Protein AF-A0A1I6L154-F1 (afdb_monomer)

Nearest PDB structures (foldseek):
  5hv6-assembly2_B  TM=5.615E-01  e=6.024E-08  Listeria monocytogenes
  5hv6-assembly1_A  TM=5.690E-01  e=6.987E-08  Listeria monocytogenes
  5hv1-assembly1_A  TM=4.752E-01  e=5.458E-08  Listeria monocytogenes
  5hv2-assembly1_A  TM=4.165E-01  e=8.514E-08  Listeria monocytogenes
  5hv3-assembly1_A  TM=4.504E-01  e=3.940E-07  Listeria monocytogenes

Solvent-accessible surface area (backbone atoms only — not comparable to full-atom values): 47877 Å² total; per-residue (Å²): 134,88,82,79,87,82,90,82,78,82,89,70,76,78,79,79,76,62,78,46,68,36,86,80,50,90,87,65,70,86,69,84,81,62,55,61,66,59,27,18,72,40,28,2,32,52,54,29,30,49,69,72,49,46,59,48,31,37,65,53,32,32,34,36,33,10,67,53,39,54,43,32,73,74,37,74,86,53,36,66,66,51,32,56,77,65,73,49,55,66,59,58,49,48,33,70,38,14,60,77,31,75,36,27,31,29,44,33,65,10,37,29,75,60,53,76,88,49,66,83,72,67,58,66,46,79,41,58,64,61,61,48,62,65,56,54,48,54,48,50,54,51,39,44,52,62,46,63,80,62,67,82,57,90,30,39,7,39,37,39,30,37,50,74,77,58,71,31,30,32,42,40,31,18,39,68,77,81,20,96,43,76,45,32,31,37,33,35,34,54,38,84,62,69,38,71,77,41,83,44,71,16,80,85,46,63,58,69,68,59,86,46,64,44,70,40,94,45,83,89,50,47,69,62,54,50,28,14,52,52,22,39,44,59,75,75,42,95,62,34,39,40,34,37,36,34,26,41,95,50,29,43,33,48,78,39,36,49,65,53,71,80,66,55,96,36,4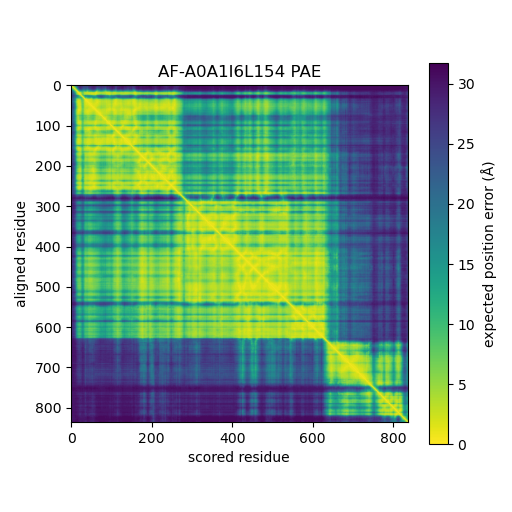6,65,74,89,56,75,77,90,64,63,83,61,70,91,77,67,79,70,48,93,69,57,95,78,34,46,69,64,53,75,90,71,65,67,86,47,72,73,66,50,40,56,54,56,65,57,75,71,89,71,80,74,60,69,73,43,28,35,36,49,33,46,61,50,52,62,38,54,72,40,96,58,25,48,61,53,50,9,54,50,45,22,42,64,26,62,52,29,28,29,42,36,54,46,66,64,51,84,88,56,73,93,66,71,53,64,61,57,59,42,34,38,19,65,60,44,34,54,48,50,55,51,51,54,51,54,42,42,75,71,71,44,58,45,80,39,29,31,45,37,40,29,48,65,78,77,30,41,22,14,33,41,35,39,33,48,82,88,55,66,52,22,40,40,37,30,30,48,22,44,60,75,35,38,38,40,34,43,44,30,40,35,34,20,32,48,87,80,20,47,74,41,29,55,46,73,38,48,24,64,46,32,29,38,74,46,82,85,26,49,66,42,77,43,48,34,13,61,73,55,17,57,54,71,74,68,56,72,64,59,50,22,50,54,40,41,50,40,45,49,29,13,61,73,69,72,40,65,26,34,38,32,29,42,24,66,30,56,72,92,71,67,46,54,47,66,35,80,71,47,67,58,89,80,85,81,82,90,75,91,58,81,84,71,92,51,56,75,45,73,30,39,50,72,68,41,44,57,56,58,69,72,54,87,75,81,44,30,43,31,50,50,55,43,68,77,57,73,59,44,76,54,54,65,55,51,52,51,48,52,54,27,63,80,66,74,32,39,36,32,33,52,16,39,82,87,17,67,57,42,45,56,44,47,77,70,73,42,55,57,39,59,93,68,72,96,66,67,52,60,58,88,76,78,87,80,93,71,92,74,64,90,60,50,60,56,54,45,37,73,74,70,46,91,72,89,84,82,80,81,62,93,85,44,61,63,61,52,42,53,52,46,44,52,36,33,54,42,50,36,72,65,41,88,45,74,70,50,36,54,51,28,53,51,50,41,51,50,37,52,51,53,49,31,55,77,68,75,41,57,68,68,58,53,52,49,55,50,51,53,44,32,74,77,71,50,76,73,87,78,69,80,79,90,85,82,86,76,80,86,74,97,64,101,65,84,93,80,76,76,81,63,76,93,71,65,84,90,77,58,60,66,75,37,72,58,78,48,72,58,64,65,44,76,49,72,33,66,48,38,46,74,60,33,95,54,44,79,45,78,30,38,54,98,88,38,68,33,42,33,36,39,23,73,51,81,80,41,80,44,78,46,78,43,69,66,82,73,64,97,82,69,78,96,72,92,73,82,95,123

Secondary structure (DSSP, 8-state):
-PPPP-------PPPPP--EE-TTSTT--------HHHHHHHH-HHHHHHHHS-GGGS--EEEEPTHHHHHHHH-TTTHHHHHHHTT--HHHHHHHHHTTTTS-EEEEEEETT--GGGTTSS-EEEE-TT--HHHHHHHHHHHHHHHHTT--SS-EEEEEEEP---SEEEEEE--TTT-SSTTEEEEEEEESS-EEEEEEE-TTPPPPPTTS-EE-S-GGGHHHHHHHHHHHHHHH-SS-EEEEEEEETTEEEEEEEEE--S--SSB-TTSPP--S---TTS---S--SSSEE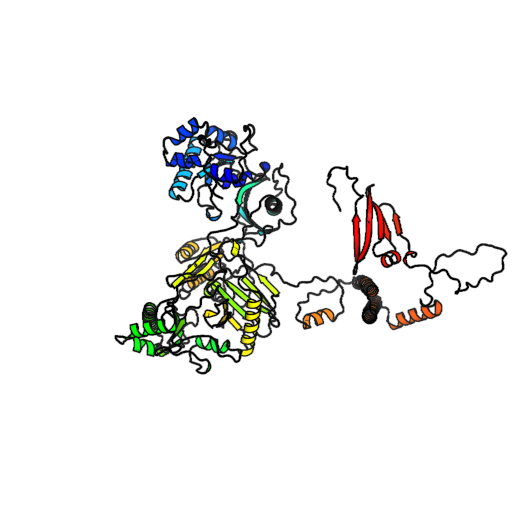P-GGG--S-HHHHHHHHH--SSSPP----EEEEHHHHHHHHTSTTHHHHHHHHHHHHHTS-EEEEEEE--TTS-SSS--B-SSB-HHHHHHHHHHHHHHHHHTT--GGGEEEEEEE----SEEEEEEE-TT-SEEEEEEEEB-GGGGGTS--EEEEEETTT--EEEEE-----EEEEE-TTS-EEEEEBPGGGTTS-SS-HHHHHHHHHHHHHHHHHHTS-EEEEEEES--GGGSS-SEEEEEEE--------PPPPS--EEEE-SHHHHHHHHT--S--EEEE---GGGGSSTTHHHHHHHHHHHHHT--EE--S-TTSHHHHHHHHTT--EE----SS-EETT---------TTHHHHHHHTT------PPPTT-HHHHHHHHHHHHHHHHHH--SHHHHHHHHHHHHHHHHHHHHHTT--HHHHHHHHHHHHHHH--STT--------PPP--SS-S-----GGGPPP--GGGSS-EEEETTEEEE-HHHHHH-S-EEEEEEETTEEEEEEEEEETTEEEEEEEPPPPPTT---------

Organism: NCBI:txid1166337

Sequence (836 aa):
MRIGPTEALVHNKPRLPGLLLHPGLAHAPASTQFDYFTTILHYGTKVAGLQILPPAWVPPYVALPAWLSQEWANDPAAWKSRLDRKKISLGEALRLVSDNGSIAVIVRSSAVGEGLEDRGLYKSLRLEVGASVADLTAAMETIFRHFSDRARHSGMGICIHRYTAPDLSGHVSNEVHLSATRNQWKYFIEEPLFSPERGLNSKFAQAPDEQINLNLASPLKVGGVLRRVCHWINVRVGGRSHLEWCASNGKVWIVQLDQESPTSAGANPHVMPSLRHAEESTSRSAHGDIFTLYRVQDDPPWRKLRNIRDFWTGSEPPRHQLFFAGGDELAALLVREDGAAALASEIDRLTGGRAVLRTDCKDPKVKSFNLPRTHTVNGETAARWVSQTLSDLSSGGVAQDDIAIIVHRYIPARAAAWSYYSPGDDIVRVDCLWGLPDGLQFLSHDSFQLDARTGEELAADVRFKPDFLQEQNDGSWRYVQVARQYGRDRTLSREALRFIALETVSIARKIKDRAQVMWFCDLPATLGLGQHLPWYRSREFVGFEAAKRPPLPTCRVRNETDLNTASLRQDRFIIWVAPEVELVRDDDRFLDRVILLAQTRSLPVEVAGSVLGHAYYRLRAAGILVLVPHPKYPRVRGRHRHYKVVRDAIPQSIAAKGERVSAARLSRGENRAALIGKLFEEGLELSAAATLPEQLEELSDVLEVVRGLASTSGIEWEDLVSAATEKRLRRGGFEHQTVLLETARPMPSPVRADSVVNQESQPLIQLRDLGAVHVEGGNASISFSKLLSSSGLEVELTVEGRPISLAVALKGAGLRLVASGPQRAEDEPDSQLPLF

Mean predicted aligned error: 15.22 Å

Foldseek 3Di:
DDDDDDPDDPDDPPQQDAKAWQPPQPPDDPGPDDQLLRCLQWQANFRSQVSLAQSLQAFTKMKGTFVLLVLCVVPVPCSVVVCVVSVHDLQVRCCRACVNQVFKKKKDKHARPDAPVCPPQFDIDIGHRNDDSVNVSVRVNVRSVSCVVVVPGPTIMIMIGGDADFPWWWKKWCALQPHVDLQWIWIWTDPDDTFDIDIAGLPPAAADDSVHFQFAPDPVCVSVSVSNVSNVCVVRPPFIWMWIWGDHPRTIHTHGIHGHDLWDPFDALVDQDPADDLPPPQDADLDFPQWDWDFCVVVDLFPQSCVQVLLPLDDDGALDGKIKHFLVSLVVLVVDPCSLVSQQVRLCSNASQWKKKFKTFNDPVDDRPLGDIDQTGGSNVVSVVSVVSSVVVVVVVGDRRRMMMMMDHDFRFSKKWKWKDWPPDQWIKIWMDGTDLLCLLFWATKIFIAGLPQLATQFIDQHQTQWDWYAHNNSDIFTTGHISNCRRPHRDDSVQSSVVSNSLSSSCVVVVGMWTWMWRAQTDVVSVNDGIHTRGTDPDDDDDDADDDDRFAEQEDADPVSLVVVLPDPDAHEYEYRYGPCCSSPVCPVLVSVLVSCVVVVHAYEGSHDCSHPSVRVNVVSVHHYHYDDDPDTPRPPDDDDDADDDPCVCVVCVVVVDDDDDDDDDPPCQLVRLVLQLLLLVVQCLVDPDPVSVVVSVVSNVVSVVSNCVVVVHDPVNVVVVVVVCCVVPNDCPLVDDDDDDDDDDDDPDDDDCPPDSVPDDDDDLCNDDDWDADAQDTDGDVSNQSRDQWDWDWHHDPNATWIWIWHDDRSDIDIDIDGPPDDPPDDDDDDDDD

Radius of gyration: 38.84 Å; Cα contacts (8 Å, |Δi|>4): 1456; chains: 1; bounding box: 104×105×91 Å

Structure (mmCIF, N/CA/C/O backbone):
data_AF-A0A1I6L154-F1
#
_entry.id   AF-A0A1I6L154-F1
#
loop_
_atom_site.group_PDB
_atom_site.id
_atom_site.type_symbol
_atom_site.label_atom_id
_atom_site.label_alt_id
_atom_site.label_comp_id
_atom_site.label_asym_id
_atom_site.label_entity_id
_atom_site.label_seq_id
_atom_site.pdbx_PDB_ins_code
_atom_site.Cartn_x
_atom_site.Cartn_y
_atom_site.Cartn_z
_atom_site.occupancy
_atom_site.B_iso_or_equiv
_atom_site.auth_seq_id
_atom_site.auth_comp_id
_atom_site.auth_asym_id
_atom_site.auth_atom_id
_atom_site.pdbx_PDB_model_num
ATOM 1 N N . MET A 1 1 ? 33.799 36.336 1.021 1.00 33.84 1 MET A N 1
ATOM 2 C CA . MET A 1 1 ? 34.863 36.540 0.014 1.00 33.84 1 MET A CA 1
ATOM 3 C C . MET A 1 1 ? 34.188 36.829 -1.320 1.00 33.84 1 MET A C 1
ATOM 5 O O . MET A 1 1 ? 33.497 35.959 -1.829 1.00 33.84 1 MET A O 1
ATOM 9 N N . ARG A 1 2 ? 34.273 38.071 -1.816 1.00 29.09 2 ARG A N 1
ATOM 10 C CA . ARG A 1 2 ? 33.805 38.446 -3.162 1.00 29.09 2 ARG A CA 1
ATOM 11 C C . ARG A 1 2 ? 34.863 37.980 -4.164 1.00 29.09 2 ARG A C 1
ATOM 13 O O . ARG A 1 2 ? 36.018 38.356 -4.005 1.00 29.09 2 ARG A O 1
ATOM 20 N N . ILE A 1 3 ? 34.480 37.180 -5.154 1.00 30.95 3 ILE A N 1
ATOM 21 C CA . ILE A 1 3 ? 35.340 36.825 -6.289 1.00 30.95 3 ILE A CA 1
ATOM 22 C C . ILE A 1 3 ? 34.860 37.669 -7.474 1.00 30.95 3 ILE A C 1
ATOM 24 O O . ILE A 1 3 ? 33.671 37.666 -7.788 1.00 30.95 3 ILE A O 1
ATOM 28 N N . GLY A 1 4 ? 35.767 38.471 -8.035 1.00 27.27 4 GLY A N 1
ATOM 29 C CA . GLY A 1 4 ? 35.514 39.365 -9.167 1.00 27.27 4 GLY A CA 1
ATOM 30 C C . GLY A 1 4 ? 35.377 38.624 -10.505 1.00 27.27 4 GLY A C 1
ATOM 31 O O . GLY A 1 4 ? 35.677 37.431 -10.582 1.00 27.27 4 GLY A O 1
ATOM 32 N N . PRO A 1 5 ? 34.917 39.317 -11.561 1.00 31.77 5 PRO A N 1
ATOM 33 C CA . PRO A 1 5 ? 34.633 38.707 -12.850 1.00 31.77 5 PRO A CA 1
ATOM 34 C C . PRO A 1 5 ? 35.940 38.427 -13.594 1.00 31.77 5 PRO A C 1
ATOM 36 O O . PRO A 1 5 ? 36.758 39.320 -13.800 1.00 31.77 5 PRO A O 1
ATOM 39 N N . THR A 1 6 ? 36.144 37.175 -13.990 1.00 30.95 6 THR A N 1
ATOM 40 C CA . THR A 1 6 ? 37.232 36.785 -14.889 1.00 30.95 6 THR A CA 1
ATOM 41 C C . THR A 1 6 ? 36.737 36.939 -16.324 1.00 30.95 6 THR A C 1
ATOM 43 O O . THR A 1 6 ? 35.935 36.143 -16.811 1.00 30.95 6 THR A O 1
ATOM 46 N N . GLU A 1 7 ? 37.194 37.990 -17.000 1.00 32.62 7 GLU A N 1
ATOM 47 C CA . GLU A 1 7 ? 37.145 38.093 -18.456 1.00 32.62 7 GLU A CA 1
ATOM 48 C C . GLU A 1 7 ? 38.156 37.113 -19.058 1.00 32.62 7 GLU A C 1
ATOM 50 O O . GLU A 1 7 ? 39.359 37.335 -18.970 1.00 32.62 7 GLU A O 1
ATOM 55 N N . ALA A 1 8 ? 37.663 36.020 -19.644 1.00 33.38 8 ALA A N 1
ATOM 56 C CA . ALA A 1 8 ? 38.224 35.359 -20.827 1.00 33.38 8 ALA A CA 1
ATOM 57 C C . ALA A 1 8 ? 37.438 34.071 -21.113 1.00 33.38 8 ALA A C 1
ATOM 59 O O . ALA A 1 8 ? 37.790 33.008 -20.619 1.00 33.38 8 ALA A O 1
ATOM 60 N N . LEU A 1 9 ? 36.394 34.151 -21.940 1.00 29.56 9 LEU A N 1
ATOM 61 C CA . LEU A 1 9 ? 35.903 33.017 -22.733 1.00 29.56 9 LEU A CA 1
ATOM 62 C C . LEU A 1 9 ? 35.210 33.580 -23.976 1.00 29.56 9 LEU A C 1
ATOM 64 O O . LEU A 1 9 ? 34.025 33.907 -23.993 1.00 29.56 9 LEU A O 1
ATOM 68 N N . VAL A 1 10 ? 36.021 33.737 -25.018 1.00 32.81 10 VAL A N 1
ATOM 69 C CA . VAL A 1 10 ? 35.600 33.998 -26.393 1.00 32.81 10 VAL A CA 1
ATOM 70 C C . VAL A 1 10 ? 34.500 33.006 -26.780 1.00 32.81 10 VAL A C 1
ATOM 72 O O . VAL A 1 10 ? 34.635 31.798 -26.584 1.00 32.81 10 VAL A O 1
ATOM 75 N N . HIS A 1 11 ? 33.410 33.535 -27.337 1.00 37.22 11 HIS A N 1
ATOM 76 C CA . HIS A 1 11 ? 32.277 32.802 -27.893 1.00 37.22 11 HIS A CA 1
ATOM 77 C C . HIS A 1 11 ? 32.702 31.673 -28.851 1.00 37.22 11 HIS A C 1
ATOM 79 O O . HIS A 1 11 ? 32.809 31.876 -30.058 1.00 37.22 11 HIS A O 1
ATOM 85 N N . ASN A 1 12 ? 32.816 30.447 -28.343 1.00 31.30 12 ASN A N 1
ATOM 86 C CA . ASN A 1 12 ? 32.576 29.249 -29.138 1.00 31.30 12 ASN A CA 1
ATOM 87 C C . ASN A 1 12 ? 31.112 28.854 -28.924 1.00 31.30 12 ASN A C 1
ATOM 89 O O . ASN A 1 12 ? 30.753 28.322 -27.875 1.00 31.30 12 ASN A O 1
ATOM 93 N N . LYS A 1 13 ? 30.243 29.127 -29.908 1.00 35.56 13 LYS A N 1
ATOM 94 C CA . LYS A 1 13 ? 28.908 28.509 -29.939 1.00 35.56 13 LYS A CA 1
ATOM 95 C C . LYS A 1 13 ? 29.104 26.987 -29.831 1.00 35.56 13 LYS A C 1
ATOM 97 O O . LYS A 1 13 ? 29.868 26.454 -30.641 1.00 35.56 13 LYS A O 1
ATOM 102 N N . PRO A 1 14 ? 28.458 26.281 -28.884 1.00 46.41 14 PRO A N 1
ATOM 103 C CA . PRO A 1 14 ? 28.576 24.830 -28.808 1.00 46.41 14 PRO A CA 1
ATOM 104 C C . PRO A 1 14 ? 28.180 24.231 -30.162 1.00 46.41 14 PRO A C 1
ATOM 106 O O . PRO A 1 14 ? 27.145 24.590 -30.735 1.00 46.41 14 PRO A O 1
ATOM 109 N N . ARG A 1 15 ? 29.036 23.370 -30.730 1.00 60.91 15 ARG A N 1
ATOM 110 C CA . ARG A 1 15 ? 28.702 22.648 -31.965 1.00 60.91 15 ARG A CA 1
ATOM 111 C C . ARG A 1 15 ? 27.459 21.808 -31.680 1.00 60.91 15 ARG A C 1
ATOM 113 O O . ARG A 1 15 ? 27.491 20.952 -30.805 1.00 60.91 15 ARG A O 1
ATOM 120 N N . LEU A 1 16 ? 26.376 22.074 -32.412 1.00 65.38 16 LEU A N 1
ATOM 121 C CA . LEU A 1 16 ? 25.160 21.268 -32.330 1.00 65.38 16 LEU A CA 1
ATOM 122 C C . LEU A 1 16 ? 25.499 19.795 -32.627 1.00 65.38 16 LEU A C 1
ATOM 124 O O . LEU A 1 16 ? 26.214 19.541 -33.603 1.00 65.38 16 LEU A O 1
ATOM 128 N N . PRO A 1 17 ? 25.007 18.847 -31.814 1.00 76.69 17 PRO A N 1
ATOM 129 C CA . PRO A 1 17 ? 25.284 17.424 -31.982 1.00 76.69 17 PRO A CA 1
ATOM 130 C C . PRO A 1 17 ? 24.697 16.888 -33.298 1.00 76.69 17 PRO A C 1
ATOM 132 O O . PRO A 1 17 ? 23.664 17.381 -33.763 1.00 76.69 17 PRO A O 1
ATOM 135 N N . GLY A 1 18 ? 25.386 15.908 -33.893 1.00 82.38 18 GLY A N 1
ATOM 136 C CA . GLY A 1 18 ? 24.995 15.205 -35.122 1.00 82.38 18 GLY A CA 1
ATOM 137 C C . GLY A 1 18 ? 24.137 13.963 -34.852 1.00 82.38 18 GLY A C 1
ATOM 138 O O . GLY A 1 18 ? 23.327 13.963 -33.933 1.00 82.38 18 GLY A O 1
ATOM 139 N N . LEU A 1 19 ? 24.299 12.909 -35.658 1.00 86.56 19 LEU A N 1
ATOM 140 C CA . LEU A 1 19 ? 23.679 11.602 -35.399 1.00 86.56 19 LEU A CA 1
ATOM 141 C C . LEU A 1 19 ? 24.411 10.866 -34.270 1.00 86.56 19 LEU A C 1
ATOM 143 O O . LEU A 1 19 ? 25.641 10.872 -34.225 1.00 86.56 19 LEU A O 1
ATOM 147 N N . LEU A 1 20 ? 23.658 10.168 -33.421 1.00 88.50 20 LEU A N 1
ATOM 148 C CA . LEU A 1 20 ? 24.196 9.202 -32.465 1.00 88.50 20 LEU A CA 1
ATOM 149 C C . LEU A 1 20 ? 23.865 7.785 -32.941 1.00 88.50 20 LEU A C 1
ATOM 151 O O . LEU A 1 20 ? 22.700 7.447 -33.152 1.00 88.50 20 LEU A O 1
ATOM 155 N N . LEU A 1 21 ? 24.895 6.962 -33.128 1.00 89.00 21 LEU A N 1
ATOM 156 C CA . LEU A 1 21 ? 24.775 5.609 -33.672 1.00 89.00 21 LEU A CA 1
ATOM 157 C C . LEU A 1 21 ? 24.860 4.564 -32.556 1.00 89.00 21 LEU A C 1
ATOM 159 O O . LEU A 1 21 ? 25.642 4.712 -31.616 1.00 89.00 21 LEU A O 1
ATOM 163 N N . HIS A 1 22 ? 24.092 3.483 -32.685 1.00 88.94 22 HIS A N 1
ATOM 164 C CA . HIS A 1 22 ? 24.256 2.306 -31.838 1.00 88.94 22 HIS A CA 1
ATOM 165 C C . HIS A 1 22 ? 25.647 1.665 -32.050 1.00 88.94 22 HIS A C 1
ATOM 167 O O . HIS A 1 22 ? 26.019 1.433 -33.204 1.00 88.94 22 HIS A O 1
ATOM 173 N N . PRO A 1 23 ? 26.390 1.293 -30.985 1.00 82.75 23 PRO A N 1
ATOM 174 C CA . PRO A 1 23 ? 27.762 0.775 -31.106 1.00 82.75 23 PRO A CA 1
ATOM 175 C C . PRO A 1 23 ? 27.910 -0.496 -31.956 1.00 82.75 23 PRO A C 1
ATOM 177 O O . PRO A 1 23 ? 28.970 -0.752 -32.514 1.00 82.75 23 PRO A O 1
ATOM 180 N N . GLY A 1 24 ? 26.846 -1.296 -32.070 1.00 77.75 24 GLY A N 1
ATOM 181 C CA . GLY A 1 24 ? 26.823 -2.522 -32.879 1.00 77.75 24 GLY A CA 1
ATOM 182 C C . GLY A 1 24 ? 26.627 -2.322 -34.391 1.00 77.75 24 GLY A C 1
ATOM 183 O O . GLY A 1 24 ? 26.545 -3.312 -35.112 1.00 77.75 24 GLY A O 1
ATOM 184 N N . LEU A 1 25 ? 26.501 -1.085 -34.889 1.00 81.88 25 LEU A N 1
ATOM 185 C CA . LEU A 1 25 ? 26.430 -0.799 -36.328 1.00 81.88 25 LEU A CA 1
ATOM 186 C C . LEU A 1 25 ? 27.859 -0.650 -36.889 1.00 81.88 25 LEU A C 1
ATOM 188 O O . LEU A 1 25 ? 28.562 0.308 -36.570 1.00 81.88 25 LEU A O 1
ATOM 192 N N . ALA A 1 26 ? 28.312 -1.611 -37.704 1.00 50.28 26 ALA A N 1
ATOM 193 C CA . ALA A 1 26 ? 29.657 -1.603 -38.291 1.00 50.28 26 ALA A CA 1
ATOM 194 C C . ALA A 1 26 ? 29.894 -0.357 -39.177 1.00 50.28 26 ALA A C 1
ATOM 196 O O . ALA A 1 26 ? 29.019 0.023 -39.953 1.00 50.28 26 ALA A O 1
ATOM 197 N N . HIS A 1 27 ? 31.095 0.235 -39.078 1.00 49.62 27 HIS A N 1
ATOM 198 C CA . HIS A 1 27 ? 31.558 1.485 -39.724 1.00 49.62 27 HIS A CA 1
ATOM 199 C C . HIS A 1 27 ? 31.133 2.827 -39.097 1.00 49.62 27 HIS A C 1
ATOM 201 O O . HIS A 1 27 ? 31.223 3.862 -39.758 1.00 49.62 27 HIS A O 1
ATOM 207 N N . ALA A 1 28 ? 30.756 2.871 -37.818 1.00 44.56 28 ALA A N 1
ATOM 208 C CA . ALA A 1 28 ? 30.613 4.152 -37.127 1.00 44.56 28 ALA A CA 1
ATOM 209 C C . ALA A 1 28 ? 31.998 4.812 -36.894 1.00 44.56 28 ALA A C 1
ATOM 211 O O . ALA A 1 28 ? 32.854 4.192 -36.254 1.00 44.56 28 ALA A O 1
ATOM 212 N N . PRO A 1 29 ? 32.263 6.055 -37.359 1.00 42.00 29 PRO A N 1
ATOM 213 C CA . PRO A 1 29 ? 33.387 6.831 -36.832 1.00 42.00 29 PRO A CA 1
ATOM 214 C C . PRO A 1 29 ? 33.203 6.962 -35.318 1.00 42.00 29 PRO A C 1
ATOM 216 O O . PRO A 1 29 ? 32.059 7.087 -34.885 1.00 42.00 29 PRO A O 1
ATOM 219 N N . ALA A 1 30 ? 34.299 6.900 -34.545 1.00 43.97 30 ALA A N 1
ATOM 220 C CA . ALA A 1 30 ? 34.311 6.889 -33.076 1.00 43.97 30 ALA A CA 1
ATOM 221 C C . ALA A 1 30 ? 33.128 7.678 -32.495 1.00 43.97 30 ALA A C 1
ATOM 223 O O . ALA A 1 30 ? 33.122 8.912 -32.506 1.00 43.97 30 ALA A O 1
ATOM 224 N N . SER A 1 31 ? 32.080 6.955 -32.083 1.00 48.53 31 SER A N 1
ATOM 225 C CA . SER A 1 31 ? 30.848 7.572 -31.610 1.00 48.53 31 SER A CA 1
ATOM 226 C C . SER A 1 31 ? 31.206 8.429 -30.410 1.00 48.53 31 SER A C 1
ATOM 228 O O . SER A 1 31 ? 31.833 7.933 -29.473 1.00 48.53 31 SER A O 1
ATOM 230 N N . THR A 1 32 ? 30.841 9.708 -30.435 1.00 53.34 32 THR A N 1
ATOM 231 C CA . THR A 1 32 ? 31.012 10.580 -29.275 1.00 53.34 32 THR A CA 1
ATOM 232 C C . THR A 1 32 ? 30.159 10.004 -28.147 1.00 53.34 32 THR A C 1
ATOM 234 O O . THR A 1 32 ? 28.938 10.134 -28.168 1.00 53.34 32 THR A O 1
ATOM 237 N N . GLN A 1 33 ? 30.787 9.285 -27.215 1.00 58.69 33 GLN A N 1
ATOM 238 C CA . GLN A 1 33 ? 30.115 8.773 -26.030 1.00 58.69 33 GLN A CA 1
ATOM 239 C C . GLN A 1 33 ? 29.836 9.975 -25.135 1.00 58.69 33 GLN A C 1
ATOM 241 O O . GLN A 1 33 ? 30.741 10.547 -24.529 1.00 58.69 33 GLN A O 1
ATOM 246 N N . PHE A 1 34 ? 28.585 10.416 -25.137 1.00 63.56 34 PHE A N 1
ATOM 247 C CA . PHE A 1 34 ? 28.120 11.436 -24.215 1.00 63.56 34 PHE A CA 1
ATOM 248 C C . PHE A 1 34 ? 27.846 10.781 -22.862 1.00 63.56 34 PHE A C 1
ATOM 250 O O . PHE A 1 34 ? 27.392 9.637 -22.797 1.00 63.56 34 PHE A O 1
ATOM 257 N N . ASP A 1 35 ? 28.085 11.507 -21.771 1.00 81.12 35 ASP A N 1
ATOM 258 C CA . ASP A 1 35 ? 27.563 11.083 -20.476 1.00 81.12 35 ASP A CA 1
ATOM 259 C C . ASP A 1 35 ? 26.019 11.073 -20.493 1.00 81.12 35 ASP A C 1
ATOM 261 O O . ASP A 1 35 ? 25.365 11.605 -21.401 1.00 81.12 35 ASP A O 1
ATOM 265 N N . TYR A 1 36 ? 25.417 10.447 -19.482 1.00 80.75 36 TYR A N 1
ATOM 266 C CA . TYR A 1 36 ? 23.967 10.276 -19.395 1.00 80.75 36 TYR A CA 1
ATOM 267 C C . TYR A 1 36 ? 23.194 11.606 -19.463 1.00 80.75 36 TYR A C 1
ATOM 269 O O . TYR A 1 36 ? 22.220 11.713 -20.210 1.00 80.75 36 TYR A O 1
ATOM 277 N N . PHE A 1 37 ? 23.641 12.640 -18.745 1.00 82.81 37 PHE A N 1
ATOM 278 C CA . PHE A 1 37 ? 22.954 13.935 -18.704 1.00 82.81 37 PHE A CA 1
ATOM 279 C C . PHE A 1 37 ? 23.084 14.680 -20.029 1.00 82.81 37 PHE A C 1
ATOM 281 O O . PHE A 1 37 ? 22.100 15.213 -20.546 1.00 82.81 37 PHE A O 1
ATOM 288 N N . THR A 1 38 ? 24.274 14.659 -20.621 1.00 85.75 38 THR A N 1
ATOM 289 C CA . THR A 1 38 ? 24.521 15.243 -21.938 1.00 85.75 38 THR A CA 1
ATOM 290 C C . THR A 1 38 ? 23.690 14.538 -23.017 1.00 85.75 38 THR A C 1
ATOM 292 O O . THR A 1 38 ? 23.136 15.192 -23.904 1.00 85.75 38 THR A O 1
ATOM 295 N N . THR A 1 39 ? 23.502 13.218 -22.907 1.00 87.38 39 THR A N 1
ATOM 296 C CA . THR A 1 39 ? 22.625 12.458 -23.812 1.00 87.38 39 THR A CA 1
ATOM 297 C C . THR A 1 39 ? 21.159 12.866 -23.662 1.00 87.38 39 THR A C 1
ATOM 299 O O . THR A 1 39 ? 20.494 13.072 -24.677 1.00 87.38 39 THR A O 1
ATOM 302 N N . ILE A 1 40 ? 20.661 13.063 -22.433 1.00 87.88 40 ILE A N 1
ATOM 303 C CA . ILE A 1 40 ? 19.293 13.562 -22.199 1.00 87.88 40 ILE A CA 1
ATOM 304 C C . ILE A 1 40 ? 19.091 14.914 -22.885 1.00 87.88 40 ILE A C 1
ATOM 306 O O . ILE A 1 40 ? 18.114 15.094 -23.610 1.00 87.88 40 ILE A O 1
ATOM 310 N N . LEU A 1 41 ? 20.016 15.855 -22.682 1.00 89.50 41 LEU A N 1
ATOM 311 C CA . LEU A 1 41 ? 19.914 17.211 -23.230 1.00 89.50 41 LEU A CA 1
ATOM 312 C C . LEU A 1 41 ? 19.912 17.230 -24.763 1.00 89.50 41 LEU A C 1
ATOM 314 O O . LEU A 1 41 ? 19.252 18.072 -25.373 1.00 89.50 41 LEU A O 1
ATOM 318 N N . HIS A 1 42 ? 20.658 16.321 -25.390 1.00 91.25 42 HIS A N 1
ATOM 319 C CA . HIS A 1 42 ? 20.868 16.336 -26.834 1.00 91.25 42 HIS A CA 1
ATOM 320 C C . HIS A 1 42 ? 19.983 15.381 -27.625 1.00 91.25 42 HIS A C 1
ATOM 322 O O . HIS A 1 42 ? 19.659 15.707 -28.761 1.00 91.25 42 HIS A O 1
ATOM 328 N N . TYR A 1 43 ? 19.577 14.246 -27.062 1.00 92.62 43 TYR A N 1
ATOM 329 C CA . TYR A 1 43 ? 18.839 13.189 -27.768 1.00 92.62 43 TYR A CA 1
ATOM 330 C C . TYR A 1 43 ? 17.594 12.703 -27.004 1.00 92.62 43 TYR A C 1
ATOM 332 O O . TYR A 1 43 ? 16.837 11.873 -27.514 1.00 92.62 43 TYR A O 1
ATOM 340 N N . GLY A 1 44 ? 17.347 13.235 -25.806 1.00 91.50 44 GLY A N 1
ATOM 341 C CA . GLY A 1 44 ? 16.196 12.906 -24.967 1.00 91.50 44 GLY A CA 1
ATOM 342 C C . GLY A 1 44 ? 16.400 11.698 -24.050 1.00 91.50 44 GLY A C 1
ATOM 343 O O . GLY A 1 44 ? 17.392 10.968 -24.142 1.00 91.50 44 GLY A O 1
ATOM 344 N N . THR A 1 45 ? 15.444 11.498 -23.140 1.00 90.69 45 THR A N 1
ATOM 345 C CA . THR A 1 45 ? 15.574 10.551 -22.023 1.00 90.69 45 THR A CA 1
ATOM 346 C C . THR A 1 45 ? 15.624 9.091 -22.473 1.00 90.69 45 THR A C 1
ATOM 348 O O . THR A 1 45 ? 16.468 8.337 -21.986 1.00 90.69 45 THR A O 1
ATOM 351 N N . LYS A 1 46 ? 14.793 8.673 -23.437 1.00 91.44 46 LYS A N 1
ATOM 352 C CA . LYS A 1 46 ? 14.781 7.269 -23.896 1.00 91.44 46 LYS A CA 1
ATOM 353 C C . LYS A 1 46 ? 16.107 6.843 -24.510 1.00 91.44 46 LYS A C 1
ATOM 355 O O . LYS A 1 46 ? 16.586 5.750 -24.226 1.00 91.44 46 LYS A O 1
ATOM 360 N N . VAL A 1 47 ? 16.720 7.705 -25.321 1.00 93.00 47 VAL A N 1
ATOM 361 C CA . VAL A 1 47 ? 18.034 7.424 -25.924 1.00 93.00 47 VAL A CA 1
ATOM 362 C C . VAL A 1 47 ? 19.113 7.304 -24.846 1.00 93.00 47 VAL A C 1
ATOM 364 O O . VAL A 1 47 ? 19.940 6.395 -24.910 1.00 93.00 47 VAL A O 1
ATOM 367 N N . ALA A 1 48 ? 19.077 8.170 -23.830 1.00 91.31 48 ALA A N 1
ATOM 368 C CA . ALA A 1 48 ? 19.999 8.102 -22.699 1.00 91.31 48 ALA A CA 1
ATOM 369 C C . ALA A 1 48 ? 19.861 6.788 -21.914 1.00 91.31 48 ALA A C 1
ATOM 371 O O . ALA A 1 48 ? 20.866 6.184 -21.545 1.00 91.31 48 ALA A O 1
ATOM 372 N N . GLY A 1 49 ? 18.631 6.303 -21.723 1.00 91.12 49 GLY A N 1
ATOM 373 C CA . GLY A 1 49 ? 18.362 5.001 -21.113 1.00 91.12 49 GLY A CA 1
ATOM 374 C C . GLY A 1 49 ? 18.976 3.830 -21.884 1.00 91.12 49 GLY A C 1
ATOM 375 O O . GLY A 1 49 ? 19.558 2.926 -21.289 1.00 91.12 49 GLY A O 1
ATOM 376 N N . LEU A 1 50 ? 18.907 3.857 -23.216 1.00 92.31 50 LEU A N 1
ATOM 377 C CA . LEU A 1 50 ? 19.463 2.798 -24.064 1.00 92.31 50 LEU A CA 1
ATOM 378 C C . LEU A 1 50 ? 20.993 2.770 -24.067 1.00 92.31 50 LEU A C 1
ATOM 380 O O . LEU A 1 50 ? 21.567 1.689 -24.100 1.00 92.31 50 LEU A O 1
ATOM 384 N N . GLN A 1 51 ? 21.648 3.931 -23.982 1.00 90.44 51 GLN A N 1
ATOM 385 C CA . GLN A 1 51 ? 23.113 4.029 -23.900 1.00 90.44 51 GLN A CA 1
ATOM 386 C C . GLN A 1 51 ? 23.697 3.407 -22.623 1.00 90.44 51 GLN A C 1
ATOM 388 O O . GLN A 1 51 ? 24.875 3.062 -22.605 1.00 90.44 51 GLN A O 1
ATOM 393 N N . ILE A 1 52 ? 22.897 3.255 -21.562 1.00 90.62 52 ILE A N 1
ATOM 394 C CA . ILE A 1 52 ? 23.330 2.567 -20.338 1.00 90.62 52 ILE A CA 1
ATOM 395 C C . ILE A 1 52 ? 23.488 1.065 -20.588 1.00 90.62 52 ILE A C 1
ATOM 397 O O . ILE A 1 52 ? 24.333 0.425 -19.970 1.00 90.62 52 ILE A O 1
ATOM 401 N N . LEU A 1 53 ? 22.641 0.485 -21.437 1.00 92.88 53 LEU A N 1
ATOM 402 C CA . LEU A 1 53 ? 22.552 -0.959 -21.616 1.00 92.88 53 LEU A CA 1
ATOM 403 C C . LEU A 1 53 ? 23.710 -1.496 -22.473 1.00 92.88 53 LEU A C 1
ATOM 405 O O . LEU A 1 53 ? 24.168 -0.811 -23.390 1.00 92.88 53 LEU A O 1
ATOM 409 N N . PRO A 1 54 ? 24.139 -2.753 -22.251 1.00 93.06 54 PRO A N 1
ATOM 410 C CA . PRO A 1 54 ? 25.080 -3.415 -23.141 1.00 93.06 54 PRO A CA 1
ATOM 411 C C . PRO A 1 54 ? 24.561 -3.445 -24.589 1.00 93.06 54 PRO A C 1
ATOM 413 O O . PRO A 1 54 ? 23.416 -3.856 -24.810 1.00 93.06 54 PRO A O 1
ATOM 416 N N . PRO A 1 55 ? 25.385 -3.082 -25.593 1.00 91.75 55 PRO A N 1
ATOM 417 C CA . PRO A 1 55 ? 24.951 -3.025 -26.993 1.00 91.75 55 PRO A CA 1
ATOM 418 C C . PRO A 1 55 ? 24.401 -4.352 -27.532 1.00 91.75 55 PRO A C 1
ATOM 420 O O . PRO A 1 55 ? 23.542 -4.360 -28.407 1.00 91.75 55 PRO A O 1
ATOM 423 N N . ALA A 1 56 ? 24.856 -5.491 -27.001 1.00 92.12 56 ALA A N 1
ATOM 424 C CA . ALA A 1 56 ? 24.355 -6.810 -27.390 1.00 92.12 56 ALA A CA 1
ATOM 425 C C . ALA A 1 56 ? 22.896 -7.071 -26.955 1.00 92.12 56 ALA A C 1
ATOM 427 O O . ALA A 1 56 ? 22.277 -8.033 -27.404 1.00 92.12 56 ALA A O 1
ATOM 428 N N . TRP A 1 57 ? 22.342 -6.262 -26.045 1.00 94.50 57 TRP A N 1
ATOM 429 C CA . TRP A 1 57 ? 21.000 -6.458 -25.480 1.00 94.50 57 TRP A CA 1
ATOM 430 C C . TRP A 1 57 ? 19.957 -5.526 -26.100 1.00 94.50 57 TRP A C 1
ATOM 432 O O . TRP A 1 57 ? 18.762 -5.700 -25.853 1.00 94.50 57 TRP A O 1
ATOM 442 N N . VAL A 1 58 ? 20.390 -4.543 -26.890 1.00 94.38 58 VAL A N 1
ATOM 443 C CA . VAL A 1 58 ? 19.540 -3.499 -27.469 1.00 94.38 58 VAL A CA 1
ATOM 444 C C . VAL A 1 58 ? 19.470 -3.684 -28.988 1.00 94.38 58 VAL A C 1
ATOM 446 O O . VAL A 1 58 ? 20.499 -3.910 -29.626 1.00 94.38 58 VAL A O 1
ATOM 449 N N . PRO A 1 59 ? 18.280 -3.600 -29.611 1.00 92.38 59 PRO A N 1
ATOM 450 C CA . PRO A 1 59 ? 18.191 -3.593 -31.065 1.00 92.38 59 PRO A CA 1
ATOM 451 C C . PRO A 1 59 ? 18.949 -2.393 -31.657 1.00 92.38 59 PRO A C 1
ATOM 453 O O . PRO A 1 59 ? 18.905 -1.306 -31.078 1.00 92.38 59 PRO A O 1
ATOM 456 N N . PRO A 1 60 ? 19.591 -2.534 -32.830 1.00 92.75 60 PRO A N 1
ATOM 457 C CA . PRO A 1 60 ? 20.295 -1.425 -33.459 1.00 92.75 60 PRO A CA 1
ATOM 458 C C . PRO A 1 60 ? 19.407 -0.193 -33.650 1.00 92.75 60 PRO A C 1
ATOM 460 O O . PRO A 1 60 ? 18.243 -0.305 -34.052 1.00 92.75 60 PRO A O 1
ATOM 463 N N . TYR A 1 61 ? 19.977 0.983 -33.395 1.00 93.56 61 TYR A N 1
ATOM 464 C CA . TYR A 1 61 ? 19.281 2.254 -33.520 1.00 93.56 61 TYR A CA 1
ATOM 465 C C . TYR A 1 61 ? 20.174 3.393 -34.013 1.00 93.56 61 TYR A C 1
ATOM 467 O O . TYR A 1 61 ? 21.403 3.340 -33.921 1.00 93.56 61 TYR A O 1
ATOM 475 N N . VAL A 1 62 ? 19.526 4.449 -34.499 1.00 93.88 62 VAL A N 1
ATOM 476 C CA . VAL A 1 62 ? 20.134 5.751 -34.787 1.00 93.88 62 VAL A CA 1
ATOM 477 C C . VAL A 1 62 ? 19.279 6.837 -34.146 1.00 93.88 62 VAL A C 1
ATOM 479 O O . VAL A 1 62 ? 18.072 6.901 -34.380 1.00 93.88 62 VAL A O 1
ATOM 482 N N . ALA A 1 63 ? 19.897 7.691 -33.335 1.00 93.75 63 ALA A N 1
ATOM 483 C CA . ALA A 1 63 ? 19.231 8.801 -32.673 1.00 93.75 63 ALA A CA 1
ATOM 484 C C . ALA A 1 63 ? 19.561 10.136 -33.352 1.00 93.75 63 ALA A C 1
ATOM 486 O O . ALA A 1 63 ? 20.717 10.452 -33.643 1.00 93.75 63 ALA A O 1
ATOM 487 N N . LEU A 1 64 ? 18.515 10.925 -33.584 1.00 92.81 64 LEU A N 1
ATOM 488 C CA . LEU A 1 64 ? 18.577 12.282 -34.093 1.00 92.81 64 LEU A CA 1
ATOM 489 C C . LEU A 1 64 ? 18.403 13.289 -32.953 1.00 92.81 64 LEU A C 1
ATOM 491 O O . LEU A 1 64 ? 17.615 13.055 -32.028 1.00 92.81 64 LEU A O 1
ATOM 495 N N . PRO A 1 65 ? 19.111 14.421 -33.028 1.00 91.94 65 PRO A N 1
ATOM 496 C CA . PRO A 1 65 ? 19.213 15.349 -31.921 1.00 91.94 65 PRO A CA 1
ATOM 497 C C . PRO A 1 65 ? 17.940 16.182 -31.719 1.00 91.94 65 PRO A C 1
ATOM 499 O O . PRO A 1 65 ? 17.245 16.554 -32.665 1.00 91.94 65 PRO A O 1
ATOM 502 N N . ALA A 1 66 ? 17.671 16.539 -30.466 1.00 92.38 66 ALA A N 1
ATOM 503 C CA . ALA A 1 66 ? 16.450 17.199 -30.022 1.00 92.38 66 ALA A CA 1
ATOM 504 C C . ALA A 1 66 ? 16.267 18.624 -30.562 1.00 92.38 66 ALA A C 1
ATOM 506 O O . ALA A 1 66 ? 15.132 19.088 -30.699 1.00 92.38 66 ALA A O 1
ATOM 507 N N . TRP A 1 67 ? 17.357 19.309 -30.929 1.00 89.88 67 TRP A N 1
ATOM 508 C CA . TRP A 1 67 ? 17.295 20.646 -31.530 1.00 89.88 67 TRP A CA 1
ATOM 509 C C . TRP A 1 67 ? 16.536 20.659 -32.868 1.00 89.88 67 TRP A C 1
ATOM 511 O O . TRP A 1 67 ? 16.006 21.698 -33.255 1.00 89.88 67 TRP A O 1
ATOM 521 N N . LEU A 1 68 ? 16.409 19.513 -33.554 1.00 89.19 68 LEU A N 1
ATOM 522 C CA . LEU A 1 68 ? 15.652 19.413 -34.806 1.00 89.19 68 LEU A CA 1
ATOM 523 C C . LEU A 1 68 ? 14.173 19.742 -34.636 1.00 89.19 68 LEU A C 1
ATOM 525 O O . LEU A 1 68 ? 13.584 20.351 -35.523 1.00 89.19 68 LEU A O 1
ATOM 529 N N . SER A 1 69 ? 13.585 19.380 -33.497 1.00 91.00 69 SER A N 1
ATOM 530 C CA . SER A 1 69 ? 12.188 19.706 -33.205 1.00 91.00 69 SER A CA 1
ATOM 531 C C . SER A 1 69 ? 11.945 21.216 -33.122 1.00 91.00 69 SER A C 1
ATOM 533 O O . SER A 1 69 ? 10.920 21.701 -33.593 1.00 91.00 69 SER A O 1
ATOM 535 N N . GLN A 1 70 ? 12.911 21.969 -32.587 1.00 88.31 70 GLN A N 1
ATOM 536 C CA . GLN A 1 70 ? 12.851 23.430 -32.501 1.00 88.31 70 GLN A CA 1
ATOM 537 C C . GLN A 1 70 ? 13.029 24.066 -33.882 1.00 88.31 70 GLN A C 1
ATOM 539 O O . GLN A 1 70 ? 12.308 24.991 -34.239 1.00 88.31 70 GLN A O 1
ATOM 544 N N . GLU A 1 71 ? 13.958 23.548 -34.686 1.00 88.25 71 GLU A N 1
ATOM 545 C CA . GLU A 1 71 ? 14.153 24.000 -36.067 1.00 88.25 71 GLU A CA 1
ATOM 546 C C . GLU A 1 71 ? 12.920 23.743 -36.937 1.00 88.25 71 GLU A C 1
ATOM 548 O O . GLU A 1 71 ? 12.514 24.621 -37.695 1.00 88.25 71 GLU A O 1
ATOM 553 N N . TRP A 1 72 ? 12.293 22.574 -36.787 1.00 91.06 72 TRP A N 1
ATOM 554 C CA . TRP A 1 72 ? 11.032 22.257 -37.448 1.00 91.06 72 TRP A CA 1
ATOM 555 C C . TRP A 1 72 ? 9.902 23.184 -36.996 1.00 91.06 72 TRP A C 1
ATOM 557 O O . TRP A 1 72 ? 9.173 23.686 -37.841 1.00 91.06 72 TRP A O 1
ATOM 567 N N . ALA A 1 73 ? 9.772 23.453 -35.693 1.00 88.25 73 ALA A N 1
ATOM 568 C CA . ALA A 1 73 ? 8.739 24.350 -35.176 1.00 88.25 73 ALA A CA 1
ATOM 569 C C . ALA A 1 73 ? 8.909 25.800 -35.671 1.00 88.25 73 ALA A C 1
ATOM 571 O O . ALA A 1 73 ? 7.916 26.485 -35.901 1.00 88.25 73 ALA A O 1
ATOM 572 N N . ASN A 1 74 ? 10.155 26.254 -35.854 1.00 88.12 74 ASN A N 1
ATOM 573 C CA . ASN A 1 74 ? 10.463 27.594 -36.356 1.00 88.12 74 ASN A CA 1
ATOM 574 C C . ASN A 1 74 ? 10.197 27.739 -37.862 1.00 88.12 74 ASN A C 1
ATOM 576 O O . ASN A 1 74 ? 9.662 28.759 -38.290 1.00 88.12 74 ASN A O 1
ATOM 580 N N . ASP A 1 75 ? 10.606 26.755 -38.668 1.00 87.56 75 ASP A N 1
ATOM 581 C CA . ASP A 1 75 ? 10.416 26.764 -40.122 1.00 87.56 75 ASP A CA 1
ATOM 582 C C . ASP A 1 75 ? 10.215 25.331 -40.664 1.00 87.56 75 ASP A C 1
ATOM 584 O O . ASP A 1 75 ? 11.177 24.665 -41.088 1.00 87.56 75 ASP A O 1
ATOM 588 N N . PRO A 1 76 ? 8.956 24.847 -40.693 1.00 86.50 76 PRO A N 1
ATOM 589 C CA . PRO A 1 76 ? 8.623 23.508 -41.175 1.00 86.50 76 PRO A CA 1
ATOM 590 C C . PRO A 1 76 ? 8.968 23.261 -42.650 1.00 86.50 76 PRO A C 1
ATOM 592 O O . PRO A 1 76 ? 9.038 22.106 -43.066 1.00 86.50 76 PRO A O 1
ATOM 595 N N . ALA A 1 77 ? 9.178 24.306 -43.458 1.00 83.56 77 ALA A N 1
ATOM 596 C CA . ALA A 1 77 ? 9.533 24.161 -44.868 1.00 83.56 77 ALA A CA 1
ATOM 597 C C . ALA A 1 77 ? 11.054 24.035 -45.058 1.00 83.56 77 ALA A C 1
ATOM 599 O O . ALA A 1 77 ? 11.513 23.272 -45.911 1.00 83.56 77 ALA A O 1
ATOM 600 N N . ALA A 1 78 ? 11.851 24.738 -44.246 1.00 81.94 78 ALA A N 1
ATOM 601 C CA . ALA A 1 78 ? 13.302 24.800 -44.420 1.00 81.94 78 ALA A CA 1
ATOM 602 C C . ALA A 1 78 ? 14.113 23.845 -43.529 1.00 81.94 78 ALA A C 1
ATOM 604 O O . ALA A 1 78 ? 15.320 23.710 -43.761 1.00 81.94 78 ALA A O 1
ATOM 605 N N . TRP A 1 79 ? 13.523 23.173 -42.532 1.00 84.44 79 TRP A N 1
ATOM 606 C CA . TRP A 1 79 ? 14.277 22.328 -41.587 1.00 84.44 79 TRP A CA 1
ATOM 607 C C . TRP A 1 79 ? 15.114 21.225 -42.269 1.00 84.44 79 TRP A C 1
ATOM 609 O O . TRP A 1 79 ? 16.240 20.957 -41.846 1.00 84.44 79 TRP A O 1
ATOM 619 N N . LYS A 1 80 ? 14.640 20.668 -43.395 1.00 80.94 80 LYS A N 1
ATOM 620 C CA . LYS A 1 80 ? 15.396 19.694 -44.210 1.00 80.94 80 LYS A CA 1
ATOM 621 C C . LYS A 1 80 ? 16.694 20.280 -44.766 1.00 80.94 80 LYS A C 1
ATOM 623 O O . LYS A 1 80 ? 17.755 19.692 -44.606 1.00 80.94 80 LYS A O 1
ATOM 628 N N . SER A 1 81 ? 16.651 21.507 -45.290 1.00 78.00 81 SER A N 1
ATOM 629 C CA . SER A 1 81 ? 17.855 22.207 -45.772 1.00 78.00 81 SER A CA 1
ATOM 630 C C . SER A 1 81 ? 18.891 22.458 -44.662 1.00 78.00 81 SER A C 1
ATOM 632 O O . SER A 1 81 ? 20.071 22.700 -44.931 1.00 78.00 81 SER A O 1
ATOM 634 N N . ARG A 1 82 ? 18.464 22.472 -43.389 1.00 76.38 82 ARG A N 1
ATOM 635 C CA . ARG A 1 82 ? 19.357 22.615 -42.229 1.00 76.38 82 ARG A CA 1
ATOM 636 C C . ARG A 1 82 ? 20.027 21.292 -41.860 1.00 76.38 82 ARG A C 1
ATOM 638 O O . ARG A 1 82 ? 21.187 21.333 -41.455 1.00 76.38 82 ARG A O 1
ATOM 645 N N . LEU A 1 83 ? 19.354 20.152 -42.054 1.00 82.31 83 LEU A N 1
ATOM 646 C CA . LEU A 1 83 ? 19.967 18.821 -41.937 1.00 82.31 83 LEU A CA 1
ATOM 647 C C . LEU A 1 83 ? 21.147 18.678 -42.907 1.00 82.31 83 LEU A C 1
ATOM 649 O O . LEU A 1 83 ? 22.252 18.347 -42.472 1.00 82.31 83 LEU A O 1
ATOM 653 N N . ASP A 1 84 ? 20.950 19.048 -44.176 1.00 78.69 84 ASP A N 1
ATOM 654 C CA . ASP A 1 84 ? 21.988 18.967 -45.214 1.00 78.69 84 ASP A CA 1
ATOM 655 C C . ASP A 1 84 ? 23.200 19.851 -44.886 1.00 78.69 84 ASP A C 1
ATOM 657 O O . ASP A 1 84 ? 24.347 19.400 -44.915 1.00 78.69 84 ASP A O 1
ATOM 661 N N . ARG A 1 85 ? 22.960 21.101 -44.457 1.00 79.50 85 ARG A N 1
ATOM 662 C CA . ARG A 1 85 ? 24.019 22.028 -44.004 1.00 79.50 85 ARG A CA 1
ATOM 663 C C . ARG A 1 85 ? 24.820 21.494 -42.816 1.00 79.50 85 ARG A C 1
ATOM 665 O O . ARG A 1 85 ? 25.978 21.869 -42.635 1.00 79.50 85 ARG A O 1
ATOM 672 N N . LYS A 1 86 ? 24.207 20.645 -41.991 1.00 78.56 86 LYS A N 1
ATOM 673 C CA . LYS A 1 86 ? 24.833 19.993 -40.834 1.00 78.56 86 LYS A CA 1
ATOM 674 C C . LYS A 1 86 ? 25.363 18.594 -41.147 1.00 78.56 86 LYS A C 1
ATOM 676 O O . LYS A 1 86 ? 25.868 17.947 -40.235 1.00 78.56 86 LYS A O 1
ATOM 681 N N . LYS A 1 87 ? 25.320 18.168 -42.416 1.00 81.56 87 LYS A N 1
ATOM 682 C CA . LYS A 1 87 ? 25.761 16.847 -42.887 1.00 81.56 87 LYS A CA 1
ATOM 683 C C . LYS A 1 87 ? 25.040 15.688 -42.182 1.00 81.56 87 LYS A C 1
ATOM 685 O O . LYS A 1 87 ? 25.648 14.659 -41.912 1.00 81.56 87 LYS A O 1
ATOM 690 N N . ILE A 1 88 ? 23.754 15.858 -41.864 1.00 85.44 88 ILE A N 1
ATOM 691 C CA . ILE A 1 88 ? 22.910 14.801 -41.292 1.00 85.44 88 ILE A CA 1
ATOM 692 C C . ILE A 1 88 ? 22.061 14.196 -42.413 1.00 85.44 88 ILE A C 1
ATOM 694 O O . ILE A 1 88 ? 21.154 14.850 -42.918 1.00 85.44 88 ILE A O 1
ATOM 698 N N . SER A 1 89 ? 22.331 12.940 -42.780 1.00 87.81 89 SER A N 1
ATOM 699 C CA . SER A 1 89 ? 21.589 12.222 -43.824 1.00 87.81 89 SER A CA 1
ATOM 700 C C . SER A 1 89 ? 20.518 11.306 -43.226 1.00 87.81 89 SER A C 1
ATOM 702 O O . SER A 1 89 ? 20.827 10.298 -42.588 1.00 87.81 89 SER A O 1
ATOM 704 N N . LEU A 1 90 ? 19.239 11.622 -43.471 1.00 89.00 90 LEU A N 1
ATOM 705 C CA . LEU A 1 90 ? 18.118 10.749 -43.086 1.00 89.00 90 LEU A CA 1
ATOM 706 C C . LEU A 1 90 ? 18.144 9.413 -43.841 1.00 89.00 90 LEU A C 1
ATOM 708 O O . LEU A 1 90 ? 17.789 8.380 -43.277 1.00 89.00 90 LEU A O 1
ATOM 712 N N . GLY A 1 91 ? 18.591 9.424 -45.101 1.00 88.12 91 GLY A N 1
ATOM 713 C CA . GLY A 1 91 ? 18.744 8.209 -45.901 1.00 88.12 91 GLY A CA 1
ATOM 714 C C . GLY A 1 91 ? 19.804 7.273 -45.335 1.00 88.12 91 GLY A C 1
ATOM 715 O O . GLY A 1 91 ? 19.583 6.068 -45.268 1.00 88.12 91 GLY A O 1
ATOM 716 N N . GLU A 1 92 ? 20.924 7.819 -44.858 1.00 86.94 92 GLU A N 1
ATOM 717 C CA . GLU A 1 92 ? 21.956 7.029 -44.187 1.00 86.94 92 GLU A CA 1
ATOM 718 C C . GLU A 1 92 ? 21.456 6.463 -42.855 1.00 86.94 92 GLU A C 1
ATOM 720 O O . GLU A 1 92 ? 21.606 5.265 -42.613 1.00 86.94 92 GLU A O 1
ATOM 725 N N . ALA A 1 93 ? 20.797 7.289 -42.035 1.00 88.25 93 ALA A N 1
ATOM 726 C CA . ALA A 1 93 ? 20.211 6.853 -40.769 1.00 88.25 93 ALA A CA 1
ATOM 727 C C . ALA A 1 93 ? 19.215 5.698 -40.968 1.00 88.25 93 ALA A C 1
ATOM 729 O O . ALA A 1 93 ? 19.288 4.689 -40.266 1.00 88.25 93 ALA A O 1
ATOM 730 N N . LEU A 1 94 ? 18.325 5.813 -41.960 1.00 90.56 94 LEU A N 1
ATOM 731 C CA . LEU A 1 94 ? 17.365 4.764 -42.290 1.00 90.56 94 LEU A CA 1
ATOM 732 C C . LEU A 1 94 ? 18.070 3.498 -42.784 1.00 90.56 94 LEU A C 1
ATOM 734 O O . LEU A 1 94 ? 17.787 2.419 -42.274 1.00 90.56 94 LEU A O 1
ATOM 738 N N . ARG A 1 95 ? 19.019 3.633 -43.721 1.00 88.94 95 ARG A N 1
ATOM 739 C CA . ARG A 1 95 ? 19.767 2.518 -44.324 1.00 88.94 95 ARG A CA 1
ATOM 740 C C . ARG A 1 95 ? 20.522 1.681 -43.291 1.00 88.94 95 ARG A C 1
ATOM 742 O O . ARG A 1 95 ? 20.513 0.456 -43.387 1.00 88.94 95 ARG A O 1
ATOM 749 N N . LEU A 1 96 ? 21.163 2.334 -42.318 1.00 87.50 96 LEU A N 1
ATOM 750 C CA . LEU A 1 96 ? 21.930 1.667 -41.260 1.00 87.50 96 LEU A CA 1
ATOM 751 C C . LEU A 1 96 ? 21.034 0.802 -40.361 1.00 87.50 96 LEU A C 1
ATOM 753 O O . LEU A 1 96 ? 21.403 -0.313 -39.995 1.00 87.50 96 LEU A O 1
ATOM 757 N N . VAL A 1 97 ? 19.844 1.294 -40.013 1.00 88.56 97 VAL A N 1
ATOM 758 C CA . VAL A 1 97 ? 18.943 0.597 -39.083 1.00 88.56 97 VAL A CA 1
ATOM 759 C C . VAL A 1 97 ? 18.114 -0.476 -39.790 1.00 88.56 97 VAL A C 1
ATOM 761 O O . VAL A 1 97 ? 17.975 -1.581 -39.255 1.00 88.56 97 VAL A O 1
ATOM 764 N N . SER A 1 98 ? 17.611 -0.181 -40.993 1.00 87.25 98 SER A N 1
ATOM 765 C CA . SER A 1 98 ? 16.750 -1.073 -41.783 1.00 87.25 98 SER A CA 1
ATOM 766 C C . SER A 1 98 ? 17.501 -2.182 -42.523 1.00 87.25 98 SER A C 1
ATOM 768 O O . SER A 1 98 ? 16.860 -2.997 -43.178 1.00 87.25 98 SER A O 1
ATOM 770 N N . ASP A 1 99 ? 18.836 -2.218 -42.436 1.00 81.94 99 ASP A N 1
ATOM 771 C CA . ASP A 1 99 ? 19.692 -3.142 -43.191 1.00 81.94 99 ASP A CA 1
ATOM 772 C C . ASP A 1 99 ? 19.396 -3.089 -44.701 1.00 81.94 99 ASP A C 1
ATOM 7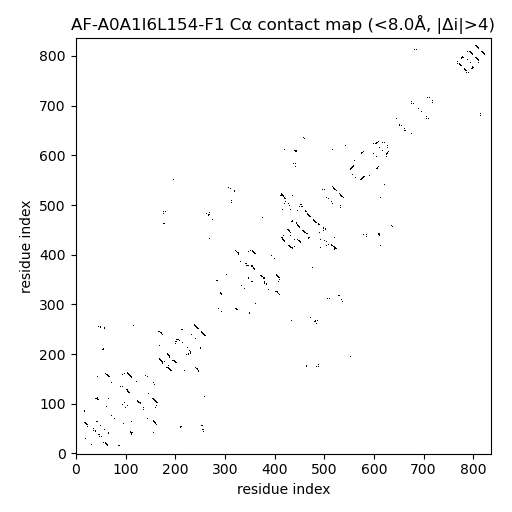74 O O . ASP A 1 99 ? 18.876 -4.025 -45.316 1.00 81.94 99 ASP A O 1
ATOM 778 N N . ASN A 1 100 ? 19.640 -1.906 -45.277 1.00 78.00 100 ASN A N 1
ATOM 779 C CA . ASN A 1 100 ? 19.325 -1.577 -46.672 1.00 78.00 100 ASN A CA 1
ATOM 780 C C . ASN A 1 100 ? 17.847 -1.821 -47.055 1.00 78.00 100 ASN A C 1
ATOM 782 O O . ASN A 1 100 ? 17.548 -2.175 -48.192 1.00 78.00 100 ASN A O 1
ATOM 786 N N . GLY A 1 101 ? 16.918 -1.605 -46.117 1.00 77.75 101 GLY A N 1
ATOM 787 C CA . GLY A 1 101 ? 15.473 -1.714 -46.348 1.00 77.75 101 GLY A CA 1
ATOM 788 C C . GLY A 1 101 ? 14.886 -3.108 -46.133 1.00 77.75 101 GLY A C 1
ATOM 789 O O . GLY A 1 101 ? 13.677 -3.267 -46.285 1.00 77.75 101 GLY A O 1
ATOM 790 N N . SER A 1 102 ? 15.701 -4.090 -45.741 1.00 82.00 102 SER A N 1
ATOM 791 C CA . SER A 1 102 ? 15.281 -5.482 -45.520 1.00 82.00 102 SER A CA 1
ATOM 792 C C . SER A 1 102 ? 14.505 -5.685 -44.212 1.00 82.00 102 SER A C 1
ATOM 794 O O . SER A 1 102 ? 13.867 -6.719 -44.023 1.00 82.00 102 SER A O 1
ATOM 796 N N . ILE A 1 103 ? 14.563 -4.717 -43.291 1.00 87.38 103 ILE A N 1
ATOM 797 C CA . ILE A 1 103 ? 13.968 -4.796 -41.954 1.00 87.38 103 ILE A CA 1
ATOM 798 C C . ILE A 1 103 ? 13.110 -3.554 -41.693 1.00 87.38 103 ILE A C 1
ATOM 800 O O . ILE A 1 103 ? 13.527 -2.425 -41.956 1.00 87.38 103 ILE A O 1
ATOM 804 N N . ALA A 1 104 ? 11.917 -3.766 -41.135 1.00 92.44 104 ALA A N 1
ATOM 805 C CA . ALA A 1 104 ? 11.044 -2.695 -40.664 1.00 92.44 104 ALA A CA 1
ATOM 806 C C . ALA A 1 104 ? 11.712 -1.874 -39.542 1.00 92.44 104 ALA A C 1
ATOM 808 O O . ALA A 1 104 ? 12.573 -2.362 -38.802 1.00 92.44 104 ALA A O 1
ATOM 809 N N . VAL A 1 105 ? 11.286 -0.625 -39.367 1.00 94.44 105 VAL A N 1
ATOM 810 C CA . VAL A 1 105 ? 11.814 0.264 -38.320 1.00 94.44 105 VAL A CA 1
ATOM 811 C C . VAL A 1 105 ? 10.686 0.906 -37.526 1.00 94.44 105 VAL A C 1
ATOM 813 O O . VAL A 1 105 ? 9.561 1.036 -37.998 1.00 94.44 105 VAL A O 1
ATOM 816 N N . ILE A 1 106 ? 10.977 1.321 -36.299 1.00 94.62 106 ILE A N 1
ATOM 817 C CA . ILE A 1 106 ? 10.062 2.100 -35.471 1.00 94.62 106 ILE A CA 1
ATOM 818 C C . ILE A 1 106 ? 10.709 3.435 -35.114 1.00 94.62 106 ILE A C 1
ATOM 820 O O . ILE A 1 106 ? 11.809 3.493 -34.568 1.00 94.62 106 ILE A O 1
ATOM 824 N N . VAL A 1 107 ? 10.012 4.517 -35.444 1.00 95.75 107 VAL A N 1
ATOM 825 C CA . VAL A 1 107 ? 10.406 5.895 -35.161 1.00 95.75 107 VAL A CA 1
ATOM 826 C C . VAL A 1 107 ? 9.802 6.274 -33.813 1.00 95.75 107 VAL A C 1
ATOM 828 O O . VAL A 1 107 ? 8.585 6.432 -33.691 1.00 95.75 107 VAL A O 1
ATOM 831 N N . ARG A 1 108 ? 10.645 6.368 -32.783 1.00 94.25 108 ARG A N 1
ATOM 832 C CA . ARG A 1 108 ? 10.245 6.641 -31.397 1.00 94.25 108 ARG A CA 1
ATOM 833 C C . ARG A 1 108 ? 10.572 8.079 -31.013 1.00 94.25 108 ARG A C 1
ATOM 835 O O . ARG A 1 108 ? 11.670 8.571 -31.265 1.00 94.25 108 ARG A O 1
ATOM 842 N N . SER A 1 109 ? 9.629 8.731 -30.347 1.00 93.62 109 SER A N 1
ATOM 843 C CA . SER A 1 109 ? 9.824 10.033 -29.711 1.00 93.62 109 SER A CA 1
ATOM 844 C C . SER A 1 109 ? 10.683 9.899 -28.446 1.00 93.62 109 SER A C 1
ATOM 846 O O . SER A 1 109 ? 10.395 9.029 -27.621 1.00 93.62 109 SER A O 1
ATOM 848 N N . SER A 1 110 ? 11.683 10.762 -28.264 1.00 93.44 110 SER A N 1
ATOM 849 C CA . SER A 1 110 ? 12.557 10.821 -27.082 1.00 93.44 110 SER A CA 1
ATOM 850 C C . SER A 1 110 ? 12.658 12.273 -26.606 1.00 93.44 110 SER A C 1
ATOM 852 O O . SER A 1 110 ? 13.473 13.045 -27.114 1.00 93.44 110 SER A O 1
ATOM 854 N N . ALA A 1 111 ? 11.786 12.690 -25.687 1.00 91.44 111 ALA A N 1
ATOM 855 C CA . ALA A 1 111 ? 11.740 14.083 -25.237 1.00 91.44 111 ALA A CA 1
ATOM 856 C C . ALA A 1 111 ? 12.861 14.409 -24.236 1.00 91.44 111 ALA A C 1
ATOM 858 O O . ALA A 1 111 ? 13.324 13.555 -23.479 1.00 91.44 111 ALA A O 1
ATOM 859 N N . VAL A 1 112 ? 13.309 15.667 -24.229 1.00 90.44 112 VAL A N 1
ATOM 860 C CA . VAL A 1 112 ? 14.331 16.155 -23.292 1.00 90.44 112 VAL A CA 1
ATOM 861 C C . VAL A 1 112 ? 13.717 16.312 -21.904 1.00 90.44 112 VAL A C 1
ATOM 863 O O . VAL A 1 112 ? 12.890 17.195 -21.687 1.00 90.44 112 VAL A O 1
ATOM 866 N N . GLY A 1 113 ? 14.145 15.473 -20.960 1.00 81.19 113 GLY A N 1
ATOM 867 C CA . GLY A 1 113 ? 13.675 15.538 -19.576 1.00 81.19 113 GLY A CA 1
ATOM 868 C C . GLY A 1 113 ? 12.265 14.983 -19.366 1.00 81.19 113 GLY A C 1
ATOM 869 O O . GLY A 1 113 ? 11.626 15.356 -18.387 1.00 81.19 113 GLY A O 1
ATOM 870 N N . GLU A 1 114 ? 11.776 14.112 -20.259 1.00 84.69 114 GLU A N 1
ATOM 871 C CA . GLU A 1 114 ? 10.561 13.334 -19.978 1.00 84.69 114 GLU A CA 1
ATOM 872 C C . GLU A 1 114 ? 10.793 12.390 -18.793 1.00 84.69 114 GLU A C 1
ATOM 874 O O . GLU A 1 114 ? 11.865 11.782 -18.678 1.00 84.69 114 GLU A O 1
ATOM 879 N N . GLY A 1 115 ? 9.796 12.300 -17.911 1.00 78.75 115 GLY A N 1
ATOM 880 C CA . GLY A 1 115 ? 9.792 11.408 -16.755 1.00 78.75 115 GLY A CA 1
ATOM 881 C C . GLY A 1 115 ? 8.912 10.176 -16.967 1.00 78.75 115 GLY A C 1
ATOM 882 O O . GLY A 1 115 ? 8.263 10.006 -17.999 1.00 78.75 115 GLY A O 1
ATOM 883 N N . LEU A 1 116 ? 8.835 9.314 -15.950 1.00 78.06 116 LEU A N 1
ATOM 884 C CA . LEU A 1 116 ? 7.940 8.144 -15.962 1.00 78.06 116 LEU A CA 1
ATOM 885 C C . LEU A 1 116 ? 6.458 8.537 -16.104 1.00 78.06 116 LEU A C 1
ATOM 887 O O . LEU A 1 116 ? 5.668 7.799 -16.685 1.00 78.06 116 LEU A O 1
ATOM 891 N N . GLU A 1 117 ? 6.090 9.705 -15.587 1.00 73.50 117 GLU A N 1
ATOM 892 C CA . GLU A 1 117 ? 4.765 10.319 -15.678 1.00 73.50 117 GLU A CA 1
ATOM 893 C C . GLU A 1 117 ? 4.352 10.713 -17.104 1.00 73.50 117 GLU A C 1
ATOM 895 O O . GLU A 1 117 ? 3.158 10.834 -17.374 1.00 73.50 117 GLU A O 1
ATOM 900 N N . ASP A 1 118 ? 5.312 10.871 -18.020 1.00 78.06 118 ASP A N 1
ATOM 901 C CA . ASP A 1 118 ? 5.066 11.191 -19.429 1.00 78.06 118 ASP A CA 1
ATOM 902 C C . ASP A 1 118 ? 5.028 9.926 -20.310 1.00 78.06 118 ASP A C 1
ATOM 904 O O . ASP A 1 118 ? 4.908 10.006 -21.539 1.00 78.06 118 ASP A O 1
ATOM 908 N N . ARG A 1 119 ? 5.103 8.723 -19.713 1.00 78.88 119 ARG A N 1
ATOM 909 C CA . ARG A 1 119 ? 5.046 7.464 -20.466 1.00 78.88 119 ARG A CA 1
ATOM 910 C C . ARG A 1 119 ? 3.739 7.360 -21.254 1.00 78.88 119 ARG A C 1
ATOM 912 O O . ARG A 1 119 ? 2.645 7.502 -20.718 1.00 78.88 119 ARG A O 1
ATOM 919 N N . GLY A 1 120 ? 3.870 7.057 -22.545 1.00 78.06 120 GLY A N 1
ATOM 920 C CA . GLY A 1 120 ? 2.740 6.933 -23.469 1.00 78.06 120 GLY A CA 1
ATOM 921 C C . GLY A 1 120 ? 2.174 8.270 -23.962 1.00 78.06 120 GLY A C 1
ATOM 922 O O . GLY A 1 120 ? 1.250 8.266 -24.770 1.00 78.06 120 GLY A O 1
ATOM 923 N N . LEU A 1 121 ? 2.727 9.414 -23.535 1.00 83.06 121 LEU A N 1
ATOM 924 C CA . LEU A 1 121 ? 2.255 10.736 -23.955 1.00 83.06 121 LEU A CA 1
ATOM 925 C C . LEU A 1 121 ? 2.541 11.026 -25.438 1.00 83.06 121 LEU A C 1
ATOM 927 O O . LEU A 1 121 ? 1.711 11.607 -26.147 1.00 83.06 121 LEU A O 1
ATOM 931 N N . TYR A 1 122 ? 3.729 10.638 -25.905 1.00 85.62 122 TYR A N 1
ATOM 932 C CA . TYR A 1 122 ? 4.226 10.930 -27.248 1.00 85.62 122 TYR A CA 1
ATOM 933 C C . TYR A 1 122 ? 4.159 9.708 -28.172 1.00 85.62 122 TYR A C 1
ATOM 935 O O . TYR A 1 122 ? 4.308 8.563 -27.743 1.00 85.62 122 TYR A O 1
ATOM 943 N N . LYS A 1 123 ? 3.914 9.965 -29.463 1.00 87.69 123 LYS A N 1
ATOM 944 C CA . LYS A 1 123 ? 3.694 8.930 -30.480 1.00 87.69 123 LYS A CA 1
ATOM 945 C C . LYS A 1 123 ? 4.986 8.203 -30.855 1.00 87.69 123 LYS A C 1
ATOM 947 O O . LYS A 1 123 ? 6.048 8.807 -30.964 1.00 87.69 123 LYS A O 1
ATOM 952 N N . SER A 1 124 ? 4.850 6.914 -31.147 1.00 91.94 124 SER A N 1
ATOM 953 C CA . SER A 1 124 ? 5.837 6.130 -31.893 1.00 91.94 124 SER A CA 1
ATOM 954 C C . SER A 1 124 ? 5.161 5.563 -33.138 1.00 91.94 124 SER A C 1
ATOM 956 O O . SER A 1 124 ? 4.001 5.161 -33.070 1.00 91.94 124 SER A O 1
ATOM 958 N N . LEU A 1 125 ? 5.853 5.575 -34.274 1.00 94.69 125 LEU A N 1
ATOM 959 C CA . LEU A 1 125 ? 5.296 5.184 -35.570 1.00 94.69 125 LEU A CA 1
ATOM 960 C C . LEU A 1 125 ? 6.143 4.071 -36.180 1.00 94.69 125 LEU A C 1
ATOM 962 O O . LEU A 1 125 ? 7.363 4.196 -36.272 1.00 94.69 125 LEU A O 1
ATOM 966 N N . ARG A 1 126 ? 5.497 2.979 -36.587 1.00 94.25 126 ARG A N 1
ATOM 967 C CA . ARG A 1 126 ? 6.142 1.873 -37.298 1.00 94.25 126 ARG A CA 1
ATOM 968 C C . ARG A 1 126 ? 6.179 2.181 -38.794 1.00 94.25 126 ARG A C 1
ATOM 970 O O . ARG A 1 126 ? 5.185 2.638 -39.349 1.00 94.25 126 ARG A O 1
ATOM 977 N N . LEU A 1 127 ? 7.320 1.916 -39.421 1.00 94.12 127 LEU A N 1
ATOM 978 C CA . LEU A 1 127 ? 7.514 1.940 -40.865 1.00 94.12 127 LEU A CA 1
ATOM 979 C C . LEU A 1 127 ? 7.779 0.511 -41.342 1.00 94.12 127 LEU A C 1
ATOM 981 O O . LEU A 1 127 ? 8.604 -0.198 -40.759 1.00 94.12 127 LEU A O 1
ATOM 985 N N . GLU A 1 128 ? 7.075 0.093 -42.389 1.00 92.94 128 GLU A N 1
ATOM 986 C CA . GLU A 1 128 ? 7.194 -1.257 -42.940 1.00 92.94 128 GLU A CA 1
ATOM 987 C C . GLU A 1 128 ? 8.510 -1.472 -43.707 1.00 92.94 128 GLU A C 1
ATOM 989 O O . GLU A 1 128 ? 9.286 -0.546 -43.956 1.00 92.94 128 GLU A O 1
ATOM 994 N N . VAL A 1 129 ? 8.776 -2.730 -44.062 1.00 90.38 129 VAL A N 1
ATOM 995 C CA . VAL A 1 129 ? 9.917 -3.122 -44.906 1.00 90.38 129 VAL A CA 1
ATOM 996 C C . VAL A 1 129 ? 9.885 -2.330 -46.221 1.00 90.38 129 VAL A C 1
ATOM 998 O O . VAL A 1 129 ? 8.825 -2.166 -46.822 1.00 90.38 129 VAL A O 1
ATOM 1001 N N . GLY A 1 130 ? 11.041 -1.829 -46.665 1.00 87.88 130 GLY A N 1
ATOM 1002 C CA . GLY A 1 130 ? 11.145 -0.987 -47.863 1.00 87.88 130 GLY A CA 1
ATOM 1003 C C . GLY A 1 130 ? 10.772 0.492 -47.677 1.00 87.88 130 GLY A C 1
ATOM 1004 O O . GLY A 1 130 ? 10.667 1.205 -48.673 1.00 87.88 130 GLY A O 1
ATOM 1005 N N . ALA A 1 131 ? 10.586 0.971 -46.440 1.00 90.44 131 ALA A N 1
ATOM 1006 C CA . ALA A 1 131 ? 10.290 2.378 -46.164 1.00 90.44 131 ALA A CA 1
ATOM 1007 C C . ALA A 1 131 ? 11.307 3.347 -46.793 1.00 90.44 131 ALA A C 1
ATOM 1009 O O . ALA A 1 131 ? 12.522 3.130 -46.762 1.00 90.44 131 ALA A O 1
ATOM 1010 N N . SER A 1 132 ? 10.795 4.453 -47.325 1.00 93.00 132 SER A N 1
ATOM 1011 C CA . SER A 1 132 ? 11.573 5.508 -47.966 1.00 93.00 132 SER A CA 1
ATOM 1012 C C . SER A 1 132 ? 11.951 6.632 -46.991 1.00 93.00 132 SER A C 1
ATOM 1014 O O . SER A 1 132 ? 11.419 6.762 -45.886 1.00 93.00 132 SER A O 1
ATOM 1016 N N . VAL A 1 133 ? 12.843 7.526 -47.429 1.00 91.06 133 VAL A N 1
ATOM 1017 C CA . VAL A 1 133 ? 13.159 8.761 -46.686 1.00 91.06 133 VAL A CA 1
ATOM 1018 C C . VAL A 1 133 ? 11.924 9.660 -46.532 1.00 91.06 133 VAL A C 1
ATOM 1020 O O . VAL A 1 133 ? 11.809 10.373 -45.532 1.00 91.06 133 VAL A O 1
ATOM 1023 N N . ALA A 1 134 ? 10.985 9.616 -47.483 1.00 92.44 134 ALA A N 1
ATOM 1024 C CA . ALA A 1 134 ? 9.736 10.368 -47.397 1.00 92.44 134 ALA A CA 1
ATOM 1025 C C . ALA A 1 134 ? 8.853 9.854 -46.248 1.00 92.44 134 ALA A C 1
ATOM 1027 O O . ALA A 1 134 ? 8.334 10.665 -45.481 1.00 92.44 134 ALA A O 1
ATOM 1028 N N . ASP A 1 135 ? 8.774 8.534 -46.062 1.00 93.56 135 ASP A N 1
ATOM 1029 C CA . ASP A 1 135 ? 8.001 7.912 -44.978 1.00 93.56 135 ASP A CA 1
ATOM 1030 C C . ASP A 1 135 ? 8.584 8.257 -43.603 1.00 93.56 135 ASP A C 1
ATOM 1032 O O . ASP A 1 135 ? 7.862 8.670 -42.693 1.00 93.56 135 ASP A O 1
ATOM 1036 N N . LEU A 1 136 ? 9.915 8.173 -43.465 1.00 93.75 136 LEU A N 1
ATOM 1037 C CA . LEU A 1 136 ? 10.619 8.585 -42.248 1.00 93.75 136 LEU A CA 1
ATOM 1038 C C . LEU A 1 136 ? 10.372 10.062 -41.926 1.00 93.75 136 LEU A C 1
ATOM 1040 O O . LEU A 1 136 ? 10.090 10.416 -40.781 1.00 93.75 136 LEU A O 1
ATOM 1044 N N . THR A 1 137 ? 10.440 10.919 -42.941 1.00 93.38 137 THR A N 1
ATOM 1045 C CA . THR A 1 137 ? 10.172 12.348 -42.788 1.00 93.38 137 THR A CA 1
ATOM 1046 C C . THR A 1 137 ? 8.745 12.592 -42.294 1.00 93.38 137 THR A C 1
ATOM 1048 O O . THR A 1 137 ? 8.553 13.306 -41.312 1.00 93.38 137 THR A O 1
ATOM 1051 N N . ALA A 1 138 ? 7.745 11.973 -42.928 1.00 93.81 138 ALA A N 1
ATOM 1052 C CA . ALA A 1 138 ? 6.343 12.127 -42.547 1.00 93.81 138 ALA A CA 1
ATOM 1053 C C . ALA A 1 138 ? 6.081 11.649 -41.107 1.00 93.81 138 ALA A C 1
ATOM 1055 O O . ALA A 1 138 ? 5.328 12.282 -40.356 1.00 93.81 138 ALA A O 1
ATOM 1056 N N . ALA A 1 139 ? 6.741 10.564 -40.689 1.00 95.06 139 ALA A N 1
ATOM 1057 C CA . ALA A 1 139 ? 6.675 10.075 -39.318 1.00 95.06 139 ALA A CA 1
ATOM 1058 C C . ALA A 1 139 ? 7.277 11.075 -38.316 1.00 95.06 139 ALA A C 1
ATOM 1060 O O . ALA A 1 139 ? 6.642 11.386 -37.306 1.00 95.06 139 ALA A O 1
ATOM 1061 N N . MET A 1 140 ? 8.458 11.630 -38.608 1.00 94.62 140 MET A N 1
ATOM 1062 C CA . MET A 1 140 ? 9.096 12.650 -37.766 1.00 94.62 140 MET A CA 1
ATOM 1063 C C . MET A 1 140 ? 8.227 13.905 -37.629 1.00 94.62 140 MET A C 1
ATOM 1065 O O . MET A 1 140 ? 7.984 14.356 -36.513 1.00 94.62 140 MET A O 1
ATOM 1069 N N . GLU A 1 141 ? 7.697 14.434 -38.733 1.00 93.75 141 GLU A N 1
ATOM 1070 C CA . GLU A 1 141 ? 6.827 15.619 -38.722 1.00 93.75 141 GLU A CA 1
ATOM 1071 C C . GLU A 1 141 ? 5.529 15.368 -37.939 1.00 93.75 141 GLU A C 1
ATOM 1073 O O . GLU A 1 141 ? 5.032 16.251 -37.241 1.00 93.75 141 GLU A O 1
ATOM 1078 N N . THR A 1 142 ? 4.992 14.146 -37.993 1.00 94.38 142 THR A N 1
ATOM 1079 C CA . THR A 1 142 ? 3.831 13.749 -37.184 1.00 94.38 142 THR A CA 1
ATOM 1080 C C . THR A 1 142 ? 4.154 13.739 -35.690 1.00 94.38 142 THR A C 1
ATOM 1082 O O . THR A 1 142 ? 3.341 14.204 -34.886 1.00 94.38 142 THR A O 1
ATOM 1085 N N . ILE A 1 143 ? 5.330 13.232 -35.308 1.00 93.69 143 ILE A N 1
ATOM 1086 C CA . ILE A 1 143 ? 5.798 13.239 -33.917 1.00 93.69 143 ILE A CA 1
ATOM 1087 C C . ILE A 1 143 ? 6.038 14.673 -33.440 1.00 93.69 143 ILE A C 1
ATOM 1089 O O . ILE A 1 143 ? 5.573 15.025 -32.357 1.00 93.69 143 ILE A O 1
ATOM 1093 N N . PHE A 1 144 ? 6.705 15.509 -34.240 1.00 92.81 144 PHE A N 1
ATOM 1094 C CA . PHE A 1 144 ? 6.971 16.902 -33.884 1.00 92.81 144 PHE A CA 1
ATOM 1095 C C . PHE A 1 144 ? 5.688 17.714 -33.736 1.00 92.81 144 PHE A C 1
ATOM 1097 O O . PHE A 1 144 ? 5.535 18.397 -32.731 1.00 92.81 144 PHE A O 1
ATOM 1104 N N . ARG A 1 145 ? 4.718 17.562 -34.645 1.00 91.88 145 ARG A N 1
ATOM 1105 C CA . ARG A 1 145 ? 3.401 18.204 -34.510 1.00 91.88 145 ARG A CA 1
ATOM 1106 C C . ARG A 1 145 ? 2.711 17.795 -33.210 1.00 91.88 145 ARG A C 1
ATOM 1108 O O . ARG A 1 145 ? 2.327 18.644 -32.415 1.00 91.88 145 ARG A O 1
ATOM 1115 N N . HIS A 1 146 ? 2.651 16.488 -32.942 1.00 90.31 146 HIS A N 1
ATOM 1116 C CA . HIS A 1 146 ? 2.049 15.949 -31.716 1.00 90.31 146 HIS A CA 1
ATOM 1117 C C . HIS A 1 146 ? 2.760 16.426 -30.438 1.00 90.31 146 HIS A C 1
ATOM 1119 O O . HIS A 1 146 ? 2.116 16.565 -29.396 1.00 90.31 146 HIS A O 1
ATOM 1125 N N . PHE A 1 147 ? 4.074 16.655 -30.506 1.00 89.75 147 PHE A N 1
ATOM 1126 C CA . PHE A 1 147 ? 4.881 17.220 -29.426 1.00 89.75 147 PHE A CA 1
ATOM 1127 C C . PHE A 1 147 ? 4.599 18.714 -29.212 1.00 89.75 147 PHE A C 1
ATOM 1129 O O . PHE A 1 147 ? 4.317 19.117 -28.082 1.00 89.75 147 PHE A O 1
ATOM 1136 N N . SER A 1 148 ? 4.614 19.516 -30.281 1.00 86.81 148 SER A N 1
ATOM 1137 C CA . SER A 1 148 ? 4.350 20.959 -30.238 1.00 86.81 148 SER A CA 1
ATOM 1138 C C . SER A 1 148 ? 2.975 21.284 -29.657 1.00 86.81 148 SER A C 1
ATOM 1140 O O . SER A 1 148 ? 2.875 22.195 -28.842 1.00 86.81 148 SER A O 1
ATOM 1142 N N . ASP A 1 149 ? 1.950 20.484 -29.967 1.00 85.31 149 ASP A N 1
ATOM 1143 C CA . ASP A 1 149 ? 0.592 20.659 -29.425 1.00 85.31 149 ASP A CA 1
ATOM 1144 C C . ASP A 1 149 ? 0.508 20.485 -27.893 1.00 85.31 149 ASP A C 1
ATOM 1146 O O . ASP A 1 149 ? -0.486 20.860 -27.275 1.00 85.31 149 ASP A O 1
ATOM 1150 N N . ARG A 1 150 ? 1.521 19.870 -27.262 1.00 82.75 150 ARG A N 1
ATOM 1151 C CA . ARG A 1 150 ? 1.526 19.525 -25.826 1.00 82.75 150 ARG A CA 1
ATOM 1152 C C . ARG A 1 150 ? 2.536 20.319 -24.999 1.00 82.75 150 ARG A C 1
ATOM 1154 O O . ARG A 1 150 ? 2.388 20.340 -23.782 1.00 82.75 150 ARG A O 1
ATOM 1161 N N . ALA A 1 151 ? 3.538 20.937 -25.632 1.00 69.44 151 ALA A N 1
ATOM 1162 C CA . ALA A 1 151 ? 4.485 21.921 -25.081 1.00 69.44 151 ALA A CA 1
ATOM 1163 C C . ALA A 1 151 ? 5.015 21.675 -23.641 1.00 69.44 151 ALA A C 1
ATOM 1165 O O . ALA A 1 151 ? 5.239 22.625 -22.894 1.00 69.44 151 ALA A O 1
ATOM 1166 N N . ARG A 1 152 ? 5.233 20.414 -23.229 1.00 78.12 152 ARG A N 1
ATOM 1167 C CA . ARG A 1 152 ? 5.700 20.079 -21.864 1.00 78.12 152 ARG A CA 1
ATOM 1168 C C . ARG A 1 152 ? 7.216 20.089 -21.681 1.00 78.12 152 ARG A C 1
ATOM 1170 O O . ARG A 1 152 ? 7.683 20.251 -20.558 1.00 78.12 152 ARG A O 1
ATOM 1177 N N . HIS A 1 153 ? 7.978 19.891 -22.754 1.00 86.00 153 HIS A N 1
ATOM 1178 C CA . HIS A 1 153 ? 9.438 19.800 -22.697 1.00 86.00 153 HIS A CA 1
ATOM 1179 C C . HIS A 1 153 ? 10.091 20.739 -23.708 1.00 86.00 153 HIS A C 1
ATOM 1181 O O . HIS A 1 153 ? 9.462 21.187 -24.663 1.00 86.00 153 HIS A O 1
ATOM 1187 N N . SER A 1 154 ? 11.377 21.018 -23.505 1.00 85.81 154 SER A N 1
ATOM 1188 C CA . SER A 1 154 ? 12.136 21.987 -24.302 1.00 85.81 154 SER A CA 1
ATOM 1189 C C . SER A 1 154 ? 12.540 21.477 -25.688 1.00 85.81 154 SER A C 1
ATOM 1191 O O . SER A 1 154 ? 12.870 22.283 -26.557 1.00 85.81 154 SER A O 1
ATOM 1193 N N . GLY A 1 155 ? 12.521 20.164 -25.922 1.00 90.69 155 GLY A N 1
ATOM 1194 C CA . GLY A 1 155 ? 12.866 19.579 -27.215 1.00 90.69 155 GLY A CA 1
ATOM 1195 C C . GLY A 1 155 ? 12.510 18.100 -27.328 1.00 90.69 155 GLY A C 1
ATOM 1196 O O . GLY A 1 155 ? 12.301 17.411 -26.328 1.00 90.69 155 GLY A O 1
ATOM 1197 N N . MET A 1 156 ? 12.462 17.622 -28.568 1.00 92.62 156 MET A N 1
ATOM 1198 C CA . MET A 1 156 ? 12.132 16.250 -28.940 1.00 92.62 156 MET A CA 1
ATOM 1199 C C . MET A 1 156 ? 13.218 15.664 -29.842 1.00 92.62 156 MET A C 1
ATOM 1201 O O . MET A 1 156 ? 13.368 16.076 -30.994 1.00 92.62 156 MET A O 1
ATOM 1205 N N . GLY A 1 157 ? 13.966 14.697 -29.316 1.00 93.12 157 GLY A N 1
ATOM 1206 C CA . GLY A 1 157 ? 14.823 13.814 -30.099 1.00 93.12 157 GLY A CA 1
ATOM 1207 C C . GLY A 1 157 ? 14.009 12.715 -30.783 1.00 93.12 157 GLY A C 1
ATOM 1208 O O . GLY A 1 157 ? 12.885 12.400 -30.383 1.00 93.12 157 GLY A O 1
ATOM 1209 N N . ILE A 1 158 ? 14.587 12.110 -31.818 1.00 94.88 158 ILE A N 1
ATOM 1210 C CA . ILE A 1 158 ? 13.981 10.978 -32.529 1.00 94.88 158 ILE A CA 1
ATOM 1211 C C . ILE A 1 158 ? 14.920 9.788 -32.428 1.00 94.88 158 ILE A C 1
ATOM 1213 O O . ILE A 1 158 ? 16.090 9.904 -32.770 1.00 94.88 158 ILE A O 1
ATOM 1217 N N . CYS A 1 159 ? 14.410 8.636 -32.007 1.00 95.19 159 CYS A N 1
ATOM 1218 C CA . CYS A 1 159 ? 15.150 7.384 -32.039 1.00 95.19 159 CYS A CA 1
ATOM 1219 C C . CYS A 1 159 ? 14.576 6.467 -33.122 1.00 95.19 159 CYS A C 1
ATOM 1221 O O . CYS A 1 159 ? 13.433 6.022 -33.019 1.00 95.19 159 CYS A O 1
ATOM 1223 N N . ILE A 1 160 ? 15.354 6.189 -34.166 1.00 94.88 160 ILE A N 1
ATOM 1224 C CA . ILE A 1 160 ? 15.007 5.225 -35.213 1.00 94.88 160 ILE A CA 1
ATOM 1225 C C . ILE A 1 160 ? 15.531 3.866 -34.762 1.00 94.88 160 ILE A C 1
ATOM 1227 O O . ILE A 1 160 ? 16.735 3.627 -34.777 1.00 94.88 160 ILE A O 1
ATOM 1231 N N . HIS A 1 161 ? 14.631 2.989 -34.335 1.00 92.50 161 HIS A N 1
ATOM 1232 C CA . HIS A 1 161 ? 14.944 1.639 -33.872 1.00 92.50 161 HIS A CA 1
ATOM 1233 C C . HIS A 1 161 ? 14.666 0.614 -34.957 1.00 92.50 161 HIS A C 1
ATOM 1235 O O . HIS A 1 161 ? 13.654 0.700 -35.655 1.00 92.50 161 HIS A O 1
ATOM 1241 N N . ARG A 1 162 ? 15.495 -0.426 -35.029 1.00 92.38 162 ARG A N 1
ATOM 1242 C CA . ARG A 1 162 ? 15.133 -1.636 -35.759 1.00 92.38 162 ARG A CA 1
ATOM 1243 C C . ARG A 1 162 ? 13.888 -2.236 -35.112 1.00 92.38 162 ARG A C 1
ATOM 1245 O O . ARG A 1 162 ? 13.858 -2.443 -33.898 1.00 92.38 162 ARG A O 1
ATOM 1252 N N . TYR A 1 163 ? 12.855 -2.480 -35.910 1.00 91.44 163 TYR A N 1
ATOM 1253 C CA . TYR A 1 163 ? 11.633 -3.079 -35.403 1.00 91.44 163 TYR A CA 1
ATOM 1254 C C . TYR A 1 163 ? 11.801 -4.594 -35.330 1.00 91.44 163 TYR A C 1
ATOM 1256 O O . TYR A 1 163 ? 12.031 -5.263 -36.336 1.00 91.44 163 TYR A O 1
ATOM 1264 N N . THR A 1 164 ? 11.670 -5.127 -34.122 1.00 86.25 164 THR A N 1
ATOM 1265 C CA . THR A 1 164 ? 11.707 -6.561 -33.859 1.00 86.25 164 THR A CA 1
ATOM 1266 C C . THR A 1 164 ? 10.286 -7.027 -33.584 1.00 86.25 164 THR A C 1
ATOM 1268 O O . THR A 1 164 ? 9.728 -6.677 -32.544 1.00 86.25 164 THR A O 1
ATOM 1271 N N . ALA A 1 165 ? 9.705 -7.806 -34.501 1.00 86.94 165 ALA A N 1
ATOM 1272 C CA . ALA A 1 165 ? 8.389 -8.404 -34.299 1.00 86.94 165 ALA A CA 1
ATOM 1273 C C . ALA A 1 165 ? 8.444 -9.372 -33.095 1.00 86.94 165 ALA A C 1
ATOM 1275 O O . ALA A 1 165 ? 9.234 -10.325 -33.131 1.00 86.94 165 ALA A O 1
ATOM 1276 N N . PRO A 1 166 ? 7.694 -9.106 -32.010 1.00 89.00 166 PRO A N 1
ATOM 1277 C CA . PRO A 1 166 ? 7.803 -9.878 -30.780 1.00 89.00 166 PRO A CA 1
ATOM 1278 C C . PRO A 1 166 ? 7.048 -11.212 -30.874 1.00 89.00 166 PRO A C 1
ATOM 1280 O O . PRO A 1 166 ? 5.865 -11.240 -31.192 1.00 89.00 166 PRO A O 1
ATOM 1283 N N . ASP A 1 167 ? 7.708 -12.310 -30.499 1.00 90.12 167 ASP A N 1
ATOM 1284 C CA . ASP A 1 167 ? 7.032 -13.561 -30.116 1.00 90.12 167 ASP A CA 1
ATOM 1285 C C . ASP A 1 167 ? 6.417 -13.433 -28.711 1.00 90.12 167 ASP A C 1
ATOM 1287 O O . ASP A 1 167 ? 5.469 -14.129 -28.348 1.00 90.12 167 ASP A O 1
ATOM 1291 N N . LEU A 1 168 ? 7.023 -12.572 -27.889 1.00 92.75 168 LEU A N 1
ATOM 1292 C CA . LEU A 1 168 ? 6.655 -12.280 -26.511 1.00 92.75 168 LEU A CA 1
ATOM 1293 C C . LEU A 1 168 ? 7.087 -10.847 -26.190 1.00 92.75 168 LEU A C 1
ATOM 1295 O O . LEU A 1 168 ? 8.203 -10.455 -26.531 1.00 92.75 168 LEU A O 1
ATOM 1299 N N . SER A 1 169 ? 6.268 -10.074 -25.490 1.00 94.12 169 SER A N 1
ATOM 1300 C CA . SER A 1 169 ? 6.646 -8.728 -25.048 1.00 94.12 169 SER A CA 1
ATOM 1301 C C . SER A 1 169 ? 6.091 -8.419 -23.669 1.00 94.12 169 SER A C 1
ATOM 1303 O O . SER A 1 169 ? 5.173 -9.078 -23.173 1.00 94.12 169 SER A O 1
ATOM 1305 N N . GLY A 1 170 ? 6.675 -7.422 -23.017 1.00 94.56 170 GLY A N 1
ATOM 1306 C CA . GLY A 1 170 ? 6.113 -6.897 -21.791 1.00 94.56 170 GLY A CA 1
ATOM 1307 C C . GLY A 1 170 ? 7.050 -5.949 -21.074 1.00 94.56 170 GLY A C 1
ATOM 1308 O O . GLY A 1 170 ? 7.989 -5.380 -21.634 1.00 94.56 170 GLY A O 1
ATOM 1309 N N . HIS A 1 171 ? 6.788 -5.805 -19.782 1.00 95.06 171 HIS A N 1
ATOM 1310 C CA . HIS A 1 171 ? 7.475 -4.843 -18.938 1.00 95.06 171 HIS A CA 1
ATOM 1311 C C . HIS A 1 171 ? 8.060 -5.521 -17.709 1.00 95.06 171 HIS A C 1
ATOM 1313 O O . HIS A 1 171 ? 7.524 -6.524 -17.232 1.00 95.06 171 HIS A O 1
ATOM 1319 N N . VAL A 1 172 ? 9.151 -4.972 -17.177 1.00 96.19 172 VAL A N 1
ATOM 1320 C CA . VAL A 1 172 ? 9.696 -5.344 -15.868 1.00 96.19 172 VAL A CA 1
ATOM 1321 C C . VAL A 1 172 ? 10.167 -4.103 -15.118 1.00 96.19 172 VAL A C 1
ATOM 1323 O O . VAL A 1 172 ? 10.906 -3.291 -15.659 1.00 96.19 172 VAL A O 1
ATOM 1326 N N . SER A 1 173 ? 9.737 -3.940 -13.869 1.00 95.00 173 SER A N 1
ATOM 1327 C CA . SER A 1 173 ? 9.996 -2.724 -13.095 1.00 95.00 173 SER A CA 1
ATOM 1328 C C . SER A 1 173 ? 10.175 -3.001 -11.606 1.00 95.00 173 SER A C 1
ATOM 1330 O O . SER A 1 173 ? 9.600 -3.942 -11.047 1.00 95.00 173 SER A O 1
ATOM 1332 N N . ASN A 1 174 ? 11.008 -2.188 -10.961 1.00 94.06 174 ASN A N 1
ATOM 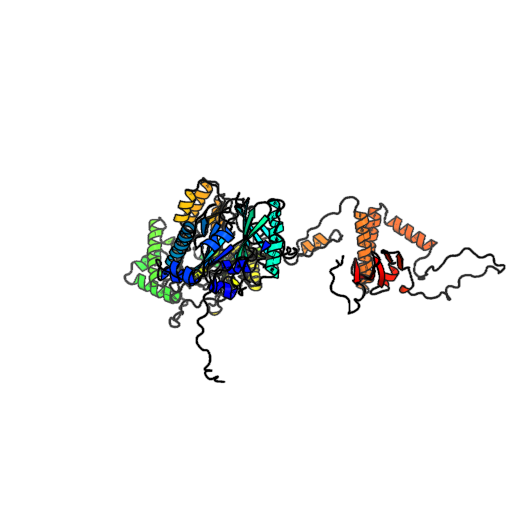1333 C CA . ASN A 1 174 ? 11.148 -2.118 -9.508 1.00 94.06 174 ASN A CA 1
ATOM 1334 C C . ASN A 1 174 ? 10.799 -0.728 -8.964 1.00 94.06 174 ASN A C 1
ATOM 1336 O O . ASN A 1 174 ? 11.266 -0.385 -7.879 1.00 94.06 174 ASN A O 1
ATOM 1340 N N . GLU A 1 175 ? 9.999 0.064 -9.681 1.00 91.81 175 GLU A N 1
ATOM 1341 C CA . GLU A 1 175 ? 9.504 1.361 -9.210 1.00 91.81 175 GLU A CA 1
ATOM 1342 C C . GLU A 1 175 ? 8.919 1.276 -7.796 1.00 91.81 175 GLU A C 1
ATOM 1344 O O . GLU A 1 175 ? 8.422 0.229 -7.349 1.00 91.81 175 GLU A O 1
ATOM 1349 N N . VAL A 1 176 ? 8.980 2.390 -7.064 1.00 89.69 176 VAL A N 1
ATOM 1350 C CA . VAL A 1 176 ? 8.567 2.424 -5.658 1.00 89.69 176 VAL A CA 1
ATOM 1351 C C . VAL A 1 176 ? 7.112 1.994 -5.494 1.00 89.69 176 VAL A C 1
ATOM 1353 O O . VAL A 1 176 ? 6.786 1.286 -4.540 1.00 89.69 176 VAL A O 1
ATOM 1356 N N . HIS A 1 177 ? 6.242 2.311 -6.453 1.00 87.12 177 HIS A N 1
ATOM 1357 C CA . HIS A 1 177 ? 4.837 1.932 -6.382 1.00 87.12 177 HIS A CA 1
ATOM 1358 C C . HIS A 1 177 ? 4.612 0.413 -6.491 1.00 87.12 177 HIS A C 1
ATOM 1360 O O . HIS A 1 177 ? 3.726 -0.132 -5.830 1.00 87.12 177 HIS A O 1
ATOM 1366 N N . LEU A 1 178 ? 5.487 -0.311 -7.197 1.00 87.94 178 LEU A N 1
ATOM 1367 C CA . LEU A 1 178 ? 5.382 -1.759 -7.401 1.00 87.94 178 LEU A CA 1
ATOM 1368 C C . LEU A 1 178 ? 6.067 -2.569 -6.301 1.00 87.94 178 LEU A C 1
ATOM 1370 O O . LEU A 1 178 ? 5.499 -3.554 -5.821 1.00 87.94 178 LEU A O 1
ATOM 1374 N N . SER A 1 179 ? 7.260 -2.145 -5.881 1.00 87.88 179 SER A N 1
ATOM 1375 C CA . SER A 1 179 ? 8.159 -2.972 -5.072 1.00 87.88 179 SER A CA 1
ATOM 1376 C C . SER A 1 179 ? 8.713 -2.248 -3.852 1.00 87.88 179 SER A C 1
ATOM 1378 O O . SER A 1 179 ? 9.113 -1.088 -3.916 1.00 87.88 179 SER A O 1
ATOM 1380 N N . ALA A 1 180 ? 8.821 -2.956 -2.724 1.00 84.69 180 ALA A N 1
ATOM 1381 C CA . ALA A 1 180 ? 9.351 -2.377 -1.489 1.00 84.69 180 ALA A CA 1
ATOM 1382 C C . ALA A 1 180 ? 10.869 -2.143 -1.553 1.00 84.69 180 ALA A C 1
ATOM 1384 O O . ALA A 1 180 ? 11.359 -1.146 -1.032 1.00 84.69 180 ALA A O 1
ATOM 1385 N N . THR A 1 181 ? 11.621 -3.019 -2.222 1.00 88.06 181 THR A N 1
ATOM 1386 C CA . THR A 1 181 ? 13.085 -2.913 -2.341 1.00 88.06 181 THR A CA 1
ATOM 1387 C C . THR A 1 181 ? 13.520 -2.901 -3.801 1.00 88.06 181 THR A C 1
ATOM 1389 O O . THR A 1 181 ? 12.817 -3.433 -4.656 1.00 88.06 181 THR A O 1
ATOM 1392 N N . ARG A 1 182 ? 14.715 -2.365 -4.085 1.00 89.81 182 ARG A N 1
ATOM 1393 C CA . ARG A 1 182 ? 15.296 -2.362 -5.441 1.00 89.81 182 ARG A CA 1
ATOM 1394 C C . ARG A 1 182 ? 15.504 -3.772 -6.003 1.00 89.81 182 ARG A C 1
ATOM 1396 O O . ARG A 1 182 ? 15.449 -3.977 -7.206 1.00 89.81 182 ARG A O 1
ATOM 1403 N N . ASN A 1 183 ? 15.713 -4.771 -5.144 1.00 91.38 183 ASN A N 1
ATOM 1404 C CA . ASN A 1 183 ? 15.898 -6.168 -5.559 1.00 91.38 183 ASN A CA 1
ATOM 1405 C C . ASN A 1 183 ? 14.592 -6.898 -5.875 1.00 91.38 183 ASN A C 1
ATOM 1407 O O . ASN A 1 183 ? 14.627 -7.988 -6.443 1.00 91.38 183 ASN A O 1
ATOM 1411 N N . GLN A 1 184 ? 13.450 -6.336 -5.485 1.00 92.50 184 GLN A N 1
ATOM 1412 C CA . GLN A 1 184 ? 12.145 -6.871 -5.833 1.00 92.50 184 GLN A CA 1
ATOM 1413 C C . GLN A 1 184 ? 11.668 -6.191 -7.109 1.00 92.50 184 GLN A C 1
ATOM 1415 O O . GLN A 1 184 ? 11.515 -4.978 -7.164 1.00 92.50 184 GLN A O 1
ATOM 1420 N N . TRP A 1 185 ? 11.409 -6.990 -8.126 1.00 94.25 185 TRP A N 1
ATOM 1421 C CA . TRP A 1 185 ? 10.897 -6.559 -9.413 1.00 94.25 185 TRP A CA 1
ATOM 1422 C C . TRP A 1 185 ? 9.550 -7.218 -9.654 1.00 94.25 185 TRP A C 1
ATOM 1424 O O . TRP A 1 185 ? 9.249 -8.285 -9.106 1.00 94.25 185 TRP A O 1
ATOM 1434 N N . LYS A 1 186 ? 8.753 -6.602 -10.510 1.00 93.50 186 LYS A N 1
ATOM 1435 C CA . LYS A 1 186 ? 7.564 -7.211 -11.079 1.00 93.50 186 LYS A CA 1
ATOM 1436 C C . LYS A 1 186 ? 7.658 -7.151 -12.586 1.00 93.50 186 LYS A C 1
ATOM 1438 O O . LYS A 1 186 ? 8.060 -6.126 -13.122 1.00 93.50 186 LYS A O 1
ATOM 1443 N N . TYR A 1 187 ? 7.291 -8.237 -13.249 1.00 94.00 187 TYR A N 1
ATOM 1444 C CA . TYR A 1 187 ? 7.155 -8.257 -14.700 1.00 94.00 187 TYR A CA 1
ATOM 1445 C C . TYR A 1 187 ? 5.782 -8.774 -15.097 1.00 94.00 187 TYR A C 1
ATOM 1447 O O . TYR A 1 187 ? 5.209 -9.604 -14.390 1.00 94.00 187 TYR A O 1
ATOM 1455 N N . PHE A 1 188 ? 5.266 -8.312 -16.225 1.00 89.94 188 PHE A N 1
ATOM 1456 C CA . PHE A 1 188 ? 4.058 -8.845 -16.844 1.00 89.94 188 PHE A CA 1
ATOM 1457 C C . PHE A 1 188 ? 4.307 -9.069 -18.334 1.00 89.94 188 PHE A C 1
ATOM 1459 O O . PHE A 1 188 ? 5.284 -8.559 -18.884 1.00 89.94 188 PHE A O 1
ATOM 1466 N N . ILE A 1 189 ? 3.460 -9.886 -18.951 1.00 90.31 189 ILE A N 1
ATOM 1467 C CA . ILE A 1 189 ? 3.506 -10.166 -20.389 1.00 90.31 189 ILE A CA 1
ATOM 1468 C C . ILE A 1 189 ? 2.318 -9.447 -21.011 1.00 90.31 189 ILE A C 1
ATOM 1470 O O . ILE A 1 189 ? 1.206 -9.571 -20.496 1.00 90.31 189 ILE A O 1
ATOM 1474 N N . GLU A 1 190 ? 2.569 -8.694 -22.071 1.00 88.75 190 GLU A N 1
ATOM 1475 C CA . GLU A 1 190 ? 1.558 -7.974 -22.844 1.00 88.75 190 GLU A CA 1
ATOM 1476 C C . GLU A 1 190 ? 1.096 -8.824 -24.034 1.00 88.75 190 GLU A C 1
ATOM 1478 O O . GLU A 1 190 ? -0.082 -9.168 -24.115 1.00 88.75 190 GLU A O 1
ATOM 1483 N N . GLU A 1 191 ? 2.035 -9.265 -24.875 1.00 85.50 191 GLU A N 1
ATOM 1484 C CA . GLU A 1 191 ? 1.783 -10.135 -26.031 1.00 85.50 191 GLU A CA 1
ATOM 1485 C C . GLU A 1 191 ? 2.490 -11.493 -25.878 1.00 85.50 191 GLU A C 1
ATOM 1487 O O . GLU A 1 191 ? 3.542 -11.556 -25.235 1.00 85.50 191 GLU A O 1
ATOM 1492 N N . PRO A 1 192 ? 1.960 -12.593 -26.458 1.00 82.12 192 PRO A N 1
ATOM 1493 C CA . PRO A 1 192 ? 0.768 -12.661 -27.318 1.00 82.12 192 PRO A CA 1
ATOM 1494 C C . PRO A 1 192 ? -0.550 -12.761 -26.535 1.00 82.12 192 PRO A C 1
ATOM 1496 O O . PRO A 1 192 ? -1.614 -12.459 -27.064 1.00 82.12 192 PRO A O 1
ATOM 1499 N N . LEU A 1 193 ? -0.488 -13.176 -25.267 1.00 81.06 193 LEU A N 1
ATOM 1500 C CA . LEU A 1 193 ? -1.621 -13.187 -24.349 1.00 81.06 193 LEU A CA 1
ATOM 1501 C C . LEU A 1 193 ? -1.197 -12.505 -23.052 1.00 81.06 193 LEU A C 1
ATOM 1503 O O . LEU A 1 193 ? -0.205 -12.909 -22.437 1.00 81.06 193 LEU A O 1
ATOM 1507 N N . PHE A 1 194 ? -1.987 -11.526 -22.614 1.00 80.75 194 PHE A N 1
ATOM 1508 C CA . PHE A 1 194 ? -1.730 -10.814 -21.371 1.00 80.75 194 PHE A CA 1
ATOM 1509 C C . PHE A 1 194 ? -1.601 -11.789 -20.190 1.00 80.75 194 PHE A C 1
ATOM 1511 O O . PHE A 1 194 ? -2.511 -12.569 -19.897 1.00 80.75 194 PHE A O 1
ATOM 1518 N N . SER A 1 195 ? -0.480 -11.720 -19.470 1.00 81.25 195 SER A N 1
ATOM 1519 C CA . SER A 1 195 ? -0.296 -12.404 -18.187 1.00 81.25 195 SER A CA 1
ATOM 1520 C C . SER A 1 195 ? -0.020 -11.364 -17.107 1.00 81.25 195 SER A C 1
ATOM 1522 O O . SER A 1 195 ? 0.924 -10.591 -17.262 1.00 81.25 195 SER A O 1
ATOM 1524 N N . PRO A 1 196 ? -0.736 -11.407 -15.967 1.00 78.38 196 PRO A N 1
ATOM 1525 C CA . PRO A 1 196 ? -0.597 -10.420 -14.901 1.00 78.38 196 PRO A CA 1
ATOM 1526 C C . PRO A 1 196 ? 0.791 -10.442 -14.250 1.00 78.38 196 PRO A C 1
ATOM 1528 O O . PRO A 1 196 ? 1.561 -11.397 -14.407 1.00 78.38 196 PRO A O 1
ATOM 1531 N N . GLU A 1 197 ? 1.061 -9.396 -13.465 1.00 84.19 197 GLU A N 1
ATOM 1532 C CA . GLU A 1 197 ? 2.321 -9.182 -12.753 1.00 84.19 197 GLU A CA 1
ATOM 1533 C C . GLU A 1 197 ? 2.791 -10.412 -11.962 1.00 84.19 197 GLU A C 1
ATOM 1535 O O . GLU A 1 197 ? 2.071 -10.993 -11.142 1.00 84.19 197 GLU A O 1
ATOM 1540 N N . ARG A 1 198 ? 4.062 -10.764 -12.148 1.00 86.12 198 ARG A N 1
ATOM 1541 C CA . ARG A 1 198 ? 4.777 -11.802 -11.410 1.00 86.12 198 ARG A CA 1
ATOM 1542 C C . ARG A 1 198 ? 5.974 -11.191 -10.702 1.00 86.12 198 ARG A C 1
ATOM 1544 O O . ARG A 1 198 ? 6.755 -10.448 -11.293 1.00 86.12 198 ARG A O 1
ATOM 1551 N N . GLY A 1 199 ? 6.124 -11.536 -9.427 1.00 88.25 199 GLY A N 1
ATOM 1552 C CA . GLY A 1 199 ? 7.263 -11.112 -8.622 1.00 88.25 199 GLY A CA 1
ATOM 1553 C C . GLY A 1 199 ? 8.554 -11.814 -9.037 1.00 88.25 199 GLY A C 1
ATOM 1554 O O . GLY A 1 199 ? 8.569 -13.007 -9.345 1.00 88.25 199 GLY A O 1
ATOM 1555 N N . LEU A 1 200 ? 9.649 -11.068 -8.991 1.00 90.12 200 LEU A N 1
ATOM 1556 C CA . LEU A 1 200 ? 10.995 -11.509 -9.308 1.00 90.12 200 LEU A CA 1
ATOM 1557 C C . LEU A 1 200 ? 11.960 -10.913 -8.281 1.00 90.12 200 LEU A C 1
ATOM 1559 O O . LEU A 1 200 ? 11.886 -9.730 -7.972 1.00 90.12 200 LEU A O 1
ATOM 1563 N N . ASN A 1 201 ? 12.861 -11.722 -7.725 1.00 92.12 201 ASN A N 1
ATOM 1564 C CA . ASN A 1 201 ? 13.904 -11.237 -6.822 1.00 92.12 201 ASN A CA 1
ATOM 1565 C C . ASN A 1 201 ? 15.267 -11.382 -7.501 1.00 92.12 201 ASN A C 1
ATOM 1567 O O . ASN A 1 201 ? 15.644 -12.494 -7.871 1.00 92.12 201 ASN A O 1
ATOM 1571 N N . SER A 1 202 ? 15.981 -10.270 -7.669 1.00 92.62 202 SER A N 1
ATOM 1572 C CA . SER A 1 202 ? 17.285 -10.223 -8.334 1.00 92.62 202 SER A CA 1
ATOM 1573 C C . SER A 1 202 ? 18.480 -10.277 -7.372 1.00 92.62 202 SER A C 1
ATOM 1575 O O . SER A 1 202 ? 19.612 -10.338 -7.838 1.00 92.62 202 SER A O 1
ATOM 1577 N N . LYS A 1 203 ? 18.273 -10.300 -6.043 1.00 89.56 203 LYS A N 1
ATOM 1578 C CA . LYS A 1 203 ? 19.355 -10.166 -5.042 1.00 89.56 203 LYS A CA 1
ATOM 1579 C C . LYS A 1 203 ? 20.492 -11.186 -5.205 1.00 89.56 203 LYS A C 1
ATOM 1581 O O . LYS A 1 203 ? 21.644 -10.823 -5.024 1.00 89.56 203 LYS A O 1
ATOM 1586 N N . PHE A 1 204 ? 20.159 -12.438 -5.515 1.00 86.75 204 PHE A N 1
ATOM 1587 C CA . PHE A 1 204 ? 21.113 -13.557 -5.590 1.00 86.75 204 PHE A CA 1
ATOM 1588 C C . PHE A 1 204 ? 21.276 -14.111 -7.011 1.00 86.75 204 PHE A C 1
ATOM 1590 O O . PHE A 1 204 ? 21.687 -15.253 -7.190 1.00 86.75 204 PHE A O 1
ATOM 1597 N N . ALA A 1 205 ? 20.867 -13.351 -8.027 1.00 89.38 205 ALA A N 1
ATOM 1598 C CA . ALA A 1 205 ? 21.104 -13.751 -9.407 1.00 89.38 205 ALA A CA 1
ATOM 1599 C C . ALA A 1 205 ? 22.519 -13.354 -9.840 1.00 89.38 205 ALA A C 1
ATOM 1601 O O . ALA A 1 205 ? 23.092 -12.423 -9.292 1.00 89.38 205 ALA A O 1
ATOM 1602 N N . GLN A 1 206 ? 23.059 -14.051 -10.836 1.00 89.56 206 GLN A N 1
ATOM 1603 C CA . GLN A 1 206 ? 24.293 -13.647 -11.506 1.00 89.56 206 GLN A CA 1
ATOM 1604 C C . GLN A 1 206 ? 23.964 -12.694 -12.657 1.00 89.56 206 GLN A C 1
ATOM 1606 O O . GLN A 1 206 ? 22.960 -12.885 -13.354 1.00 89.56 206 GLN A O 1
ATOM 1611 N N . ALA A 1 207 ? 24.798 -11.674 -12.853 1.00 90.00 207 ALA A N 1
ATOM 1612 C CA . ALA A 1 207 ? 24.707 -10.792 -14.009 1.00 90.00 207 ALA A CA 1
ATOM 1613 C C . ALA A 1 207 ? 24.981 -11.579 -15.310 1.00 90.00 207 ALA A C 1
ATOM 1615 O O . ALA A 1 207 ? 25.828 -12.474 -15.300 1.00 90.00 207 ALA A O 1
ATOM 1616 N N . PRO A 1 208 ? 24.278 -11.295 -16.422 1.00 91.12 208 PRO A N 1
ATOM 1617 C CA . PRO A 1 208 ? 24.673 -11.812 -17.725 1.00 91.12 208 PRO A CA 1
ATOM 1618 C C . PRO A 1 208 ? 25.984 -11.159 -18.177 1.00 91.12 208 PRO A C 1
ATOM 1620 O O . PRO A 1 208 ? 26.270 -10.024 -17.797 1.00 91.12 208 PRO A O 1
ATOM 1623 N N . ASP A 1 209 ? 26.735 -11.859 -19.023 1.00 90.38 209 ASP A N 1
ATOM 1624 C CA . ASP A 1 209 ? 27.860 -11.272 -19.749 1.00 90.38 209 ASP A CA 1
ATOM 1625 C C . ASP A 1 209 ? 27.344 -10.202 -20.736 1.00 90.38 209 ASP A C 1
ATOM 1627 O O . ASP A 1 209 ? 26.357 -10.398 -21.452 1.00 90.38 209 ASP A O 1
ATOM 1631 N N . GLU A 1 210 ? 27.987 -9.037 -20.706 1.00 91.44 210 GLU A N 1
ATOM 1632 C CA . GLU A 1 210 ? 27.626 -7.832 -21.456 1.00 91.44 210 GLU A CA 1
ATOM 1633 C C . GLU A 1 210 ? 27.971 -7.954 -22.953 1.00 91.44 210 GLU A C 1
ATOM 1635 O O . GLU A 1 210 ? 27.398 -7.239 -23.776 1.00 91.44 210 GLU A O 1
ATOM 1640 N N . GLN A 1 211 ? 28.870 -8.874 -23.325 1.00 89.81 211 GLN A N 1
ATOM 1641 C CA . GLN A 1 211 ? 29.323 -9.063 -24.709 1.00 89.81 211 GLN A CA 1
ATOM 1642 C C . GLN A 1 211 ? 28.434 -10.016 -25.519 1.00 89.81 211 GLN A C 1
ATOM 1644 O O . GLN A 1 211 ? 28.520 -10.052 -26.748 1.00 89.81 211 GLN A O 1
ATOM 1649 N N . ILE A 1 212 ? 27.567 -10.783 -24.855 1.00 90.06 212 ILE A N 1
ATOM 1650 C CA . ILE A 1 212 ? 26.724 -11.797 -25.494 1.00 90.06 212 ILE A CA 1
ATOM 1651 C C . ILE A 1 212 ? 25.251 -11.384 -25.537 1.00 90.06 212 ILE A C 1
ATOM 1653 O O . ILE A 1 212 ? 24.736 -10.676 -24.671 1.00 90.06 212 ILE A O 1
ATOM 1657 N N . ASN A 1 213 ? 24.543 -11.895 -26.547 1.00 91.75 213 ASN A N 1
ATOM 1658 C CA . ASN A 1 213 ? 23.096 -11.723 -26.663 1.00 91.75 213 ASN A CA 1
ATOM 1659 C C . ASN A 1 213 ? 22.363 -12.411 -25.498 1.00 91.75 213 ASN A C 1
ATOM 1661 O O . ASN A 1 213 ? 22.738 -13.499 -25.048 1.00 91.75 213 ASN A O 1
ATOM 1665 N N . LEU A 1 214 ? 21.240 -11.831 -25.070 1.00 95.31 214 LEU A N 1
ATOM 1666 C CA . LEU A 1 214 ? 20.358 -12.457 -24.087 1.00 95.31 214 LEU A CA 1
ATOM 1667 C C . LEU A 1 214 ? 19.550 -13.585 -24.742 1.00 95.31 214 LEU A C 1
ATOM 1669 O O . LEU A 1 214 ? 18.499 -13.357 -25.333 1.00 95.31 214 LEU A O 1
ATOM 1673 N N . ASN A 1 215 ? 20.023 -14.821 -24.624 1.00 93.88 215 ASN A N 1
ATOM 1674 C CA . ASN A 1 215 ? 19.353 -15.973 -25.231 1.00 93.88 215 ASN A CA 1
ATOM 1675 C C . ASN A 1 215 ? 18.142 -16.453 -24.407 1.00 93.88 215 ASN A C 1
ATOM 1677 O O . ASN A 1 215 ? 18.199 -16.565 -23.176 1.00 93.88 215 ASN A O 1
ATOM 1681 N N . LEU A 1 216 ? 17.058 -16.805 -25.101 1.00 93.19 216 LEU A N 1
ATOM 1682 C CA . LEU A 1 216 ? 15.817 -17.346 -24.554 1.00 93.19 216 LEU A CA 1
ATOM 1683 C C . LEU A 1 216 ? 15.553 -18.747 -25.112 1.00 93.19 216 LEU A C 1
ATOM 1685 O O . LEU A 1 216 ? 15.064 -18.908 -26.223 1.00 93.19 216 LEU A O 1
ATOM 1689 N N . ALA A 1 217 ? 15.810 -19.770 -24.295 1.00 89.00 217 ALA A N 1
ATOM 1690 C CA . ALA A 1 217 ? 15.576 -21.161 -24.692 1.00 89.00 217 ALA A CA 1
ATOM 1691 C C . ALA A 1 217 ? 14.082 -21.518 -24.845 1.00 89.00 217 ALA A C 1
ATOM 1693 O O . ALA A 1 217 ? 13.738 -22.422 -25.592 1.00 89.00 217 ALA A O 1
ATOM 1694 N N . SER A 1 218 ? 13.192 -20.863 -24.090 1.00 89.44 218 SER A N 1
ATOM 1695 C CA . SER A 1 218 ? 11.734 -21.019 -24.222 1.00 89.44 218 SER A CA 1
ATOM 1696 C C . SER A 1 218 ? 10.997 -19.845 -23.563 1.00 89.44 218 SER A C 1
ATOM 1698 O O . SER A 1 218 ? 11.522 -19.294 -22.586 1.00 89.44 218 SER A O 1
ATOM 1700 N N . PRO A 1 219 ? 9.764 -19.507 -23.994 1.00 85.44 219 PRO A N 1
ATOM 1701 C CA . PRO A 1 219 ? 8.966 -18.432 -23.391 1.00 85.44 219 PRO A CA 1
ATOM 1702 C C . PRO A 1 219 ? 8.774 -18.571 -21.870 1.00 85.44 219 PRO A C 1
ATOM 1704 O O . PRO A 1 219 ? 8.835 -17.587 -21.134 1.00 85.44 219 PRO A O 1
ATOM 1707 N N . LEU A 1 220 ? 8.643 -19.803 -21.359 1.00 85.56 220 LEU A N 1
ATOM 1708 C CA . LEU A 1 220 ? 8.482 -20.082 -19.923 1.00 85.56 220 LEU A CA 1
ATOM 1709 C C . LEU A 1 220 ? 9.693 -19.655 -19.074 1.00 85.56 220 LEU A C 1
ATOM 1711 O O . LEU A 1 220 ? 9.553 -19.411 -17.874 1.00 85.56 220 LEU A O 1
ATOM 1715 N N . LYS A 1 221 ? 10.883 -19.548 -19.678 1.00 90.06 221 LYS A N 1
ATOM 1716 C CA . LYS A 1 221 ? 12.127 -19.179 -18.985 1.00 90.06 221 LYS A CA 1
ATOM 1717 C C . LYS A 1 221 ? 12.416 -17.676 -18.991 1.00 90.06 221 LYS A C 1
ATOM 1719 O O . LYS A 1 221 ? 13.431 -17.272 -18.418 1.00 90.06 221 LYS A O 1
ATOM 1724 N N . VAL A 1 222 ? 11.532 -16.840 -19.546 1.00 93.12 222 VAL A N 1
ATOM 1725 C CA . VAL A 1 222 ? 11.752 -15.385 -19.637 1.00 93.12 222 VAL A CA 1
ATOM 1726 C C . VAL A 1 222 ? 12.026 -14.747 -18.274 1.00 93.12 222 VAL A C 1
ATOM 1728 O O . VAL A 1 222 ? 12.974 -13.980 -18.128 1.00 93.12 222 VAL A O 1
ATOM 1731 N N . GLY A 1 223 ? 11.305 -15.165 -17.228 1.00 92.44 223 GLY A N 1
ATOM 1732 C CA . GLY A 1 223 ? 11.519 -14.662 -15.871 1.00 92.44 223 GLY A CA 1
ATOM 1733 C C . GLY A 1 223 ? 12.919 -14.961 -15.320 1.00 92.44 223 GLY A C 1
ATOM 1734 O O . GLY A 1 223 ? 13.413 -14.217 -14.479 1.00 92.44 223 GLY A O 1
ATOM 1735 N N . GLY A 1 224 ? 13.587 -16.020 -15.790 1.00 93.12 224 GLY A N 1
ATOM 1736 C CA . GLY A 1 224 ? 14.976 -16.317 -15.436 1.00 93.12 224 GLY A CA 1
ATOM 1737 C C . GLY A 1 224 ? 15.974 -15.384 -16.124 1.00 93.12 224 GLY A C 1
ATOM 1738 O O . GLY A 1 224 ? 16.923 -14.942 -15.481 1.00 93.12 224 GLY A O 1
ATOM 1739 N N . VAL A 1 225 ? 15.740 -15.048 -17.398 1.00 95.12 225 VAL A N 1
ATOM 1740 C CA . VAL A 1 225 ? 16.567 -14.093 -18.159 1.00 95.12 225 VAL A CA 1
ATOM 1741 C C . VAL A 1 225 ? 16.417 -12.688 -17.582 1.00 95.12 225 VAL A C 1
ATOM 1743 O O . VAL A 1 225 ? 17.414 -12.085 -17.186 1.00 95.12 225 VAL A O 1
ATOM 1746 N N . LEU A 1 226 ? 15.174 -12.218 -17.419 1.00 96.56 226 LEU A N 1
ATOM 1747 C CA . LEU A 1 226 ? 14.880 -10.915 -16.818 1.00 96.56 226 LEU A CA 1
ATOM 1748 C C . LEU A 1 226 ? 15.484 -10.799 -15.417 1.00 96.56 226 LEU A C 1
ATOM 1750 O O . LEU A 1 226 ? 15.973 -9.740 -15.053 1.00 96.56 226 LEU A O 1
ATOM 1754 N N . ARG A 1 227 ? 15.538 -11.891 -14.639 1.00 96.31 227 ARG A N 1
ATOM 1755 C CA . ARG A 1 227 ? 16.101 -11.855 -13.280 1.00 96.31 227 ARG A CA 1
ATOM 1756 C C . ARG A 1 227 ? 17.567 -11.458 -13.268 1.00 96.31 227 ARG A C 1
ATOM 1758 O O . ARG A 1 227 ? 17.973 -10.693 -12.395 1.00 96.31 227 ARG A O 1
ATOM 1765 N N . ARG A 1 228 ? 18.336 -11.979 -14.223 1.00 95.56 228 ARG A N 1
ATOM 1766 C CA . ARG A 1 228 ? 19.754 -11.653 -14.380 1.00 95.56 228 ARG A CA 1
ATOM 1767 C C . ARG A 1 228 ? 19.933 -10.218 -14.872 1.00 95.56 228 ARG A C 1
ATOM 1769 O O . ARG A 1 228 ? 20.729 -9.489 -14.294 1.00 95.56 228 ARG A O 1
ATOM 1776 N N . VAL A 1 229 ? 19.135 -9.777 -15.849 1.00 96.44 229 VAL A N 1
ATOM 1777 C CA . VAL A 1 229 ? 19.147 -8.378 -16.330 1.00 96.44 229 VAL A CA 1
ATOM 1778 C C . VAL A 1 229 ? 18.816 -7.403 -15.195 1.00 96.44 229 VAL A C 1
ATOM 1780 O O . VAL A 1 229 ? 19.547 -6.451 -14.954 1.00 96.44 229 VAL A O 1
ATOM 1783 N N . CYS A 1 230 ? 17.768 -7.675 -14.418 1.00 96.56 230 CYS A N 1
ATOM 1784 C CA . CYS A 1 230 ? 17.387 -6.886 -13.248 1.00 96.56 230 CYS A CA 1
ATOM 1785 C C . CYS A 1 230 ? 18.475 -6.852 -12.161 1.00 96.56 230 CYS A C 1
ATOM 1787 O O . CYS A 1 230 ? 18.586 -5.869 -11.429 1.00 96.56 230 CYS A O 1
ATOM 1789 N N . HIS A 1 231 ? 19.265 -7.923 -12.018 1.00 95.12 231 HIS A N 1
ATOM 1790 C CA . HIS A 1 231 ? 20.430 -7.923 -11.132 1.00 95.12 231 HIS A CA 1
ATOM 1791 C C . HIS A 1 231 ? 21.518 -6.992 -11.665 1.00 95.12 231 HIS A C 1
ATOM 1793 O O . HIS A 1 231 ? 21.979 -6.126 -10.928 1.00 95.12 231 HIS A O 1
ATOM 1799 N N . TRP A 1 232 ? 21.850 -7.110 -12.952 1.00 95.25 232 TRP A N 1
ATOM 1800 C CA . TRP A 1 232 ? 22.810 -6.233 -13.621 1.00 95.25 232 TRP A CA 1
ATOM 1801 C C . TRP A 1 232 ? 22.431 -4.752 -13.470 1.00 95.25 232 TRP A C 1
ATOM 1803 O O . TRP A 1 232 ? 23.255 -3.950 -13.035 1.00 95.25 232 TRP A O 1
ATOM 1813 N N . ILE A 1 233 ? 21.158 -4.403 -13.700 1.00 94.38 233 ILE A N 1
ATOM 1814 C CA . ILE A 1 233 ? 20.651 -3.035 -13.509 1.00 94.38 233 ILE A CA 1
ATOM 1815 C C . ILE A 1 233 ? 20.849 -2.572 -12.065 1.00 94.38 233 ILE A C 1
ATOM 1817 O O . ILE A 1 233 ? 21.356 -1.481 -11.842 1.00 94.38 233 ILE A O 1
ATOM 1821 N N . ASN A 1 234 ? 20.513 -3.393 -11.068 1.00 92.19 234 ASN A N 1
ATOM 1822 C CA . ASN A 1 234 ? 20.698 -3.007 -9.666 1.00 92.19 234 ASN A CA 1
ATOM 1823 C C . ASN A 1 234 ? 22.162 -2.774 -9.273 1.00 92.19 234 ASN A C 1
ATOM 1825 O O . ASN A 1 234 ? 22.407 -1.993 -8.355 1.00 92.19 234 ASN A O 1
ATOM 1829 N N . VAL A 1 235 ? 23.106 -3.458 -9.927 1.00 90.12 235 VAL A N 1
ATOM 1830 C CA . VAL A 1 235 ? 24.547 -3.301 -9.686 1.00 90.12 235 VAL A CA 1
ATOM 1831 C C . VAL A 1 235 ? 25.099 -2.056 -10.386 1.00 90.12 235 VAL A C 1
ATOM 1833 O O . VAL A 1 235 ? 25.935 -1.362 -9.815 1.00 90.12 235 VAL A O 1
ATOM 1836 N N . ARG A 1 236 ? 24.644 -1.759 -11.610 1.00 88.56 236 ARG A N 1
ATOM 1837 C CA . ARG A 1 236 ? 25.224 -0.709 -12.470 1.00 88.56 236 ARG A CA 1
ATOM 1838 C C . ARG A 1 236 ? 24.493 0.632 -12.422 1.00 88.56 236 ARG A C 1
ATOM 1840 O O . ARG A 1 236 ? 25.092 1.666 -12.692 1.00 88.56 236 ARG A O 1
ATOM 1847 N N . VAL A 1 237 ? 23.207 0.629 -12.092 1.00 86.38 237 VAL A N 1
ATOM 1848 C CA . VAL A 1 237 ? 22.349 1.818 -12.078 1.00 86.38 237 VAL A CA 1
ATOM 1849 C C . VAL A 1 237 ? 22.048 2.208 -10.635 1.00 86.38 237 VAL A C 1
ATOM 1851 O O . VAL A 1 237 ? 21.747 1.350 -9.814 1.00 86.38 237 VAL A O 1
ATOM 1854 N N . GLY A 1 238 ? 22.107 3.499 -10.293 1.00 78.38 238 GLY A N 1
ATOM 1855 C CA . GLY A 1 238 ? 21.860 3.991 -8.926 1.00 78.38 238 GLY A CA 1
ATOM 1856 C C . GLY A 1 238 ? 20.379 4.085 -8.521 1.00 78.38 238 GLY A C 1
ATOM 1857 O O . GLY A 1 238 ? 20.070 4.107 -7.331 1.00 78.38 238 GLY A O 1
ATOM 1858 N N . GLY A 1 239 ? 19.460 4.105 -9.492 1.00 85.19 239 GLY A N 1
ATOM 1859 C CA . GLY A 1 239 ? 18.024 4.329 -9.289 1.00 85.19 239 GLY A CA 1
ATOM 1860 C C . GLY A 1 239 ? 17.144 3.076 -9.357 1.00 85.19 239 GLY A C 1
ATOM 1861 O O . GLY A 1 239 ? 17.612 1.952 -9.567 1.00 85.19 239 GLY A O 1
ATOM 1862 N N . ARG A 1 240 ? 15.838 3.278 -9.159 1.00 91.06 240 ARG A N 1
ATOM 1863 C CA . ARG A 1 240 ? 14.814 2.316 -9.590 1.00 91.06 240 ARG A CA 1
ATOM 1864 C C . ARG A 1 240 ? 14.586 2.488 -11.086 1.00 91.06 240 ARG A C 1
ATOM 1866 O O . ARG A 1 240 ? 14.834 3.559 -11.636 1.00 91.06 240 ARG A O 1
ATOM 1873 N N . SER A 1 241 ? 14.159 1.426 -11.743 1.00 93.38 241 SER A N 1
ATOM 1874 C CA . SER A 1 241 ? 14.088 1.362 -13.188 1.00 93.38 241 SER A CA 1
ATOM 1875 C C . SER A 1 241 ? 12.874 0.589 -13.657 1.00 93.38 241 SER A C 1
ATOM 1877 O O . SER A 1 241 ? 12.396 -0.341 -13.001 1.00 93.38 241 SER A O 1
ATOM 1879 N N . HIS A 1 242 ? 12.440 0.953 -14.851 1.00 94.44 242 HIS A N 1
ATOM 1880 C CA . HIS A 1 242 ? 11.449 0.236 -15.624 1.00 94.44 242 HIS A CA 1
ATOM 1881 C C . HIS A 1 242 ? 12.038 -0.105 -16.981 1.00 94.44 242 HIS A C 1
ATOM 1883 O O . HIS A 1 242 ? 12.662 0.735 -17.622 1.00 94.44 242 HIS A O 1
ATOM 1889 N N . LEU A 1 243 ? 11.825 -1.337 -17.419 1.00 95.12 243 LEU A N 1
ATOM 1890 C CA . LEU A 1 243 ? 12.307 -1.840 -18.688 1.00 95.12 243 LEU A CA 1
ATOM 1891 C C . LEU A 1 243 ? 11.124 -2.291 -19.536 1.00 95.12 243 LEU A C 1
ATOM 1893 O O . LEU A 1 243 ? 10.243 -3.013 -19.061 1.00 95.12 243 LEU A O 1
ATOM 1897 N N . GLU A 1 244 ? 11.156 -1.912 -20.805 1.00 94.81 244 GLU A N 1
ATOM 1898 C CA . GLU A 1 244 ? 10.361 -2.545 -21.855 1.00 94.81 244 GLU A CA 1
ATOM 1899 C C . GLU A 1 244 ? 11.240 -3.581 -22.545 1.00 94.81 244 GLU A C 1
ATOM 1901 O O . GLU A 1 244 ? 12.399 -3.306 -22.878 1.00 94.81 244 GLU A O 1
ATOM 1906 N N . TRP A 1 245 ? 10.704 -4.776 -22.758 1.00 95.62 245 TRP A N 1
ATOM 1907 C CA . TRP A 1 245 ? 11.438 -5.861 -23.387 1.00 95.62 245 TRP A CA 1
ATOM 1908 C C . TRP A 1 245 ? 10.561 -6.599 -24.392 1.00 95.62 245 TRP A C 1
ATOM 1910 O O . TRP A 1 245 ? 9.342 -6.697 -24.244 1.00 95.62 245 TRP A O 1
ATOM 1920 N N . CYS A 1 246 ? 11.202 -7.159 -25.408 1.00 95.19 246 CYS A N 1
ATOM 1921 C CA . CYS A 1 246 ? 10.581 -8.120 -26.303 1.00 95.19 246 CYS A CA 1
ATOM 1922 C C . CYS A 1 246 ? 11.495 -9.322 -26.503 1.00 95.19 246 CYS A C 1
ATOM 1924 O O . CYS A 1 246 ? 12.707 -9.231 -26.335 1.00 95.19 246 CYS A O 1
ATOM 1926 N N . ALA A 1 247 ? 10.921 -10.466 -26.843 1.00 94.31 247 ALA A N 1
ATOM 1927 C CA . ALA A 1 247 ? 11.659 -11.625 -27.293 1.00 94.31 247 ALA A CA 1
ATOM 1928 C C . ALA A 1 247 ? 11.266 -11.959 -28.727 1.00 94.31 247 ALA A C 1
ATOM 1930 O O . ALA A 1 247 ? 10.094 -11.892 -29.083 1.00 94.31 247 ALA A O 1
ATOM 1931 N N . SER A 1 248 ? 12.256 -12.296 -29.542 1.00 91.00 248 SER A N 1
ATOM 1932 C CA . SER A 1 248 ? 12.068 -12.669 -30.941 1.00 91.00 248 SER A CA 1
ATOM 1933 C C . SER A 1 248 ? 13.206 -13.579 -31.372 1.00 91.00 248 SER A C 1
ATOM 1935 O O . SER A 1 248 ? 14.366 -13.317 -31.029 1.00 91.00 248 SER A O 1
ATOM 1937 N N . ASN A 1 249 ? 12.889 -14.653 -32.098 1.00 88.12 249 ASN A N 1
ATOM 1938 C CA . ASN A 1 249 ? 13.875 -15.598 -32.639 1.00 88.12 249 ASN A CA 1
ATOM 1939 C C . ASN A 1 249 ? 14.829 -16.157 -31.562 1.00 88.12 249 ASN A C 1
ATOM 1941 O O . ASN A 1 249 ? 16.045 -16.222 -31.748 1.00 88.12 249 ASN A O 1
ATOM 1945 N N . GLY A 1 250 ? 14.286 -16.505 -30.390 1.00 90.69 250 GLY A N 1
ATOM 1946 C CA . GLY A 1 250 ? 15.066 -17.065 -29.280 1.00 90.69 250 GLY A CA 1
ATOM 1947 C C . GLY A 1 250 ? 16.013 -16.075 -28.589 1.00 90.69 250 GLY A C 1
ATOM 1948 O O . GLY A 1 250 ? 16.893 -16.502 -27.843 1.00 90.69 250 GLY A O 1
ATOM 1949 N N . LYS A 1 251 ? 15.848 -14.764 -28.797 1.00 93.38 251 LYS A N 1
ATOM 1950 C CA . LYS A 1 251 ? 16.611 -13.700 -28.121 1.00 93.38 251 LYS A CA 1
ATOM 1951 C C . LYS A 1 251 ? 15.683 -12.759 -27.367 1.00 93.38 251 LYS A C 1
ATOM 1953 O O . LYS A 1 251 ? 14.569 -12.525 -27.819 1.00 93.38 251 LYS A O 1
ATOM 1958 N N . VAL A 1 252 ? 16.146 -12.211 -26.246 1.00 96.31 252 VAL A N 1
ATOM 1959 C CA . VAL A 1 252 ? 15.495 -11.120 -25.509 1.00 96.31 252 VAL A CA 1
ATOM 1960 C C . VAL A 1 252 ? 16.204 -9.813 -25.836 1.00 96.31 252 VAL A C 1
ATOM 1962 O O . VAL A 1 252 ? 17.423 -9.718 -25.745 1.00 96.31 252 VAL A O 1
ATOM 1965 N N . TRP A 1 253 ? 15.420 -8.803 -26.164 1.00 95.50 253 TRP A N 1
ATOM 1966 C CA . TRP A 1 253 ? 15.853 -7.446 -26.427 1.00 95.50 253 TRP A CA 1
ATOM 1967 C C . TRP A 1 253 ? 15.267 -6.521 -25.372 1.00 95.50 253 TRP A C 1
ATOM 1969 O O . TRP A 1 253 ? 14.079 -6.601 -25.054 1.00 95.50 253 TRP A O 1
ATOM 1979 N N . ILE A 1 254 ? 16.092 -5.622 -24.851 1.00 96.06 254 ILE A N 1
ATOM 1980 C CA . ILE A 1 254 ? 15.634 -4.505 -24.034 1.00 96.06 254 ILE A CA 1
ATOM 1981 C C . ILE A 1 254 ? 15.450 -3.315 -24.969 1.00 96.06 254 ILE A C 1
ATOM 1983 O O . ILE A 1 254 ? 16.393 -2.875 -25.623 1.00 96.06 254 ILE A O 1
ATOM 1987 N N . VAL A 1 255 ? 14.217 -2.823 -25.069 1.00 93.88 255 VAL A N 1
ATOM 1988 C CA . VAL A 1 255 ? 13.839 -1.791 -26.049 1.00 93.88 255 VAL A CA 1
ATOM 1989 C C . VAL A 1 255 ? 13.655 -0.413 -25.423 1.00 93.88 255 VAL A C 1
ATOM 1991 O O . VAL A 1 255 ? 13.583 0.574 -26.153 1.00 93.88 255 VAL A O 1
ATOM 1994 N N . GLN A 1 256 ? 13.600 -0.342 -24.090 1.00 92.50 256 GLN A N 1
ATOM 1995 C CA . GLN A 1 256 ? 13.588 0.900 -23.320 1.00 92.50 256 GLN A CA 1
ATOM 1996 C C . GLN A 1 256 ? 14.059 0.631 -21.884 1.00 92.50 256 GLN A C 1
ATOM 1998 O O . GLN A 1 256 ? 13.720 -0.404 -21.307 1.00 92.50 256 GLN A O 1
ATOM 2003 N N . LEU A 1 257 ? 14.805 1.576 -21.311 1.00 93.12 257 LEU A N 1
ATOM 2004 C CA . LEU A 1 257 ? 15.167 1.625 -19.896 1.00 93.12 257 LEU A CA 1
ATOM 2005 C C . LEU A 1 257 ? 14.865 3.030 -19.375 1.00 93.12 257 LEU A C 1
ATOM 2007 O O . LEU A 1 257 ? 15.554 3.979 -19.730 1.00 93.12 257 LEU A O 1
ATOM 2011 N N . ASP A 1 258 ? 13.874 3.139 -18.501 1.00 91.19 258 ASP A N 1
ATOM 2012 C CA . ASP A 1 258 ? 13.536 4.384 -17.820 1.00 91.19 258 ASP A CA 1
ATOM 2013 C C . ASP A 1 258 ? 14.008 4.316 -16.367 1.00 91.19 258 ASP A C 1
ATOM 2015 O O . ASP A 1 258 ? 13.949 3.259 -15.729 1.00 91.19 258 ASP A O 1
ATOM 2019 N N . GLN A 1 259 ? 14.447 5.448 -15.821 1.00 87.12 259 GLN A N 1
ATOM 2020 C CA . GLN A 1 259 ? 14.832 5.572 -14.416 1.00 87.12 259 GLN A CA 1
ATOM 2021 C C . GLN A 1 259 ? 13.802 6.397 -13.647 1.00 87.12 259 GLN A C 1
ATOM 2023 O O . GLN A 1 259 ? 13.349 7.444 -14.103 1.00 87.12 259 GLN A O 1
ATOM 2028 N N . GLU A 1 260 ? 13.446 5.929 -12.454 1.00 86.81 260 GLU A N 1
ATOM 2029 C CA . GLU A 1 260 ? 12.584 6.674 -11.545 1.00 86.81 260 GLU A CA 1
ATOM 2030 C C . GLU A 1 260 ? 13.372 7.798 -10.867 1.00 86.81 260 GLU A C 1
ATOM 2032 O O . GLU A 1 260 ? 14.433 7.560 -10.282 1.00 86.81 260 GLU A O 1
ATOM 2037 N N . SER A 1 261 ? 12.825 9.017 -10.913 1.00 81.44 261 SER A N 1
ATOM 2038 C CA . SER A 1 261 ? 13.369 10.150 -10.165 1.00 81.44 261 SER A CA 1
ATOM 2039 C C . SER A 1 261 ? 13.328 9.867 -8.653 1.00 81.44 261 SER A C 1
ATOM 2041 O O . SER A 1 261 ? 12.300 9.399 -8.153 1.00 81.44 261 SER A O 1
ATOM 2043 N N . PRO A 1 262 ? 14.391 10.190 -7.889 1.00 74.12 262 PRO A N 1
ATOM 2044 C CA . PRO A 1 262 ? 14.402 10.026 -6.434 1.00 74.12 262 PRO A CA 1
ATOM 2045 C C . PRO A 1 262 ? 13.329 10.847 -5.706 1.00 74.12 262 PRO A C 1
ATOM 2047 O O . PRO A 1 262 ? 12.939 10.496 -4.593 1.00 74.12 262 PRO A O 1
ATOM 2050 N N . THR A 1 263 ? 12.868 11.945 -6.311 1.00 79.44 263 THR A N 1
ATOM 2051 C CA . THR A 1 263 ? 11.878 12.867 -5.742 1.00 79.44 263 THR A CA 1
ATOM 2052 C C . THR A 1 263 ? 10.785 13.201 -6.753 1.00 79.44 263 THR A C 1
ATOM 2054 O O . THR A 1 263 ? 10.952 13.053 -7.966 1.00 79.44 263 THR A O 1
ATOM 2057 N N . SER A 1 264 ? 9.636 13.649 -6.247 1.00 83.31 264 SER A N 1
ATOM 2058 C CA . SER A 1 264 ? 8.497 14.073 -7.070 1.00 83.31 264 SER A CA 1
ATOM 2059 C C . SER A 1 264 ? 7.722 15.216 -6.413 1.00 83.31 264 SER A C 1
ATOM 2061 O O . SER A 1 264 ? 7.851 15.429 -5.209 1.00 83.31 264 SER A O 1
ATOM 2063 N N . ALA A 1 265 ? 6.897 15.913 -7.199 1.00 81.81 265 ALA A N 1
ATOM 2064 C CA . ALA A 1 265 ? 6.149 17.113 -6.804 1.00 81.81 265 ALA A CA 1
ATOM 2065 C C . ALA A 1 265 ? 4.943 16.873 -5.861 1.00 81.81 265 ALA A C 1
ATOM 2067 O O . ALA A 1 265 ? 4.145 17.782 -5.651 1.00 81.81 265 ALA A O 1
ATOM 2068 N N . GLY A 1 266 ? 4.778 15.665 -5.313 1.00 87.19 266 GLY A N 1
ATOM 2069 C CA . GLY A 1 266 ? 3.680 15.356 -4.389 1.00 87.19 266 GLY A CA 1
ATOM 2070 C C . GLY A 1 266 ? 3.879 15.942 -2.984 1.00 87.19 266 GLY A C 1
ATOM 2071 O O . GLY A 1 266 ? 4.953 16.432 -2.632 1.00 87.19 266 GLY A O 1
ATOM 2072 N N . ALA A 1 267 ? 2.843 15.858 -2.152 1.00 91.06 267 ALA A N 1
ATOM 2073 C CA . ALA A 1 267 ? 2.869 16.336 -0.775 1.00 91.06 267 ALA A CA 1
ATOM 2074 C C . ALA A 1 267 ? 3.681 15.407 0.142 1.00 91.06 267 ALA A C 1
ATOM 2076 O O . ALA A 1 267 ? 3.664 14.182 -0.013 1.00 91.06 267 ALA A O 1
ATOM 2077 N N . ASN A 1 268 ? 4.360 15.986 1.136 1.00 92.69 268 ASN A N 1
ATOM 2078 C CA . ASN A 1 268 ? 4.930 15.227 2.245 1.00 92.69 268 ASN A CA 1
ATOM 2079 C C . ASN A 1 268 ? 3.820 14.916 3.269 1.00 92.69 268 ASN A C 1
ATOM 2081 O O . ASN A 1 268 ? 3.381 15.837 3.958 1.00 92.69 268 ASN A O 1
ATOM 2085 N N . PRO A 1 269 ? 3.389 13.651 3.421 1.00 92.38 269 PRO A N 1
ATOM 2086 C CA . PRO A 1 269 ? 2.266 13.302 4.289 1.00 92.38 269 PRO A CA 1
ATOM 2087 C C . PRO A 1 269 ? 2.620 13.361 5.786 1.00 92.38 269 PRO A C 1
ATOM 2089 O O . PRO A 1 269 ? 1.741 13.253 6.640 1.00 92.38 269 PRO A O 1
ATOM 2092 N N . HIS A 1 270 ? 3.902 13.527 6.135 1.00 90.50 270 HIS A N 1
ATOM 2093 C CA . HIS A 1 270 ? 4.336 13.677 7.528 1.00 90.50 270 HIS A CA 1
ATOM 2094 C C . HIS A 1 270 ? 4.110 15.080 8.080 1.00 90.50 270 HIS A C 1
ATOM 2096 O O . HIS A 1 270 ? 4.086 15.252 9.296 1.00 90.50 270 HIS A O 1
ATOM 2102 N N . VAL A 1 271 ? 3.934 16.070 7.207 1.00 84.44 271 VAL A N 1
ATOM 2103 C CA . VAL A 1 271 ? 3.694 17.455 7.602 1.00 84.44 271 VAL A CA 1
ATOM 2104 C C . VAL A 1 271 ? 2.204 17.728 7.477 1.00 84.44 271 VAL A C 1
ATOM 2106 O O . VAL A 1 271 ? 1.646 17.640 6.386 1.00 84.44 271 VAL A O 1
ATOM 2109 N N . MET A 1 272 ? 1.554 18.079 8.589 1.00 70.56 272 MET A N 1
ATOM 2110 C CA . MET A 1 272 ? 0.203 18.622 8.511 1.00 70.56 272 MET A CA 1
ATOM 2111 C C . MET A 1 272 ? 0.245 19.959 7.780 1.00 70.56 272 MET A C 1
ATOM 2113 O O . MET A 1 272 ? 0.956 20.862 8.227 1.00 70.56 272 MET A O 1
ATOM 2117 N N . PRO A 1 273 ? -0.518 20.130 6.696 1.00 64.88 273 PRO A N 1
ATOM 2118 C CA . PRO A 1 273 ? -0.599 21.424 6.058 1.00 64.88 273 PRO A CA 1
ATOM 2119 C C . PRO A 1 273 ? -1.325 22.394 6.994 1.00 64.88 273 PRO A C 1
ATOM 2121 O O . PRO A 1 273 ? -2.381 22.085 7.552 1.00 64.88 273 PRO A O 1
ATOM 2124 N N . SER A 1 274 ? -0.751 23.581 7.166 1.00 61.25 274 SER A N 1
ATOM 2125 C CA . SER A 1 274 ? -1.358 24.716 7.861 1.00 61.25 274 SER A CA 1
ATOM 2126 C C . SER A 1 274 ? -2.493 25.287 7.002 1.00 61.25 274 SER A C 1
ATOM 2128 O O . SER A 1 274 ? -2.371 26.330 6.368 1.00 61.25 274 SER A O 1
ATOM 2130 N N . LEU A 1 275 ? -3.601 24.550 6.922 1.00 60.97 275 LEU A N 1
ATOM 2131 C CA . LEU A 1 275 ? -4.786 24.936 6.159 1.00 60.97 275 LEU A CA 1
ATOM 2132 C C . LEU A 1 275 ? -5.683 25.830 7.009 1.00 60.97 275 LEU A C 1
ATOM 2134 O O . LEU A 1 275 ? -6.105 25.410 8.092 1.00 60.97 275 LEU A O 1
ATOM 2138 N N . ARG A 1 276 ? -5.997 27.014 6.463 1.00 60.47 276 ARG A N 1
ATOM 2139 C CA . ARG A 1 276 ? -6.750 28.121 7.081 1.00 60.47 276 ARG A CA 1
ATOM 2140 C C . ARG A 1 276 ? -6.179 28.553 8.436 1.00 60.47 276 ARG A C 1
ATOM 2142 O O . ARG A 1 276 ? -6.271 27.817 9.419 1.00 60.47 276 ARG A O 1
ATOM 2149 N N . HIS A 1 277 ? -5.674 29.784 8.522 1.00 50.22 277 HIS A N 1
ATOM 2150 C CA . HIS A 1 277 ? -5.530 30.429 9.825 1.00 50.22 277 HIS A CA 1
ATOM 2151 C C . HIS A 1 277 ? -6.911 30.421 10.488 1.00 50.22 277 HIS A C 1
ATOM 2153 O O . HIS A 1 277 ? -7.876 30.921 9.915 1.00 50.22 277 HIS A O 1
ATOM 2159 N N . ALA A 1 278 ? -7.028 29.773 11.649 1.00 48.31 278 ALA A N 1
ATOM 2160 C CA . ALA A 1 278 ? -8.155 30.059 12.518 1.00 48.31 278 ALA A CA 1
ATOM 2161 C C . ALA A 1 278 ? -8.033 31.547 12.830 1.00 48.31 278 ALA A C 1
ATOM 2163 O O . ALA A 1 278 ? -6.965 31.956 13.285 1.00 48.31 278 ALA A O 1
ATOM 2164 N N . GLU A 1 279 ? -9.051 32.352 12.537 1.00 44.47 279 GLU A N 1
ATOM 2165 C CA . GLU A 1 279 ? -9.053 33.721 13.034 1.00 44.47 279 GLU A CA 1
ATOM 2166 C C . GLU A 1 279 ? -8.858 33.636 14.551 1.00 44.47 279 GLU A C 1
ATOM 2168 O O . GLU A 1 279 ? -9.680 33.078 15.278 1.00 44.47 279 GLU A O 1
ATOM 2173 N N . GLU A 1 280 ? -7.718 34.131 15.033 1.00 42.91 280 GLU A N 1
ATOM 2174 C CA . GLU A 1 280 ? -7.340 34.129 16.452 1.00 42.91 280 GLU A CA 1
ATOM 2175 C C . GLU A 1 280 ? -8.279 35.018 17.298 1.00 42.91 280 GLU A C 1
ATOM 2177 O O . GLU A 1 280 ? -8.113 35.129 18.508 1.00 42.91 280 GLU A O 1
ATOM 2182 N N . SER A 1 281 ? -9.296 35.619 16.669 1.00 40.88 281 SER A N 1
ATOM 2183 C CA . SER A 1 281 ? -10.121 36.703 17.194 1.00 40.88 281 SER A CA 1
ATOM 2184 C C . SER A 1 281 ? -11.510 36.299 17.703 1.00 40.88 281 SER A C 1
ATOM 2186 O O . SER A 1 281 ? -12.149 37.121 18.358 1.00 40.88 281 SER A O 1
ATOM 2188 N N . THR A 1 282 ? -12.026 35.093 17.445 1.00 44.94 282 THR A N 1
ATOM 2189 C CA . THR A 1 282 ? -13.339 34.699 17.996 1.00 44.94 282 THR A CA 1
ATOM 2190 C C . THR A 1 282 ? -13.153 33.935 19.303 1.00 44.94 282 THR A C 1
ATOM 2192 O O . THR A 1 282 ? -12.664 32.799 19.300 1.00 44.94 282 THR A O 1
ATOM 2195 N N . SER A 1 283 ? -13.542 34.546 20.426 1.00 46.97 283 SER A N 1
ATOM 2196 C CA . SER A 1 283 ? -13.638 33.866 21.719 1.00 46.97 283 SER A CA 1
ATOM 2197 C C . SER A 1 283 ? -14.540 32.637 21.573 1.00 46.97 283 SER A C 1
ATOM 2199 O O . SER A 1 283 ? -15.717 32.721 21.223 1.00 46.97 283 SER A O 1
ATOM 2201 N N . ARG A 1 284 ? -13.956 31.453 21.769 1.00 60.19 284 ARG A N 1
ATOM 2202 C CA . ARG A 1 284 ? -14.666 30.181 21.606 1.00 60.19 284 ARG A CA 1
ATOM 2203 C C . ARG A 1 284 ? -15.635 30.008 22.765 1.00 60.19 284 ARG A C 1
ATOM 2205 O O . ARG A 1 284 ? -15.228 30.116 23.921 1.00 60.19 284 ARG A O 1
ATOM 2212 N N . SER A 1 285 ? -16.891 29.704 22.458 1.00 62.28 285 SER A N 1
ATOM 2213 C CA . SER A 1 285 ? -17.879 29.384 23.486 1.00 62.28 285 SER A CA 1
ATOM 2214 C C . SER A 1 285 ? -17.912 27.883 23.752 1.00 62.28 285 SER A C 1
ATOM 2216 O O . SER A 1 285 ? -17.966 27.087 22.818 1.00 62.28 285 SER A O 1
ATOM 2218 N N . ALA A 1 286 ? -17.923 27.490 25.027 1.00 63.91 286 ALA A N 1
ATOM 2219 C CA . ALA A 1 286 ? -18.172 26.106 25.440 1.00 63.91 286 ALA A CA 1
ATOM 2220 C C . ALA A 1 286 ? -19.669 25.726 25.393 1.00 63.91 286 ALA A C 1
ATOM 2222 O O . ALA A 1 286 ? -20.020 24.565 25.609 1.00 63.91 286 ALA A O 1
ATOM 2223 N N . HIS A 1 287 ? -20.543 26.702 25.127 1.00 71.69 287 HIS A N 1
ATOM 2224 C CA . HIS A 1 287 ? -21.997 26.569 25.174 1.00 71.69 287 HIS A CA 1
ATOM 2225 C C . HIS A 1 287 ? -22.643 27.200 23.936 1.00 71.69 287 HIS A C 1
ATOM 2227 O O . HIS A 1 287 ? -22.242 28.293 23.523 1.00 71.69 287 HIS A O 1
ATOM 2233 N N . GLY A 1 288 ? -23.612 26.501 23.348 1.00 77.75 288 GLY A N 1
ATOM 2234 C CA . GLY A 1 288 ? -24.493 27.021 22.307 1.00 77.75 288 GLY A CA 1
ATOM 2235 C C . GLY A 1 288 ? -25.845 27.418 22.895 1.00 77.75 288 GLY A C 1
ATOM 2236 O O . GLY A 1 288 ? -26.227 26.907 23.948 1.00 77.75 288 GLY A O 1
ATOM 2237 N N . ASP A 1 289 ? -26.531 28.343 22.231 1.00 85.88 289 ASP A N 1
ATOM 2238 C CA . ASP A 1 289 ? -27.893 28.760 22.578 1.00 85.88 289 ASP A CA 1
ATOM 2239 C C . ASP A 1 289 ? -28.917 27.941 21.774 1.00 85.88 289 ASP A C 1
ATOM 2241 O O . ASP A 1 289 ? -30.001 27.634 22.264 1.00 85.88 289 ASP A O 1
ATOM 2245 N N . ILE A 1 290 ? -28.542 27.543 20.555 1.00 91.94 290 ILE A N 1
ATOM 2246 C CA . ILE A 1 290 ? -29.292 26.669 19.650 1.00 91.94 290 ILE A CA 1
ATOM 2247 C C . ILE A 1 290 ? -28.810 25.223 19.791 1.00 91.94 290 ILE A C 1
ATOM 2249 O O . ILE A 1 290 ? -29.618 24.299 19.840 1.00 91.94 290 ILE A O 1
ATOM 2253 N N . PHE A 1 291 ? -27.494 25.000 19.841 1.00 93.44 291 PHE A N 1
ATOM 2254 C CA . PHE A 1 291 ? -26.936 23.656 19.933 1.00 93.44 291 PHE A CA 1
ATOM 2255 C C . PHE A 1 291 ? -26.560 23.261 21.360 1.00 93.44 291 PHE A C 1
ATOM 2257 O O . PHE A 1 291 ? -25.796 23.935 22.054 1.00 93.44 291 PHE A O 1
ATOM 2264 N N . THR A 1 292 ? -26.974 22.057 21.744 1.00 91.94 292 THR A N 1
ATOM 2265 C CA . THR A 1 292 ? -26.623 21.451 23.029 1.00 91.94 292 THR A CA 1
ATOM 2266 C C . THR A 1 292 ? -25.311 20.676 22.926 1.00 91.94 292 THR A C 1
ATOM 2268 O O . THR A 1 292 ? -25.132 19.848 22.031 1.00 91.94 292 THR A O 1
ATOM 2271 N N . LEU A 1 293 ? -24.383 20.907 23.861 1.00 90.00 293 LEU A N 1
ATOM 2272 C CA . LEU A 1 293 ? -23.172 20.092 23.996 1.00 90.00 293 LEU A CA 1
ATOM 2273 C C . LEU A 1 293 ? -23.550 18.686 24.472 1.00 90.00 293 LEU A C 1
ATOM 2275 O O . LEU A 1 293 ? -24.124 18.525 25.546 1.00 90.00 293 LEU A O 1
ATOM 2279 N N . TYR A 1 294 ? -23.166 17.664 23.714 1.00 89.50 294 TYR A N 1
ATOM 2280 C CA . TYR A 1 294 ? -23.389 16.278 24.100 1.00 89.50 294 TYR A CA 1
ATOM 2281 C C . TYR A 1 294 ? -22.584 15.901 25.350 1.00 89.50 294 TYR A C 1
ATOM 2283 O O . TYR A 1 294 ? -21.358 16.040 25.379 1.00 89.50 294 TYR A O 1
ATOM 2291 N N . ARG A 1 295 ? -23.264 15.324 26.345 1.00 86.56 295 ARG A N 1
ATOM 2292 C CA . ARG A 1 295 ? -22.641 14.667 27.497 1.00 86.56 295 ARG A CA 1
ATOM 2293 C C . ARG A 1 295 ? -23.131 13.230 27.587 1.00 86.56 295 ARG A C 1
ATOM 2295 O O . ARG A 1 295 ? -24.306 12.944 27.386 1.00 86.56 295 ARG A O 1
ATOM 2302 N N . VAL A 1 296 ? -22.227 12.306 27.913 1.00 84.31 296 VAL A N 1
ATOM 2303 C CA . VAL A 1 296 ? -22.563 10.872 27.993 1.00 84.31 296 VAL A CA 1
ATOM 2304 C C . VAL A 1 296 ? -23.612 10.585 29.071 1.00 84.31 296 VAL A C 1
ATOM 2306 O O . VAL A 1 296 ? -24.355 9.615 28.947 1.00 84.31 296 VAL A O 1
ATOM 2309 N N . GLN A 1 297 ? -23.689 11.427 30.101 1.00 82.31 297 GLN A N 1
ATOM 2310 C CA . GLN A 1 297 ? -24.675 11.332 31.175 1.00 82.31 297 GLN A CA 1
ATOM 2311 C C . GLN A 1 297 ? -26.112 11.593 30.698 1.00 82.31 297 GLN A C 1
ATOM 2313 O O . GLN A 1 297 ? -27.037 11.060 31.303 1.00 82.31 297 GLN A O 1
ATOM 2318 N N . ASP A 1 298 ? -26.293 12.359 29.618 1.00 83.12 298 ASP A N 1
ATOM 2319 C CA . ASP A 1 298 ? -27.612 12.809 29.156 1.00 83.12 298 ASP A CA 1
ATOM 2320 C C . ASP A 1 298 ? -28.303 11.767 28.241 1.00 83.12 298 ASP A C 1
ATOM 2322 O O . ASP A 1 298 ? -29.503 11.851 28.004 1.00 83.12 298 ASP A O 1
ATOM 2326 N N . ASP A 1 299 ? -27.543 10.787 27.723 1.00 76.00 299 ASP A N 1
ATOM 2327 C CA . ASP A 1 299 ? -27.967 9.648 26.873 1.00 76.00 299 ASP A CA 1
ATOM 2328 C C . ASP A 1 299 ? -29.071 9.940 25.821 1.00 76.00 299 ASP A C 1
ATOM 2330 O O . ASP A 1 299 ? -30.063 9.204 25.731 1.00 76.00 299 ASP A O 1
ATOM 2334 N N . PRO A 1 300 ? -28.919 10.977 24.971 1.00 80.44 300 PRO A N 1
ATOM 2335 C CA . PRO A 1 300 ? -29.921 11.330 23.971 1.00 80.44 300 PRO A CA 1
ATOM 2336 C C . PRO A 1 300 ? -30.224 10.176 22.987 1.00 80.44 300 PRO A C 1
ATOM 2338 O O . PRO A 1 300 ? -29.407 9.264 22.791 1.00 80.44 300 PRO A O 1
ATOM 2341 N N . PRO A 1 301 ? -31.390 10.201 22.308 1.00 82.62 301 PRO A N 1
ATOM 2342 C CA . PRO A 1 301 ? -31.863 9.109 21.446 1.00 82.62 301 PRO A CA 1
ATOM 2343 C C . PRO A 1 301 ? -31.066 8.922 20.138 1.00 82.62 301 PRO A C 1
ATOM 2345 O O . PRO A 1 301 ? -31.392 8.050 19.332 1.00 82.62 301 PRO A O 1
ATOM 2348 N N . TRP A 1 302 ? -30.004 9.701 19.927 1.00 87.44 302 TRP A N 1
ATOM 2349 C CA . TRP A 1 302 ? -29.242 9.771 18.681 1.00 87.44 302 TRP A CA 1
ATOM 2350 C C . TRP A 1 302 ? -28.153 8.691 18.604 1.00 87.44 302 TRP A C 1
ATOM 2352 O O . TRP A 1 302 ? -27.199 8.659 19.392 1.00 87.44 302 TRP A O 1
ATOM 2362 N N . ARG A 1 303 ? -28.281 7.787 17.625 1.00 83.94 303 ARG A N 1
ATOM 2363 C CA . ARG A 1 303 ? -27.430 6.596 17.453 1.00 83.94 303 ARG A CA 1
ATOM 2364 C C . ARG A 1 303 ? -25.950 6.948 17.294 1.00 83.94 303 ARG A C 1
ATOM 2366 O O . ARG A 1 303 ? -25.099 6.232 17.822 1.00 83.94 303 ARG A O 1
ATOM 2373 N N . LYS A 1 304 ? -25.629 8.023 16.567 1.00 85.88 304 LYS A N 1
ATOM 2374 C CA . LYS A 1 304 ? -24.251 8.458 16.291 1.00 85.88 304 LYS A CA 1
ATOM 2375 C C . LYS A 1 304 ? -23.575 9.047 17.522 1.00 85.88 304 LYS A C 1
ATOM 2377 O O . LYS A 1 304 ? -22.383 8.808 17.705 1.00 85.88 304 LYS A O 1
ATOM 2382 N N . LEU A 1 305 ? -24.317 9.762 18.369 1.00 86.12 305 LEU A N 1
ATOM 2383 C CA . LEU A 1 305 ? -23.781 10.340 19.606 1.00 86.12 305 LEU A CA 1
ATOM 2384 C C . LEU A 1 305 ? -23.468 9.258 20.647 1.00 86.12 305 LEU A C 1
ATOM 2386 O O . LEU A 1 305 ? -22.416 9.297 21.286 1.00 86.12 305 LEU A O 1
ATOM 2390 N N . ARG A 1 306 ? -24.311 8.219 20.731 1.00 85.25 306 ARG A N 1
ATOM 2391 C CA . ARG A 1 306 ? -24.111 7.076 21.640 1.00 85.25 306 ARG A CA 1
ATOM 2392 C C . ARG A 1 306 ? -22.794 6.329 21.427 1.00 85.25 306 ARG A C 1
ATOM 2394 O O . ARG A 1 306 ? -22.302 5.713 22.365 1.00 85.25 306 ARG A O 1
ATOM 2401 N N . ASN A 1 307 ? -22.168 6.428 20.251 1.00 87.12 307 ASN A N 1
ATOM 2402 C CA . ASN A 1 307 ? -20.839 5.852 20.021 1.00 87.12 307 ASN A CA 1
ATOM 2403 C C . ASN A 1 307 ? -19.800 6.349 21.044 1.00 87.12 307 ASN A C 1
ATOM 2405 O O . ASN A 1 307 ? -18.942 5.582 21.465 1.00 87.12 307 ASN A O 1
ATOM 2409 N N . ILE A 1 308 ? -19.892 7.605 21.498 1.00 88.44 308 ILE A N 1
ATOM 2410 C CA . ILE A 1 308 ? -18.958 8.156 22.492 1.00 88.44 308 ILE A CA 1
ATOM 2411 C C . ILE A 1 308 ? -19.053 7.392 23.817 1.00 88.44 308 ILE A C 1
ATOM 2413 O O . ILE A 1 308 ? -18.039 7.150 24.471 1.00 88.44 308 ILE A O 1
ATOM 2417 N N . ARG A 1 309 ? -20.260 6.959 24.199 1.00 88.31 309 ARG A N 1
ATOM 2418 C CA . ARG A 1 309 ? -20.466 6.137 25.395 1.00 88.31 309 ARG A CA 1
ATOM 2419 C C . ARG A 1 309 ? -19.744 4.799 25.268 1.00 88.31 309 ARG A C 1
ATOM 2421 O O . ARG A 1 309 ? -19.134 4.366 26.244 1.00 88.31 309 ARG A O 1
ATOM 2428 N N . ASP A 1 310 ? -19.764 4.177 24.091 1.00 88.81 310 ASP A N 1
ATOM 2429 C CA . ASP A 1 310 ? -19.035 2.928 23.830 1.00 88.81 310 ASP A CA 1
ATOM 2430 C C . ASP A 1 310 ? -17.517 3.127 23.979 1.00 88.81 310 ASP A C 1
ATOM 2432 O O . ASP A 1 310 ? -16.840 2.273 24.547 1.00 88.81 310 ASP A O 1
ATOM 2436 N N . PHE A 1 311 ? -16.990 4.271 23.533 1.00 90.00 311 PHE A N 1
ATOM 2437 C CA . PHE A 1 311 ? -15.554 4.577 23.572 1.00 90.00 311 PHE A CA 1
ATOM 2438 C C . PHE A 1 311 ? -15.024 4.993 24.943 1.00 90.00 311 PHE A C 1
ATOM 2440 O O . PHE A 1 311 ? -13.817 5.002 25.158 1.00 90.00 311 PHE A O 1
ATOM 2447 N N . TRP A 1 312 ? -15.902 5.364 25.871 1.00 88.38 312 TRP A N 1
ATOM 2448 C CA . TRP A 1 312 ? -15.500 5.880 27.174 1.00 88.38 312 TRP A CA 1
ATOM 2449 C C . TRP A 1 312 ? -15.073 4.762 28.141 1.00 88.38 312 TRP A C 1
ATOM 2451 O O . TRP A 1 312 ? -15.873 4.279 28.936 1.00 88.38 312 TRP A O 1
ATOM 2461 N N . THR A 1 313 ? -13.836 4.288 28.059 1.00 85.38 313 THR A N 1
ATOM 2462 C CA . THR A 1 313 ? -13.323 3.159 28.867 1.00 85.38 313 THR A CA 1
ATOM 2463 C C . THR A 1 313 ? -12.706 3.583 30.207 1.00 85.38 313 THR A C 1
ATOM 2465 O O . THR A 1 313 ? -12.665 2.774 31.133 1.00 85.38 313 THR A O 1
ATOM 2468 N N . GLY A 1 314 ? -12.232 4.829 30.312 1.00 80.38 314 GLY A N 1
ATOM 2469 C CA . GLY A 1 314 ? -11.560 5.385 31.491 1.00 80.38 314 GLY A CA 1
ATOM 2470 C C . GLY A 1 314 ? -12.469 6.196 32.423 1.00 80.38 314 GLY A C 1
ATOM 2471 O O . GLY A 1 314 ? -13.684 6.243 32.255 1.00 80.38 314 GLY A O 1
ATOM 2472 N N . SER A 1 315 ? -11.860 6.857 33.412 1.00 73.06 315 SER A N 1
ATOM 2473 C CA . SER A 1 315 ? -12.545 7.727 34.382 1.00 73.06 315 SER A CA 1
ATOM 2474 C C . SER A 1 315 ? -12.632 9.197 33.949 1.00 73.06 315 SER A C 1
ATOM 2476 O O . SER A 1 315 ? -13.512 9.916 34.418 1.00 73.06 315 SER A O 1
ATOM 2478 N N . GLU A 1 316 ? -11.752 9.652 33.051 1.00 79.62 316 GLU A N 1
ATOM 2479 C CA . GLU A 1 316 ? -11.788 11.012 32.497 1.00 79.62 316 GLU A CA 1
ATOM 2480 C C . GLU A 1 316 ? -12.985 11.197 31.559 1.00 79.62 316 GLU A C 1
ATOM 2482 O O . GLU A 1 316 ? -13.287 10.277 30.798 1.00 79.62 316 GLU A O 1
ATOM 2487 N N . PRO A 1 317 ? -13.648 12.368 31.543 1.00 77.56 317 PRO A N 1
ATOM 2488 C CA . PRO A 1 317 ? -14.736 12.626 30.608 1.00 77.56 317 PRO A CA 1
ATOM 2489 C C . PRO A 1 317 ? -14.260 12.508 29.146 1.00 77.56 317 PRO A C 1
ATOM 2491 O O . PRO A 1 317 ? -13.116 12.863 28.837 1.00 77.56 317 PRO A O 1
ATOM 2494 N N . PRO A 1 318 ? -15.122 12.044 28.220 1.00 83.81 318 PRO A N 1
ATOM 2495 C CA . PRO A 1 318 ? -14.778 11.976 26.806 1.00 83.81 318 PRO A CA 1
ATOM 2496 C C . PRO A 1 318 ? -14.355 13.338 26.267 1.00 83.81 318 PRO A C 1
ATOM 2498 O O . PRO A 1 318 ? -14.988 14.356 26.536 1.00 83.81 318 PRO A O 1
ATOM 2501 N N . ARG A 1 319 ? -13.293 13.344 25.462 1.00 86.19 319 ARG A N 1
ATOM 2502 C CA . ARG A 1 319 ? -12.707 14.574 24.912 1.00 86.19 319 ARG A CA 1
ATOM 2503 C C . ARG A 1 319 ? -13.479 15.114 23.704 1.00 86.19 319 ARG A C 1
ATOM 2505 O O . ARG A 1 319 ? -13.144 16.170 23.183 1.00 86.19 319 ARG A O 1
ATOM 2512 N N . HIS A 1 320 ? -14.496 14.393 23.235 1.00 90.00 320 HIS A N 1
ATOM 2513 C CA . HIS A 1 320 ? -15.316 14.758 22.084 1.00 90.00 320 HIS A CA 1
ATOM 2514 C C . HIS A 1 320 ? -16.108 16.041 22.338 1.00 90.00 320 HIS A C 1
ATOM 2516 O O . HIS A 1 320 ? -16.866 16.130 23.297 1.00 90.00 320 HIS A O 1
ATOM 2522 N N . GLN A 1 321 ? -15.996 16.999 21.421 1.00 87.69 321 GLN A N 1
ATOM 2523 C CA . GLN A 1 321 ? -16.810 18.215 21.414 1.00 87.69 321 GLN A CA 1
ATOM 2524 C C . GLN A 1 321 ? -17.838 18.111 20.286 1.00 87.69 321 GLN A C 1
ATOM 2526 O O . GLN A 1 321 ? -17.590 18.549 19.161 1.00 87.69 321 GLN A O 1
ATOM 2531 N N . LEU A 1 322 ? -18.957 17.441 20.574 1.00 91.38 322 LEU A N 1
ATOM 2532 C CA . LEU A 1 322 ? -20.094 17.323 19.662 1.00 91.38 322 LEU A CA 1
ATOM 2533 C C . LEU A 1 322 ? -21.256 18.161 20.177 1.00 91.38 322 LEU A C 1
ATOM 2535 O O . LEU A 1 322 ? -21.660 18.022 21.329 1.00 91.38 322 LEU A O 1
ATOM 2539 N N . PHE A 1 323 ? -21.812 18.973 19.296 1.00 93.19 323 PHE A N 1
ATOM 2540 C CA . PHE A 1 323 ? -22.984 19.794 19.546 1.00 93.19 323 PHE A CA 1
ATOM 2541 C C . PHE A 1 323 ? -24.146 19.248 18.715 1.00 93.19 323 PHE A C 1
ATOM 2543 O O . PHE A 1 323 ? -23.914 18.783 17.600 1.00 93.19 323 PHE A O 1
ATOM 2550 N N . PHE A 1 324 ? -25.373 19.243 19.227 1.00 94.38 324 PHE A N 1
ATOM 2551 C CA . PHE A 1 324 ? -26.533 18.747 18.478 1.00 94.38 324 PHE A CA 1
ATOM 2552 C C . PHE A 1 324 ? -27.799 19.568 18.746 1.00 94.38 324 PHE A C 1
ATOM 2554 O O . PHE A 1 324 ? -27.913 20.192 19.798 1.00 94.38 324 PHE A O 1
ATOM 2561 N N . ALA A 1 325 ? -28.718 19.570 17.781 1.00 94.81 325 ALA A N 1
ATOM 2562 C CA . ALA A 1 325 ? -30.038 20.198 17.872 1.00 94.81 325 ALA A CA 1
ATOM 2563 C C . ALA A 1 325 ? -31.083 19.355 17.117 1.00 94.81 325 ALA A C 1
ATOM 2565 O O . ALA A 1 325 ? -30.729 18.649 16.158 1.00 94.81 325 ALA A O 1
ATOM 2566 N N . GLY A 1 326 ? -32.340 19.404 17.572 1.00 94.19 326 GLY A N 1
ATOM 2567 C CA . GLY A 1 326 ? -33.466 18.708 16.945 1.00 94.19 326 GLY A CA 1
ATOM 2568 C C . GLY A 1 326 ? -33.860 19.335 15.607 1.00 94.19 326 GLY A C 1
ATOM 2569 O O . GLY A 1 326 ? -33.717 20.540 15.400 1.00 94.19 326 GLY A O 1
ATOM 2570 N N . GLY A 1 327 ? -34.323 18.519 14.659 1.00 93.56 327 GLY A N 1
ATOM 2571 C CA . GLY A 1 327 ? -34.750 19.003 13.347 1.00 93.56 327 GLY A CA 1
ATOM 2572 C C . GLY A 1 327 ? -35.971 19.922 13.415 1.00 93.56 327 GLY A C 1
ATOM 2573 O O . GLY A 1 327 ? -36.049 20.875 12.646 1.00 93.56 327 GLY A O 1
ATOM 2574 N N . ASP A 1 328 ? -36.878 19.680 14.357 1.00 92.94 328 ASP A N 1
ATOM 2575 C CA . ASP A 1 328 ? -38.049 20.504 14.666 1.00 92.94 328 ASP A CA 1
ATOM 2576 C C . ASP A 1 328 ? -37.665 21.873 15.253 1.00 92.94 328 ASP A C 1
ATOM 2578 O O . ASP A 1 328 ? -38.151 22.905 14.787 1.00 92.94 328 ASP A O 1
ATOM 2582 N N . GLU A 1 329 ? -36.730 21.902 16.208 1.00 93.88 329 GLU A N 1
ATOM 2583 C CA . GLU A 1 329 ? -36.181 23.137 16.787 1.00 93.88 329 GLU A CA 1
ATOM 2584 C C . GLU A 1 329 ? -35.490 23.995 15.718 1.00 93.88 329 GLU A C 1
ATOM 2586 O O . GLU A 1 329 ? -35.710 25.207 15.622 1.00 93.88 329 GLU A O 1
ATOM 2591 N N . LEU A 1 330 ? -34.681 23.356 14.867 1.00 95.12 330 LEU A N 1
ATOM 2592 C CA . LEU A 1 330 ? -33.981 24.019 13.769 1.00 95.12 330 LEU A CA 1
ATOM 2593 C C . LEU A 1 330 ? -34.946 24.509 12.685 1.00 95.12 330 LEU A C 1
ATOM 2595 O O . LEU A 1 330 ? -34.769 25.614 12.174 1.00 95.12 330 LEU A O 1
ATOM 2599 N N . ALA A 1 331 ? -35.973 23.729 12.343 1.00 93.81 331 ALA A N 1
ATOM 2600 C CA . ALA A 1 331 ? -36.994 24.145 11.387 1.00 93.81 331 ALA A CA 1
ATOM 2601 C C . ALA A 1 331 ? -37.775 25.362 11.903 1.00 93.81 331 ALA A C 1
ATOM 2603 O O . ALA A 1 331 ? -37.950 26.329 11.162 1.00 93.81 331 ALA A O 1
ATOM 2604 N N . ALA A 1 332 ? -38.174 25.362 13.179 1.00 93.62 332 ALA A N 1
ATOM 2605 C CA . ALA A 1 332 ? -38.844 26.498 13.808 1.00 93.62 332 ALA A CA 1
ATOM 2606 C C . ALA A 1 332 ? -37.954 27.752 13.839 1.00 93.62 332 ALA A C 1
ATOM 2608 O O . ALA A 1 332 ? -38.429 28.858 13.569 1.00 93.62 332 ALA A O 1
ATOM 2609 N N . LEU A 1 333 ? -36.654 27.590 14.115 1.00 94.25 333 LEU A N 1
ATOM 2610 C CA . LEU A 1 333 ? -35.683 28.681 14.061 1.00 94.25 333 LEU A CA 1
ATOM 2611 C C . LEU A 1 333 ? -35.571 29.265 12.647 1.00 94.25 333 LEU A C 1
ATOM 2613 O O . LEU A 1 333 ? -35.612 30.481 12.494 1.00 94.25 333 LEU A O 1
ATOM 2617 N N . LEU A 1 334 ? -35.455 28.420 11.619 1.00 93.31 334 LEU A N 1
ATOM 2618 C CA . LEU A 1 334 ? -35.224 28.835 10.229 1.00 93.31 334 LEU A CA 1
ATOM 2619 C C . LEU A 1 334 ? -36.400 29.591 9.589 1.00 93.31 334 LEU A C 1
ATOM 2621 O O . LEU A 1 334 ? -36.199 30.255 8.575 1.00 93.31 334 LEU A O 1
ATOM 2625 N N . VAL A 1 335 ? -37.602 29.523 10.170 1.00 92.81 335 VAL A N 1
ATOM 2626 C CA . VAL A 1 335 ? -38.772 30.310 9.731 1.00 92.81 335 VAL A CA 1
ATOM 2627 C C . VAL A 1 335 ? -38.685 31.776 10.183 1.00 92.81 335 VAL A C 1
ATOM 2629 O O . VAL A 1 335 ? -39.328 32.643 9.592 1.00 92.81 335 VAL A O 1
ATOM 2632 N N . ARG A 1 336 ? -37.893 32.081 11.218 1.00 93.31 336 ARG A N 1
ATOM 2633 C CA . ARG A 1 336 ? -37.706 33.453 11.712 1.00 93.31 336 ARG A CA 1
ATOM 2634 C C . ARG A 1 336 ? -36.867 34.279 10.739 1.00 93.31 336 ARG A C 1
ATOM 2636 O O . ARG A 1 336 ? -35.918 33.768 10.151 1.00 93.31 336 ARG A O 1
ATOM 2643 N N . GLU A 1 337 ? -37.150 35.580 10.658 1.00 89.12 337 GLU A N 1
ATOM 2644 C CA . GLU A 1 337 ? -36.431 36.524 9.784 1.00 89.12 337 GLU A CA 1
ATOM 2645 C C . GLU A 1 337 ? -34.911 36.548 10.053 1.00 89.12 337 GLU A C 1
ATOM 2647 O O . GLU A 1 337 ? -34.113 36.603 9.121 1.00 89.12 337 GLU A O 1
ATOM 2652 N N . ASP A 1 338 ? -34.500 36.420 11.320 1.00 92.06 338 ASP A N 1
ATOM 2653 C CA . ASP A 1 338 ? -33.100 36.390 11.765 1.00 92.06 338 ASP A CA 1
ATOM 2654 C C . ASP A 1 338 ? -32.526 34.971 11.945 1.00 92.06 338 ASP A C 1
ATOM 2656 O O . ASP A 1 338 ? -31.341 34.809 12.251 1.00 92.06 338 ASP A O 1
ATOM 2660 N N . GLY A 1 339 ? -33.341 33.930 11.752 1.00 92.69 339 GLY A N 1
ATOM 2661 C CA . GLY A 1 339 ? -33.034 32.562 12.170 1.00 92.69 339 GLY A CA 1
ATOM 2662 C C . GLY A 1 339 ? -31.811 31.958 11.486 1.00 92.69 339 GLY A C 1
ATOM 2663 O O . GLY A 1 339 ? -30.939 31.389 12.146 1.00 92.69 339 GLY A O 1
ATOM 2664 N N . ALA A 1 340 ? -31.702 32.120 10.165 1.00 93.62 340 ALA A N 1
ATOM 2665 C CA . ALA A 1 340 ? -30.564 31.611 9.398 1.00 93.62 340 ALA A CA 1
ATOM 2666 C C . ALA A 1 340 ? -29.244 32.313 9.770 1.00 93.62 340 ALA A C 1
ATOM 2668 O O . ALA A 1 340 ? -28.203 31.660 9.860 1.00 93.62 340 ALA A O 1
ATOM 2669 N N . ALA A 1 341 ? -29.288 33.625 10.025 1.00 94.44 341 ALA A N 1
ATOM 2670 C CA . ALA A 1 341 ? -28.122 34.401 10.444 1.00 94.44 341 ALA A CA 1
ATOM 2671 C C . ALA A 1 341 ? -27.692 34.052 11.880 1.00 94.44 341 ALA A C 1
ATOM 2673 O O . ALA A 1 341 ? -26.498 33.897 12.142 1.00 94.44 341 ALA A O 1
ATOM 2674 N N . ALA A 1 342 ? -28.653 33.859 12.791 1.00 94.50 342 ALA A N 1
ATOM 2675 C CA . ALA A 1 342 ? -28.396 33.406 14.156 1.00 94.50 342 ALA A CA 1
ATOM 2676 C C . ALA A 1 342 ? -27.755 32.008 14.178 1.00 94.50 342 ALA A C 1
ATOM 2678 O O . ALA A 1 342 ? -26.727 31.810 14.829 1.00 94.50 342 ALA A O 1
ATOM 2679 N N . LEU A 1 343 ? -28.302 31.068 13.396 1.00 95.62 343 LEU A N 1
ATOM 2680 C CA . LEU A 1 343 ? -27.752 29.720 13.243 1.00 95.62 343 LEU A CA 1
ATOM 2681 C C . LEU A 1 343 ? -26.317 29.748 12.701 1.00 95.62 343 LEU A C 1
ATOM 2683 O O . LEU A 1 343 ? -25.436 29.084 13.247 1.00 95.62 343 LEU A O 1
ATOM 2687 N N . ALA A 1 344 ? -26.069 30.537 11.652 1.00 94.94 344 ALA A N 1
ATOM 2688 C CA . ALA A 1 344 ? -24.742 30.698 11.069 1.00 94.94 344 ALA A CA 1
ATOM 2689 C C . ALA A 1 344 ? -23.723 31.239 12.088 1.00 94.94 344 ALA A C 1
ATOM 2691 O O . ALA A 1 344 ? -22.661 30.644 12.276 1.00 94.94 344 ALA A O 1
ATOM 2692 N N . SER A 1 345 ? -24.076 32.323 12.784 1.00 93.06 345 SER A N 1
ATOM 2693 C CA . SER A 1 345 ? -23.226 32.960 13.796 1.00 93.06 345 SER A CA 1
ATOM 2694 C C . SER A 1 345 ? -22.863 32.002 14.936 1.00 93.06 345 SER A C 1
ATOM 2696 O O . SER A 1 345 ? -21.702 31.913 15.344 1.00 93.06 345 SER A O 1
ATOM 2698 N N . GLU A 1 346 ? -23.828 31.216 15.423 1.00 93.88 346 GLU A N 1
ATOM 2699 C CA . GLU A 1 346 ? -23.559 30.227 16.464 1.00 93.88 346 GLU A CA 1
ATOM 2700 C C . GLU A 1 346 ? -22.643 29.097 15.982 1.00 93.88 346 GLU A C 1
ATOM 2702 O O . GLU A 1 346 ? -21.691 28.746 16.682 1.00 93.88 346 GLU A O 1
ATOM 2707 N N . ILE A 1 347 ? -22.873 28.556 14.783 1.00 94.12 347 ILE A N 1
ATOM 2708 C CA . ILE A 1 347 ? -22.014 27.512 14.207 1.00 94.12 347 ILE A CA 1
ATOM 2709 C C . ILE A 1 347 ? -20.568 28.009 14.086 1.00 94.12 347 ILE A C 1
ATOM 2711 O O . ILE A 1 347 ? -19.634 27.282 14.445 1.00 94.12 347 ILE A O 1
ATOM 2715 N N . ASP A 1 348 ? -20.361 29.246 13.635 1.00 92.00 348 ASP A N 1
ATOM 2716 C CA . ASP A 1 348 ? -19.024 29.833 13.531 1.00 92.00 348 ASP A CA 1
ATOM 2717 C C . ASP A 1 348 ? -18.386 30.058 14.905 1.00 92.00 348 ASP A C 1
ATOM 2719 O O . ASP A 1 348 ? -17.213 29.728 15.084 1.00 92.00 348 ASP A O 1
ATOM 2723 N N . ARG A 1 349 ? -19.151 30.502 15.909 1.00 90.88 349 ARG A N 1
ATOM 2724 C CA . ARG A 1 349 ? -18.678 30.652 17.296 1.00 90.88 349 ARG A CA 1
ATOM 2725 C C . ARG A 1 349 ? -18.269 29.319 17.935 1.00 90.88 349 ARG A C 1
ATOM 2727 O O . ARG A 1 349 ? -17.274 29.270 18.663 1.00 90.88 349 ARG A O 1
ATOM 2734 N N . LEU A 1 350 ? -19.010 28.241 17.669 1.00 90.19 350 LEU A N 1
ATOM 2735 C CA . LEU A 1 350 ? -18.725 26.902 18.203 1.00 90.19 350 LEU A CA 1
ATOM 2736 C C . LEU A 1 350 ? -17.551 26.218 17.484 1.00 90.19 350 LEU A C 1
ATOM 2738 O O . LEU A 1 350 ? -16.805 25.452 18.095 1.00 90.19 350 LEU A O 1
ATOM 2742 N N . THR A 1 351 ? -17.367 26.477 16.187 1.00 88.81 351 THR A N 1
ATOM 2743 C CA . THR A 1 351 ? -16.402 25.735 15.352 1.00 88.81 351 THR A CA 1
ATOM 2744 C C . THR A 1 351 ? -15.184 26.548 14.911 1.00 88.81 351 THR A C 1
ATOM 2746 O O . THR A 1 351 ? -14.205 25.969 14.433 1.00 88.81 351 THR A O 1
ATOM 2749 N N . GLY A 1 352 ? -15.204 27.870 15.093 1.00 85.44 352 GLY A N 1
ATOM 2750 C CA . GLY A 1 352 ? -14.185 28.799 14.606 1.00 85.44 352 GLY A CA 1
ATOM 2751 C C . GLY A 1 352 ? -14.156 28.900 13.079 1.00 85.44 352 GLY A C 1
ATOM 2752 O O . GLY A 1 352 ? -13.075 28.831 12.493 1.00 85.44 352 GLY A O 1
ATOM 2753 N N . GLY A 1 353 ? -15.322 28.953 12.425 1.00 86.56 353 GLY A N 1
ATOM 2754 C CA . GLY A 1 353 ? -15.421 29.087 10.961 1.00 86.56 353 GLY A CA 1
ATOM 2755 C C . GLY A 1 353 ? -15.147 27.810 10.157 1.00 86.56 353 GLY A C 1
ATOM 2756 O O . GLY A 1 353 ? -14.973 27.858 8.935 1.00 86.56 353 GLY A O 1
ATOM 2757 N N . ARG A 1 354 ? -15.023 26.660 10.831 1.00 89.06 354 ARG A N 1
ATOM 2758 C CA . ARG A 1 354 ? -14.641 25.370 10.230 1.00 89.06 354 ARG A CA 1
ATOM 2759 C C . ARG A 1 354 ? -15.541 24.256 10.740 1.00 89.06 354 ARG A C 1
ATOM 2761 O O . ARG A 1 354 ? -15.093 23.355 11.454 1.00 89.06 354 ARG A O 1
ATOM 2768 N N . ALA A 1 355 ? -16.812 24.334 10.378 1.00 92.25 355 ALA A N 1
ATOM 2769 C CA . ALA A 1 355 ? -17.829 23.389 10.793 1.00 92.25 355 ALA A CA 1
ATOM 2770 C C . ALA A 1 355 ? -17.882 22.165 9.877 1.00 92.25 355 ALA A C 1
ATOM 2772 O O . ALA A 1 355 ? -17.771 22.270 8.656 1.00 92.25 355 ALA A O 1
ATOM 2773 N N . VAL A 1 356 ? -18.103 21.002 10.484 1.00 93.69 356 VAL A N 1
ATOM 2774 C CA . VAL A 1 356 ? -18.545 19.784 9.808 1.00 93.69 356 VAL A CA 1
ATOM 2775 C C . VAL A 1 356 ? -19.876 19.386 10.430 1.00 93.69 356 VAL A C 1
ATOM 2777 O O . VAL A 1 356 ? -19.957 19.119 11.632 1.00 93.69 356 VAL A O 1
ATOM 2780 N N . LEU A 1 357 ? -20.914 19.354 9.602 1.00 95.12 357 LEU A N 1
ATOM 2781 C CA . LEU A 1 357 ? -22.271 19.020 9.998 1.00 95.12 357 LEU A CA 1
ATOM 2782 C C . LEU A 1 357 ? -22.597 17.604 9.554 1.00 95.12 357 LEU A C 1
ATOM 2784 O O . LEU A 1 357 ? -22.163 17.144 8.495 1.00 95.12 357 LEU A O 1
ATOM 2788 N N . ARG A 1 358 ? -23.351 16.896 10.386 1.00 91.88 358 ARG A N 1
ATOM 2789 C CA . ARG A 1 358 ? -23.791 15.530 10.128 1.00 91.88 358 ARG A CA 1
ATOM 2790 C C . ARG A 1 358 ? -25.232 15.355 10.532 1.00 91.88 358 ARG A C 1
ATOM 2792 O O . ARG A 1 358 ? -25.617 15.777 11.613 1.00 91.88 358 ARG A O 1
ATOM 2799 N N . THR A 1 359 ? -25.965 14.608 9.728 1.00 92.31 359 THR A N 1
ATOM 2800 C CA . THR A 1 359 ? -27.325 14.209 10.073 1.00 92.31 359 THR A CA 1
ATOM 2801 C C . THR A 1 359 ? -27.321 12.902 10.853 1.00 92.31 359 THR A C 1
ATOM 2803 O O . THR A 1 359 ? -26.602 11.969 10.489 1.00 92.31 359 THR A O 1
ATOM 2806 N N . ASP A 1 360 ? -28.125 12.800 11.901 1.00 90.94 360 ASP A N 1
ATOM 2807 C CA . ASP A 1 360 ? -28.547 11.536 12.503 1.00 90.94 360 ASP A CA 1
ATOM 2808 C C . ASP A 1 360 ? -30.070 11.411 12.410 1.00 90.94 360 ASP A C 1
ATOM 2810 O O . ASP A 1 360 ? -30.771 12.417 12.314 1.00 90.94 360 ASP A O 1
ATOM 2814 N N . CYS A 1 361 ? -30.574 10.181 12.395 1.00 88.88 361 CYS A N 1
ATOM 2815 C CA . CYS A 1 361 ? -32.004 9.929 12.281 1.00 88.88 361 CYS A CA 1
ATOM 2816 C C . CYS A 1 361 ? -32.417 8.730 13.138 1.00 88.88 361 CYS A C 1
ATOM 2818 O O . CYS A 1 361 ? -31.742 7.691 13.134 1.00 88.88 361 CYS A O 1
ATOM 2820 N N . LYS A 1 362 ? -33.513 8.878 13.896 1.00 87.81 362 LYS A N 1
ATOM 2821 C CA . LYS A 1 362 ? -34.039 7.806 14.757 1.00 87.81 362 LYS A CA 1
ATOM 2822 C C . LYS A 1 362 ? -34.991 6.856 14.012 1.00 87.81 362 LYS A C 1
ATOM 2824 O O . LYS A 1 362 ? -35.097 5.701 14.442 1.00 87.81 362 LYS A O 1
ATOM 2829 N N . ASP A 1 363 ? -35.552 7.269 12.866 1.00 84.00 363 ASP A N 1
ATOM 2830 C CA . ASP A 1 363 ? -36.415 6.436 12.012 1.00 84.00 363 ASP A CA 1
ATOM 2831 C C . ASP A 1 363 ? -35.670 5.161 11.548 1.00 84.00 363 ASP A C 1
ATOM 2833 O O . ASP A 1 363 ? -34.622 5.239 10.896 1.00 84.00 363 ASP A O 1
ATOM 2837 N N . PRO A 1 364 ? -36.163 3.952 11.879 1.00 77.44 364 PRO A N 1
ATOM 2838 C CA . PRO A 1 364 ? -35.548 2.693 11.460 1.00 77.44 364 PRO A CA 1
ATOM 2839 C C . PRO A 1 364 ? -35.569 2.440 9.945 1.00 77.44 364 PRO A C 1
ATOM 2841 O O . PRO A 1 364 ? -34.781 1.614 9.484 1.00 77.44 364 PRO A O 1
ATOM 2844 N N . LYS A 1 365 ? -36.429 3.113 9.170 1.00 78.50 365 LYS A N 1
ATOM 2845 C CA . LYS A 1 365 ? -36.479 3.002 7.701 1.00 78.50 365 LYS A CA 1
ATOM 2846 C C . LYS A 1 365 ? -35.304 3.705 7.027 1.00 78.50 365 LYS A C 1
ATOM 2848 O O . LYS A 1 365 ? -34.921 3.344 5.914 1.00 78.50 365 LYS A O 1
ATOM 2853 N N . VAL A 1 366 ? -34.725 4.698 7.696 1.00 76.38 366 VAL A N 1
ATOM 2854 C CA . VAL A 1 366 ? -33.591 5.465 7.192 1.00 76.38 366 VAL A CA 1
ATOM 2855 C C . VAL A 1 366 ? -32.296 4.696 7.463 1.00 76.38 366 VAL A C 1
ATOM 2857 O O . VAL A 1 366 ? -32.027 4.237 8.577 1.00 76.38 366 VAL A O 1
ATOM 2860 N N . LYS A 1 367 ? -31.463 4.541 6.426 1.00 69.75 367 LYS A N 1
ATOM 2861 C CA . LYS A 1 367 ? -30.164 3.863 6.545 1.00 69.75 367 LYS A CA 1
ATOM 2862 C C . LYS A 1 367 ? -29.287 4.583 7.576 1.00 69.75 367 LYS A C 1
ATOM 2864 O O . LYS A 1 367 ? -29.180 5.804 7.585 1.00 69.75 367 LYS A O 1
ATOM 2869 N N . SER A 1 368 ? -28.579 3.824 8.412 1.00 65.94 368 SER A N 1
ATOM 2870 C CA . SER A 1 368 ? -27.696 4.390 9.444 1.00 65.94 368 SER A CA 1
ATOM 2871 C C . SER A 1 368 ? -26.346 4.898 8.920 1.00 65.94 368 SER A C 1
ATOM 2873 O O . SER A 1 368 ? -25.593 5.529 9.669 1.00 65.94 368 SER A O 1
ATOM 2875 N N . PHE A 1 369 ? -26.001 4.593 7.667 1.00 66.12 369 PHE A N 1
ATOM 2876 C CA . PHE A 1 369 ? -24.696 4.880 7.072 1.00 66.12 369 PHE A CA 1
ATOM 2877 C C . PHE A 1 369 ? -24.804 5.919 5.951 1.00 66.12 369 PHE A C 1
ATOM 2879 O O . PHE A 1 369 ? -25.827 5.994 5.283 1.00 66.12 369 PHE A O 1
ATOM 2886 N N . ASN A 1 370 ? -23.751 6.727 5.778 1.00 70.50 370 ASN A N 1
ATOM 2887 C CA . ASN A 1 370 ? -23.640 7.772 4.748 1.00 70.50 370 ASN A CA 1
ATOM 2888 C C . ASN A 1 370 ? -24.796 8.790 4.660 1.00 70.50 370 ASN A C 1
ATOM 2890 O O . ASN A 1 370 ? -24.936 9.435 3.636 1.00 70.50 370 ASN A O 1
ATOM 2894 N N . LEU A 1 371 ? -25.544 9.024 5.748 1.00 81.81 371 LEU A N 1
ATOM 2895 C CA . LEU A 1 371 ? -26.467 10.168 5.817 1.00 81.81 371 LEU A CA 1
ATOM 2896 C C . LEU A 1 371 ? -25.775 11.495 5.461 1.00 81.81 371 LEU A C 1
ATOM 2898 O O . LEU A 1 371 ? -24.569 11.620 5.742 1.00 81.81 371 LEU A O 1
ATOM 2902 N N . PRO A 1 372 ? -26.538 12.484 4.948 1.00 86.12 372 PRO A N 1
ATOM 2903 C CA . PRO A 1 372 ? -26.006 13.767 4.523 1.00 86.12 372 PRO A CA 1
ATOM 2904 C C . PRO A 1 372 ? -25.035 14.375 5.538 1.00 86.12 372 PRO A C 1
ATOM 2906 O O . PRO A 1 372 ? -25.223 14.331 6.761 1.00 86.12 372 PRO A O 1
ATOM 2909 N N . ARG A 1 373 ? -23.957 14.945 5.005 1.00 88.75 373 ARG A N 1
ATOM 2910 C CA . ARG A 1 373 ? -22.948 15.682 5.765 1.00 88.75 373 ARG A CA 1
ATOM 2911 C C . ARG A 1 373 ? -22.361 16.782 4.902 1.00 88.75 373 ARG A C 1
ATOM 2913 O O . ARG A 1 373 ? -22.344 16.669 3.678 1.00 88.75 373 ARG A O 1
ATOM 2920 N N . THR A 1 374 ? -21.781 17.783 5.539 1.00 90.50 374 THR A N 1
ATOM 2921 C CA . THR A 1 374 ? -20.956 18.760 4.831 1.00 90.50 374 THR A CA 1
ATOM 2922 C C . THR A 1 374 ? -19.510 18.268 4.712 1.00 90.50 374 THR A C 1
ATOM 2924 O O . THR A 1 374 ? -19.054 17.414 5.481 1.00 90.50 374 THR A O 1
ATOM 2927 N N . HIS A 1 375 ? -18.752 18.869 3.792 1.00 89.19 375 HIS A N 1
ATOM 2928 C CA . HIS A 1 375 ? -17.301 19.013 3.961 1.00 89.19 375 HIS A CA 1
ATOM 2929 C C . HIS A 1 375 ? -17.017 20.000 5.113 1.00 89.19 375 HIS A C 1
ATOM 2931 O O . HIS A 1 375 ? -17.809 20.104 6.056 1.00 89.19 375 HIS A O 1
ATOM 2937 N N . THR A 1 376 ? -15.918 20.752 5.052 1.00 91.19 376 THR A N 1
ATOM 2938 C CA . THR A 1 376 ? -15.723 21.868 5.976 1.00 91.19 376 THR A CA 1
ATOM 2939 C C . THR A 1 376 ? -16.378 23.125 5.421 1.00 91.19 376 THR A C 1
ATOM 2941 O O . THR A 1 376 ? -16.050 23.569 4.322 1.00 91.19 376 THR A O 1
ATOM 2944 N N . VAL A 1 377 ? -17.282 23.722 6.190 1.00 92.69 377 VAL A N 1
ATOM 2945 C CA . VAL A 1 377 ? -18.049 24.909 5.794 1.00 92.69 377 VAL A CA 1
ATOM 2946 C C . VAL A 1 377 ? -18.009 25.986 6.879 1.00 92.69 377 VAL A C 1
ATOM 2948 O O . VAL A 1 377 ? -17.723 25.696 8.040 1.00 92.69 377 VAL A O 1
ATOM 2951 N N . ASN A 1 378 ? -18.274 27.232 6.489 1.00 92.19 378 ASN A N 1
ATOM 2952 C CA . ASN A 1 378 ? -18.582 28.313 7.428 1.00 92.19 378 ASN A CA 1
ATOM 2953 C C . ASN A 1 378 ? -20.060 28.250 7.852 1.00 92.19 378 ASN A C 1
ATOM 2955 O O . ASN A 1 378 ? -20.849 27.500 7.268 1.00 92.19 378 ASN A O 1
ATOM 2959 N N . GLY A 1 379 ? -20.438 29.054 8.838 1.00 92.38 379 GLY A N 1
ATOM 2960 C CA . GLY A 1 379 ? -21.776 29.103 9.408 1.00 92.38 379 GLY A CA 1
ATOM 2961 C C . GLY A 1 379 ? -22.853 29.419 8.379 1.00 92.38 379 GLY A C 1
ATOM 2962 O O . GLY A 1 379 ? -23.894 28.770 8.362 1.00 92.38 379 GLY A O 1
ATOM 2963 N N . GLU A 1 380 ? -22.594 30.352 7.465 1.00 93.69 380 GLU A N 1
ATOM 2964 C CA . GLU A 1 380 ? -23.564 30.738 6.434 1.00 93.69 380 GLU A CA 1
ATOM 2965 C C . GLU A 1 380 ? -23.896 29.568 5.491 1.00 93.69 380 GLU A C 1
ATOM 2967 O O . GLU A 1 380 ? -25.060 29.242 5.245 1.00 93.69 380 GLU A O 1
ATOM 2972 N N . THR A 1 381 ? -22.864 28.879 4.996 1.00 94.62 381 THR A N 1
ATOM 2973 C CA . THR A 1 381 ? -23.041 27.704 4.133 1.00 94.62 381 THR A CA 1
ATOM 2974 C C . THR A 1 381 ? -23.636 26.534 4.914 1.00 94.62 381 THR A C 1
ATOM 2976 O O . THR A 1 381 ? -24.457 25.792 4.374 1.00 94.62 381 THR A O 1
ATOM 2979 N N . ALA A 1 382 ? -23.276 26.388 6.191 1.00 95.19 382 ALA A N 1
ATOM 2980 C CA . ALA A 1 382 ? -23.852 25.394 7.084 1.00 95.19 382 ALA A CA 1
ATOM 2981 C C . ALA A 1 382 ? -25.359 25.601 7.292 1.00 95.19 382 ALA A C 1
ATOM 2983 O O . ALA A 1 382 ? -26.117 24.648 7.149 1.00 95.19 382 ALA A O 1
ATOM 2984 N N . ALA A 1 383 ? -25.808 26.829 7.565 1.00 95.69 383 ALA A N 1
ATOM 2985 C CA . ALA A 1 383 ? -27.221 27.147 7.763 1.00 95.69 383 ALA A CA 1
ATOM 2986 C C . ALA A 1 383 ? -28.052 26.861 6.500 1.00 95.69 383 ALA A C 1
ATOM 2988 O O . ALA A 1 383 ? -29.112 26.235 6.582 1.00 95.69 383 ALA A O 1
ATOM 2989 N N . ARG A 1 384 ? -27.531 27.225 5.316 1.00 95.88 384 ARG A N 1
ATOM 2990 C CA . ARG A 1 384 ? -28.142 26.862 4.023 1.00 95.88 384 ARG A CA 1
ATOM 2991 C C . ARG A 1 384 ? -28.250 25.346 3.851 1.00 95.88 384 ARG A C 1
ATOM 2993 O O . ARG A 1 384 ? -29.298 24.846 3.452 1.00 95.88 384 ARG A O 1
ATOM 3000 N N . TRP A 1 385 ? -27.189 24.614 4.189 1.00 96.00 385 TRP A N 1
ATOM 3001 C CA . TRP A 1 385 ? -27.177 23.155 4.112 1.00 96.00 385 TRP A CA 1
ATOM 3002 C C . TRP A 1 385 ? -28.170 22.496 5.082 1.00 96.00 385 TRP A C 1
ATOM 3004 O O . TRP A 1 385 ? -28.832 21.534 4.698 1.00 96.00 385 TRP A O 1
ATOM 3014 N N . VAL A 1 386 ? -28.318 23.016 6.308 1.00 96.19 386 VAL A N 1
ATOM 3015 C CA . VAL A 1 386 ? -29.311 22.523 7.281 1.00 96.19 386 VAL A CA 1
ATOM 3016 C C . VAL A 1 386 ? -30.721 22.679 6.722 1.00 96.19 386 VAL A C 1
ATOM 3018 O O . VAL A 1 386 ? -31.467 21.704 6.704 1.00 96.19 386 VAL A O 1
ATOM 3021 N N . SER A 1 387 ? -31.058 23.865 6.208 1.00 94.56 387 SER A N 1
ATOM 3022 C CA . SER A 1 387 ? -32.371 24.130 5.604 1.00 94.56 387 SER A CA 1
ATOM 3023 C C . SER A 1 387 ? -32.686 23.150 4.468 1.00 94.56 387 SER A C 1
ATOM 3025 O O . SER A 1 387 ? -33.729 22.492 4.478 1.00 94.56 387 SER A O 1
ATOM 3027 N N . GLN A 1 388 ? -31.734 22.960 3.548 1.00 94.31 388 GLN A N 1
ATOM 3028 C CA . GLN A 1 388 ? -31.878 22.014 2.440 1.00 94.31 388 GLN A CA 1
ATOM 3029 C C . GLN A 1 388 ? -32.055 20.570 2.935 1.00 94.31 388 GLN A C 1
ATOM 3031 O O . GLN A 1 388 ? -32.970 19.874 2.508 1.00 94.31 388 GLN A O 1
ATOM 3036 N N . THR A 1 389 ? -31.225 20.134 3.884 1.00 92.88 389 THR A N 1
ATOM 3037 C CA . THR A 1 389 ? -31.239 18.758 4.403 1.00 92.88 389 THR A CA 1
ATOM 3038 C C . THR A 1 389 ? -32.545 18.426 5.124 1.00 92.88 389 THR A C 1
ATOM 3040 O O . THR A 1 389 ? -33.085 17.334 4.942 1.00 92.88 389 THR A O 1
ATOM 3043 N N . LEU A 1 390 ? -33.073 19.355 5.928 1.00 93.56 390 LEU A N 1
ATOM 3044 C CA . LEU A 1 390 ? -34.365 19.176 6.596 1.00 93.56 390 LEU A CA 1
ATOM 3045 C C . LEU A 1 390 ? -35.507 19.092 5.578 1.00 93.56 390 LEU A C 1
ATOM 3047 O O . LEU A 1 390 ? -36.377 18.231 5.716 1.00 93.56 390 LEU A O 1
ATOM 3051 N N . SER A 1 391 ? -35.481 19.934 4.541 1.00 92.62 391 SER A N 1
ATOM 3052 C CA . SER A 1 391 ? -36.467 19.919 3.453 1.00 92.62 391 SER A CA 1
ATOM 3053 C C . SER A 1 391 ? -36.450 18.600 2.672 1.00 92.62 391 SER A C 1
ATOM 3055 O O . SER A 1 391 ? -37.498 17.978 2.478 1.00 92.62 391 SER A O 1
ATOM 3057 N N . ASP A 1 392 ? -35.264 18.126 2.282 1.00 89.81 392 ASP A N 1
ATOM 3058 C CA . ASP A 1 392 ? -35.095 16.906 1.487 1.00 89.81 392 ASP A CA 1
ATOM 3059 C C . ASP A 1 392 ? -35.547 15.657 2.255 1.00 89.81 392 ASP A C 1
ATOM 3061 O O . ASP A 1 392 ? -36.275 14.819 1.719 1.00 89.81 392 ASP A O 1
ATOM 3065 N N . LEU A 1 393 ? -35.175 15.545 3.534 1.00 88.38 393 LEU A N 1
ATOM 3066 C CA . LEU A 1 393 ? -35.578 14.416 4.378 1.00 88.38 393 LEU A CA 1
ATOM 3067 C C . LEU A 1 393 ? -37.074 14.438 4.703 1.00 88.38 393 LEU A C 1
ATOM 3069 O O . LEU A 1 393 ? -37.717 13.388 4.656 1.00 88.38 393 LEU A O 1
ATOM 3073 N N . SER A 1 394 ? -37.639 15.622 4.960 1.00 89.12 394 SER A N 1
ATOM 3074 C CA . SER A 1 394 ? -39.085 15.775 5.173 1.00 89.12 394 SER A CA 1
ATOM 3075 C C . SER A 1 394 ? -39.870 15.385 3.917 1.00 89.12 394 SER A C 1
ATOM 3077 O O . SER A 1 394 ? -40.857 14.657 3.998 1.00 89.12 394 SER A O 1
ATOM 3079 N N . SER A 1 395 ? -39.387 15.788 2.737 1.00 88.62 395 SER A N 1
ATOM 3080 C CA . SER A 1 395 ? -39.964 15.397 1.441 1.00 88.62 395 SER A CA 1
ATOM 3081 C C . SER A 1 395 ? -39.848 13.890 1.178 1.00 88.62 395 SER A C 1
ATOM 3083 O O . SER A 1 395 ? -40.701 13.306 0.513 1.00 88.62 395 SER A O 1
ATOM 3085 N N . GLY A 1 396 ? -38.818 13.246 1.735 1.00 84.38 396 GLY A N 1
ATOM 3086 C CA . GLY A 1 396 ? -38.636 11.793 1.749 1.00 84.38 396 GLY A CA 1
ATOM 3087 C C . GLY A 1 396 ? -39.501 11.040 2.770 1.00 84.38 396 GLY A C 1
ATOM 3088 O O . GLY A 1 396 ? -39.408 9.814 2.839 1.00 84.38 396 GLY A O 1
ATOM 3089 N N . GLY A 1 397 ? -40.339 11.738 3.547 1.00 87.44 397 GLY A N 1
ATOM 3090 C CA . GLY A 1 397 ? -41.274 11.149 4.508 1.00 87.44 397 GLY A CA 1
ATOM 3091 C C . GLY A 1 397 ? -40.727 10.946 5.926 1.00 87.44 397 GLY A C 1
ATOM 3092 O O . GLY A 1 397 ? -41.342 10.207 6.693 1.00 87.44 397 GLY A O 1
ATOM 3093 N N . VAL A 1 398 ? -39.597 11.570 6.277 1.00 89.38 398 VAL A N 1
ATOM 3094 C CA . VAL A 1 398 ? -39.020 11.533 7.633 1.00 89.38 398 VAL A CA 1
ATOM 3095 C C . VAL A 1 398 ? -39.589 12.685 8.465 1.00 89.38 398 VAL A C 1
ATOM 3097 O O . VAL A 1 398 ? -39.593 13.826 8.007 1.00 89.38 398 VAL A O 1
ATOM 3100 N N . ALA A 1 399 ? -40.060 12.418 9.685 1.00 90.25 399 ALA A N 1
ATOM 3101 C CA . ALA A 1 399 ? -40.564 13.474 10.562 1.00 90.25 399 ALA A CA 1
ATOM 3102 C C . ALA A 1 399 ? -39.418 14.360 11.086 1.00 90.25 399 ALA A C 1
ATOM 3104 O O . ALA A 1 399 ? -38.307 13.889 11.323 1.00 90.25 399 ALA A O 1
ATOM 3105 N N . GLN A 1 400 ? -39.664 15.659 11.278 1.00 88.81 400 GLN A N 1
ATOM 3106 C CA . GLN A 1 400 ? -38.607 16.594 11.693 1.00 88.81 400 GLN A CA 1
ATOM 3107 C C . GLN A 1 400 ? -38.050 16.289 13.091 1.00 88.81 400 GLN A C 1
ATOM 3109 O O . GLN A 1 400 ? -36.852 16.447 13.315 1.00 88.81 400 GLN A O 1
ATOM 3114 N N . ASP A 1 401 ? -38.877 15.774 14.000 1.00 91.25 401 ASP A N 1
ATOM 3115 C CA . ASP A 1 401 ? -38.463 15.341 15.338 1.00 91.25 401 ASP A CA 1
ATOM 3116 C C . ASP A 1 401 ? -37.670 14.016 15.316 1.00 91.25 401 ASP A C 1
ATOM 3118 O O . ASP A 1 401 ? -37.035 13.644 16.310 1.00 91.25 401 ASP A O 1
ATOM 3122 N N . ASP A 1 402 ? -37.683 13.291 14.190 1.00 92.19 402 ASP A N 1
ATOM 3123 C CA . ASP A 1 402 ? -36.834 12.124 13.944 1.00 92.19 402 ASP A CA 1
ATOM 3124 C C . ASP A 1 402 ? -35.426 12.494 13.460 1.00 92.19 402 ASP A C 1
ATOM 3126 O O . ASP A 1 402 ? -34.576 11.603 13.349 1.00 92.19 402 ASP A O 1
ATOM 3130 N N . ILE A 1 403 ? -35.156 13.774 13.186 1.00 93.31 403 ILE A N 1
ATOM 3131 C CA . ILE A 1 403 ? -33.890 14.258 12.632 1.00 93.31 403 ILE A CA 1
ATOM 3132 C C . ILE A 1 403 ? -33.092 14.992 13.712 1.00 93.31 403 ILE A C 1
ATOM 3134 O O . ILE A 1 403 ? -33.632 15.781 14.482 1.00 93.31 403 ILE A O 1
ATOM 3138 N N . ALA A 1 404 ? -31.778 14.782 13.723 1.00 94.56 404 ALA A N 1
ATOM 3139 C CA . ALA A 1 404 ? -30.844 15.619 14.465 1.00 94.56 404 ALA A CA 1
ATOM 3140 C C . ALA A 1 404 ? -29.693 16.076 13.581 1.00 94.56 404 ALA A C 1
ATOM 3142 O O . ALA A 1 404 ? -29.143 15.298 12.794 1.00 94.56 404 ALA A O 1
ATOM 3143 N N . ILE A 1 405 ? -29.277 17.323 13.774 1.00 95.81 405 ILE A N 1
ATOM 3144 C CA . ILE A 1 405 ? -28.049 17.847 13.185 1.00 95.81 405 ILE A CA 1
ATOM 3145 C C . ILE A 1 405 ? -26.977 17.884 14.262 1.00 95.81 405 ILE A C 1
ATOM 3147 O O . ILE A 1 405 ? -27.139 18.515 15.301 1.00 95.81 405 ILE A O 1
ATOM 3151 N N . ILE A 1 406 ? -25.869 17.199 13.996 1.00 94.88 406 ILE A N 1
ATOM 3152 C CA . ILE A 1 406 ? -24.682 17.154 14.842 1.00 94.88 406 ILE A CA 1
ATOM 3153 C C . ILE A 1 406 ? -23.618 18.049 14.211 1.00 94.88 406 ILE A C 1
ATOM 3155 O O . ILE A 1 406 ? -23.212 17.831 13.067 1.00 94.88 406 ILE A O 1
ATOM 3159 N N . VAL A 1 407 ? -23.127 19.015 14.975 1.00 95.25 407 VAL A N 1
ATOM 3160 C CA . VAL A 1 407 ? -22.072 19.950 14.596 1.00 95.25 407 VAL A CA 1
ATOM 3161 C C . VAL A 1 407 ? -20.808 19.629 15.375 1.00 95.25 407 VAL A C 1
ATOM 3163 O O . VAL A 1 407 ? -20.825 19.403 16.586 1.00 95.25 407 VAL A O 1
ATOM 3166 N N . HIS A 1 408 ? -19.681 19.632 14.676 1.00 93.12 408 HIS A N 1
ATOM 3167 C CA . HIS A 1 408 ? -18.375 19.661 15.311 1.00 93.12 408 HIS A CA 1
ATOM 3168 C C . HIS A 1 408 ? -17.389 20.466 14.475 1.00 93.12 408 HIS A C 1
ATOM 3170 O O . HIS A 1 408 ? -17.551 20.638 13.265 1.00 93.12 408 HIS A O 1
ATOM 3176 N N . ARG A 1 409 ? -16.323 20.933 15.119 1.00 90.06 409 ARG A N 1
ATOM 3177 C CA . ARG A 1 409 ? -15.197 21.541 14.415 1.00 90.06 409 ARG A CA 1
ATOM 3178 C C . ARG A 1 409 ? -14.486 20.499 13.552 1.00 90.06 409 ARG A C 1
ATOM 3180 O O . ARG A 1 409 ? -14.326 19.351 13.974 1.00 90.06 409 ARG A O 1
ATOM 3187 N N . TYR A 1 410 ? -14.016 20.896 12.372 1.00 89.88 410 TYR A N 1
ATOM 3188 C CA . TYR A 1 410 ? -13.138 20.067 11.552 1.00 89.88 410 TYR A CA 1
ATOM 3189 C C . TYR A 1 410 ? -11.934 19.565 12.363 1.00 89.88 410 TYR A C 1
ATOM 3191 O O . TYR A 1 410 ? -11.279 20.331 13.072 1.00 89.88 410 TYR A O 1
ATOM 3199 N N . ILE A 1 411 ? -11.642 18.270 12.242 1.00 89.69 411 ILE A N 1
ATOM 3200 C CA . ILE A 1 411 ? -10.559 17.604 12.963 1.00 89.69 411 ILE A CA 1
ATOM 3201 C C . ILE A 1 411 ? -9.397 17.398 11.979 1.00 89.69 411 ILE A C 1
ATOM 3203 O O . ILE A 1 411 ? -9.464 16.477 11.161 1.00 89.69 411 ILE A O 1
ATOM 3207 N N . PRO A 1 412 ? -8.341 18.234 12.022 1.00 87.31 412 PRO A N 1
ATOM 3208 C CA . PRO A 1 412 ? -7.176 18.072 11.163 1.00 87.31 412 PRO A CA 1
ATOM 3209 C C . PRO A 1 412 ? -6.340 16.897 11.674 1.00 87.31 412 PRO A C 1
ATOM 3211 O O . PRO A 1 412 ? -5.501 17.080 12.545 1.00 87.31 412 PRO A O 1
ATOM 3214 N N . ALA A 1 413 ? -6.594 15.689 11.174 1.00 90.50 413 ALA A N 1
ATOM 3215 C CA . ALA A 1 413 ? -5.815 14.495 11.500 1.00 90.50 413 ALA A CA 1
ATOM 3216 C C . ALA A 1 413 ? -4.780 14.190 10.413 1.00 90.50 413 ALA A C 1
ATOM 3218 O O . ALA A 1 413 ? -5.056 14.355 9.225 1.00 90.50 413 ALA A O 1
ATOM 3219 N N . ARG A 1 414 ? -3.580 13.744 10.813 1.00 93.06 414 ARG A N 1
ATOM 3220 C CA . ARG A 1 414 ? -2.480 13.451 9.870 1.00 93.06 414 ARG A CA 1
ATOM 3221 C C . ARG A 1 414 ? -2.737 12.123 9.191 1.00 93.06 414 ARG A C 1
ATOM 3223 O O . ARG A 1 414 ? -2.325 11.890 8.059 1.00 93.06 414 ARG A O 1
ATOM 3230 N N . ALA A 1 415 ? -3.390 11.246 9.935 1.00 95.62 415 ALA A N 1
ATOM 3231 C CA . ALA A 1 415 ? -3.740 9.910 9.550 1.00 95.62 415 ALA A CA 1
ATOM 3232 C C . ALA A 1 415 ? -5.097 9.545 10.144 1.00 95.62 415 ALA A C 1
ATOM 3234 O O . ALA A 1 415 ? -5.570 10.137 11.120 1.00 95.62 415 ALA A O 1
ATOM 3235 N N . ALA A 1 416 ? -5.675 8.500 9.582 1.00 96.50 416 ALA A N 1
ATOM 3236 C CA . ALA A 1 416 ? -6.863 7.866 10.103 1.00 96.50 416 ALA A CA 1
ATOM 3237 C C . ALA A 1 416 ? -6.685 6.352 10.110 1.00 96.50 416 ALA A C 1
ATOM 3239 O O . ALA A 1 416 ? -5.908 5.801 9.323 1.00 96.50 416 ALA A O 1
ATOM 3240 N N . ALA A 1 417 ? -7.419 5.680 10.991 1.00 97.62 417 ALA A N 1
ATOM 3241 C CA . ALA A 1 417 ? -7.375 4.232 11.103 1.00 97.62 417 ALA A CA 1
ATOM 3242 C C . ALA A 1 417 ? -8.761 3.625 11.304 1.00 97.62 417 ALA A C 1
ATOM 3244 O O . ALA A 1 417 ? -9.636 4.229 11.915 1.00 97.62 417 ALA A O 1
ATOM 3245 N N . TRP A 1 418 ? -8.928 2.394 10.842 1.00 96.06 418 TRP A N 1
ATOM 3246 C CA . TRP A 1 418 ? -9.959 1.473 11.292 1.00 96.06 418 TRP A CA 1
ATOM 3247 C C . TRP A 1 418 ? -9.292 0.347 12.071 1.00 96.06 418 TRP A C 1
ATOM 3249 O O . TRP A 1 418 ? -8.357 -0.279 11.576 1.00 96.06 418 TRP A O 1
ATOM 3259 N N . SER A 1 419 ? -9.775 0.072 13.277 1.00 96.25 419 SER A N 1
ATOM 3260 C CA . SER A 1 419 ? -9.373 -1.086 14.067 1.00 96.25 419 SER A CA 1
ATOM 3261 C C . SER A 1 419 ? -10.511 -2.095 14.173 1.00 96.25 419 SER A C 1
ATOM 3263 O O . SER A 1 419 ? -11.684 -1.728 14.100 1.00 96.25 419 SER A O 1
ATOM 3265 N N . TYR A 1 420 ? -10.163 -3.369 14.329 1.00 94.38 420 TYR A N 1
ATOM 3266 C CA . TYR A 1 420 ? -11.108 -4.459 14.544 1.00 94.38 420 TYR A CA 1
ATOM 3267 C C . TYR A 1 420 ? -10.578 -5.442 15.585 1.00 94.38 420 TYR A C 1
ATOM 3269 O O . TYR A 1 420 ? -9.437 -5.904 15.481 1.00 94.38 420 TYR A O 1
ATOM 3277 N N . TYR A 1 421 ? -11.436 -5.797 16.537 1.00 93.88 421 TYR A N 1
ATOM 3278 C CA . TYR A 1 421 ? -11.206 -6.854 17.515 1.00 93.88 421 TYR A CA 1
ATOM 3279 C C . TYR A 1 421 ? -12.525 -7.538 17.895 1.00 93.88 421 TYR A C 1
ATOM 3281 O O . TYR A 1 421 ? -13.537 -6.860 18.099 1.00 93.88 421 TYR A O 1
ATOM 3289 N N . SER A 1 422 ? -12.505 -8.864 18.038 1.00 89.19 422 SER A N 1
ATOM 3290 C CA . SER A 1 422 ? -13.604 -9.636 18.623 1.00 89.19 422 SER A CA 1
ATOM 3291 C C . SER A 1 422 ? -13.181 -10.221 19.976 1.00 89.19 422 SER A C 1
ATOM 3293 O O . SER A 1 422 ? -12.061 -10.725 20.082 1.00 89.19 422 SER A O 1
ATOM 3295 N N . PRO A 1 423 ? -14.039 -10.194 21.016 1.00 88.56 423 PRO A N 1
ATOM 3296 C CA . PRO A 1 423 ? -13.736 -10.838 22.291 1.00 88.56 423 PRO A CA 1
ATOM 3297 C C . PRO A 1 423 ? -13.322 -12.305 22.113 1.00 88.56 423 PRO A C 1
ATOM 3299 O O . PRO A 1 423 ? -14.048 -13.086 21.503 1.00 88.56 423 PRO A O 1
ATOM 3302 N N . GLY A 1 424 ? -12.160 -12.666 22.660 1.00 80.25 424 GLY A N 1
ATOM 3303 C CA . GLY A 1 424 ? -11.584 -14.013 22.554 1.00 80.25 424 GLY A CA 1
ATOM 3304 C C . GLY A 1 424 ? -10.535 -14.174 21.452 1.00 80.25 424 GLY A C 1
ATOM 3305 O O . GLY A 1 424 ? -9.780 -15.140 21.498 1.00 80.25 424 GLY A O 1
ATOM 3306 N N . ASP A 1 425 ? -10.423 -13.224 20.519 1.00 84.25 425 ASP A N 1
ATOM 3307 C CA . ASP A 1 425 ? -9.340 -13.236 19.536 1.00 84.25 425 ASP A CA 1
ATOM 3308 C C . ASP A 1 425 ? -7.992 -12.895 20.197 1.00 84.25 425 ASP A C 1
ATOM 3310 O O . ASP A 1 425 ? -7.917 -12.118 21.154 1.00 84.25 425 ASP A O 1
ATOM 3314 N N . ASP A 1 426 ? -6.906 -13.424 19.632 1.00 84.19 426 ASP A N 1
ATOM 3315 C CA . ASP A 1 426 ? -5.530 -13.060 20.002 1.00 84.19 426 ASP A CA 1
ATOM 3316 C C . ASP A 1 426 ? -5.002 -11.850 19.218 1.00 84.19 426 ASP A C 1
ATOM 3318 O O . ASP A 1 426 ? -3.930 -11.331 19.523 1.00 84.19 426 ASP A O 1
ATOM 3322 N N . ILE A 1 427 ? -5.718 -11.412 18.175 1.00 87.88 427 ILE A N 1
ATOM 3323 C CA . ILE A 1 427 ? -5.225 -10.421 17.215 1.00 87.88 427 ILE A CA 1
ATOM 3324 C C . ILE A 1 427 ? -6.182 -9.238 17.109 1.00 87.88 427 ILE A C 1
ATOM 3326 O O . ILE A 1 427 ? -7.374 -9.402 16.866 1.00 87.88 427 ILE A O 1
ATOM 3330 N N . VAL A 1 428 ? -5.618 -8.035 17.179 1.00 92.88 428 VAL A N 1
ATOM 3331 C CA . VAL A 1 428 ? -6.265 -6.794 16.757 1.00 92.88 428 VAL A CA 1
ATOM 3332 C C . VAL A 1 428 ? -5.757 -6.427 15.371 1.00 92.88 428 VAL A C 1
ATOM 3334 O O . VAL A 1 428 ? -4.548 -6.353 15.134 1.00 92.88 428 VAL A O 1
ATOM 3337 N N . ARG A 1 429 ? -6.674 -6.175 14.437 1.00 93.44 429 ARG A N 1
ATOM 3338 C CA . ARG A 1 429 ? -6.327 -5.637 13.119 1.00 93.44 429 ARG A CA 1
ATOM 3339 C C . ARG A 1 429 ? -6.426 -4.119 13.141 1.00 93.44 429 ARG A C 1
ATOM 3341 O O . ARG A 1 429 ? -7.411 -3.591 13.644 1.00 93.44 429 ARG A O 1
ATOM 3348 N N . VAL A 1 430 ? -5.455 -3.433 12.543 1.00 96.50 430 VAL A N 1
ATOM 3349 C CA . VAL A 1 430 ? -5.493 -1.980 12.326 1.00 96.50 430 VAL A CA 1
ATOM 3350 C C . VAL A 1 430 ? -5.137 -1.674 10.874 1.00 96.50 430 VAL A C 1
ATOM 3352 O O . VAL A 1 430 ? -4.027 -1.970 10.439 1.00 96.50 430 VAL A O 1
ATOM 3355 N N . ASP A 1 431 ? -6.068 -1.076 10.136 1.00 95.81 431 ASP A N 1
ATOM 3356 C CA . ASP A 1 431 ? -5.870 -0.573 8.777 1.00 95.81 431 ASP A CA 1
ATOM 3357 C C . ASP A 1 431 ? -5.804 0.963 8.823 1.00 95.81 431 ASP A C 1
ATOM 3359 O O . ASP A 1 431 ? -6.728 1.592 9.334 1.00 95.81 431 ASP A O 1
ATOM 3363 N N . CYS A 1 432 ? -4.737 1.589 8.323 1.00 96.75 432 CYS A N 1
ATOM 3364 C CA . CYS A 1 432 ? -4.550 3.041 8.426 1.00 96.75 432 CYS A CA 1
ATOM 3365 C C . CYS A 1 432 ? -3.950 3.686 7.172 1.00 96.75 432 CYS A C 1
ATOM 3367 O O . CYS A 1 432 ? -3.218 3.059 6.410 1.00 96.75 432 CYS A O 1
ATOM 3369 N N . LEU A 1 433 ? -4.270 4.961 6.952 1.00 96.44 433 LEU A N 1
ATOM 3370 C CA . LEU A 1 433 ? -3.757 5.766 5.839 1.00 96.44 433 LEU A CA 1
ATOM 3371 C C . LEU A 1 433 ? -3.571 7.233 6.228 1.00 96.44 433 LEU A C 1
ATOM 3373 O O . LEU A 1 433 ? -3.956 7.653 7.318 1.00 96.44 433 LEU A O 1
ATOM 3377 N N . TRP A 1 434 ? -2.961 7.999 5.327 1.00 96.06 434 TRP A N 1
ATOM 3378 C CA . TRP A 1 434 ? -2.750 9.439 5.473 1.00 96.06 434 TRP A CA 1
ATOM 3379 C C . TRP A 1 434 ? -4.055 10.235 5.329 1.00 96.06 434 TRP A C 1
ATOM 3381 O O . TRP A 1 434 ? -4.909 9.882 4.531 1.00 96.06 434 TRP A O 1
ATOM 3391 N N . GLY A 1 435 ? -4.206 11.335 6.058 1.00 93.88 435 GLY A N 1
ATOM 3392 C CA . GLY A 1 435 ? -5.367 12.221 5.962 1.00 93.88 435 GLY A CA 1
ATOM 3393 C C . GLY A 1 435 ? -6.676 11.625 6.486 1.00 93.88 435 GLY A C 1
ATOM 3394 O O . GLY A 1 435 ? -6.716 10.990 7.540 1.00 93.88 435 GLY A O 1
ATOM 3395 N N . LEU A 1 436 ? -7.773 11.908 5.778 1.00 92.19 436 LEU A N 1
ATOM 3396 C CA . LEU A 1 436 ? -9.139 11.709 6.264 1.00 92.19 436 LEU A CA 1
ATOM 3397 C C . LEU A 1 436 ? -9.609 10.237 6.204 1.00 92.19 436 LEU A C 1
ATOM 3399 O O . LEU A 1 436 ? -9.342 9.539 5.222 1.00 92.19 436 LEU A O 1
ATOM 3403 N N . PRO A 1 437 ? -10.401 9.772 7.197 1.00 91.94 437 PRO A N 1
ATOM 3404 C CA . PRO A 1 437 ? -10.822 8.368 7.343 1.00 91.94 437 PRO A CA 1
ATOM 3405 C C . PRO A 1 437 ? -11.638 7.828 6.172 1.00 91.94 437 PRO A C 1
ATOM 3407 O O . PRO A 1 437 ? -11.639 6.630 5.904 1.00 91.94 437 PRO A O 1
ATOM 3410 N N . ASP A 1 438 ? -12.333 8.708 5.466 1.00 89.31 438 ASP A N 1
ATOM 3411 C CA . ASP A 1 438 ? -13.162 8.387 4.309 1.00 89.31 438 ASP A CA 1
ATOM 3412 C C . ASP A 1 438 ? -12.363 7.728 3.184 1.00 89.31 438 ASP A C 1
ATOM 3414 O O . ASP A 1 438 ? -12.895 6.872 2.475 1.00 89.31 438 ASP A O 1
ATOM 3418 N N . GLY A 1 439 ? -11.073 8.068 3.079 1.00 92.25 439 GLY A N 1
ATOM 3419 C CA . GLY A 1 439 ? -10.159 7.437 2.140 1.00 92.25 439 GLY A CA 1
ATOM 3420 C C . GLY A 1 439 ? -10.064 5.924 2.338 1.00 92.25 439 GLY A C 1
ATOM 3421 O O . GLY A 1 439 ? -9.839 5.214 1.365 1.00 92.25 439 GLY A O 1
ATOM 3422 N N . LEU A 1 440 ? -10.297 5.393 3.553 1.00 92.38 440 LEU A N 1
ATOM 3423 C CA . LEU A 1 440 ? -10.130 3.957 3.838 1.00 92.38 440 LEU A CA 1
ATOM 3424 C C . LEU A 1 440 ? -11.136 3.097 3.075 1.00 92.38 440 LEU A C 1
ATOM 3426 O O . LEU A 1 440 ? -10.949 1.889 3.000 1.00 92.38 440 LEU A O 1
ATOM 3430 N N . GLN A 1 441 ? -12.174 3.688 2.485 1.00 91.06 441 GLN A N 1
ATOM 3431 C CA . GLN A 1 441 ? -13.115 2.962 1.640 1.00 91.06 441 GLN A CA 1
ATOM 3432 C C . GLN A 1 441 ? -12.509 2.539 0.297 1.00 91.06 441 GLN A C 1
ATOM 3434 O O . GLN A 1 441 ? -12.846 1.467 -0.197 1.00 91.06 441 GLN A O 1
ATOM 3439 N N . PHE A 1 442 ? -11.605 3.339 -0.280 1.00 92.81 442 PHE A N 1
ATOM 3440 C CA . PHE A 1 442 ? -11.148 3.139 -1.662 1.00 92.81 442 PHE A CA 1
ATOM 3441 C C . PHE A 1 442 ? -9.641 3.304 -1.875 1.00 92.81 442 PHE A C 1
ATOM 3443 O O . PHE A 1 442 ? -9.112 2.731 -2.825 1.00 92.81 442 PHE A O 1
ATOM 3450 N N . LEU A 1 443 ? -8.946 4.042 -1.009 1.00 94.06 443 LEU A N 1
ATOM 3451 C CA . LEU A 1 443 ? -7.524 4.343 -1.150 1.00 94.06 443 LEU A CA 1
ATOM 3452 C C . LEU A 1 443 ? -6.639 3.263 -0.522 1.00 94.06 443 LEU A C 1
ATOM 3454 O O . LEU A 1 443 ? -7.013 2.573 0.432 1.00 94.06 443 LEU A O 1
ATOM 3458 N N . SER A 1 444 ? -5.422 3.143 -1.052 1.00 93.56 444 SER A N 1
ATOM 3459 C CA . SER A 1 444 ? -4.393 2.276 -0.482 1.00 93.56 444 SER A CA 1
ATOM 3460 C C . SER A 1 444 ? -4.093 2.663 0.968 1.00 93.56 444 SER A C 1
ATOM 3462 O O . SER A 1 444 ? -3.983 3.837 1.311 1.00 93.56 444 SER A O 1
ATOM 3464 N N . HIS A 1 445 ? -3.904 1.655 1.810 1.00 94.75 445 HIS A N 1
ATOM 3465 C CA . HIS A 1 445 ? -3.667 1.794 3.243 1.00 94.75 445 HIS A CA 1
ATOM 3466 C C . HIS A 1 445 ? -2.620 0.779 3.705 1.00 94.75 445 HIS A C 1
ATOM 3468 O O . HIS A 1 445 ? -2.341 -0.202 3.011 1.00 94.75 445 HIS A O 1
ATOM 3474 N N . ASP A 1 446 ? -2.055 1.014 4.880 1.00 95.19 446 ASP A N 1
ATOM 3475 C CA . ASP A 1 446 ? -1.251 0.030 5.590 1.00 95.19 446 ASP A CA 1
ATOM 3476 C C . ASP A 1 446 ? -2.160 -0.863 6.441 1.00 95.19 446 ASP A C 1
ATOM 3478 O O . ASP A 1 446 ? -3.149 -0.389 6.996 1.00 95.19 446 ASP A O 1
ATOM 3482 N N . SER A 1 447 ? -1.806 -2.140 6.578 1.00 93.69 447 SER A N 1
ATOM 3483 C CA . SER A 1 447 ? -2.508 -3.092 7.447 1.00 93.69 447 SER A CA 1
ATOM 3484 C C . SER A 1 447 ? -1.555 -3.690 8.476 1.00 93.69 447 SER A C 1
ATOM 3486 O O . SER A 1 447 ? -0.471 -4.170 8.136 1.00 93.69 447 SER A O 1
ATOM 3488 N N . PHE A 1 448 ? -1.984 -3.732 9.732 1.00 93.50 448 PHE A N 1
ATOM 3489 C CA . PHE A 1 448 ? -1.224 -4.272 10.855 1.00 93.50 448 PHE A CA 1
ATOM 3490 C C . PHE A 1 448 ? -2.040 -5.318 11.613 1.00 93.50 448 PHE A C 1
ATOM 3492 O O . PHE A 1 448 ? -3.258 -5.199 11.748 1.00 93.50 448 PHE A O 1
ATOM 3499 N N . GLN A 1 449 ? -1.352 -6.341 12.114 1.00 92.06 449 GLN A N 1
ATOM 3500 C CA . GLN A 1 449 ? -1.881 -7.299 13.083 1.00 92.06 449 GLN A CA 1
ATOM 3501 C C . GLN A 1 449 ? -1.076 -7.156 14.366 1.00 92.06 449 GLN A C 1
ATOM 3503 O O . GLN A 1 449 ? 0.154 -7.255 14.333 1.00 92.06 449 GLN A O 1
ATOM 3508 N N . LEU A 1 450 ? -1.770 -6.907 15.469 1.00 92.38 450 LEU A N 1
ATOM 3509 C CA . LEU A 1 450 ? -1.183 -6.683 16.777 1.00 92.38 450 LEU A CA 1
ATOM 3510 C C . LEU A 1 450 ? -1.700 -7.727 17.758 1.00 92.38 450 LEU A C 1
ATOM 3512 O O . LEU A 1 450 ? -2.843 -8.158 17.642 1.00 92.38 450 LEU A O 1
ATOM 3516 N N . ASP A 1 451 ? -0.871 -8.108 18.717 1.00 87.75 451 ASP A N 1
ATOM 3517 C CA . ASP A 1 451 ? -1.278 -8.971 19.819 1.00 87.75 451 ASP A CA 1
ATOM 3518 C C . ASP A 1 451 ? -2.328 -8.263 20.688 1.00 87.75 451 ASP A C 1
ATOM 3520 O O . ASP A 1 451 ? -2.146 -7.113 21.088 1.00 87.75 451 ASP A O 1
ATOM 3524 N N . ALA A 1 452 ? -3.439 -8.931 20.985 1.00 89.12 452 ALA A N 1
ATOM 3525 C CA . ALA A 1 452 ? -4.549 -8.333 21.725 1.00 89.12 452 ALA A CA 1
ATOM 3526 C C . ALA A 1 452 ? -4.263 -8.106 23.221 1.00 89.12 452 ALA A C 1
ATOM 3528 O O . ALA A 1 452 ? -5.007 -7.382 23.885 1.00 89.12 452 ALA A O 1
ATOM 3529 N N . ARG A 1 453 ? -3.215 -8.720 23.779 1.00 88.62 453 ARG A N 1
ATOM 3530 C CA . ARG A 1 453 ? -2.863 -8.626 25.204 1.00 88.62 453 ARG A CA 1
ATOM 3531 C C . ARG A 1 453 ? -1.796 -7.565 25.427 1.00 88.62 453 ARG A C 1
ATOM 3533 O O . ARG A 1 453 ? -1.908 -6.769 26.355 1.00 88.62 453 ARG A O 1
ATOM 3540 N N . THR A 1 454 ? -0.770 -7.559 24.583 1.00 88.44 454 THR A N 1
ATOM 3541 C CA . THR A 1 454 ? 0.399 -6.682 24.717 1.00 88.44 454 THR A CA 1
ATOM 3542 C C . THR A 1 454 ? 0.347 -5.482 23.774 1.00 88.44 454 THR A C 1
ATOM 3544 O O . THR A 1 454 ? 1.005 -4.476 24.034 1.00 88.44 454 THR A O 1
ATOM 3547 N N . GLY A 1 455 ? -0.427 -5.556 22.687 1.00 89.25 455 GLY A N 1
ATOM 3548 C CA . GLY A 1 455 ? -0.439 -4.562 21.613 1.00 89.25 455 GLY A CA 1
ATOM 3549 C C . GLY A 1 455 ? 0.823 -4.590 20.743 1.00 89.25 455 GLY A C 1
ATOM 3550 O O . GLY A 1 455 ? 1.076 -3.642 19.997 1.00 89.25 455 GLY A O 1
ATOM 3551 N N . GLU A 1 456 ? 1.650 -5.635 20.840 1.00 89.06 456 GLU A N 1
ATOM 3552 C CA . GLU A 1 456 ? 2.851 -5.777 20.016 1.00 89.06 456 GLU A CA 1
ATOM 3553 C C . GLU A 1 456 ? 2.519 -6.077 18.552 1.00 89.06 456 GLU A C 1
ATOM 3555 O O . GLU A 1 456 ? 1.629 -6.860 18.240 1.00 89.06 456 GLU A O 1
ATOM 3560 N N . GLU A 1 457 ? 3.259 -5.466 17.624 1.00 90.88 457 GLU A N 1
ATOM 3561 C CA . GLU A 1 457 ? 3.085 -5.694 16.185 1.00 90.88 457 GLU A CA 1
ATOM 3562 C C . GLU A 1 457 ? 3.582 -7.094 15.788 1.00 90.88 457 GLU A C 1
ATOM 3564 O O . GLU A 1 457 ? 4.788 -7.323 15.666 1.00 90.88 457 GLU A O 1
ATOM 3569 N N . LEU A 1 458 ? 2.643 -7.993 15.491 1.00 85.06 458 LEU A N 1
ATOM 3570 C CA . LEU A 1 458 ? 2.902 -9.353 15.017 1.00 85.06 458 LEU A CA 1
ATOM 3571 C C . LEU A 1 458 ? 3.175 -9.383 13.511 1.00 85.06 458 LEU A C 1
ATOM 3573 O O . LEU A 1 458 ? 4.069 -10.094 13.044 1.00 85.06 458 LEU A O 1
ATOM 3577 N N . ALA A 1 459 ? 2.416 -8.601 12.737 1.00 86.19 459 ALA A N 1
ATOM 3578 C CA . ALA A 1 459 ? 2.593 -8.496 11.295 1.00 86.19 459 ALA A CA 1
ATOM 3579 C C . ALA A 1 459 ? 2.281 -7.101 10.749 1.00 86.19 459 ALA A C 1
ATOM 3581 O O . ALA A 1 459 ? 1.440 -6.376 11.277 1.00 86.19 459 ALA A O 1
ATOM 3582 N N . ALA A 1 460 ? 2.946 -6.752 9.646 1.00 89.50 460 ALA A N 1
ATOM 3583 C CA . ALA A 1 460 ? 2.758 -5.485 8.949 1.00 89.50 460 ALA A CA 1
ATOM 3584 C C . ALA A 1 460 ? 2.751 -5.674 7.427 1.00 89.50 460 ALA A C 1
ATOM 3586 O O . ALA A 1 460 ? 3.610 -6.367 6.868 1.00 89.50 460 ALA A O 1
ATOM 3587 N N . ASP A 1 461 ? 1.822 -4.990 6.773 1.00 88.94 461 ASP A N 1
ATOM 3588 C CA . ASP A 1 461 ? 1.708 -4.827 5.330 1.00 88.94 461 ASP A CA 1
ATOM 3589 C C . ASP A 1 461 ? 1.707 -3.329 5.004 1.00 88.94 461 ASP A C 1
ATOM 3591 O O . ASP A 1 461 ? 0.680 -2.661 5.087 1.00 88.94 461 ASP A O 1
ATOM 3595 N N . VAL A 1 462 ? 2.891 -2.797 4.693 1.00 91.25 462 VAL A N 1
ATOM 3596 C CA . VAL A 1 462 ? 3.080 -1.378 4.362 1.00 91.25 462 VAL A CA 1
ATOM 3597 C C . VAL A 1 462 ? 3.014 -1.207 2.849 1.00 91.25 462 VAL A C 1
ATOM 3599 O O . VAL A 1 462 ? 3.877 -1.707 2.109 1.00 91.25 462 VAL A O 1
ATOM 3602 N N . ARG A 1 463 ? 1.985 -0.503 2.380 1.00 90.19 463 ARG A N 1
ATOM 3603 C CA . ARG A 1 463 ? 1.680 -0.362 0.953 1.00 90.19 463 ARG A CA 1
ATOM 3604 C C . ARG A 1 463 ? 2.170 0.969 0.409 1.00 90.19 463 ARG A C 1
ATOM 3606 O O . ARG A 1 463 ? 2.426 1.918 1.150 1.00 90.19 463 ARG A O 1
ATOM 3613 N N . PHE A 1 464 ? 2.301 1.018 -0.915 1.00 92.44 464 PHE A N 1
ATOM 3614 C CA . PHE A 1 464 ? 2.453 2.291 -1.600 1.00 92.44 464 PHE A CA 1
ATOM 3615 C C . PHE A 1 464 ? 1.104 3.012 -1.615 1.00 92.44 464 PHE A C 1
ATOM 3617 O O . PHE A 1 464 ? 0.111 2.463 -2.097 1.00 92.44 464 PHE A O 1
ATOM 3624 N N . LYS A 1 465 ? 1.086 4.221 -1.066 1.00 93.94 465 LYS A N 1
ATOM 3625 C CA . LYS A 1 465 ? -0.073 5.098 -0.936 1.00 93.94 465 LYS A CA 1
ATOM 3626 C C . LYS A 1 465 ? 0.131 6.260 -1.914 1.00 93.94 465 LYS A C 1
ATOM 3628 O O . LYS A 1 465 ? 0.917 7.150 -1.597 1.00 93.94 465 LYS A O 1
ATOM 3633 N N . PRO A 1 466 ? -0.460 6.200 -3.124 1.00 92.19 466 PRO A N 1
ATOM 3634 C CA . PRO A 1 466 ? -0.235 7.204 -4.167 1.00 92.19 466 PRO A CA 1
ATOM 3635 C C . PRO A 1 466 ? -0.860 8.553 -3.819 1.00 92.19 466 PRO A C 1
ATOM 3637 O O . PRO A 1 466 ? -0.364 9.600 -4.227 1.00 92.19 466 PRO A O 1
ATOM 3640 N N . ASP A 1 467 ? -1.952 8.518 -3.072 1.00 93.69 467 ASP A N 1
ATOM 3641 C CA . ASP A 1 467 ? -2.783 9.658 -2.756 1.00 93.69 467 ASP A CA 1
ATOM 3642 C C . ASP A 1 467 ? -3.444 9.460 -1.391 1.00 93.69 467 ASP A C 1
ATOM 3644 O O . ASP A 1 467 ? -3.410 8.381 -0.788 1.00 93.69 467 ASP A O 1
ATOM 3648 N N . PHE A 1 468 ? -3.993 10.553 -0.880 1.00 94.44 468 PHE A N 1
ATOM 3649 C CA . PHE A 1 468 ? -4.797 10.569 0.325 1.00 94.44 468 PHE A CA 1
ATOM 3650 C C . PHE A 1 468 ? -5.841 11.674 0.271 1.00 94.44 468 PHE A C 1
ATOM 3652 O O . PHE A 1 468 ? -5.707 12.636 -0.484 1.00 94.44 468 PHE A O 1
ATOM 3659 N N . LEU A 1 469 ? -6.899 11.534 1.065 1.00 93.19 469 LEU A N 1
ATOM 3660 C CA . LEU A 1 469 ? -7.969 12.520 1.113 1.00 93.19 469 LEU A CA 1
ATOM 3661 C C . LEU A 1 469 ? -7.638 13.620 2.125 1.00 93.19 469 LEU A C 1
ATOM 3663 O O . LEU A 1 469 ? -7.338 13.330 3.285 1.00 93.19 469 LEU A O 1
ATOM 3667 N N . GLN A 1 470 ? -7.736 14.876 1.697 1.00 91.31 470 GLN A N 1
ATOM 3668 C CA . GLN A 1 470 ? -7.410 16.029 2.527 1.00 91.31 470 GLN A CA 1
ATOM 3669 C C . GLN A 1 470 ? -8.320 17.221 2.218 1.00 91.31 470 GLN A C 1
ATOM 3671 O O . GLN A 1 470 ? -8.662 17.482 1.063 1.00 91.31 470 GLN A O 1
ATOM 3676 N N . GLU A 1 471 ? -8.657 17.986 3.252 1.00 90.19 471 GLU A N 1
ATOM 3677 C CA . GLU A 1 471 ? -9.259 19.311 3.109 1.00 90.19 471 GLU A CA 1
ATOM 3678 C C . GLU A 1 471 ? -8.328 20.279 2.350 1.00 90.19 471 GLU A C 1
ATOM 3680 O O . GLU A 1 471 ? -7.099 20.161 2.389 1.00 90.19 471 GLU A O 1
ATOM 3685 N N . GLN A 1 472 ? -8.930 21.236 1.651 1.00 89.19 472 GLN A N 1
ATOM 3686 C CA . GLN A 1 472 ? -8.284 22.322 0.923 1.00 89.19 472 GLN A CA 1
ATOM 3687 C C . GLN A 1 472 ? -8.607 23.684 1.563 1.00 89.19 472 GLN A C 1
ATOM 3689 O O . GLN A 1 472 ? -9.471 23.802 2.430 1.00 89.19 472 GLN A O 1
ATOM 3694 N N . ASN A 1 473 ? -7.949 24.754 1.110 1.00 85.38 473 ASN A N 1
ATOM 3695 C CA . ASN A 1 473 ? -8.181 26.105 1.644 1.00 85.38 473 ASN A CA 1
ATOM 3696 C C . ASN A 1 473 ? -9.622 26.612 1.443 1.00 85.38 473 ASN A C 1
ATOM 3698 O O . ASN A 1 473 ? -10.096 27.435 2.224 1.00 85.38 473 ASN A O 1
ATOM 3702 N N . ASP A 1 474 ? -10.346 26.111 0.443 1.00 86.19 474 ASP A N 1
ATOM 3703 C CA . ASP A 1 474 ? -11.764 26.416 0.201 1.00 86.19 474 ASP A CA 1
ATOM 3704 C C . ASP A 1 474 ? -12.724 25.565 1.064 1.00 86.19 474 ASP A C 1
ATOM 3706 O O . ASP A 1 474 ? -13.927 25.806 1.053 1.00 86.19 474 ASP A O 1
ATOM 3710 N N . GLY A 1 475 ? -12.207 24.641 1.885 1.00 86.44 475 GLY A N 1
ATOM 3711 C CA . GLY A 1 475 ? -12.995 23.725 2.717 1.00 86.44 475 GLY A CA 1
ATOM 3712 C C . GLY A 1 475 ? -13.471 22.474 1.972 1.00 86.44 475 GLY A C 1
ATOM 3713 O O . GLY A 1 475 ? -13.962 21.535 2.604 1.00 86.44 475 GLY A O 1
ATOM 3714 N N . SER A 1 476 ? -13.277 22.415 0.646 1.00 88.81 476 SER A N 1
ATOM 3715 C CA . SER A 1 476 ? -13.510 21.209 -0.148 1.00 88.81 476 SER A CA 1
ATOM 3716 C C . SER A 1 476 ? -12.513 20.122 0.231 1.00 88.81 476 SER A C 1
ATOM 3718 O O . SER A 1 476 ? -11.406 20.394 0.698 1.00 88.81 476 SER A O 1
ATOM 3720 N N . TRP A 1 477 ? -12.905 18.867 0.056 1.00 89.69 477 TRP A N 1
ATOM 3721 C CA . TRP A 1 477 ? -12.012 17.733 0.246 1.00 89.69 477 TRP A CA 1
ATOM 3722 C C . TRP A 1 477 ? -11.564 17.246 -1.124 1.00 89.69 477 TRP A C 1
ATOM 3724 O O . TRP A 1 477 ? -12.379 17.154 -2.037 1.00 89.69 477 TRP A O 1
ATOM 3734 N N . ARG A 1 478 ? -10.268 16.971 -1.290 1.00 92.25 478 ARG A N 1
ATOM 3735 C CA . ARG A 1 478 ? -9.691 16.511 -2.560 1.00 92.25 478 ARG A CA 1
ATOM 3736 C C . ARG A 1 478 ? -8.652 15.423 -2.322 1.00 92.25 478 ARG A C 1
ATOM 3738 O O . ARG A 1 478 ? -8.051 15.357 -1.247 1.00 92.25 478 ARG A O 1
ATOM 3745 N N . TYR A 1 479 ? -8.427 14.582 -3.329 1.00 93.94 479 TYR A N 1
ATOM 3746 C CA . TYR A 1 479 ? -7.274 13.689 -3.329 1.00 93.94 479 TYR A CA 1
ATOM 3747 C C . TYR A 1 479 ? -6.000 14.498 -3.553 1.00 93.94 479 TYR A C 1
ATOM 3749 O O . TYR A 1 479 ? -5.887 15.256 -4.516 1.00 93.94 479 TYR A O 1
ATOM 3757 N N . VAL A 1 480 ? -5.036 14.313 -2.662 1.00 92.81 480 VAL A N 1
ATOM 3758 C CA . VAL A 1 480 ? -3.709 14.916 -2.728 1.00 92.81 480 VAL A CA 1
ATOM 3759 C C . VAL A 1 480 ? -2.708 13.809 -3.012 1.00 92.81 480 VAL A C 1
ATOM 3761 O O . VAL A 1 480 ? -2.682 12.798 -2.313 1.00 92.81 480 VAL A O 1
ATOM 3764 N N . GLN A 1 481 ? -1.882 13.988 -4.042 1.00 93.31 481 GLN A N 1
ATOM 3765 C CA . GLN A 1 481 ? -0.835 13.025 -4.378 1.00 93.31 481 GLN A CA 1
ATOM 3766 C C . GLN A 1 481 ? 0.281 13.054 -3.332 1.00 93.31 481 GLN A C 1
ATOM 3768 O O . GLN A 1 481 ? 0.788 14.118 -2.978 1.00 93.31 481 GLN A O 1
ATOM 3773 N N . VAL A 1 482 ? 0.699 11.877 -2.875 1.00 93.50 482 VAL A N 1
ATOM 3774 C CA . VAL A 1 482 ? 1.856 11.707 -1.993 1.00 93.50 482 VAL A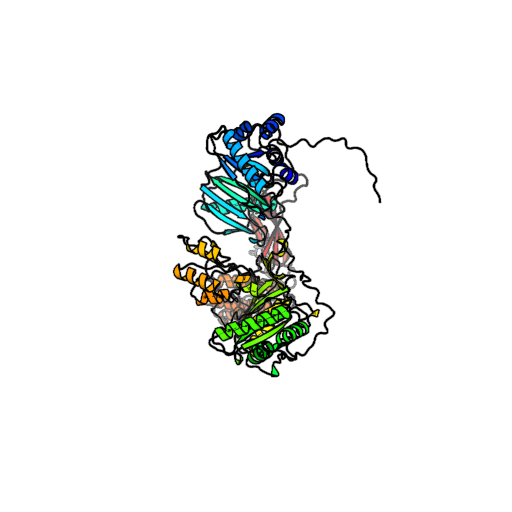 CA 1
ATOM 3775 C C . VAL A 1 482 ? 3.126 11.809 -2.827 1.00 93.50 482 VAL A C 1
ATOM 3777 O O . VAL A 1 482 ? 3.235 11.200 -3.893 1.00 93.50 482 VAL A O 1
ATOM 3780 N N . ALA A 1 483 ? 4.125 12.540 -2.335 1.00 91.38 483 ALA A N 1
ATOM 3781 C CA . ALA A 1 483 ? 5.438 12.529 -2.965 1.00 91.38 483 ALA A CA 1
ATOM 3782 C C . ALA A 1 483 ? 5.991 11.094 -2.949 1.00 91.38 483 ALA A C 1
ATOM 3784 O O . ALA A 1 483 ? 6.067 10.465 -1.894 1.00 91.38 483 ALA A O 1
ATOM 3785 N N . ARG A 1 484 ? 6.389 10.571 -4.112 1.00 87.62 484 ARG A N 1
ATOM 3786 C CA . ARG A 1 484 ? 6.829 9.181 -4.324 1.00 87.62 484 ARG A CA 1
ATOM 3787 C C . ARG A 1 484 ? 7.814 8.677 -3.270 1.00 87.62 484 ARG A C 1
ATOM 3789 O O . ARG A 1 484 ? 7.671 7.539 -2.822 1.00 87.62 484 ARG A O 1
ATOM 3796 N N . GLN A 1 485 ? 8.749 9.521 -2.832 1.00 88.50 485 GLN A N 1
ATOM 3797 C CA . GLN A 1 485 ? 9.735 9.185 -1.803 1.00 88.50 485 GLN A CA 1
ATOM 3798 C C . GLN A 1 485 ? 9.117 8.800 -0.445 1.00 88.50 485 GLN A C 1
ATOM 3800 O O . GLN A 1 485 ? 9.721 8.019 0.280 1.00 88.50 485 GLN A O 1
ATOM 3805 N N . TYR A 1 486 ? 7.906 9.274 -0.136 1.00 92.62 486 TYR A N 1
ATOM 3806 C CA . TYR A 1 486 ? 7.158 8.959 1.089 1.00 92.62 486 TYR A CA 1
ATOM 3807 C C . TYR A 1 486 ? 6.033 7.941 0.863 1.00 92.62 486 TYR A C 1
ATOM 3809 O O . TYR A 1 486 ? 5.373 7.515 1.809 1.00 92.62 486 TYR A O 1
ATOM 3817 N N . GLY A 1 487 ? 5.775 7.529 -0.383 1.00 91.06 487 GLY A N 1
ATOM 3818 C CA . GLY A 1 487 ? 4.604 6.714 -0.717 1.00 91.06 487 GLY A CA 1
ATOM 3819 C C . GLY A 1 487 ? 4.568 5.357 -0.005 1.00 91.06 487 GLY A C 1
ATOM 3820 O O . GLY A 1 487 ? 3.489 4.817 0.221 1.00 91.06 487 GLY A O 1
ATOM 3821 N N . ARG A 1 488 ? 5.724 4.806 0.394 1.00 91.94 488 ARG A N 1
ATOM 3822 C CA . ARG A 1 488 ? 5.835 3.566 1.192 1.00 91.94 488 ARG A CA 1
ATOM 3823 C C . ARG A 1 488 ? 6.179 3.793 2.660 1.00 91.94 488 ARG A C 1
ATOM 3825 O O . ARG A 1 488 ? 6.459 2.820 3.363 1.00 91.94 488 ARG A O 1
ATOM 3832 N N . ASP A 1 489 ? 6.152 5.030 3.132 1.00 94.38 489 ASP A N 1
ATOM 3833 C CA . ASP A 1 489 ? 6.341 5.284 4.549 1.00 94.38 489 ASP A CA 1
ATOM 3834 C C . ASP A 1 489 ? 5.167 4.721 5.335 1.00 94.38 489 ASP A C 1
ATOM 3836 O O . ASP A 1 489 ? 4.017 4.713 4.886 1.00 94.38 489 ASP A O 1
ATOM 3840 N N . ARG A 1 490 ? 5.484 4.218 6.522 1.00 94.25 490 ARG A N 1
ATOM 3841 C CA . ARG A 1 490 ? 4.500 3.731 7.478 1.00 94.25 490 ARG A CA 1
ATOM 3842 C C . ARG A 1 490 ? 3.628 4.892 7.944 1.00 94.25 490 ARG A C 1
ATOM 3844 O O . ARG A 1 490 ? 4.165 5.901 8.397 1.00 94.25 490 ARG A O 1
ATOM 3851 N N . THR A 1 491 ? 2.313 4.693 7.929 1.00 96.25 491 THR A N 1
ATOM 3852 C CA . THR A 1 491 ? 1.365 5.728 8.351 1.00 96.25 491 THR A CA 1
ATOM 3853 C C . THR A 1 491 ? 1.459 6.070 9.844 1.00 96.25 491 THR A C 1
ATOM 3855 O O . THR A 1 491 ? 1.666 7.229 10.201 1.00 96.25 491 THR A O 1
ATOM 3858 N N . LEU A 1 492 ? 1.339 5.075 10.730 1.00 96.69 492 LEU A N 1
ATOM 3859 C CA . LEU A 1 492 ? 1.313 5.276 12.188 1.00 96.69 492 LEU A CA 1
ATOM 3860 C C . LEU A 1 492 ? 2.549 4.710 12.882 1.00 96.69 492 LEU A C 1
ATOM 3862 O O . LEU A 1 492 ? 3.054 3.656 12.495 1.00 96.69 492 LEU A O 1
ATOM 3866 N N . SER A 1 493 ? 3.013 5.368 13.946 1.00 95.94 493 SER A N 1
ATOM 3867 C CA . SER A 1 493 ? 4.103 4.853 14.783 1.00 95.94 493 SER A CA 1
ATOM 3868 C C . SER A 1 493 ? 3.707 3.539 15.478 1.00 95.94 493 SER A C 1
ATOM 3870 O O . SER A 1 493 ? 2.532 3.190 15.586 1.00 95.94 493 SER A O 1
ATOM 3872 N N . ARG A 1 494 ? 4.696 2.776 15.965 1.00 95.44 494 ARG A N 1
ATOM 3873 C CA . ARG A 1 494 ? 4.429 1.543 16.733 1.00 95.44 494 ARG A CA 1
ATOM 3874 C C . ARG A 1 494 ? 3.670 1.823 18.026 1.00 95.44 494 ARG A C 1
ATOM 3876 O O . ARG A 1 494 ? 2.829 1.026 18.413 1.00 95.44 494 ARG A O 1
ATOM 3883 N N . GLU A 1 495 ? 3.969 2.950 18.658 1.00 96.62 495 GLU A N 1
ATOM 3884 C CA . GLU A 1 495 ? 3.305 3.407 19.875 1.00 96.62 495 GLU A CA 1
ATOM 3885 C C . GLU A 1 495 ? 1.834 3.744 19.612 1.00 96.62 495 GLU A C 1
ATOM 3887 O O . GLU A 1 495 ? 0.963 3.223 20.301 1.00 96.62 495 GLU A O 1
ATOM 3892 N N . ALA A 1 496 ? 1.551 4.498 18.544 1.00 97.06 496 ALA A N 1
ATOM 3893 C CA . ALA A 1 496 ? 0.188 4.807 18.115 1.00 97.06 496 ALA A CA 1
ATOM 3894 C C . ALA A 1 496 ? -0.618 3.533 17.815 1.00 97.06 496 ALA A C 1
ATOM 3896 O O . ALA A 1 496 ? -1.755 3.385 18.257 1.00 97.06 496 ALA A O 1
ATOM 3897 N N . LEU A 1 497 ? -0.013 2.583 17.092 1.00 98.00 497 LEU A N 1
ATOM 3898 C CA . LEU A 1 497 ? -0.626 1.287 16.795 1.00 98.00 497 LEU A CA 1
ATOM 3899 C C . LEU A 1 497 ? -0.921 0.493 18.076 1.00 98.00 497 LEU A C 1
ATOM 3901 O O . LEU A 1 497 ? -2.034 -0.008 18.230 1.00 98.00 497 LEU A O 1
ATOM 3905 N N . ARG A 1 498 ? 0.043 0.415 19.003 1.00 97.50 498 ARG A N 1
ATOM 3906 C CA . ARG A 1 498 ? -0.119 -0.260 20.300 1.00 97.50 498 ARG A CA 1
ATOM 3907 C C . ARG A 1 498 ? -1.256 0.361 21.110 1.00 97.50 498 ARG A C 1
ATOM 3909 O O . ARG A 1 498 ? -2.100 -0.376 21.611 1.00 97.50 498 ARG A O 1
ATOM 3916 N N . PHE A 1 499 ? -1.307 1.692 21.192 1.00 97.06 499 PHE A N 1
ATOM 3917 C CA . PHE A 1 499 ? -2.380 2.424 21.867 1.00 97.06 499 PHE A CA 1
ATOM 3918 C C . PHE A 1 499 ? -3.747 2.087 21.263 1.00 97.06 499 PHE A C 1
ATOM 3920 O O . PHE A 1 499 ? -4.633 1.619 21.972 1.00 97.06 499 PHE A O 1
ATOM 3927 N N . ILE A 1 500 ? -3.899 2.243 19.942 1.00 97.62 500 ILE A N 1
ATOM 3928 C CA . ILE A 1 500 ? -5.157 1.963 19.235 1.00 97.62 500 ILE A CA 1
ATOM 3929 C C . ILE A 1 500 ? -5.595 0.512 19.453 1.00 97.62 500 ILE A C 1
ATOM 3931 O O . ILE A 1 500 ? -6.779 0.255 19.674 1.00 97.62 500 ILE A O 1
ATOM 3935 N N . ALA A 1 501 ? -4.665 -0.443 19.405 1.00 97.38 501 ALA A N 1
ATOM 3936 C CA . ALA A 1 501 ? -4.987 -1.853 19.576 1.00 97.38 501 ALA A CA 1
ATOM 3937 C C . ALA A 1 501 ? -5.514 -2.164 20.982 1.00 97.38 501 ALA A C 1
ATOM 3939 O O . ALA A 1 501 ? -6.599 -2.733 21.112 1.00 97.38 501 ALA A O 1
ATOM 3940 N N . LEU A 1 502 ? -4.785 -1.750 22.022 1.00 96.69 502 LEU A N 1
ATOM 3941 C CA . LEU A 1 502 ? -5.182 -1.974 23.414 1.00 96.69 502 LEU A CA 1
ATOM 3942 C C . LEU A 1 502 ? -6.496 -1.263 23.745 1.00 96.69 502 LEU A C 1
ATOM 3944 O O . LEU A 1 502 ? -7.371 -1.849 24.381 1.00 96.69 502 LEU A O 1
ATOM 3948 N N . GLU A 1 503 ? -6.679 -0.042 23.247 1.00 96.12 503 GLU A N 1
ATOM 3949 C CA . GLU A 1 503 ? -7.907 0.713 23.472 1.00 96.12 503 GLU A CA 1
ATOM 3950 C C . GLU A 1 503 ? -9.107 0.069 22.762 1.00 96.12 503 GLU A C 1
ATOM 3952 O O . GLU A 1 503 ? -10.190 -0.041 23.331 1.00 96.12 503 GLU A O 1
ATOM 3957 N N . THR A 1 504 ? -8.911 -0.473 21.554 1.00 96.81 504 THR A N 1
ATOM 3958 C CA . THR A 1 504 ? -9.949 -1.245 20.846 1.00 96.81 504 THR A CA 1
ATOM 3959 C C . THR A 1 504 ? -10.370 -2.487 21.641 1.00 96.81 504 THR A C 1
ATOM 3961 O O . THR A 1 504 ? -11.560 -2.801 21.708 1.00 96.81 504 THR A O 1
ATOM 3964 N N . VAL A 1 505 ? -9.420 -3.176 22.283 1.00 96.12 505 VAL A N 1
ATOM 3965 C CA . VAL A 1 505 ? -9.701 -4.326 23.159 1.00 96.12 505 VAL A CA 1
ATOM 3966 C C . VAL A 1 505 ? -10.479 -3.891 24.402 1.00 96.12 505 VAL A C 1
ATOM 3968 O O . VAL A 1 505 ? -11.462 -4.541 24.764 1.00 96.12 505 VAL A O 1
ATOM 3971 N N . SER A 1 506 ? -10.091 -2.783 25.038 1.00 95.50 506 SER A N 1
ATOM 3972 C CA . SER A 1 506 ? -10.812 -2.209 26.183 1.00 95.50 506 SER A CA 1
ATOM 3973 C C . SER A 1 506 ? -12.256 -1.851 25.824 1.00 95.50 506 SER A C 1
ATOM 3975 O O . SER A 1 506 ? -13.181 -2.214 26.555 1.00 95.50 506 SER A O 1
ATOM 3977 N N . ILE A 1 507 ? -12.464 -1.226 24.662 1.00 95.06 507 ILE A N 1
ATOM 3978 C CA . ILE A 1 507 ? -13.791 -0.903 24.125 1.00 95.06 507 ILE A CA 1
ATOM 3979 C C . ILE A 1 507 ? -14.614 -2.186 23.935 1.00 95.06 507 ILE A C 1
ATOM 3981 O O . ILE A 1 507 ? -15.724 -2.281 24.460 1.00 95.06 507 ILE A O 1
ATOM 3985 N N . ALA A 1 508 ? -14.066 -3.208 23.269 1.00 94.75 508 ALA A N 1
ATOM 3986 C CA . ALA A 1 508 ? -14.755 -4.486 23.047 1.00 94.75 508 ALA A CA 1
ATOM 3987 C C . ALA A 1 508 ? -15.139 -5.205 24.350 1.00 94.75 508 ALA A C 1
ATOM 3989 O O . ALA A 1 508 ? -16.234 -5.755 24.471 1.00 94.75 508 ALA A O 1
ATOM 3990 N N . ARG A 1 509 ? -14.255 -5.181 25.355 1.00 94.44 509 ARG A N 1
ATOM 3991 C CA . ARG A 1 509 ? -14.528 -5.760 26.680 1.00 94.44 509 ARG A CA 1
ATOM 3992 C C . ARG A 1 509 ? -15.648 -5.019 27.398 1.00 94.44 509 ARG A C 1
ATOM 3994 O O . ARG A 1 509 ? -16.526 -5.664 27.967 1.00 94.44 509 ARG A O 1
ATOM 4001 N N . LYS A 1 510 ? -15.642 -3.683 27.344 1.00 93.56 510 LYS A N 1
ATOM 4002 C CA . LYS A 1 510 ? -16.683 -2.845 27.949 1.00 93.56 510 LYS A CA 1
ATOM 4003 C C . LYS A 1 510 ? -18.054 -3.135 27.338 1.00 93.56 510 LYS A C 1
ATOM 4005 O O . LYS A 1 510 ? -19.016 -3.357 28.069 1.00 93.56 510 LYS A O 1
ATOM 4010 N N . ILE A 1 511 ? -18.139 -3.126 26.009 1.00 92.75 511 ILE A N 1
ATOM 4011 C CA . ILE A 1 511 ? -19.404 -3.305 25.283 1.00 92.75 511 ILE A CA 1
ATOM 4012 C C . ILE A 1 511 ? -19.829 -4.776 25.166 1.00 92.75 511 ILE A C 1
ATOM 4014 O O . ILE A 1 511 ? -20.952 -5.041 24.750 1.00 92.75 511 ILE A O 1
ATOM 4018 N N . LYS A 1 512 ? -18.948 -5.717 25.540 1.00 92.94 512 LYS A N 1
ATOM 4019 C CA . LYS A 1 512 ? -19.148 -7.175 25.461 1.00 92.94 512 LYS A CA 1
ATOM 4020 C C . LYS A 1 512 ? -19.513 -7.661 24.055 1.00 92.94 512 LYS A C 1
ATOM 4022 O O . LYS A 1 512 ? -20.316 -8.573 23.890 1.00 92.94 512 LYS A O 1
ATOM 4027 N N . ASP A 1 513 ? -18.920 -7.035 23.048 1.00 92.12 513 ASP A N 1
ATOM 4028 C CA . ASP A 1 513 ? -19.187 -7.293 21.637 1.00 92.12 513 ASP A CA 1
ATOM 4029 C C . ASP A 1 513 ? -17.961 -6.889 20.804 1.00 92.12 513 ASP A C 1
ATOM 4031 O O . ASP A 1 513 ? -17.039 -6.232 21.299 1.00 92.12 513 ASP A O 1
ATOM 4035 N N . ARG A 1 514 ? -17.932 -7.279 19.530 1.00 91.38 514 ARG A N 1
ATOM 4036 C CA . ARG A 1 514 ? -16.881 -6.886 18.591 1.00 91.38 514 ARG A CA 1
ATOM 4037 C C . ARG A 1 514 ? -16.771 -5.364 18.486 1.00 91.38 514 ARG A C 1
ATOM 4039 O O . ARG A 1 514 ? -17.769 -4.646 18.357 1.00 91.38 514 ARG A O 1
ATOM 4046 N N . ALA A 1 515 ? -15.542 -4.866 18.486 1.00 93.38 515 ALA A N 1
ATOM 4047 C CA . ALA A 1 515 ? -15.241 -3.454 18.314 1.00 93.38 515 ALA A CA 1
ATOM 4048 C C . ALA A 1 515 ? -14.604 -3.233 16.943 1.00 93.38 515 ALA A C 1
ATOM 4050 O O . ALA A 1 515 ? -13.454 -3.603 16.722 1.00 93.38 515 ALA A O 1
ATOM 4051 N N . GLN A 1 516 ? -15.356 -2.610 16.033 1.00 93.50 516 GLN A N 1
ATOM 4052 C CA . GLN A 1 516 ? -14.828 -2.054 14.792 1.00 93.50 516 GLN A CA 1
ATOM 4053 C C . GLN A 1 516 ? -14.868 -0.530 14.889 1.00 93.50 516 GLN A C 1
ATOM 4055 O O . GLN A 1 516 ? -15.943 0.064 14.778 1.00 93.50 516 GLN A O 1
ATOM 4060 N N . VAL A 1 517 ? -13.719 0.095 15.140 1.00 94.69 517 VAL A N 1
ATOM 4061 C CA . VAL A 1 517 ? -13.634 1.508 15.535 1.00 94.69 517 VAL A CA 1
ATOM 4062 C C . VAL A 1 517 ? -12.831 2.298 14.512 1.00 94.69 517 VAL A C 1
ATOM 4064 O O . VAL A 1 517 ? -11.742 1.895 14.118 1.00 94.69 517 VAL A O 1
ATOM 4067 N N . MET A 1 518 ? -13.372 3.433 14.085 1.00 95.56 518 MET A N 1
ATOM 4068 C CA . MET A 1 518 ? -12.673 4.428 13.281 1.00 95.56 518 MET A CA 1
ATOM 4069 C C . MET A 1 518 ? -11.997 5.448 14.195 1.00 95.56 518 MET A C 1
ATOM 4071 O O . MET A 1 518 ? -12.609 5.909 15.159 1.00 95.56 518 MET A O 1
ATOM 4075 N N . TRP A 1 519 ? -10.770 5.830 13.857 1.00 96.75 519 TRP A N 1
ATOM 4076 C CA . TRP A 1 519 ? -9.913 6.723 14.622 1.00 96.75 519 TRP A CA 1
ATOM 4077 C C . TRP A 1 519 ? -9.430 7.890 13.772 1.00 96.75 519 TRP A C 1
ATOM 4079 O O . TRP A 1 519 ? -8.988 7.702 12.635 1.00 96.75 519 TRP A O 1
ATOM 4089 N N . PHE A 1 520 ? -9.412 9.072 14.377 1.00 95.88 520 PHE A N 1
ATOM 4090 C CA . PHE A 1 520 ? -8.521 10.146 13.960 1.00 95.88 520 PHE A CA 1
ATOM 4091 C C . PHE A 1 520 ? -7.184 9.993 14.685 1.00 95.88 520 PHE A C 1
ATOM 4093 O O . PHE A 1 520 ? -7.162 9.763 15.895 1.00 95.88 520 PHE A O 1
ATOM 4100 N N . CYS A 1 521 ? -6.070 10.110 13.965 1.00 95.81 521 CYS A N 1
ATOM 4101 C CA . CYS A 1 521 ? -4.744 9.824 14.501 1.00 95.81 521 CYS A CA 1
ATOM 4102 C C . CYS A 1 521 ? -3.759 10.976 14.279 1.00 95.81 521 CYS A C 1
ATOM 4104 O O . CYS A 1 521 ? -3.824 11.692 13.276 1.00 95.81 521 CYS A O 1
ATOM 4106 N N . ASP A 1 522 ? -2.812 11.094 15.215 1.00 93.81 522 ASP A N 1
ATOM 4107 C CA . ASP A 1 522 ? -1.784 12.138 15.258 1.00 93.81 522 ASP A CA 1
ATOM 4108 C C . ASP A 1 522 ? -2.383 13.541 15.190 1.00 93.81 522 ASP A C 1
ATOM 4110 O O . ASP A 1 522 ? -2.012 14.371 14.360 1.00 93.81 522 ASP A O 1
ATOM 4114 N N . LEU A 1 523 ? -3.361 13.775 16.062 1.00 91.38 523 LEU A N 1
ATOM 4115 C CA . LEU A 1 523 ? -3.988 15.075 16.232 1.00 91.38 523 LEU A CA 1
ATOM 4116 C C . LEU A 1 523 ? -3.028 16.069 16.907 1.00 91.38 523 LEU A C 1
ATOM 4118 O O . LEU A 1 523 ? -2.306 15.690 17.834 1.00 91.38 523 LEU A O 1
ATOM 4122 N N . PRO A 1 524 ? -3.052 17.356 16.515 1.00 87.31 524 PRO A N 1
ATOM 4123 C CA . PRO A 1 524 ? -2.296 18.397 17.196 1.00 87.31 524 PRO A CA 1
ATOM 4124 C C . PRO A 1 524 ? -2.739 18.553 18.652 1.00 87.31 524 PRO A C 1
ATOM 4126 O O . PRO A 1 524 ? -3.934 18.661 18.941 1.00 87.31 524 PRO A O 1
ATOM 4129 N N . ALA A 1 525 ? -1.773 18.668 19.567 1.00 85.50 525 ALA A N 1
ATOM 4130 C CA . ALA A 1 525 ? -2.042 18.884 20.991 1.00 85.50 525 ALA A CA 1
ATOM 4131 C C . ALA A 1 525 ? -2.883 20.151 21.256 1.00 85.50 525 ALA A C 1
ATOM 4133 O O . ALA A 1 525 ? -3.681 20.182 22.190 1.00 85.50 525 ALA A O 1
ATOM 4134 N N . THR A 1 526 ? -2.774 21.163 20.387 1.00 81.88 526 THR A N 1
ATOM 4135 C CA . THR A 1 526 ? -3.527 22.427 20.455 1.00 81.88 526 THR A CA 1
ATOM 4136 C C . THR A 1 526 ? -5.046 22.267 20.322 1.00 81.88 526 THR A C 1
ATOM 4138 O O . THR A 1 526 ? -5.779 23.202 20.643 1.00 81.88 526 THR A O 1
ATOM 4141 N N . LEU A 1 527 ? -5.544 21.108 19.870 1.00 81.00 527 LEU A N 1
ATOM 4142 C CA . LEU A 1 527 ? -6.980 20.814 19.819 1.00 81.00 527 LEU A CA 1
ATOM 4143 C C . LEU A 1 527 ? -7.557 20.346 21.161 1.00 81.00 527 LEU A C 1
ATOM 4145 O O . LEU A 1 527 ? -8.772 20.366 21.322 1.00 81.00 527 LEU A O 1
ATOM 4149 N N . GLY A 1 528 ? -6.726 19.878 22.100 1.00 84.38 528 GLY A N 1
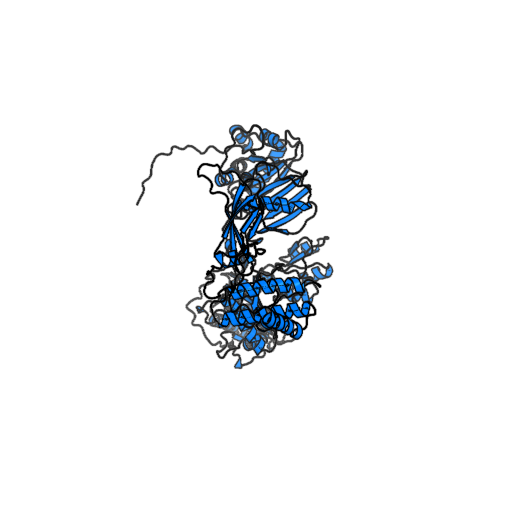ATOM 4150 C CA . GLY A 1 528 ? -7.196 19.325 23.378 1.00 84.38 528 GLY A CA 1
ATOM 4151 C C . GLY A 1 528 ? -7.939 17.981 23.277 1.00 84.38 528 GLY A C 1
ATOM 4152 O O . GLY A 1 528 ? -8.474 17.503 24.271 1.00 84.38 528 GLY A O 1
ATOM 4153 N N . LEU A 1 529 ? -7.958 17.338 22.103 1.00 86.88 529 LEU A N 1
ATOM 4154 C CA . LEU A 1 529 ? -8.691 16.083 21.861 1.00 86.88 529 LEU A CA 1
ATOM 4155 C C . LEU A 1 529 ? -7.883 14.811 22.194 1.00 86.88 529 LEU A C 1
ATOM 4157 O O . LEU A 1 529 ? -8.399 13.702 22.083 1.00 86.88 529 LEU A O 1
ATOM 4161 N N . GLY A 1 530 ? -6.623 14.953 22.619 1.00 88.75 530 GLY A N 1
ATOM 4162 C CA . GLY A 1 530 ? -5.652 13.851 22.656 1.00 88.75 530 GLY A CA 1
ATOM 4163 C C . GLY A 1 530 ? -5.075 13.537 21.271 1.00 88.75 530 GLY A C 1
ATOM 4164 O O . GLY A 1 530 ? -5.521 14.095 20.277 1.00 88.75 530 GLY A O 1
ATOM 4165 N N . GLN A 1 531 ? -4.065 12.664 21.204 1.00 92.00 531 GLN A N 1
ATOM 4166 C CA . GLN A 1 531 ? -3.351 12.353 19.955 1.00 92.00 531 GLN A CA 1
ATOM 4167 C C . GLN A 1 531 ? -4.117 11.379 19.043 1.00 92.00 531 GLN A C 1
ATOM 4169 O O . GLN A 1 531 ? -4.040 11.486 17.817 1.00 92.00 531 GLN A O 1
ATOM 4174 N N . HIS A 1 532 ? -4.863 10.439 19.627 1.00 94.94 532 HIS A N 1
ATOM 4175 C CA . HIS A 1 532 ? -5.662 9.445 18.910 1.00 94.94 532 HIS A CA 1
ATOM 4176 C C . HIS A 1 532 ? -7.082 9.445 19.472 1.00 94.94 532 HIS A C 1
ATOM 4178 O O . HIS A 1 532 ? -7.275 9.208 20.662 1.00 94.94 532 HIS A O 1
ATOM 4184 N N . LEU A 1 533 ? -8.069 9.718 18.620 1.00 94.19 533 LEU A N 1
ATOM 4185 C CA . LEU A 1 533 ? -9.459 9.900 19.025 1.00 94.19 533 LEU A CA 1
ATOM 4186 C C . LEU A 1 533 ? -10.351 8.857 18.331 1.00 94.19 533 LEU A C 1
ATOM 4188 O O . LEU A 1 533 ? -10.493 8.925 17.104 1.00 94.19 533 LEU A O 1
ATOM 4192 N N . PRO A 1 534 ? -10.974 7.914 19.066 1.00 94.94 534 PRO A N 1
ATOM 4193 C CA . PRO A 1 534 ? -11.981 7.021 18.498 1.00 94.94 534 PRO A CA 1
ATOM 4194 C C . PRO A 1 534 ? -13.223 7.836 18.149 1.00 94.94 534 PRO A C 1
ATOM 4196 O O . PRO A 1 534 ? -13.620 8.711 18.911 1.00 94.94 534 PRO A O 1
ATOM 4199 N N . TRP A 1 535 ? -13.845 7.594 17.002 1.00 92.62 535 TRP A N 1
ATOM 4200 C CA . TRP A 1 535 ? -14.846 8.517 16.465 1.00 92.62 535 TRP A CA 1
ATOM 4201 C C . TRP A 1 535 ? -16.148 7.860 16.020 1.00 92.62 535 TRP A C 1
ATOM 4203 O O . TRP A 1 535 ? -17.231 8.407 16.225 1.00 92.62 535 TRP A O 1
ATOM 4213 N N . TYR A 1 536 ? -16.073 6.687 15.401 1.00 89.38 536 TYR A N 1
ATOM 4214 C CA . TYR A 1 536 ? -17.254 5.990 14.902 1.00 89.38 536 TYR A CA 1
ATOM 4215 C C . TYR A 1 536 ? -17.090 4.483 15.051 1.00 89.38 536 TYR A C 1
ATOM 4217 O O . TYR A 1 536 ? -15.993 3.964 14.870 1.00 89.38 536 TYR A O 1
ATOM 4225 N N . ARG A 1 537 ? -18.182 3.787 15.382 1.00 87.31 537 ARG A N 1
ATOM 4226 C CA . ARG A 1 537 ? -18.212 2.331 15.505 1.00 87.31 537 ARG A CA 1
ATOM 4227 C C . ARG A 1 537 ? -19.138 1.747 14.452 1.00 87.31 537 ARG A C 1
ATOM 4229 O O . ARG A 1 537 ? -20.310 2.119 14.392 1.00 87.31 537 ARG A O 1
ATOM 4236 N N . SER A 1 538 ? -18.622 0.809 13.664 1.00 83.56 538 SER A N 1
ATOM 4237 C CA . SER A 1 538 ? -19.459 -0.017 12.794 1.00 83.56 538 SER A CA 1
ATOM 4238 C C . SER A 1 538 ? -19.999 -1.2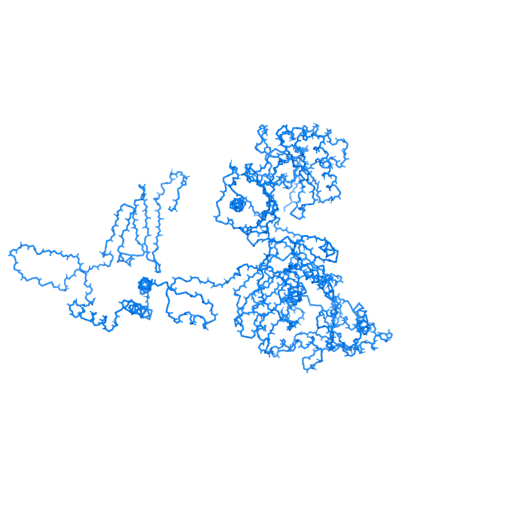18 13.568 1.00 83.56 538 SER A C 1
ATOM 4240 O O . SER A 1 538 ? -19.323 -1.767 14.440 1.00 83.56 538 SER A O 1
ATOM 4242 N N . ARG A 1 539 ? -21.228 -1.625 13.243 1.00 79.25 539 ARG A N 1
ATOM 4243 C CA . ARG A 1 539 ? -21.856 -2.854 13.757 1.00 79.25 539 ARG A CA 1
ATOM 4244 C C . ARG A 1 539 ? -21.917 -3.959 12.697 1.00 79.25 539 ARG A C 1
ATOM 4246 O O . ARG A 1 539 ? -22.267 -5.092 13.019 1.00 79.25 539 ARG A O 1
ATOM 4253 N N . GLU A 1 540 ? -21.568 -3.646 11.454 1.00 69.88 540 GLU A N 1
ATOM 4254 C CA . GLU A 1 540 ? -21.645 -4.543 10.298 1.00 69.88 540 GLU A CA 1
ATOM 4255 C C . GLU A 1 540 ? -20.393 -5.427 10.188 1.00 69.88 540 GLU A C 1
ATOM 4257 O O . GLU A 1 540 ? -19.292 -4.987 10.502 1.00 69.88 540 GLU A O 1
ATOM 4262 N N . PHE A 1 541 ? -20.546 -6.682 9.751 1.00 72.06 541 PHE A N 1
ATOM 4263 C CA . PHE A 1 541 ? -19.426 -7.612 9.555 1.00 72.06 541 PHE A CA 1
ATOM 4264 C C . PHE A 1 541 ? -19.802 -8.730 8.580 1.00 72.06 541 PHE A C 1
ATOM 4266 O O . PHE A 1 541 ? -20.865 -9.331 8.717 1.00 72.06 541 PHE A O 1
ATOM 4273 N N . VAL A 1 542 ? -18.909 -9.042 7.637 1.00 62.06 542 VAL A N 1
ATOM 4274 C CA . VAL A 1 542 ? -19.110 -10.069 6.588 1.00 62.06 542 VAL A CA 1
ATOM 4275 C C . VAL A 1 542 ? -17.946 -11.065 6.481 1.00 62.06 542 VAL A C 1
ATOM 4277 O O . VAL A 1 542 ? -17.825 -11.776 5.485 1.00 62.06 542 VAL A O 1
ATOM 4280 N N . GLY A 1 543 ? -17.092 -11.144 7.509 1.00 66.88 543 GLY A N 1
ATOM 4281 C CA . GLY A 1 543 ? -15.905 -12.003 7.500 1.00 66.88 543 GLY A CA 1
ATOM 4282 C C . GLY A 1 543 ? -14.776 -11.487 6.601 1.00 66.88 543 GLY A C 1
ATOM 4283 O O . GLY A 1 543 ? -14.966 -10.602 5.767 1.00 66.88 543 GLY A O 1
ATOM 4284 N N . PHE A 1 544 ? -13.577 -12.051 6.776 1.00 70.38 544 PHE A N 1
ATOM 4285 C CA . PHE A 1 544 ? -12.395 -11.735 5.969 1.00 70.38 544 PHE A CA 1
ATOM 4286 C C . PHE A 1 544 ? -11.975 -12.971 5.174 1.00 70.38 544 PHE A C 1
ATOM 4288 O O . PHE A 1 544 ? -11.316 -13.859 5.710 1.00 70.38 544 PHE A O 1
ATOM 4295 N N . GLU A 1 545 ? -12.326 -13.034 3.892 1.00 64.44 545 GLU A N 1
ATOM 4296 C CA . GLU A 1 545 ? -11.886 -14.127 3.022 1.00 64.44 545 GLU A CA 1
ATOM 4297 C C . GLU A 1 545 ? -10.893 -13.625 1.981 1.00 64.44 545 GLU A C 1
ATOM 4299 O O . GLU A 1 545 ? -11.163 -12.697 1.216 1.00 64.44 545 GLU A O 1
ATOM 4304 N N . ALA A 1 546 ? -9.723 -14.261 1.945 1.00 66.12 546 ALA A N 1
ATOM 4305 C CA . ALA A 1 546 ? -8.731 -13.992 0.921 1.00 66.12 546 ALA A CA 1
ATOM 4306 C C . ALA A 1 546 ? -9.170 -14.628 -0.406 1.00 66.12 546 ALA A C 1
ATOM 4308 O O . ALA A 1 546 ? -9.216 -15.850 -0.542 1.00 66.12 546 ALA A O 1
ATOM 4309 N N . ALA A 1 547 ? -9.443 -13.794 -1.406 1.00 74.38 547 ALA A N 1
ATOM 4310 C CA . ALA A 1 547 ? -9.747 -14.235 -2.759 1.00 74.38 547 ALA A CA 1
ATOM 4311 C C . ALA A 1 547 ? -8.480 -14.314 -3.624 1.00 74.38 547 ALA A C 1
ATOM 4313 O O . ALA A 1 547 ? -7.640 -13.410 -3.631 1.00 74.38 547 A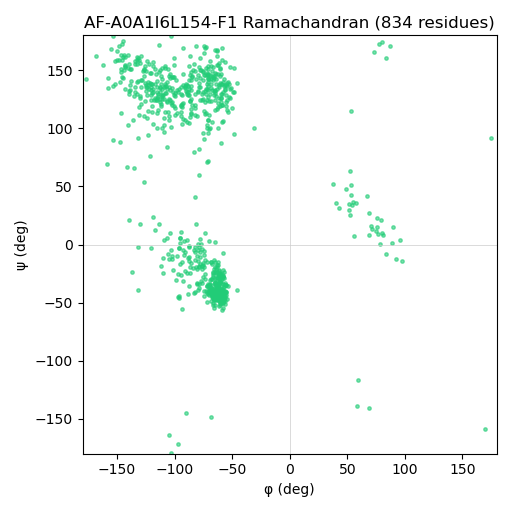LA A O 1
ATOM 4314 N N . LYS A 1 548 ? -8.343 -15.385 -4.415 1.00 79.25 548 LYS A N 1
ATOM 4315 C CA . LYS A 1 548 ? -7.280 -15.481 -5.425 1.00 79.25 548 LYS A CA 1
ATOM 4316 C C . LYS A 1 548 ? -7.641 -14.599 -6.623 1.00 79.25 548 LYS A C 1
ATOM 4318 O O . LYS A 1 548 ? -8.692 -14.790 -7.228 1.00 79.25 548 LYS A O 1
ATOM 4323 N N . ARG A 1 549 ? -6.746 -13.679 -7.004 1.00 84.25 549 ARG A N 1
ATOM 4324 C CA . ARG A 1 549 ? -6.930 -12.830 -8.193 1.00 84.25 549 ARG A CA 1
ATOM 4325 C C . ARG A 1 549 ? -6.999 -13.694 -9.467 1.00 84.25 549 ARG A C 1
ATOM 4327 O O . ARG A 1 549 ? -6.036 -14.422 -9.734 1.00 84.25 549 ARG A O 1
ATOM 4334 N N . PRO A 1 550 ? -8.091 -13.630 -10.251 1.00 85.25 550 PRO A N 1
ATOM 4335 C CA . PRO A 1 550 ? -8.177 -14.306 -11.539 1.00 85.25 550 PRO A CA 1
ATOM 4336 C C . PRO A 1 550 ? -7.268 -13.620 -12.577 1.00 85.25 550 PRO A C 1
ATOM 4338 O O . PRO A 1 550 ? -7.002 -12.422 -12.456 1.00 85.25 550 PRO A O 1
ATOM 4341 N N . PRO A 1 551 ? -6.781 -14.342 -13.604 1.00 82.38 551 PRO A N 1
ATOM 4342 C CA . PRO A 1 551 ? -5.910 -13.795 -14.645 1.00 82.38 551 PRO A CA 1
ATOM 4343 C C . PRO A 1 551 ? -6.723 -13.013 -15.693 1.00 82.38 551 PRO A C 1
ATOM 4345 O O . PRO A 1 551 ? -6.758 -13.376 -16.861 1.00 82.38 551 PRO A O 1
ATOM 4348 N N . LEU A 1 552 ? -7.429 -11.971 -15.255 1.00 85.06 552 LEU A N 1
ATOM 4349 C CA . LEU A 1 552 ? -8.266 -11.115 -16.096 1.00 85.06 552 LEU A CA 1
ATOM 4350 C C . LEU A 1 552 ? -7.676 -9.697 -16.177 1.00 85.06 552 LEU A C 1
ATOM 4352 O O . LEU A 1 552 ? -7.054 -9.245 -15.205 1.00 85.06 552 LEU A O 1
ATOM 4356 N N . PRO A 1 553 ? -7.883 -8.970 -17.292 1.00 84.75 553 PRO A N 1
ATOM 4357 C CA . PRO A 1 553 ? -7.514 -7.562 -17.382 1.00 84.75 553 PRO A CA 1
ATOM 4358 C C . PRO A 1 553 ? -8.320 -6.734 -16.377 1.00 84.75 553 PRO A C 1
ATOM 4360 O O . PRO A 1 553 ? -9.413 -7.117 -15.963 1.00 84.75 553 PRO A O 1
ATOM 4363 N N . THR A 1 554 ? -7.780 -5.590 -15.964 1.00 88.44 554 THR A N 1
ATOM 4364 C CA . THR A 1 554 ? -8.436 -4.692 -15.003 1.00 88.44 554 THR A CA 1
ATOM 4365 C C . THR A 1 554 ? -8.957 -3.452 -15.720 1.00 88.44 554 THR A C 1
ATOM 4367 O O . THR A 1 554 ? -8.250 -2.859 -16.529 1.00 88.44 554 THR A O 1
ATOM 4370 N N . CYS A 1 555 ? -10.195 -3.060 -15.429 1.00 92.00 555 CYS A N 1
ATOM 4371 C CA . CYS A 1 555 ? -10.825 -1.842 -15.921 1.00 92.00 555 CYS A CA 1
ATOM 4372 C C . CYS A 1 555 ? -11.076 -0.918 -14.728 1.00 92.00 555 CYS A C 1
ATOM 4374 O O . CYS A 1 555 ? -11.821 -1.276 -13.817 1.00 92.00 555 CYS A O 1
ATOM 4376 N N . ARG A 1 556 ? -10.413 0.240 -14.704 1.00 94.06 556 ARG A N 1
ATOM 4377 C CA . ARG A 1 556 ? -10.573 1.228 -13.632 1.00 94.06 556 ARG A CA 1
ATOM 4378 C C . ARG A 1 556 ? -11.850 2.035 -13.860 1.00 94.06 556 ARG A C 1
ATOM 4380 O O . ARG A 1 556 ? -12.055 2.527 -14.963 1.00 94.06 556 ARG A O 1
ATOM 4387 N N . VAL A 1 557 ? -12.660 2.189 -12.817 1.00 94.94 557 VAL A N 1
ATOM 4388 C CA . VAL A 1 557 ? -13.911 2.954 -12.839 1.00 94.94 557 VAL A CA 1
ATOM 4389 C C . VAL A 1 557 ? -13.856 4.036 -11.765 1.00 94.94 557 VAL A C 1
ATOM 4391 O O . VAL A 1 557 ? -13.784 3.719 -10.573 1.00 94.94 557 VAL A O 1
ATOM 4394 N N . ARG A 1 558 ? -13.862 5.305 -12.190 1.00 93.75 558 ARG A N 1
ATOM 4395 C CA . ARG A 1 558 ? -13.764 6.475 -11.299 1.00 93.75 558 ARG A CA 1
ATOM 4396 C C . ARG A 1 558 ? -15.050 7.291 -11.207 1.00 93.75 558 ARG A C 1
ATOM 4398 O O . ARG A 1 558 ? -15.256 7.968 -10.209 1.00 93.75 558 ARG A O 1
ATOM 4405 N N . ASN A 1 559 ? -15.898 7.226 -12.227 1.00 94.19 559 ASN A N 1
ATOM 4406 C CA . ASN A 1 559 ? -17.137 7.991 -12.331 1.00 94.19 559 ASN A CA 1
ATOM 4407 C C . ASN A 1 559 ? -18.160 7.258 -13.222 1.00 94.19 559 ASN A C 1
ATOM 4409 O O . ASN A 1 559 ? -17.879 6.175 -13.748 1.00 94.19 559 ASN A O 1
ATOM 4413 N N . GLU A 1 560 ? -19.349 7.841 -13.398 1.00 92.12 560 GLU A N 1
ATOM 4414 C CA . GLU A 1 560 ? -20.422 7.264 -14.226 1.00 92.12 560 GLU A CA 1
ATOM 4415 C C . GLU A 1 560 ? -20.017 7.084 -15.700 1.00 92.12 560 GLU A C 1
ATOM 4417 O O . GLU A 1 560 ? -20.422 6.113 -16.338 1.00 92.12 560 GLU A O 1
ATOM 4422 N N . THR A 1 561 ? -19.173 7.961 -16.251 1.00 93.94 561 THR A N 1
ATOM 4423 C CA . THR A 1 561 ? -18.686 7.853 -17.638 1.00 93.94 561 THR A CA 1
ATOM 4424 C C . THR A 1 561 ? -17.799 6.623 -17.827 1.00 93.94 561 THR A C 1
ATOM 4426 O O . THR A 1 561 ? -17.996 5.855 -18.776 1.00 93.94 561 THR A O 1
ATOM 4429 N N . ASP A 1 562 ? -16.858 6.390 -16.907 1.00 94.19 562 ASP A N 1
ATOM 4430 C CA . ASP A 1 562 ? -16.019 5.187 -16.915 1.00 94.19 562 ASP A CA 1
ATOM 4431 C C . ASP A 1 562 ? -16.893 3.924 -16.770 1.00 94.19 562 ASP A C 1
ATOM 4433 O O . ASP A 1 562 ? -16.667 2.925 -17.457 1.00 94.19 562 ASP A O 1
ATOM 4437 N N . LEU A 1 563 ? -17.926 3.968 -15.917 1.00 93.50 563 LEU A N 1
ATOM 4438 C CA . LEU A 1 563 ? -18.820 2.833 -15.676 1.00 93.50 563 LEU A CA 1
ATOM 4439 C C . LEU A 1 563 ? -19.676 2.501 -16.906 1.00 93.50 563 LEU A C 1
ATOM 4441 O O . LEU A 1 563 ? -19.812 1.331 -17.269 1.00 93.50 563 LEU A O 1
ATOM 4445 N N . ASN A 1 564 ? -20.203 3.525 -17.581 1.00 94.25 564 ASN A N 1
ATOM 4446 C CA . ASN A 1 564 ? -20.924 3.379 -18.844 1.00 94.25 564 ASN A CA 1
ATOM 4447 C C . ASN A 1 564 ? -20.010 2.841 -19.953 1.00 94.25 564 ASN A C 1
ATOM 4449 O O . ASN A 1 564 ? -20.433 2.024 -20.760 1.00 94.25 564 ASN A O 1
ATOM 4453 N N . THR A 1 565 ? -18.736 3.230 -19.974 1.00 93.75 565 THR A N 1
ATOM 4454 C CA . THR A 1 565 ? -17.769 2.674 -20.932 1.00 93.75 565 THR A CA 1
ATOM 4455 C C . THR A 1 565 ? -17.470 1.202 -20.629 1.00 93.75 565 THR A C 1
ATOM 4457 O O . THR A 1 565 ? -17.423 0.367 -21.533 1.00 93.75 565 THR A O 1
ATOM 4460 N N . ALA A 1 566 ? -17.310 0.852 -19.350 1.00 92.12 566 ALA A N 1
ATOM 4461 C CA . ALA A 1 566 ? -17.070 -0.521 -18.919 1.00 92.12 566 ALA A CA 1
ATOM 4462 C C . ALA A 1 566 ? -18.260 -1.450 -19.218 1.00 92.12 566 ALA A C 1
ATOM 4464 O O . ALA A 1 566 ? -18.054 -2.618 -19.554 1.00 92.12 566 ALA A O 1
ATOM 4465 N N . SER A 1 567 ? -19.498 -0.950 -19.137 1.00 91.31 567 SER A N 1
ATOM 4466 C CA . SER A 1 567 ? -20.699 -1.750 -19.405 1.00 91.31 567 SER A CA 1
ATOM 4467 C C . SER A 1 567 ? -20.825 -2.180 -20.873 1.00 91.31 567 SER A C 1
ATOM 4469 O O . SER A 1 567 ? -21.354 -3.260 -21.132 1.00 91.31 567 SER A O 1
ATOM 4471 N N . LEU A 1 568 ? -20.263 -1.408 -21.813 1.00 92.69 568 LEU A N 1
ATOM 4472 C CA . LEU A 1 568 ? -20.268 -1.700 -23.255 1.00 92.69 568 LEU A CA 1
ATOM 4473 C C . LEU A 1 568 ? -19.285 -2.806 -23.676 1.00 92.69 568 LEU A C 1
ATOM 4475 O O . LEU A 1 568 ? -19.406 -3.361 -24.769 1.00 92.69 568 LEU A O 1
ATOM 4479 N N . ARG A 1 569 ? -18.293 -3.135 -22.842 1.00 90.69 569 ARG A N 1
ATOM 4480 C CA . ARG A 1 569 ? -17.285 -4.161 -23.159 1.00 90.69 569 ARG A CA 1
ATOM 4481 C C . ARG A 1 569 ? -17.908 -5.549 -23.244 1.00 90.69 569 ARG A C 1
ATOM 4483 O O . ARG A 1 569 ? -18.713 -5.898 -22.392 1.00 90.69 569 ARG A O 1
ATOM 4490 N N . GLN A 1 570 ? -17.472 -6.394 -24.175 1.00 88.19 570 GLN A N 1
ATOM 4491 C CA . GLN A 1 570 ? -17.970 -7.776 -24.281 1.00 88.19 570 GLN A CA 1
ATOM 4492 C C . GLN A 1 570 ? -17.101 -8.799 -23.535 1.00 88.19 570 GLN A C 1
ATOM 4494 O O . GLN A 1 570 ? -17.605 -9.820 -23.070 1.00 88.19 570 GLN A O 1
ATOM 4499 N N . ASP A 1 571 ? -15.813 -8.513 -23.356 1.00 90.00 571 ASP A N 1
ATOM 4500 C CA . ASP A 1 571 ? -14.864 -9.389 -22.673 1.00 90.00 571 ASP A CA 1
ATOM 4501 C C . ASP A 1 571 ? -15.054 -9.405 -21.143 1.00 90.00 571 ASP A C 1
ATOM 4503 O O . ASP A 1 571 ? -15.745 -8.557 -20.570 1.00 90.00 571 ASP A O 1
ATOM 4507 N N . ARG A 1 572 ? -14.453 -10.392 -20.460 1.00 91.62 572 ARG A N 1
ATOM 4508 C CA . ARG A 1 572 ? -14.431 -10.462 -18.988 1.00 91.62 572 ARG A CA 1
ATOM 4509 C C . ARG A 1 572 ? -13.235 -9.697 -18.432 1.00 91.62 572 ARG A C 1
ATOM 4511 O O . ARG A 1 572 ? -12.110 -9.880 -18.884 1.00 91.62 572 ARG A O 1
ATOM 4518 N N . PHE A 1 573 ? -13.465 -8.927 -17.377 1.00 93.00 573 PHE A N 1
ATOM 4519 C CA . PHE A 1 573 ? -12.448 -8.112 -16.716 1.00 93.00 573 PHE A CA 1
ATOM 4520 C C . PHE A 1 573 ? -12.725 -7.993 -15.210 1.00 93.00 573 PHE A C 1
ATOM 4522 O O . PHE A 1 573 ? -13.769 -8.419 -14.718 1.00 93.00 573 PHE A O 1
ATOM 4529 N N . ILE A 1 574 ? -11.771 -7.432 -14.471 1.00 94.19 574 ILE A N 1
ATOM 4530 C CA . ILE A 1 574 ? -11.918 -7.022 -13.070 1.00 94.19 574 ILE A CA 1
ATOM 4531 C C . ILE A 1 574 ? -12.312 -5.544 -13.044 1.00 94.19 574 ILE A C 1
ATOM 4533 O O . ILE A 1 574 ? -11.623 -4.724 -13.654 1.00 94.19 574 ILE A O 1
ATOM 4537 N N . ILE A 1 575 ? -13.382 -5.191 -12.329 1.00 96.19 575 ILE A N 1
ATOM 4538 C CA . ILE A 1 575 ? -13.766 -3.790 -12.101 1.00 96.19 575 ILE A CA 1
ATOM 4539 C C . ILE A 1 575 ? -12.923 -3.250 -10.945 1.00 96.19 575 ILE A C 1
ATOM 4541 O O . ILE A 1 575 ? -13.122 -3.664 -9.809 1.00 96.19 575 ILE A O 1
ATOM 4545 N N . TRP A 1 576 ? -11.998 -2.329 -11.199 1.00 95.19 576 TRP A N 1
ATOM 4546 C CA . TRP A 1 576 ? -11.269 -1.634 -10.137 1.00 95.19 576 TRP A CA 1
ATOM 4547 C C . TRP A 1 576 ? -11.979 -0.330 -9.775 1.00 95.19 576 TRP A C 1
ATOM 4549 O O . TRP A 1 576 ? -11.963 0.631 -10.544 1.00 95.19 576 TRP A O 1
ATOM 4559 N N . VAL A 1 577 ? -12.601 -0.310 -8.597 1.00 94.44 577 VAL A N 1
ATOM 4560 C CA . VAL A 1 577 ? -13.406 0.815 -8.107 1.00 94.44 577 VAL A CA 1
ATOM 4561 C C . VAL A 1 577 ? -12.486 1.824 -7.430 1.00 94.44 577 VAL A C 1
ATOM 4563 O O . VAL A 1 577 ? -11.881 1.532 -6.397 1.00 94.44 577 VAL A O 1
ATOM 4566 N N . ALA A 1 578 ? -12.362 3.004 -8.032 1.00 92.75 578 ALA A N 1
ATOM 4567 C CA . ALA A 1 578 ? -11.504 4.086 -7.558 1.00 92.75 578 ALA A CA 1
ATOM 4568 C C . ALA A 1 578 ? -12.219 5.434 -7.766 1.00 92.75 578 ALA A C 1
ATOM 4570 O O . ALA A 1 578 ? -11.798 6.200 -8.635 1.00 92.75 578 ALA A O 1
ATOM 4571 N N . PRO A 1 579 ? -13.324 5.686 -7.038 1.00 93.38 579 PRO A N 1
ATOM 4572 C CA . PRO A 1 579 ? -14.226 6.799 -7.297 1.00 93.38 579 PRO A CA 1
ATOM 4573 C C . PRO A 1 579 ? -13.528 8.146 -7.132 1.00 93.38 579 PRO A C 1
ATOM 4575 O O . PRO A 1 579 ? -12.665 8.303 -6.262 1.00 93.38 579 PRO A O 1
ATOM 4578 N N . GLU A 1 580 ? -13.943 9.120 -7.935 1.00 92.12 580 GLU A N 1
ATOM 4579 C CA . GLU A 1 580 ? -13.694 10.541 -7.682 1.00 92.12 580 GLU A CA 1
ATOM 4580 C C . GLU A 1 580 ? -14.243 10.946 -6.306 1.00 92.12 580 GLU A C 1
ATOM 4582 O O . GLU A 1 580 ? -15.086 10.258 -5.724 1.00 92.12 580 GLU A O 1
ATOM 4587 N N . VAL A 1 581 ? -13.705 12.024 -5.738 1.00 88.94 581 VAL A N 1
ATOM 4588 C CA . VAL A 1 581 ? -13.884 12.354 -4.314 1.00 88.94 581 VAL A CA 1
ATOM 4589 C C . VAL A 1 581 ? -15.354 12.563 -3.962 1.00 88.94 581 VAL A C 1
ATOM 4591 O O . VAL A 1 581 ? -15.817 12.113 -2.915 1.00 88.94 581 VAL A O 1
ATOM 4594 N N . GLU A 1 582 ? -16.089 13.183 -4.873 1.00 85.44 582 GLU A N 1
ATOM 4595 C CA . GLU A 1 582 ? -17.512 13.481 -4.786 1.00 85.44 582 GLU A CA 1
ATOM 4596 C C . GLU A 1 582 ? -18.345 12.195 -4.663 1.00 85.44 582 GLU A C 1
ATOM 4598 O O . GLU A 1 582 ? -19.350 12.167 -3.958 1.00 85.44 582 GLU A O 1
ATOM 4603 N N . LEU A 1 583 ? -17.881 11.099 -5.273 1.00 86.75 583 LEU A N 1
ATOM 4604 C CA . LEU A 1 583 ? -18.572 9.809 -5.318 1.00 86.75 583 LEU A CA 1
ATOM 4605 C C . LEU A 1 583 ? -18.199 8.872 -4.160 1.00 86.75 583 LEU A C 1
ATOM 4607 O O . LEU A 1 583 ? -18.817 7.820 -3.998 1.00 86.75 583 LEU A O 1
ATOM 4611 N N . VAL A 1 584 ? -17.224 9.233 -3.314 1.00 82.12 584 VAL A N 1
ATOM 4612 C CA . VAL A 1 584 ? -16.834 8.427 -2.136 1.00 82.12 584 VAL A CA 1
ATOM 4613 C C . VAL A 1 584 ? -17.998 8.271 -1.147 1.00 82.12 584 VAL A C 1
ATOM 4615 O O . VAL A 1 584 ? -18.029 7.303 -0.380 1.00 82.12 584 VAL A O 1
ATOM 4618 N N . ARG A 1 585 ? -18.942 9.223 -1.142 1.00 73.12 585 ARG A N 1
ATOM 4619 C CA . ARG A 1 585 ? -20.109 9.255 -0.245 1.00 73.12 585 ARG A CA 1
ATOM 4620 C C . ARG A 1 585 ? -21.416 9.713 -0.907 1.00 73.12 585 ARG A C 1
ATOM 4622 O O . ARG A 1 585 ? -22.314 10.124 -0.183 1.00 73.12 585 ARG A O 1
ATOM 4629 N N . ASP A 1 586 ? -21.535 9.637 -2.233 1.00 67.81 586 ASP A N 1
ATOM 4630 C CA . ASP A 1 586 ? -22.752 10.021 -2.974 1.00 67.81 586 ASP A CA 1
ATOM 4631 C C . ASP A 1 586 ? -23.900 9.010 -2.770 1.00 67.81 586 ASP A C 1
ATOM 4633 O O . ASP A 1 586 ? -24.185 8.193 -3.646 1.00 67.81 586 ASP A O 1
ATOM 4637 N N . ASP A 1 587 ? -24.482 8.986 -1.563 1.00 66.88 587 ASP A N 1
ATOM 4638 C CA . ASP A 1 587 ? -25.636 8.167 -1.140 1.00 66.88 587 ASP A CA 1
ATOM 4639 C C . ASP A 1 587 ? -25.605 6.700 -1.618 1.00 66.88 587 ASP A C 1
ATOM 4641 O O . ASP A 1 587 ? -26.632 6.072 -1.879 1.00 66.88 587 ASP A O 1
ATOM 4645 N N . ASP A 1 588 ? -24.399 6.144 -1.745 1.00 76.12 588 ASP A N 1
ATOM 4646 C CA . ASP A 1 588 ? -24.087 4.840 -2.333 1.00 76.12 588 ASP A CA 1
ATOM 4647 C C . ASP A 1 588 ? -24.585 4.619 -3.785 1.00 76.12 588 ASP A C 1
ATOM 4649 O O . ASP A 1 588 ? -24.413 3.518 -4.306 1.00 76.12 588 ASP A O 1
ATOM 4653 N N . ARG A 1 589 ? -25.122 5.627 -4.491 1.00 85.31 589 ARG A N 1
ATOM 4654 C CA . ARG A 1 589 ? -25.708 5.484 -5.844 1.00 85.31 589 ARG A CA 1
ATOM 4655 C C . ARG A 1 589 ? -24.716 4.922 -6.856 1.00 85.31 589 ARG A C 1
ATOM 4657 O O . ARG A 1 589 ? -25.017 3.974 -7.584 1.00 85.31 589 ARG A O 1
ATOM 4664 N N . PHE A 1 590 ? -23.507 5.474 -6.861 1.00 90.31 590 PHE A N 1
ATOM 4665 C CA . PHE A 1 590 ? -22.424 4.999 -7.717 1.00 90.31 590 PHE A CA 1
ATOM 4666 C C . PHE A 1 590 ? -22.032 3.548 -7.385 1.00 90.31 590 PHE A C 1
ATOM 4668 O O . PHE A 1 590 ? -21.839 2.719 -8.277 1.00 90.31 590 PHE A O 1
ATOM 4675 N N . LEU A 1 591 ? -21.961 3.201 -6.096 1.00 91.00 591 LEU A N 1
ATOM 4676 C CA . LEU A 1 591 ? -21.618 1.845 -5.668 1.00 91.00 591 LEU A CA 1
ATOM 4677 C C . LEU A 1 591 ? -22.732 0.840 -6.006 1.00 91.00 591 LEU A C 1
ATOM 4679 O O . LEU A 1 591 ? -22.429 -0.279 -6.415 1.00 91.00 591 LEU A O 1
ATOM 4683 N N . ASP A 1 592 ? -24.001 1.241 -5.907 1.00 92.38 592 ASP A N 1
ATOM 4684 C CA . ASP A 1 592 ? -25.166 0.443 -6.307 1.00 92.38 592 ASP A CA 1
ATOM 4685 C C . ASP A 1 592 ? -25.110 0.099 -7.800 1.00 92.38 592 ASP A C 1
ATOM 4687 O O . ASP A 1 592 ? -25.321 -1.048 -8.200 1.00 92.38 592 ASP A O 1
ATOM 4691 N N . ARG A 1 593 ? -24.737 1.074 -8.633 1.00 94.31 593 ARG A N 1
ATOM 4692 C CA . ARG A 1 593 ? -24.528 0.890 -10.073 1.00 94.31 593 ARG A CA 1
ATOM 4693 C C . ARG A 1 593 ? -23.368 -0.062 -10.379 1.00 94.31 593 ARG A C 1
ATOM 4695 O O . ARG A 1 593 ? -23.496 -0.922 -11.253 1.00 94.31 593 ARG A O 1
ATOM 4702 N N . VAL A 1 594 ? -22.258 0.042 -9.644 1.00 95.19 594 VAL A N 1
ATOM 4703 C CA . VAL A 1 594 ? -21.133 -0.905 -9.743 1.00 95.19 594 VAL A CA 1
ATOM 4704 C C . VAL A 1 594 ? -21.571 -2.321 -9.353 1.00 95.19 594 VAL A C 1
ATOM 4706 O O . VAL A 1 594 ? -21.259 -3.271 -10.074 1.00 95.19 594 VAL A O 1
ATOM 4709 N N . ILE A 1 595 ? -22.311 -2.468 -8.248 1.00 96.19 595 ILE A N 1
ATOM 4710 C CA . ILE A 1 595 ? -22.852 -3.751 -7.777 1.00 96.19 595 ILE A CA 1
ATOM 4711 C C . ILE A 1 595 ? -23.741 -4.380 -8.851 1.00 96.19 595 ILE A C 1
ATOM 4713 O O . ILE A 1 595 ? -23.542 -5.545 -9.198 1.00 96.19 595 ILE A O 1
ATOM 4717 N N . LEU A 1 596 ? -24.662 -3.601 -9.424 1.00 96.31 596 LEU A N 1
ATOM 4718 C CA . LEU A 1 596 ? -25.573 -4.062 -10.468 1.00 96.31 596 LEU A CA 1
ATOM 4719 C C . LEU A 1 596 ? -24.814 -4.598 -11.689 1.00 96.31 596 LEU A C 1
ATOM 4721 O O . LEU A 1 596 ? -25.108 -5.698 -12.165 1.00 96.31 596 LEU A O 1
ATOM 4725 N N . LEU A 1 597 ? -23.812 -3.860 -12.181 1.00 95.75 597 LEU A N 1
ATOM 4726 C CA . LEU A 1 597 ? -22.988 -4.303 -13.309 1.00 95.75 597 LEU A CA 1
ATOM 4727 C C . LEU A 1 597 ? -22.220 -5.591 -12.974 1.00 95.75 597 LEU A C 1
ATOM 4729 O O . LEU A 1 597 ? -22.202 -6.530 -13.776 1.00 95.75 597 LEU A O 1
ATOM 4733 N N . ALA A 1 598 ? -21.598 -5.641 -11.794 1.00 96.50 598 ALA A N 1
ATOM 4734 C CA . ALA A 1 598 ? -20.812 -6.784 -11.345 1.00 96.50 598 ALA A CA 1
ATOM 4735 C C . ALA A 1 598 ? -21.663 -8.054 -11.205 1.00 96.50 598 ALA A C 1
ATOM 4737 O O . ALA A 1 598 ? -21.247 -9.113 -11.674 1.00 96.50 598 ALA A O 1
ATOM 4738 N N . GLN A 1 599 ? -22.864 -7.950 -10.628 1.00 96.31 599 GLN A N 1
ATOM 4739 C CA . GLN A 1 599 ? -23.801 -9.067 -10.483 1.00 96.31 599 GLN A CA 1
ATOM 4740 C C . GLN A 1 599 ? -24.324 -9.544 -11.840 1.00 96.31 599 GLN A C 1
ATOM 4742 O O . GLN A 1 599 ? -24.209 -10.727 -12.157 1.00 96.31 599 GLN A O 1
ATOM 4747 N N . THR A 1 600 ? -24.810 -8.618 -12.676 1.00 94.56 600 THR A N 1
ATOM 4748 C CA . THR A 1 600 ? -25.387 -8.929 -13.998 1.00 94.56 600 THR A CA 1
ATOM 4749 C C . THR A 1 600 ? -24.410 -9.710 -14.878 1.00 94.56 600 THR A C 1
ATOM 4751 O O . THR A 1 600 ? -24.810 -10.583 -15.643 1.00 94.56 600 THR A O 1
ATOM 4754 N N . ARG A 1 601 ? -23.110 -9.416 -14.762 1.00 94.31 601 ARG A N 1
ATOM 4755 C CA . ARG A 1 601 ? -22.061 -10.014 -15.598 1.00 94.31 601 ARG A CA 1
ATOM 4756 C C . ARG A 1 601 ? -21.147 -10.991 -14.860 1.00 94.31 601 ARG A C 1
ATOM 4758 O O . ARG A 1 601 ? -20.190 -11.486 -15.458 1.00 94.31 601 ARG A O 1
ATOM 4765 N N . SER A 1 602 ? -21.412 -11.267 -13.581 1.00 93.88 602 SER A N 1
ATOM 4766 C CA . SER A 1 602 ? -20.556 -12.098 -12.719 1.00 93.88 602 SER A CA 1
ATOM 4767 C C . SER A 1 602 ? -19.072 -11.687 -12.788 1.00 93.88 602 SER A C 1
ATOM 4769 O O . SER A 1 602 ? -18.168 -12.510 -13.007 1.00 93.88 602 SER A O 1
ATOM 4771 N N . LEU A 1 603 ? -18.823 -10.380 -12.668 1.00 95.50 603 LEU A N 1
ATOM 4772 C CA . LEU A 1 603 ? -17.485 -9.793 -12.723 1.00 95.50 603 LEU A CA 1
ATOM 4773 C C . LEU A 1 603 ? -16.906 -9.629 -11.308 1.00 95.50 603 LEU A C 1
ATOM 4775 O O . LEU A 1 603 ? -17.605 -9.161 -10.409 1.00 95.50 603 LEU A O 1
ATOM 4779 N N . PRO A 1 604 ? -15.628 -9.987 -11.092 1.00 95.19 604 PRO A N 1
ATOM 4780 C CA . PRO A 1 604 ? -14.930 -9.664 -9.854 1.00 95.19 604 PRO A CA 1
ATOM 4781 C C . PRO A 1 604 ? -14.701 -8.154 -9.725 1.00 95.19 604 PRO A C 1
ATOM 4783 O O . PRO A 1 604 ? -14.476 -7.455 -10.718 1.00 95.19 604 PRO A O 1
ATOM 4786 N N . VAL A 1 605 ? -14.688 -7.674 -8.484 1.00 95.44 605 VAL A N 1
ATOM 4787 C CA . VAL A 1 605 ? -14.469 -6.262 -8.155 1.00 95.44 605 VAL A CA 1
ATOM 4788 C C . VAL A 1 605 ? -13.214 -6.127 -7.306 1.00 95.44 605 VAL A C 1
ATOM 4790 O O . VAL A 1 605 ? -13.028 -6.874 -6.354 1.00 95.44 605 VAL A O 1
ATOM 4793 N N . GLU A 1 606 ? -12.349 -5.178 -7.635 1.00 94.00 606 GLU A N 1
ATOM 4794 C CA . GLU A 1 606 ? -11.139 -4.851 -6.889 1.00 94.00 606 GLU A CA 1
ATOM 4795 C C . GLU A 1 606 ? -11.265 -3.490 -6.211 1.00 94.00 606 GLU A C 1
ATOM 4797 O O . GLU A 1 606 ? -11.679 -2.510 -6.833 1.00 94.00 606 GLU A O 1
ATOM 4802 N N . VAL A 1 607 ? -10.874 -3.432 -4.938 1.00 92.50 607 VAL A N 1
ATOM 4803 C CA . VAL A 1 607 ? -10.861 -2.206 -4.132 1.00 92.50 607 VAL A CA 1
ATOM 4804 C C . VAL A 1 607 ? -9.534 -2.131 -3.378 1.00 92.50 607 VAL A C 1
ATOM 4806 O O . VAL A 1 607 ? -9.111 -3.109 -2.762 1.00 92.50 607 VAL A O 1
ATOM 4809 N N . ALA A 1 608 ? -8.853 -0.981 -3.432 1.00 91.31 608 ALA A N 1
ATOM 4810 C CA . ALA A 1 608 ? -7.587 -0.784 -2.710 1.00 91.31 608 ALA A CA 1
ATOM 4811 C C . ALA A 1 608 ? -7.792 -0.447 -1.218 1.00 91.31 608 ALA A C 1
ATOM 4813 O O . ALA A 1 608 ? -6.889 -0.668 -0.405 1.00 91.31 608 ALA A O 1
ATOM 4814 N N . GLY A 1 609 ? -8.988 0.048 -0.882 1.00 91.81 609 GLY A N 1
ATOM 4815 C CA . GLY A 1 609 ? -9.469 0.336 0.466 1.00 91.81 609 GLY A CA 1
ATOM 4816 C C . GLY A 1 609 ? -9.500 -0.863 1.413 1.00 91.81 609 GLY A C 1
ATOM 4817 O O . GLY A 1 609 ? -9.285 -2.017 1.037 1.00 91.81 609 GLY A O 1
ATOM 4818 N N . SER A 1 610 ? -9.722 -0.559 2.686 1.00 90.81 610 SER A N 1
ATOM 4819 C CA . SER A 1 610 ? -9.741 -1.506 3.795 1.00 90.81 610 SER A CA 1
ATOM 4820 C C . SER A 1 610 ? -10.930 -2.459 3.709 1.00 90.81 610 SER A C 1
ATOM 4822 O O . SER A 1 610 ? -12.044 -2.075 3.357 1.00 90.81 610 SER A O 1
ATOM 4824 N N . VAL A 1 611 ? -10.707 -3.701 4.145 1.00 88.69 611 VAL A N 1
ATOM 4825 C CA . VAL A 1 611 ? -11.780 -4.685 4.386 1.00 88.69 611 VAL A CA 1
ATOM 4826 C C . VAL A 1 611 ? -12.717 -4.269 5.528 1.00 88.69 611 VAL A C 1
ATOM 4828 O O . VAL A 1 611 ? -13.792 -4.834 5.682 1.00 88.69 611 VAL A O 1
ATOM 4831 N N . LEU A 1 612 ? -12.300 -3.296 6.343 1.00 87.69 612 LEU A N 1
ATOM 4832 C CA . LEU A 1 612 ? -13.098 -2.664 7.393 1.00 87.69 612 LEU A CA 1
ATOM 4833 C C . LEU A 1 612 ? -13.905 -1.468 6.853 1.00 87.69 612 LEU A C 1
ATOM 4835 O O . LEU A 1 612 ? -14.618 -0.814 7.610 1.00 87.69 612 LEU A O 1
ATOM 4839 N N . GLY A 1 613 ? -13.780 -1.143 5.564 1.00 87.50 613 GLY A N 1
ATOM 4840 C CA . GLY A 1 613 ? -14.523 -0.067 4.919 1.00 87.50 613 GLY A CA 1
ATOM 4841 C C . GLY A 1 613 ? -15.932 -0.488 4.490 1.00 87.50 613 GLY A C 1
ATOM 4842 O O . GLY A 1 613 ? -16.169 -1.631 4.096 1.00 87.50 613 GLY A O 1
ATOM 4843 N N . HIS A 1 614 ? -16.857 0.475 4.489 1.00 86.44 614 HIS A N 1
ATOM 4844 C CA . HIS A 1 614 ? -18.248 0.298 4.042 1.00 86.44 614 HIS A CA 1
ATOM 4845 C C . HIS A 1 614 ? -18.357 -0.249 2.614 1.00 86.44 614 HIS A C 1
ATOM 4847 O O . HIS A 1 614 ? -19.109 -1.188 2.365 1.00 86.44 614 HIS A O 1
ATOM 4853 N N . ALA A 1 615 ? -17.541 0.265 1.689 1.00 89.44 615 ALA A N 1
ATOM 4854 C CA . ALA A 1 615 ? -17.521 -0.201 0.304 1.00 89.44 615 ALA A CA 1
ATOM 4855 C C . ALA A 1 615 ? -17.245 -1.713 0.183 1.00 89.44 615 ALA A C 1
ATOM 4857 O O . ALA A 1 615 ? -17.927 -2.408 -0.571 1.00 89.44 615 ALA A O 1
ATOM 4858 N N . TYR A 1 616 ? -16.292 -2.243 0.963 1.00 90.12 616 TYR A N 1
ATOM 4859 C CA . TYR A 1 616 ? -15.995 -3.678 0.989 1.00 90.12 616 TYR A CA 1
ATOM 4860 C C . TYR A 1 616 ? -17.188 -4.487 1.507 1.00 90.12 616 TYR A C 1
ATOM 4862 O O . TYR A 1 616 ? -17.583 -5.470 0.875 1.00 90.12 616 TYR A O 1
ATOM 4870 N N . TYR A 1 617 ? -17.787 -4.050 2.621 1.00 88.06 617 TYR A N 1
ATOM 4871 C CA . TYR A 1 617 ? -18.970 -4.690 3.196 1.00 88.06 617 TYR A CA 1
ATOM 4872 C C . TYR A 1 617 ? -20.121 -4.759 2.187 1.00 88.06 617 TYR A C 1
ATOM 4874 O O . TYR A 1 617 ? -20.639 -5.844 1.936 1.00 88.06 617 TYR A O 1
ATOM 4882 N N . ARG A 1 618 ? -20.472 -3.635 1.550 1.00 89.19 618 ARG A N 1
ATOM 4883 C CA . ARG A 1 618 ? -21.553 -3.546 0.555 1.00 89.19 618 ARG A CA 1
ATOM 4884 C C . ARG A 1 618 ? -21.347 -4.515 -0.611 1.00 89.19 618 ARG A C 1
ATOM 4886 O O . ARG A 1 618 ? -22.270 -5.242 -0.972 1.00 89.19 618 ARG A O 1
ATOM 4893 N N . LEU A 1 619 ? -20.139 -4.550 -1.177 1.00 91.94 619 LEU A N 1
ATOM 4894 C CA . LEU A 1 619 ? -19.808 -5.445 -2.288 1.00 91.94 619 LEU A CA 1
ATOM 4895 C C . LEU A 1 619 ? -19.893 -6.924 -1.871 1.00 91.94 619 LEU A C 1
ATOM 4897 O O . LEU A 1 619 ? -20.449 -7.745 -2.600 1.00 91.94 619 LEU A O 1
ATOM 4901 N N . ARG A 1 620 ? -19.388 -7.274 -0.681 1.00 89.88 620 ARG A N 1
ATOM 4902 C CA . ARG A 1 620 ? -19.451 -8.647 -0.153 1.00 89.88 620 ARG A CA 1
ATOM 4903 C C . ARG A 1 620 ? -20.869 -9.080 0.201 1.00 89.88 620 ARG A C 1
ATOM 4905 O O . ARG A 1 620 ? -21.247 -10.197 -0.139 1.00 89.88 620 ARG A O 1
ATOM 4912 N N . ALA A 1 621 ? -21.656 -8.210 0.829 1.00 89.00 621 ALA A N 1
ATOM 4913 C CA . ALA A 1 621 ? -23.061 -8.463 1.145 1.00 89.00 621 ALA A CA 1
ATOM 4914 C C . ALA A 1 621 ? -23.900 -8.697 -0.125 1.00 89.00 621 ALA A C 1
ATOM 4916 O O . ALA A 1 621 ? -24.848 -9.474 -0.101 1.00 89.00 621 ALA A O 1
ATOM 4917 N N . ALA A 1 622 ? -23.505 -8.096 -1.252 1.00 91.56 622 ALA A N 1
ATOM 4918 C CA . ALA A 1 622 ? -24.091 -8.342 -2.568 1.00 91.56 622 ALA A CA 1
ATOM 4919 C C . ALA A 1 622 ? -23.619 -9.654 -3.243 1.00 91.56 622 ALA A C 1
ATOM 4921 O O . ALA A 1 622 ? -23.969 -9.909 -4.396 1.00 91.56 622 ALA A O 1
ATOM 4922 N N . GLY A 1 623 ? -22.813 -10.483 -2.568 1.00 90.31 623 GLY A N 1
ATOM 4923 C CA . GLY A 1 623 ? -22.323 -11.765 -3.089 1.00 90.31 623 GLY A CA 1
ATOM 4924 C C . GLY A 1 623 ? -21.207 -11.648 -4.135 1.00 90.31 623 GLY A C 1
ATOM 4925 O O . GLY A 1 623 ? -20.925 -12.612 -4.845 1.00 90.31 623 GLY A O 1
ATOM 4926 N N . ILE A 1 624 ? -20.564 -10.483 -4.257 1.00 92.62 624 ILE A N 1
ATOM 4927 C CA . ILE A 1 624 ? -19.519 -10.242 -5.258 1.00 92.62 624 ILE A CA 1
ATOM 4928 C C . ILE A 1 624 ? -18.172 -10.804 -4.777 1.00 92.62 624 ILE A C 1
ATOM 4930 O O . ILE A 1 624 ? -17.802 -10.707 -3.602 1.00 92.62 624 ILE A O 1
ATOM 4934 N N . LEU A 1 625 ? -17.390 -11.359 -5.709 1.00 91.44 625 LEU A N 1
ATOM 4935 C CA . LEU A 1 625 ? -15.986 -11.687 -5.468 1.00 91.44 625 LEU A CA 1
ATOM 4936 C C . LEU A 1 625 ? -15.166 -10.395 -5.360 1.00 91.44 625 LEU A C 1
ATOM 4938 O O . LEU A 1 625 ? -14.806 -9.799 -6.378 1.00 91.44 625 LEU A O 1
ATOM 4942 N N . VAL A 1 626 ? -14.872 -9.978 -4.127 1.00 91.19 626 VAL A N 1
ATOM 4943 C CA . VAL A 1 626 ? -14.084 -8.772 -3.851 1.00 91.19 626 VAL A CA 1
ATOM 4944 C C . VAL A 1 626 ? -12.608 -9.119 -3.689 1.00 91.19 626 VAL A C 1
ATOM 4946 O O . VAL A 1 626 ? -12.220 -9.898 -2.819 1.00 91.19 626 VAL A O 1
ATOM 4949 N N . LEU A 1 627 ? -11.781 -8.519 -4.533 1.00 89.81 627 LEU A N 1
ATOM 4950 C CA . LEU A 1 627 ? -10.333 -8.607 -4.510 1.00 89.81 627 LEU A CA 1
ATOM 4951 C C . LEU A 1 627 ? -9.791 -7.418 -3.719 1.00 89.81 627 LEU A C 1
ATOM 4953 O O . LEU A 1 627 ? -9.998 -6.264 -4.089 1.00 89.81 627 LEU A O 1
ATOM 4957 N N . VAL A 1 628 ? -9.070 -7.709 -2.642 1.00 81.25 628 VAL A N 1
ATOM 4958 C CA . VAL A 1 628 ? -8.308 -6.705 -1.896 1.00 81.25 628 VAL A CA 1
ATOM 4959 C C . VAL A 1 628 ? -6.832 -7.060 -2.029 1.00 81.25 628 VAL A C 1
ATOM 4961 O O . VAL A 1 628 ? -6.478 -8.232 -1.846 1.00 81.25 628 VAL A O 1
ATOM 4964 N N . PRO A 1 629 ? -5.952 -6.103 -2.374 1.00 68.38 629 PRO A N 1
ATOM 4965 C CA . PRO A 1 629 ? -4.524 -6.362 -2.461 1.00 68.38 629 PRO A CA 1
ATOM 4966 C C . PRO A 1 629 ? -4.000 -6.856 -1.108 1.00 68.38 629 PRO A C 1
ATOM 4968 O O . PRO A 1 629 ? -3.856 -6.078 -0.174 1.00 68.38 629 PRO A O 1
ATOM 4971 N N . HIS A 1 630 ? -3.709 -8.150 -0.989 1.00 61.78 630 HIS A N 1
ATOM 4972 C CA . HIS A 1 630 ? -3.114 -8.732 0.211 1.00 61.78 630 HIS A CA 1
ATOM 4973 C C . HIS A 1 630 ? -1.761 -9.368 -0.116 1.00 61.78 630 HIS A C 1
ATOM 4975 O O . HIS A 1 630 ? -1.622 -10.048 -1.141 1.00 61.78 630 HIS A O 1
ATOM 4981 N N . PRO A 1 631 ? -0.742 -9.192 0.740 1.00 50.47 631 PRO A N 1
ATOM 4982 C CA . PRO A 1 631 ? 0.511 -9.900 0.582 1.00 50.47 631 PRO A CA 1
ATOM 4983 C C . PRO A 1 631 ? 0.255 -11.397 0.766 1.00 50.47 631 PRO A C 1
ATOM 4985 O O . PRO A 1 631 ? -0.354 -11.820 1.745 1.00 50.47 631 PRO A O 1
ATOM 4988 N N . LYS A 1 632 ? 0.784 -12.219 -0.149 1.00 45.62 632 LYS A N 1
ATOM 4989 C CA . LYS A 1 632 ? 0.728 -13.690 -0.036 1.00 45.62 632 LYS A CA 1
ATOM 4990 C C . LYS A 1 632 ? 1.350 -14.217 1.265 1.00 45.62 632 LYS A C 1
ATOM 4992 O O . LYS A 1 632 ? 1.020 -15.316 1.689 1.00 45.62 632 LYS A O 1
ATOM 4997 N N . TYR A 1 633 ? 2.250 -13.442 1.874 1.00 46.34 633 TYR A N 1
ATOM 4998 C CA . TYR A 1 633 ? 2.913 -13.763 3.133 1.00 46.34 633 TYR A CA 1
ATOM 4999 C C . TYR A 1 633 ? 3.034 -12.484 3.973 1.00 46.34 633 TYR A C 1
ATOM 5001 O O . TYR A 1 633 ? 3.901 -11.656 3.668 1.00 46.34 633 TYR A O 1
ATOM 5009 N N . PRO A 1 634 ? 2.197 -12.274 5.005 1.00 50.69 634 PRO A N 1
ATOM 5010 C CA . PRO A 1 634 ? 2.442 -11.197 5.952 1.00 50.69 634 PRO A CA 1
ATOM 5011 C C . PRO A 1 634 ? 3.810 -11.421 6.611 1.00 50.69 634 PRO A C 1
ATOM 5013 O O . PRO A 1 634 ? 4.186 -12.555 6.927 1.00 50.69 634 PRO A O 1
ATOM 5016 N N . ARG A 1 635 ? 4.594 -10.352 6.791 1.00 49.06 635 ARG A N 1
ATOM 5017 C CA . ARG A 1 635 ? 5.862 -10.446 7.524 1.00 49.06 635 ARG A CA 1
ATOM 5018 C C . ARG A 1 635 ? 5.546 -10.651 9.000 1.00 49.06 635 ARG A C 1
ATOM 5020 O O . ARG A 1 635 ? 5.302 -9.676 9.699 1.00 49.06 635 ARG A O 1
ATOM 5027 N N . VAL A 1 636 ? 5.557 -11.903 9.446 1.00 55.16 636 VAL A N 1
ATOM 5028 C CA . VAL A 1 636 ? 5.475 -12.246 10.869 1.00 55.16 636 VAL A CA 1
ATOM 5029 C C . VAL A 1 636 ? 6.813 -11.887 11.516 1.00 55.16 636 VAL A C 1
ATOM 5031 O O . VAL A 1 636 ? 7.844 -12.469 11.163 1.00 55.16 636 VAL A O 1
ATOM 5034 N N . ARG A 1 637 ? 6.822 -10.888 12.402 1.00 48.00 637 ARG A N 1
ATOM 5035 C CA . ARG A 1 637 ? 8.004 -10.541 13.207 1.00 48.00 637 ARG A CA 1
ATOM 5036 C C . ARG A 1 637 ? 8.180 -11.566 14.330 1.00 48.00 637 ARG A C 1
ATOM 5038 O O . ARG A 1 637 ? 7.209 -12.164 14.769 1.00 48.00 637 ARG A O 1
ATOM 5045 N N . GLY A 1 638 ? 9.426 -11.810 14.740 1.00 51.91 638 GLY A N 1
ATOM 5046 C CA . GLY A 1 638 ? 9.736 -12.756 15.822 1.00 51.91 638 GLY A CA 1
ATOM 5047 C C . GLY A 1 638 ? 9.624 -14.239 15.450 1.00 51.91 638 GLY A C 1
ATOM 5048 O O . GLY A 1 638 ? 9.666 -15.090 16.327 1.00 51.91 638 GLY A O 1
ATOM 5049 N N . ARG A 1 639 ? 9.496 -14.600 14.162 1.00 56.00 639 ARG A N 1
ATOM 5050 C CA . ARG A 1 639 ? 9.497 -16.018 13.771 1.00 56.00 639 ARG A CA 1
ATOM 5051 C C . ARG A 1 639 ? 10.903 -16.610 13.900 1.00 56.00 639 ARG A C 1
ATOM 5053 O O . ARG A 1 639 ? 11.709 -16.489 12.977 1.00 56.00 639 ARG A O 1
ATOM 5060 N N . HIS A 1 640 ? 11.147 -17.325 14.988 1.00 58.56 640 HIS A N 1
ATOM 5061 C CA . HIS A 1 640 ? 12.308 -18.196 15.138 1.00 58.56 640 HIS A CA 1
ATOM 5062 C C . HIS A 1 640 ? 11.994 -19.574 14.543 1.00 58.56 640 HIS A C 1
ATOM 5064 O O . HIS A 1 640 ? 10.911 -20.127 14.737 1.00 58.56 640 HIS A O 1
ATOM 5070 N N . ARG A 1 641 ? 12.908 -20.108 13.726 1.00 67.31 641 ARG A N 1
ATOM 5071 C CA . ARG A 1 641 ? 12.792 -21.473 13.197 1.00 67.31 641 ARG A CA 1
ATOM 5072 C C . ARG A 1 641 ? 13.679 -22.375 14.037 1.00 67.31 641 ARG A C 1
ATOM 5074 O O . ARG A 1 641 ? 14.892 -22.197 14.032 1.00 67.31 641 ARG A O 1
ATOM 5081 N N . HIS A 1 642 ? 13.059 -23.331 14.714 1.00 70.38 642 HIS A N 1
ATOM 5082 C CA . HIS A 1 642 ? 13.742 -24.379 15.457 1.00 70.38 642 HIS A CA 1
ATOM 5083 C C . HIS A 1 642 ? 13.572 -25.700 14.706 1.00 70.38 642 HIS A C 1
ATOM 5085 O O . HIS A 1 642 ? 12.487 -25.987 14.202 1.00 70.38 642 HIS A O 1
ATOM 5091 N N . TYR A 1 643 ? 14.642 -26.488 14.634 1.00 75.69 643 TYR A N 1
ATOM 5092 C CA . TYR A 1 643 ? 14.646 -27.823 14.030 1.00 75.69 643 TYR A CA 1
ATOM 5093 C C . TYR A 1 643 ? 15.202 -28.830 15.037 1.00 75.69 643 TYR A C 1
ATOM 5095 O O . TYR A 1 643 ? 16.180 -29.515 14.760 1.00 75.69 643 TYR A O 1
ATOM 5103 N N . LYS A 1 644 ? 14.613 -28.856 16.237 1.00 78.50 644 LYS A N 1
ATOM 5104 C CA . LYS A 1 644 ? 15.036 -29.733 17.330 1.00 78.50 644 LYS A CA 1
ATOM 5105 C C . LYS A 1 644 ? 13.883 -30.579 17.847 1.00 78.50 644 LYS A C 1
ATOM 5107 O O . LYS A 1 644 ? 12.728 -30.147 17.804 1.00 78.50 644 LYS A O 1
ATOM 5112 N N . VAL A 1 645 ? 14.212 -31.774 18.329 1.00 82.44 645 VAL A N 1
ATOM 5113 C CA . VAL A 1 645 ? 13.287 -32.595 19.117 1.00 82.44 645 VAL A CA 1
ATOM 5114 C C . VAL A 1 645 ? 13.126 -31.920 20.476 1.00 82.44 645 VAL A C 1
ATOM 5116 O O . VAL A 1 645 ? 14.097 -31.426 21.040 1.00 82.44 645 VAL A O 1
ATOM 5119 N N . VAL A 1 646 ? 11.901 -31.841 20.986 1.00 85.38 646 VAL A N 1
ATOM 5120 C CA . VAL A 1 646 ? 11.587 -31.222 22.281 1.00 85.38 646 VAL A CA 1
ATOM 5121 C C . VAL A 1 646 ? 10.698 -32.155 23.091 1.00 85.38 646 VAL A C 1
ATOM 5123 O O . VAL A 1 646 ? 10.040 -33.020 22.515 1.00 85.38 646 VAL A O 1
ATOM 5126 N N . ARG A 1 647 ? 10.649 -31.958 24.413 1.00 86.50 647 ARG A N 1
ATOM 5127 C CA . ARG A 1 647 ? 9.717 -32.677 25.293 1.00 86.50 647 ARG A CA 1
ATOM 5128 C C . ARG A 1 647 ? 8.261 -32.404 24.909 1.00 86.50 647 ARG A C 1
ATOM 5130 O O . ARG A 1 647 ? 7.921 -31.310 24.451 1.00 86.50 647 ARG A O 1
ATOM 5137 N N . ASP A 1 648 ? 7.398 -33.372 25.199 1.00 84.94 648 ASP A N 1
ATOM 5138 C CA . ASP A 1 648 ? 5.997 -33.390 24.765 1.00 84.94 648 ASP A CA 1
ATOM 5139 C C . ASP A 1 648 ? 5.165 -32.189 25.215 1.00 84.94 648 ASP A C 1
ATOM 5141 O O . ASP A 1 648 ? 4.205 -31.857 24.528 1.00 84.94 648 ASP A O 1
ATOM 5145 N N . ALA A 1 649 ? 5.523 -31.557 26.340 1.00 87.44 649 ALA A N 1
ATOM 5146 C CA . ALA A 1 649 ? 4.813 -30.417 26.926 1.00 87.44 649 ALA A CA 1
ATOM 5147 C C . ALA A 1 649 ? 5.334 -29.040 26.463 1.00 87.44 649 ALA A C 1
ATOM 5149 O O . ALA A 1 649 ? 4.726 -28.009 26.770 1.00 87.44 649 ALA A O 1
ATOM 5150 N N . ILE A 1 650 ? 6.462 -28.986 25.746 1.00 83.44 650 ILE A N 1
ATOM 5151 C CA . ILE A 1 650 ? 7.083 -27.720 25.325 1.00 83.44 650 ILE A CA 1
ATOM 5152 C C . ILE A 1 650 ? 6.187 -26.950 24.344 1.00 83.44 650 ILE A C 1
ATOM 5154 O O . ILE A 1 650 ? 5.956 -25.762 24.585 1.00 83.44 650 ILE A O 1
ATOM 5158 N N . PRO A 1 651 ? 5.608 -27.571 23.293 1.00 79.56 651 PRO A N 1
ATOM 5159 C CA . PRO A 1 651 ? 4.682 -26.871 22.405 1.00 79.56 651 PRO A CA 1
ATOM 5160 C C . PRO A 1 651 ? 3.488 -26.240 23.137 1.00 79.56 651 PRO A C 1
ATOM 5162 O O . PRO A 1 651 ? 3.106 -25.112 22.837 1.00 79.56 651 PRO A O 1
ATOM 5165 N N . GLN A 1 652 ? 2.916 -26.937 24.120 1.00 78.88 652 GLN A N 1
ATOM 5166 C CA . GLN A 1 652 ? 1.764 -26.487 24.901 1.00 78.88 652 GLN A CA 1
ATOM 5167 C C . GLN A 1 652 ? 2.165 -25.370 25.864 1.00 78.88 652 GLN A C 1
ATOM 5169 O O . GLN A 1 652 ? 1.423 -24.404 26.001 1.00 78.88 652 GLN A O 1
ATOM 5174 N N . SER A 1 653 ? 3.341 -25.459 26.491 1.00 80.25 653 SER A N 1
ATOM 5175 C CA . SER A 1 653 ? 3.870 -24.400 27.360 1.00 80.25 653 SER A CA 1
ATOM 5176 C C . SER A 1 653 ? 4.104 -23.097 26.588 1.00 80.25 653 SER A C 1
ATOM 5178 O O . SER A 1 653 ? 3.714 -22.024 27.048 1.00 80.25 653 SER A O 1
ATOM 5180 N N . ILE A 1 654 ? 4.674 -23.184 25.381 1.00 73.31 654 ILE A N 1
ATOM 5181 C CA . ILE A 1 654 ? 4.876 -22.024 24.502 1.00 73.31 654 ILE A CA 1
ATOM 5182 C C . ILE A 1 654 ? 3.517 -21.457 24.048 1.00 73.31 654 ILE A C 1
ATOM 5184 O O . ILE A 1 654 ? 3.291 -20.250 24.129 1.00 73.31 654 ILE A O 1
ATOM 5188 N N . ALA A 1 655 ? 2.568 -22.319 23.665 1.00 68.88 655 ALA A N 1
ATOM 5189 C CA . ALA A 1 655 ? 1.215 -21.893 23.303 1.00 68.88 655 ALA A CA 1
ATOM 5190 C C . ALA A 1 655 ? 0.470 -21.211 24.468 1.00 68.88 655 ALA A C 1
ATOM 5192 O O . ALA A 1 655 ? -0.172 -20.180 24.270 1.00 68.88 655 ALA A O 1
ATOM 5193 N N . ALA A 1 656 ? 0.600 -21.724 25.695 1.00 70.06 656 ALA A N 1
ATOM 5194 C CA . ALA A 1 656 ? -0.004 -21.142 26.896 1.00 70.06 656 ALA A CA 1
ATOM 5195 C C . ALA A 1 656 ? 0.545 -19.740 27.217 1.00 70.06 656 ALA A C 1
ATOM 5197 O O . ALA A 1 656 ? -0.178 -18.900 27.752 1.00 70.06 656 ALA A O 1
ATOM 5198 N N . LYS A 1 657 ? 1.794 -19.451 26.830 1.00 69.75 657 LYS A N 1
ATOM 5199 C CA . LYS A 1 657 ? 2.399 -18.110 26.920 1.00 69.75 657 LYS A CA 1
ATOM 5200 C C . LYS A 1 657 ? 1.902 -17.143 25.834 1.00 69.75 657 LYS A C 1
ATOM 5202 O O . LYS A 1 657 ? 2.217 -15.960 25.890 1.00 69.75 657 LYS A O 1
ATOM 5207 N N . GLY A 1 658 ? 1.069 -17.604 24.896 1.00 51.88 658 GLY A N 1
ATOM 5208 C CA . GLY A 1 658 ? 0.492 -16.797 23.816 1.00 51.88 658 GLY A CA 1
ATOM 5209 C C . GLY A 1 658 ? 1.241 -16.852 22.490 1.00 51.88 658 GLY A C 1
ATOM 5210 O O . GLY A 1 658 ? 0.855 -16.166 21.549 1.00 51.88 658 GLY A O 1
ATOM 5211 N N . GLU A 1 659 ? 2.285 -17.668 22.384 1.00 65.06 659 GLU A N 1
ATOM 5212 C CA . GLU A 1 659 ? 3.050 -17.804 21.150 1.00 65.06 659 GLU A CA 1
ATOM 5213 C C . GLU A 1 659 ? 2.430 -18.840 20.199 1.00 65.06 659 GLU A C 1
ATOM 5215 O O . GLU A 1 659 ? 1.849 -19.847 20.605 1.00 65.06 659 GLU A O 1
ATOM 5220 N N . ARG A 1 660 ? 2.585 -18.627 18.886 1.00 62.66 660 ARG A N 1
ATOM 5221 C CA . ARG A 1 660 ? 2.146 -19.595 17.870 1.00 62.66 660 ARG A CA 1
ATOM 5222 C C . ARG A 1 660 ? 3.222 -20.648 17.627 1.00 62.66 660 ARG A C 1
ATOM 5224 O O . ARG A 1 660 ? 4.247 -20.355 17.015 1.00 62.66 660 ARG A O 1
ATOM 5231 N N . VAL A 1 661 ? 2.941 -21.891 18.006 1.00 70.38 661 VAL A N 1
ATOM 5232 C CA . VAL A 1 661 ? 3.829 -23.035 17.756 1.00 70.38 661 VAL A CA 1
ATOM 5233 C C . VAL A 1 661 ? 3.396 -23.798 16.510 1.00 70.38 661 VAL A C 1
ATOM 5235 O O . VAL A 1 661 ? 2.236 -24.165 16.357 1.00 70.38 661 VAL A O 1
ATOM 5238 N N . SER A 1 662 ? 4.352 -24.078 15.624 1.00 72.69 662 SER A N 1
ATOM 5239 C CA . SER A 1 662 ? 4.190 -25.028 14.521 1.00 72.69 662 SER A CA 1
ATOM 5240 C C . SER A 1 662 ? 5.068 -26.239 14.811 1.00 72.69 662 SER A C 1
ATOM 5242 O O . SER A 1 662 ? 6.273 -26.179 14.581 1.00 72.69 662 SER A O 1
ATOM 5244 N N . ALA A 1 663 ? 4.471 -27.320 15.306 1.00 76.25 663 ALA A N 1
ATOM 5245 C CA . ALA A 1 663 ? 5.161 -28.579 15.582 1.00 76.25 663 ALA A CA 1
ATOM 5246 C C . ALA A 1 663 ? 4.757 -29.664 14.571 1.00 76.25 663 ALA A C 1
ATOM 5248 O O . ALA A 1 663 ? 3.659 -29.634 14.016 1.00 76.25 663 ALA A O 1
ATOM 5249 N N . ALA A 1 664 ? 5.647 -30.626 14.343 1.00 77.50 664 ALA A N 1
ATOM 5250 C CA . ALA A 1 664 ? 5.398 -31.819 13.539 1.00 77.50 664 ALA A CA 1
ATOM 5251 C C . ALA A 1 664 ? 5.929 -33.050 14.284 1.00 77.50 664 ALA A C 1
ATOM 5253 O O . ALA A 1 664 ? 6.793 -32.924 15.151 1.00 77.50 664 ALA A O 1
ATOM 5254 N N . ARG A 1 665 ? 5.414 -34.237 13.950 1.00 80.69 665 ARG A N 1
ATOM 5255 C CA . ARG A 1 665 ? 5.957 -35.510 14.442 1.00 80.69 665 ARG A CA 1
ATOM 5256 C C . ARG A 1 665 ? 6.976 -36.060 13.445 1.00 80.69 665 ARG A C 1
ATOM 5258 O O . ARG A 1 665 ? 6.812 -35.868 12.242 1.00 80.69 665 ARG A O 1
ATOM 5265 N N . LEU A 1 666 ? 7.997 -36.747 13.957 1.00 82.38 666 LEU A N 1
ATOM 5266 C CA . LEU A 1 666 ? 8.967 -37.485 13.143 1.00 82.38 666 LEU A CA 1
ATOM 5267 C C . LEU A 1 666 ? 8.282 -38.613 12.358 1.00 82.38 666 LEU A C 1
ATOM 5269 O O . LEU A 1 666 ? 7.244 -39.135 12.783 1.00 82.38 666 LEU A O 1
ATOM 5273 N N . SER A 1 667 ? 8.876 -39.016 11.234 1.00 76.38 667 SER A N 1
ATOM 5274 C CA . SER A 1 667 ? 8.385 -40.161 10.464 1.00 76.38 667 SER A CA 1
ATOM 5275 C C . SER A 1 667 ? 8.617 -41.464 11.238 1.00 76.38 667 SER A C 1
ATOM 5277 O O . SER A 1 667 ? 9.477 -41.555 12.121 1.00 76.38 667 SER A O 1
ATOM 5279 N N . ARG A 1 668 ? 7.853 -42.515 10.911 1.00 72.88 668 ARG A N 1
ATOM 5280 C CA . ARG A 1 668 ? 8.042 -43.835 11.537 1.00 72.88 668 ARG A CA 1
ATOM 5281 C C . ARG A 1 668 ? 9.476 -44.331 11.305 1.00 72.88 668 ARG A C 1
ATOM 5283 O O . ARG A 1 668 ? 9.947 -44.326 10.176 1.00 72.88 668 ARG A O 1
ATOM 5290 N N . GLY A 1 669 ? 10.132 -44.789 12.372 1.00 77.94 669 GLY A N 1
ATOM 5291 C CA . GLY A 1 669 ? 11.494 -45.341 12.335 1.00 77.94 669 GLY A CA 1
ATOM 5292 C C . GLY A 1 669 ? 12.622 -44.335 12.602 1.00 77.94 669 GLY A C 1
ATOM 5293 O O . GLY A 1 669 ? 13.735 -44.756 12.897 1.00 77.94 669 GLY A O 1
ATOM 5294 N N . GLU A 1 670 ? 12.352 -43.026 12.590 1.00 83.94 670 GLU A N 1
ATOM 5295 C CA . GLU A 1 670 ? 13.393 -41.997 12.776 1.00 83.94 670 GLU A CA 1
ATOM 5296 C C . GLU A 1 670 ? 13.646 -41.633 14.251 1.00 83.94 670 GLU A C 1
ATOM 5298 O O . GLU A 1 670 ? 14.643 -40.986 14.567 1.00 83.94 670 GLU A O 1
ATOM 5303 N N . ASN A 1 671 ? 12.778 -42.075 15.170 1.00 81.12 671 ASN A N 1
ATOM 5304 C CA . ASN A 1 671 ? 12.812 -41.676 16.584 1.00 81.12 671 ASN A CA 1
ATOM 5305 C C . ASN A 1 671 ? 14.160 -41.987 17.259 1.00 81.12 671 ASN A C 1
ATOM 5307 O O . ASN A 1 671 ? 14.748 -41.135 17.919 1.00 81.12 671 ASN A O 1
ATOM 5311 N N . ARG A 1 672 ? 14.710 -43.185 17.018 1.00 84.69 672 ARG A N 1
ATOM 5312 C CA . ARG A 1 672 ? 16.005 -43.587 17.585 1.00 84.69 672 ARG A CA 1
ATOM 5313 C C . ARG A 1 672 ? 17.140 -42.676 17.117 1.00 84.69 672 ARG A C 1
ATOM 5315 O O . ARG A 1 672 ? 17.956 -42.263 17.931 1.00 84.69 672 ARG A O 1
ATOM 5322 N N . ALA A 1 673 ? 17.196 -42.364 15.822 1.00 85.06 673 ALA A N 1
ATOM 5323 C CA . ALA A 1 673 ? 18.227 -41.485 15.272 1.00 85.06 673 ALA A CA 1
ATOM 5324 C C . ALA A 1 673 ? 18.094 -40.058 15.825 1.00 85.06 673 ALA A C 1
ATOM 5326 O O . ALA A 1 673 ? 19.093 -39.436 16.176 1.00 85.06 673 ALA A O 1
ATOM 5327 N N . ALA A 1 674 ? 16.861 -39.571 15.966 1.00 83.94 674 ALA A N 1
ATOM 5328 C CA . ALA A 1 674 ? 16.590 -38.245 16.497 1.00 83.94 674 ALA A CA 1
ATOM 5329 C C . ALA A 1 674 ? 16.947 -38.120 17.991 1.00 83.94 674 ALA A C 1
ATOM 5331 O O . ALA A 1 674 ? 17.545 -37.122 18.381 1.00 83.94 674 ALA A O 1
ATOM 5332 N N . LEU A 1 675 ? 16.667 -39.142 18.809 1.00 88.56 675 LEU A N 1
ATOM 5333 C CA . LEU A 1 675 ? 17.077 -39.191 20.218 1.00 88.56 675 LEU A CA 1
ATOM 5334 C C . LEU A 1 675 ? 18.594 -39.348 20.390 1.00 88.56 675 LEU A C 1
ATOM 5336 O O . LEU A 1 675 ? 19.156 -38.768 21.310 1.00 88.56 675 LEU A O 1
ATOM 5340 N N . ILE A 1 676 ? 19.280 -40.067 19.493 1.00 87.69 676 ILE A N 1
ATOM 5341 C CA . ILE A 1 676 ? 20.754 -40.075 19.463 1.00 87.69 676 ILE A CA 1
ATOM 5342 C C . ILE A 1 676 ? 21.278 -38.667 19.158 1.00 87.69 676 ILE A C 1
ATOM 5344 O O . ILE A 1 676 ? 22.187 -38.200 19.834 1.00 87.69 676 ILE A O 1
ATOM 5348 N N . GLY A 1 677 ? 20.686 -37.968 18.184 1.00 84.12 677 GLY A N 1
ATOM 5349 C CA . GLY A 1 677 ? 21.006 -36.563 17.916 1.00 84.12 677 GLY A CA 1
ATOM 5350 C C . GLY A 1 677 ? 20.777 -35.674 19.140 1.00 84.12 677 GLY A C 1
ATOM 5351 O O . GLY A 1 677 ? 21.635 -34.861 19.472 1.00 84.12 677 GLY A O 1
ATOM 5352 N N . LYS A 1 678 ? 19.666 -35.892 19.855 1.00 86.81 678 LYS A N 1
ATOM 5353 C CA . LYS A 1 678 ? 19.351 -35.189 21.102 1.00 86.81 678 LYS A CA 1
ATOM 5354 C C . LYS A 1 678 ? 20.393 -35.467 22.189 1.00 86.81 678 LYS A C 1
ATOM 5356 O O . LYS A 1 678 ? 20.841 -34.533 22.828 1.00 86.81 678 LYS A O 1
ATOM 5361 N N . LEU A 1 679 ? 20.876 -36.704 22.321 1.00 89.88 679 LEU A N 1
ATOM 5362 C CA . LEU A 1 679 ? 21.935 -37.064 23.274 1.00 89.88 679 LEU A CA 1
ATOM 5363 C C . LEU A 1 679 ? 23.238 -36.285 23.029 1.00 89.88 679 LEU A C 1
ATOM 5365 O O . LEU A 1 679 ? 23.916 -35.913 23.982 1.00 89.88 679 LEU A O 1
ATOM 5369 N N . PHE A 1 680 ? 23.586 -36.031 21.763 1.00 84.00 680 PHE A N 1
ATOM 5370 C CA . PHE A 1 680 ? 24.723 -35.171 21.427 1.00 84.00 680 PHE A CA 1
ATOM 5371 C C . PHE A 1 680 ? 24.461 -33.697 21.767 1.00 84.00 680 PHE A C 1
ATOM 5373 O O . PHE A 1 680 ? 25.378 -33.040 22.248 1.00 84.00 680 PHE A O 1
ATOM 5380 N N . GLU A 1 681 ? 23.247 -33.184 21.527 1.00 83.12 681 GLU A N 1
ATOM 5381 C CA . GLU A 1 681 ? 22.839 -31.817 21.908 1.00 83.12 681 GLU A CA 1
ATOM 5382 C C . GLU A 1 681 ? 22.983 -31.620 23.425 1.00 83.12 681 GLU A C 1
ATOM 5384 O O . GLU A 1 681 ? 23.792 -30.791 23.836 1.00 83.12 681 GLU A O 1
ATOM 5389 N N . GLU A 1 682 ? 22.330 -32.461 24.235 1.00 89.31 682 GLU A N 1
ATOM 5390 C CA . GLU A 1 682 ? 22.372 -32.365 25.706 1.00 89.31 682 GLU A CA 1
ATOM 5391 C C . GLU A 1 682 ? 23.792 -32.575 26.257 1.00 89.31 682 GLU A C 1
ATOM 5393 O O . GLU A 1 682 ? 24.222 -31.917 27.199 1.00 89.31 682 GLU A O 1
ATOM 5398 N N . GLY A 1 683 ? 24.577 -33.480 25.657 1.00 87.69 683 GLY A N 1
ATOM 5399 C CA . GLY A 1 683 ? 25.969 -33.697 26.059 1.00 87.69 683 GLY A CA 1
ATOM 5400 C C . GLY A 1 683 ? 26.869 -32.479 25.806 1.00 87.69 683 GLY A C 1
ATOM 5401 O O . GLY A 1 683 ? 27.810 -32.236 26.564 1.00 87.69 683 GLY A O 1
ATOM 5402 N N . LEU A 1 684 ? 26.587 -31.703 24.755 1.00 83.12 684 LEU A N 1
ATOM 5403 C CA . LEU A 1 684 ? 27.297 -30.458 24.455 1.00 83.12 684 LEU A CA 1
ATOM 5404 C C . LEU A 1 684 ? 26.817 -29.302 25.341 1.00 83.12 684 LEU A C 1
ATOM 5406 O O . LEU A 1 684 ? 27.652 -28.506 25.770 1.00 83.12 684 LEU A O 1
ATOM 5410 N N . GLU A 1 685 ? 25.520 -29.229 25.647 1.00 83.44 685 GLU A N 1
ATOM 5411 C CA . GLU A 1 685 ? 24.960 -28.267 26.608 1.00 83.44 685 GLU A CA 1
ATOM 5412 C C . GLU A 1 685 ? 25.535 -28.518 28.014 1.00 83.44 685 GLU A C 1
ATOM 5414 O O . GLU A 1 685 ? 26.098 -27.601 28.617 1.00 83.44 685 GLU A O 1
ATOM 5419 N N . LEU A 1 686 ? 25.602 -29.782 28.455 1.00 88.12 686 LEU A N 1
ATOM 5420 C CA . LEU A 1 686 ? 26.286 -30.189 29.687 1.00 88.12 686 LEU A CA 1
ATOM 5421 C C . LEU A 1 686 ? 27.772 -29.800 29.697 1.00 88.12 686 LEU A C 1
ATOM 5423 O O . LEU A 1 686 ? 28.288 -29.348 30.718 1.00 88.12 686 LEU A O 1
ATOM 5427 N N . SER A 1 687 ? 28.475 -29.951 28.570 1.00 82.75 687 SER A N 1
ATOM 5428 C CA . SER A 1 687 ? 29.881 -29.538 28.460 1.00 82.75 687 SER A CA 1
ATOM 5429 C C . SER A 1 687 ? 30.071 -28.019 28.551 1.00 82.75 687 SER A C 1
ATOM 5431 O O . SER A 1 687 ? 31.177 -27.577 28.865 1.00 82.75 687 SER A O 1
ATOM 5433 N N . ALA A 1 688 ? 29.046 -27.226 28.229 1.00 81.81 688 ALA A N 1
ATOM 5434 C CA . ALA A 1 688 ? 29.081 -25.767 28.278 1.00 81.81 688 ALA A CA 1
ATOM 5435 C C . ALA A 1 688 ? 28.567 -25.192 29.612 1.00 81.81 688 ALA A C 1
ATOM 5437 O O . ALA A 1 688 ? 28.808 -24.015 29.889 1.00 81.81 688 ALA A O 1
ATOM 5438 N N . ALA A 1 689 ? 27.886 -26.002 30.429 1.00 87.06 689 ALA A N 1
ATOM 5439 C CA . ALA A 1 689 ? 27.321 -25.604 31.713 1.00 87.06 689 ALA A CA 1
ATOM 5440 C C . ALA A 1 689 ? 28.412 -25.164 32.708 1.00 87.06 689 ALA A C 1
ATOM 5442 O O . ALA A 1 689 ? 29.289 -25.942 33.103 1.00 87.06 689 ALA A O 1
ATOM 5443 N N . ALA A 1 690 ? 28.345 -23.903 33.143 1.00 88.25 690 ALA A N 1
ATOM 5444 C CA . ALA A 1 690 ? 29.375 -23.277 33.972 1.00 88.25 690 ALA A CA 1
ATOM 5445 C C . ALA A 1 690 ? 29.052 -23.341 35.472 1.00 88.25 690 ALA A C 1
ATOM 5447 O O . ALA A 1 690 ? 29.936 -23.137 36.308 1.00 88.25 690 ALA A O 1
ATOM 5448 N N . THR A 1 691 ? 27.794 -23.610 35.824 1.00 90.75 691 THR A N 1
ATOM 5449 C CA . THR A 1 691 ? 27.313 -23.624 37.208 1.00 90.75 691 THR A CA 1
ATOM 5450 C C . THR A 1 691 ? 26.706 -24.973 37.596 1.00 90.75 691 THR A C 1
ATOM 5452 O O . THR A 1 691 ? 26.219 -25.720 36.752 1.00 90.75 691 THR A O 1
ATOM 5455 N N . LEU A 1 692 ? 26.706 -25.294 38.896 1.00 89.94 692 LEU A N 1
ATOM 5456 C CA . LEU A 1 692 ? 26.100 -26.533 39.406 1.00 89.94 692 LEU A CA 1
ATOM 5457 C C . LEU A 1 692 ? 24.599 -26.673 39.070 1.00 89.94 692 LEU A C 1
ATOM 5459 O O . LEU A 1 692 ? 24.194 -27.782 38.730 1.00 89.94 692 LEU A O 1
ATOM 5463 N N . PRO A 1 693 ? 23.763 -25.612 39.143 1.00 92.00 693 PRO A N 1
ATOM 5464 C CA . PRO A 1 693 ? 22.363 -25.705 38.730 1.00 92.00 693 PRO A CA 1
ATOM 5465 C C . PRO A 1 693 ? 22.197 -26.029 37.244 1.00 92.00 693 PRO A C 1
ATOM 5467 O O . PRO A 1 693 ? 21.415 -26.915 36.920 1.00 92.00 693 PRO A O 1
ATOM 5470 N N . GLU A 1 694 ? 22.963 -25.369 36.368 1.00 87.44 694 GLU A N 1
ATOM 5471 C CA . GLU A 1 694 ? 22.960 -25.668 34.929 1.00 87.44 694 GLU A CA 1
ATOM 5472 C C . GLU A 1 694 ? 23.393 -27.121 34.693 1.00 87.44 694 GLU A C 1
ATOM 5474 O O . GLU A 1 694 ? 22.693 -27.874 34.034 1.00 87.44 694 GLU A O 1
ATOM 5479 N N . GLN A 1 695 ? 24.481 -27.579 35.321 1.00 89.38 695 GLN A N 1
ATOM 5480 C CA . GLN A 1 695 ? 24.941 -28.968 35.186 1.00 89.38 695 GLN A CA 1
ATOM 5481 C C . GLN A 1 695 ? 23.892 -29.993 35.633 1.00 89.38 695 GLN A C 1
ATOM 5483 O O . GLN A 1 695 ? 23.769 -31.051 35.018 1.00 89.38 695 GLN A O 1
ATOM 5488 N N . LEU A 1 696 ? 23.143 -29.707 36.703 1.00 90.69 696 LEU A N 1
ATOM 5489 C CA . LEU A 1 696 ? 22.065 -30.578 37.173 1.00 90.69 696 LEU A CA 1
ATOM 5490 C C . LEU A 1 696 ? 20.900 -30.636 36.175 1.00 90.69 696 LEU A C 1
ATOM 5492 O O . LEU A 1 696 ? 20.339 -31.715 35.966 1.00 90.69 696 LEU A O 1
ATOM 5496 N N . GLU A 1 697 ? 20.536 -29.500 35.581 1.00 88.25 697 GLU A N 1
ATOM 5497 C CA . GLU A 1 697 ? 19.510 -29.409 34.538 1.00 88.25 697 GLU A CA 1
ATOM 5498 C C . GLU A 1 697 ? 19.919 -30.239 33.314 1.00 88.25 697 GLU A C 1
ATOM 5500 O O . GLU A 1 697 ? 19.210 -31.180 32.955 1.00 88.25 697 GLU A O 1
ATOM 5505 N N . GLU A 1 698 ? 21.123 -30.017 32.785 1.00 92.00 698 GLU A N 1
ATOM 5506 C CA . GLU A 1 698 ? 21.612 -30.733 31.601 1.00 92.00 698 GLU A CA 1
ATOM 5507 C C . GLU A 1 698 ? 21.817 -32.241 31.859 1.00 92.00 698 GLU A C 1
ATOM 5509 O O . GLU A 1 698 ? 21.485 -33.084 31.025 1.00 92.00 698 GLU A O 1
ATOM 5514 N N . LEU A 1 699 ? 22.294 -32.642 33.049 1.00 91.75 699 LEU A N 1
ATOM 5515 C CA . LEU A 1 699 ? 22.367 -34.064 33.434 1.00 91.75 699 LEU A CA 1
ATOM 5516 C C . LEU A 1 699 ? 20.982 -34.724 33.500 1.00 91.75 699 LEU A C 1
ATOM 5518 O O . LEU A 1 699 ? 20.844 -35.908 33.175 1.00 91.75 699 LEU A O 1
ATOM 5522 N N . SER A 1 700 ? 19.963 -33.977 33.928 1.00 90.06 700 SER A N 1
ATOM 5523 C CA . SER A 1 700 ? 18.580 -34.461 33.967 1.00 90.06 700 SER A CA 1
ATOM 5524 C C . SER A 1 700 ? 18.026 -34.653 32.554 1.00 90.06 700 SER A C 1
ATOM 5526 O O . SER A 1 700 ? 17.330 -35.639 32.292 1.00 90.06 700 SER A O 1
ATOM 5528 N N . ASP A 1 701 ? 18.382 -33.768 31.626 1.00 88.69 701 ASP A N 1
ATOM 5529 C CA . ASP A 1 701 ? 17.987 -33.860 30.223 1.00 88.69 701 ASP A CA 1
ATOM 5530 C C . ASP A 1 701 ? 18.693 -35.030 29.513 1.00 88.69 701 ASP A C 1
ATOM 5532 O O . ASP A 1 701 ? 18.023 -35.829 28.849 1.00 88.69 701 ASP A O 1
ATOM 5536 N N . VAL A 1 702 ? 19.988 -35.262 29.775 1.00 93.31 702 VAL A N 1
ATOM 5537 C CA . VAL A 1 702 ? 20.708 -36.475 29.331 1.00 93.31 702 VAL A CA 1
ATOM 5538 C C . VAL A 1 702 ? 20.021 -37.751 29.834 1.00 93.31 702 VAL A C 1
ATOM 5540 O O . VAL A 1 702 ? 19.817 -38.691 29.059 1.00 93.31 702 VAL A O 1
ATOM 5543 N N . LEU A 1 703 ? 19.637 -37.807 31.115 1.00 93.19 703 LEU A N 1
ATOM 5544 C CA . LEU A 1 703 ? 18.962 -38.975 31.690 1.00 93.19 703 LEU A CA 1
ATOM 5545 C C . LEU A 1 703 ? 17.623 -39.261 30.993 1.00 93.19 703 LEU A C 1
ATOM 5547 O O . LEU A 1 703 ? 17.308 -40.418 30.705 1.00 93.19 703 LEU A O 1
ATOM 5551 N N . GLU A 1 704 ? 16.854 -38.216 30.694 1.00 93.31 704 GLU A N 1
ATOM 5552 C CA . GLU A 1 704 ? 15.577 -38.333 29.989 1.00 93.31 704 GLU A CA 1
ATOM 5553 C C . GLU A 1 704 ? 15.763 -38.842 28.552 1.00 93.31 704 GLU A C 1
ATOM 5555 O O . GLU A 1 704 ? 15.022 -39.715 28.093 1.00 93.31 704 GLU A O 1
ATOM 5560 N N . VAL A 1 705 ? 16.807 -38.389 27.851 1.00 91.56 705 VAL A N 1
ATOM 5561 C CA . VAL A 1 705 ? 17.147 -38.920 26.522 1.00 91.56 705 VAL A CA 1
ATOM 5562 C C . VAL A 1 705 ? 17.512 -40.407 26.592 1.00 91.56 705 VAL A C 1
ATOM 5564 O O . VAL A 1 705 ? 17.064 -41.188 25.747 1.00 91.56 705 VAL A O 1
ATOM 5567 N N . VAL A 1 706 ? 18.271 -40.836 27.610 1.00 93.38 706 VAL A N 1
ATOM 5568 C CA . VAL A 1 706 ? 18.603 -42.258 27.821 1.00 93.38 706 VAL A CA 1
ATOM 5569 C C . VAL A 1 706 ? 17.340 -43.088 28.078 1.00 93.38 706 VAL A C 1
ATOM 5571 O O . VAL A 1 706 ? 17.197 -44.163 27.490 1.00 93.38 706 VAL A O 1
ATOM 5574 N N . ARG A 1 707 ? 16.390 -42.584 28.881 1.00 92.44 707 ARG A N 1
ATOM 5575 C CA . ARG A 1 707 ? 15.072 -43.223 29.072 1.00 92.44 707 ARG A CA 1
ATOM 5576 C C . ARG A 1 707 ? 14.321 -43.371 27.748 1.00 92.44 707 ARG A C 1
ATOM 5578 O O . ARG A 1 707 ? 13.845 -44.463 27.433 1.00 92.44 707 ARG A O 1
ATOM 5585 N N . GLY A 1 708 ? 14.276 -42.315 26.936 1.00 89.50 708 GLY A N 1
ATOM 5586 C CA . GLY A 1 708 ? 13.652 -42.345 25.610 1.00 89.50 708 GLY A CA 1
ATOM 5587 C C . GLY A 1 708 ? 14.296 -43.365 24.660 1.00 89.50 708 GLY A C 1
ATOM 5588 O O . GLY A 1 708 ? 13.594 -44.070 23.926 1.00 89.50 708 GLY A O 1
ATOM 5589 N N . LEU A 1 709 ? 15.628 -43.490 24.688 1.00 90.94 709 LEU A N 1
ATOM 5590 C CA . LEU A 1 709 ? 16.377 -44.465 23.886 1.00 90.94 709 LEU A CA 1
ATOM 5591 C C . LEU A 1 709 ? 16.118 -45.910 24.325 1.00 90.94 709 LEU A C 1
ATOM 5593 O O . LEU A 1 709 ? 15.965 -46.779 23.461 1.00 90.94 709 LEU A O 1
ATOM 5597 N N . ALA A 1 710 ? 16.050 -46.160 25.636 1.00 90.81 710 ALA A N 1
ATOM 5598 C CA . ALA A 1 710 ? 15.715 -47.467 26.198 1.00 90.81 710 ALA A CA 1
ATOM 5599 C C . ALA A 1 710 ? 14.311 -47.901 25.758 1.00 90.81 710 ALA A C 1
ATOM 5601 O O . ALA A 1 710 ? 14.162 -48.944 25.118 1.00 90.81 710 ALA A O 1
ATOM 5602 N N . SER A 1 711 ? 13.318 -47.027 25.956 1.00 87.94 711 SER A N 1
ATOM 5603 C CA . SER A 1 711 ? 11.931 -47.263 25.544 1.00 87.94 711 SER A CA 1
ATOM 5604 C C . SER A 1 711 ? 11.807 -47.519 24.035 1.00 87.94 711 SER A C 1
ATOM 5606 O O . SER A 1 711 ? 11.193 -48.499 23.615 1.00 87.94 711 SER A O 1
ATOM 5608 N N . THR A 1 712 ? 12.474 -46.714 23.198 1.00 86.88 712 THR A N 1
ATOM 5609 C CA . THR A 1 712 ? 12.466 -46.894 21.730 1.00 86.88 712 THR A CA 1
ATOM 5610 C C . THR A 1 712 ? 13.129 -48.207 21.290 1.00 86.88 712 THR A C 1
ATOM 5612 O O . THR A 1 712 ? 12.841 -48.709 20.203 1.00 86.88 712 THR A O 1
ATOM 5615 N N . SER A 1 713 ? 14.012 -48.768 22.118 1.00 85.12 713 SER A N 1
ATOM 5616 C CA . SER A 1 713 ? 14.714 -50.030 21.856 1.00 85.12 713 SER A CA 1
ATOM 5617 C C . SER A 1 713 ? 14.028 -51.248 22.492 1.00 85.12 713 SER A C 1
ATOM 5619 O O . SER A 1 713 ? 14.551 -52.352 22.359 1.00 85.12 713 SER A O 1
ATOM 5621 N N . GLY A 1 714 ? 12.884 -51.068 23.168 1.00 87.62 714 GLY A N 1
ATOM 5622 C CA . GLY A 1 714 ? 12.178 -52.138 23.883 1.00 87.62 714 GLY A CA 1
ATOM 5623 C C . GLY A 1 714 ? 12.916 -52.639 25.128 1.00 87.62 714 GLY A C 1
ATOM 5624 O O . GLY A 1 714 ? 12.788 -53.806 25.480 1.00 87.62 714 GLY A O 1
ATOM 5625 N N . ILE A 1 715 ? 13.736 -51.784 25.745 1.00 92.56 715 ILE A N 1
ATOM 5626 C CA . ILE A 1 715 ? 14.491 -52.090 26.963 1.00 92.56 715 ILE A CA 1
ATOM 5627 C C . ILE A 1 715 ? 13.763 -51.439 28.140 1.00 92.56 715 ILE A C 1
ATOM 5629 O O . ILE A 1 715 ? 13.626 -50.213 28.165 1.00 92.56 715 ILE A O 1
ATOM 5633 N N . GLU A 1 716 ? 13.334 -52.245 29.111 1.00 91.44 716 GLU A N 1
ATOM 5634 C CA . GLU A 1 716 ? 12.748 -51.739 30.354 1.00 91.44 716 GLU A CA 1
ATOM 5635 C C . GLU A 1 716 ? 13.796 -50.980 31.176 1.00 91.44 716 GLU A C 1
ATOM 5637 O O . GLU A 1 716 ? 14.991 -51.302 31.179 1.00 91.44 716 GLU A O 1
ATOM 5642 N N . TRP A 1 717 ? 13.357 -49.933 31.870 1.00 91.50 717 TRP A N 1
ATOM 5643 C CA . TRP A 1 717 ? 14.273 -49.052 32.591 1.00 91.50 717 TRP A CA 1
ATOM 5644 C C . TRP A 1 717 ? 15.013 -49.794 33.710 1.00 91.50 717 TRP A C 1
ATOM 5646 O O . TRP A 1 717 ? 16.222 -49.628 33.884 1.00 91.50 717 TRP A O 1
ATOM 5656 N N . GLU A 1 718 ? 14.301 -50.647 34.440 1.00 91.25 718 GLU A N 1
ATOM 5657 C CA . GLU A 1 718 ? 14.832 -51.467 35.526 1.00 91.25 718 GLU A CA 1
ATOM 5658 C C . GLU A 1 718 ? 15.920 -52.432 35.037 1.00 91.25 718 GLU A C 1
ATOM 5660 O O . GLU A 1 718 ? 16.951 -52.587 35.701 1.00 91.25 718 GLU A O 1
ATOM 5665 N N . ASP A 1 719 ? 15.728 -53.026 33.855 1.00 91.62 719 ASP A N 1
ATOM 5666 C CA . ASP A 1 719 ? 16.694 -53.928 33.222 1.00 91.62 719 ASP A CA 1
ATOM 5667 C C . ASP A 1 719 ? 17.966 -53.183 32.814 1.00 91.62 719 ASP A C 1
ATOM 5669 O O . ASP A 1 719 ? 19.079 -53.661 33.057 1.00 91.62 719 ASP A O 1
ATOM 5673 N N . LEU A 1 720 ? 17.830 -51.978 32.246 1.00 92.56 720 LEU A N 1
ATOM 5674 C CA . LEU A 1 720 ? 18.974 -51.132 31.905 1.00 92.56 720 LEU A CA 1
ATOM 5675 C C . LEU A 1 720 ? 19.786 -50.761 33.153 1.00 92.56 720 LEU A C 1
ATOM 5677 O O . LEU A 1 720 ? 21.017 -50.861 33.140 1.00 92.56 720 LEU A O 1
ATOM 5681 N N . VAL A 1 721 ? 19.108 -50.356 34.232 1.00 92.38 721 VAL A N 1
ATOM 5682 C CA . VAL A 1 721 ? 19.748 -49.993 35.506 1.00 92.38 721 VAL A CA 1
ATOM 5683 C C . VAL A 1 721 ? 20.428 -51.205 36.135 1.00 92.38 721 VAL A C 1
ATOM 5685 O O . VAL A 1 721 ? 21.572 -51.104 36.577 1.00 92.38 721 VAL A O 1
ATOM 5688 N N . SER A 1 722 ? 19.780 -52.367 36.126 1.00 90.06 722 SER A N 1
ATOM 5689 C CA . SER A 1 722 ? 20.352 -53.609 36.647 1.00 90.06 722 SER A CA 1
ATOM 5690 C C . SER A 1 722 ? 21.584 -54.043 35.852 1.00 90.06 722 SER A C 1
ATOM 5692 O O . SER A 1 722 ? 22.632 -54.316 36.440 1.00 90.06 722 SER A O 1
ATOM 5694 N N . ALA A 1 723 ? 21.525 -53.991 34.519 1.00 90.12 723 ALA A N 1
ATOM 5695 C CA . ALA A 1 723 ? 22.668 -54.282 33.660 1.00 90.12 723 ALA A CA 1
ATOM 5696 C C . ALA A 1 723 ? 23.830 -53.289 33.858 1.00 90.12 723 ALA A C 1
ATOM 5698 O O . ALA A 1 723 ? 25.002 -53.678 33.788 1.00 90.12 723 ALA A O 1
ATOM 5699 N N . ALA A 1 724 ? 23.540 -52.006 34.103 1.00 86.75 724 ALA A N 1
ATOM 5700 C CA . ALA A 1 724 ? 24.553 -51.002 34.424 1.00 86.75 724 ALA A CA 1
ATOM 5701 C C . ALA A 1 724 ? 25.206 -51.273 35.792 1.00 86.75 724 ALA A C 1
ATOM 5703 O O . ALA A 1 724 ? 26.434 -51.249 35.897 1.00 86.75 724 ALA A O 1
ATOM 5704 N N . THR A 1 725 ? 24.408 -51.608 36.810 1.00 88.19 725 THR A N 1
ATOM 5705 C CA . THR A 1 725 ? 24.881 -51.953 38.159 1.00 88.19 725 THR A CA 1
ATOM 5706 C C . THR A 1 725 ? 25.740 -53.218 38.156 1.00 88.19 725 THR A C 1
ATOM 5708 O O . THR A 1 725 ? 26.830 -53.214 38.725 1.00 88.19 725 THR A O 1
ATOM 5711 N N . GLU A 1 726 ? 25.328 -54.282 37.461 1.00 90.62 726 GLU A N 1
ATOM 5712 C CA . GLU A 1 726 ? 26.120 -55.514 37.337 1.00 90.62 726 GLU A CA 1
ATOM 5713 C C . GLU A 1 726 ? 27.465 -55.251 36.637 1.00 90.62 726 GLU A C 1
ATOM 5715 O O . GLU A 1 726 ? 28.519 -55.721 37.076 1.00 90.62 726 GLU A O 1
ATOM 5720 N N . LYS A 1 727 ? 27.466 -54.446 35.562 1.00 87.50 727 LYS A N 1
ATOM 5721 C CA . LYS A 1 727 ? 28.708 -54.020 34.896 1.00 87.50 727 LYS A CA 1
ATOM 5722 C C . LYS A 1 727 ? 29.603 -53.224 35.837 1.00 87.50 727 LYS A C 1
ATOM 5724 O O . LYS A 1 727 ? 30.801 -53.486 35.838 1.00 87.50 727 LYS A O 1
ATOM 5729 N N . ARG A 1 728 ? 29.041 -52.316 36.638 1.00 86.56 728 ARG A N 1
ATOM 5730 C CA . ARG A 1 728 ? 29.782 -51.529 37.631 1.00 86.56 728 ARG A CA 1
ATOM 5731 C C . ARG A 1 728 ? 30.405 -52.413 38.712 1.00 86.56 728 ARG A C 1
ATOM 5733 O O . ARG A 1 728 ? 31.570 -52.224 39.034 1.00 86.56 728 ARG A O 1
ATOM 5740 N N . LEU A 1 729 ? 29.680 -53.414 39.217 1.00 86.31 729 LEU A N 1
ATOM 5741 C CA . LEU A 1 729 ? 30.211 -54.380 40.189 1.00 86.31 729 LEU A CA 1
ATOM 5742 C C . LEU A 1 729 ? 31.338 -55.238 39.598 1.00 86.31 729 LEU A C 1
ATOM 5744 O O . LEU A 1 729 ? 32.343 -55.478 40.258 1.00 86.31 729 LEU A O 1
ATOM 5748 N N . ARG A 1 730 ? 31.192 -55.689 38.345 1.00 87.56 730 ARG A N 1
ATOM 5749 C CA . ARG A 1 730 ? 32.164 -56.578 37.687 1.00 87.56 730 ARG A CA 1
ATOM 5750 C C . ARG A 1 730 ? 33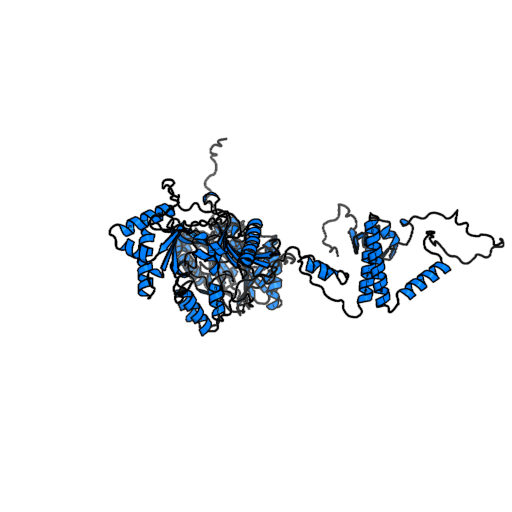.388 -55.854 37.116 1.00 87.56 730 ARG A C 1
ATOM 5752 O O . ARG A 1 730 ? 34.451 -56.457 37.027 1.00 87.56 730 ARG A O 1
ATOM 5759 N N . ARG A 1 731 ? 33.227 -54.621 36.627 1.00 86.38 731 ARG A N 1
ATOM 5760 C CA . ARG A 1 731 ? 34.240 -53.885 35.842 1.00 86.38 731 ARG A CA 1
ATOM 5761 C C . ARG A 1 731 ? 34.673 -52.560 36.480 1.00 86.38 731 ARG A C 1
ATOM 5763 O O . ARG A 1 731 ? 35.559 -51.916 35.932 1.00 86.38 731 ARG A O 1
ATOM 5770 N N . GLY A 1 732 ? 34.076 -52.170 37.607 1.00 81.81 732 GLY A N 1
ATOM 5771 C CA . GLY A 1 732 ? 34.276 -50.862 38.232 1.00 81.81 732 GLY A CA 1
ATOM 5772 C C . GLY A 1 732 ? 33.458 -49.746 37.572 1.00 81.81 732 GLY A C 1
ATOM 5773 O O . GLY A 1 732 ? 32.767 -49.957 36.571 1.00 81.81 732 GLY A O 1
ATOM 5774 N N . GLY A 1 733 ? 33.511 -48.554 38.167 1.00 82.88 733 GLY A N 1
ATOM 5775 C CA . GLY A 1 733 ? 33.024 -47.311 37.568 1.00 82.88 733 GLY A CA 1
ATOM 5776 C C . GLY A 1 733 ? 34.171 -46.422 37.075 1.00 82.88 733 GLY A C 1
ATOM 5777 O O . GLY A 1 733 ? 35.302 -46.877 36.910 1.00 82.88 733 GLY A O 1
ATOM 5778 N N . PHE A 1 734 ? 33.876 -45.145 36.824 1.00 84.12 734 PHE A N 1
ATOM 5779 C CA . PHE A 1 734 ? 34.845 -44.170 36.305 1.00 84.12 734 PHE A CA 1
ATOM 5780 C C . PHE A 1 734 ? 35.540 -43.345 37.408 1.00 84.12 734 PHE A C 1
ATOM 5782 O O . PHE A 1 734 ? 36.230 -42.376 37.105 1.00 84.12 734 PHE A O 1
ATOM 5789 N N . GLU A 1 735 ? 35.394 -43.719 38.684 1.00 83.75 735 GLU A N 1
ATOM 5790 C CA . GLU A 1 735 ? 35.890 -42.952 39.842 1.00 83.75 735 GLU A CA 1
ATOM 5791 C C . GLU A 1 735 ? 37.417 -42.818 39.856 1.00 83.75 735 GLU A C 1
ATOM 5793 O O . GLU A 1 735 ? 37.945 -41.793 40.274 1.00 83.75 735 GLU A O 1
ATOM 5798 N N . HIS A 1 736 ? 38.120 -43.840 39.362 1.00 79.94 736 HIS A N 1
ATOM 5799 C CA . HIS A 1 736 ? 39.582 -43.867 39.296 1.00 79.94 736 HIS A CA 1
ATOM 5800 C C . HIS A 1 736 ? 40.160 -43.138 38.070 1.00 79.94 736 HIS A C 1
ATOM 5802 O O . HIS A 1 736 ? 41.378 -43.051 37.953 1.00 79.94 736 HIS A O 1
ATOM 5808 N N . GLN A 1 737 ? 39.315 -42.648 37.146 1.00 82.00 737 GLN A N 1
ATOM 5809 C CA . GLN A 1 737 ? 39.717 -41.883 35.949 1.00 82.00 737 GLN A CA 1
ATOM 5810 C C . GLN A 1 737 ? 40.808 -42.568 35.097 1.00 82.00 737 GLN A C 1
ATOM 5812 O O . GLN A 1 737 ? 41.621 -41.917 34.444 1.00 82.00 737 GLN A O 1
ATOM 5817 N N . THR A 1 738 ? 40.838 -43.903 35.107 1.00 81.06 738 THR A N 1
ATOM 5818 C CA . THR A 1 738 ? 41.891 -44.693 34.463 1.00 81.06 738 THR A CA 1
ATOM 5819 C C . THR A 1 738 ? 41.815 -44.595 32.939 1.00 81.06 738 THR A C 1
ATOM 5821 O O . THR A 1 738 ? 40.771 -44.865 32.343 1.00 81.06 738 THR A O 1
ATOM 5824 N N . VAL A 1 739 ? 42.946 -44.283 32.300 1.00 79.12 739 VAL A N 1
ATOM 5825 C CA . VAL A 1 739 ? 43.105 -44.289 30.839 1.00 79.12 739 VAL A CA 1
ATOM 5826 C C . VAL A 1 739 ? 43.907 -45.521 30.421 1.00 79.12 739 VAL A C 1
ATOM 5828 O O . VAL A 1 739 ? 45.021 -45.735 30.893 1.00 79.12 739 VAL A O 1
ATOM 5831 N N . LEU A 1 740 ? 43.361 -46.326 29.509 1.00 82.12 740 LEU A N 1
ATOM 5832 C CA . LEU A 1 740 ? 44.086 -47.441 28.898 1.00 82.12 740 LEU A CA 1
ATOM 5833 C C . LEU A 1 740 ? 44.958 -46.923 27.742 1.00 82.12 740 LEU A C 1
ATOM 5835 O O . LEU A 1 740 ? 44.418 -46.408 26.765 1.00 82.12 740 LEU A O 1
ATOM 5839 N N . LEU A 1 741 ? 46.283 -47.062 27.851 1.00 75.62 741 LEU A N 1
ATOM 5840 C CA . LEU A 1 741 ? 47.241 -46.532 26.864 1.00 75.62 741 LEU A CA 1
ATOM 5841 C C . LEU A 1 741 ? 47.687 -47.570 25.841 1.00 75.62 741 LEU A C 1
ATOM 5843 O O . LEU A 1 741 ? 47.697 -47.299 24.645 1.00 75.62 741 LEU A O 1
ATOM 5847 N N . GLU A 1 742 ? 48.028 -48.768 26.306 1.00 74.38 742 GLU A N 1
ATOM 5848 C CA . GLU A 1 742 ? 48.458 -49.870 25.456 1.00 74.38 742 GLU A CA 1
ATOM 5849 C C . GLU A 1 742 ? 48.113 -51.221 26.089 1.00 74.38 742 GLU A C 1
ATOM 5851 O O . GLU A 1 742 ? 47.930 -51.344 27.301 1.00 74.38 742 GLU A O 1
ATOM 5856 N N . THR A 1 743 ? 48.035 -52.253 25.250 1.00 75.25 743 THR A N 1
ATOM 5857 C CA . THR A 1 743 ? 47.934 -53.651 25.680 1.00 75.25 743 THR A CA 1
ATOM 5858 C C . THR A 1 743 ? 48.886 -54.485 24.836 1.00 75.25 743 THR A C 1
ATOM 5860 O O . THR A 1 743 ? 48.800 -54.446 23.609 1.00 75.25 743 THR A O 1
ATOM 5863 N N . ALA A 1 744 ? 49.749 -55.276 25.466 1.00 71.19 744 ALA A N 1
ATOM 5864 C CA . ALA A 1 744 ? 50.649 -56.197 24.778 1.00 71.19 744 ALA A CA 1
ATOM 5865 C C . ALA A 1 744 ? 50.483 -57.620 25.323 1.00 71.19 744 ALA A C 1
ATOM 5867 O O . ALA A 1 744 ? 50.099 -57.822 26.477 1.00 71.19 744 ALA A O 1
ATOM 5868 N N . ARG A 1 745 ? 50.783 -58.626 24.492 1.00 66.06 745 ARG A N 1
ATOM 5869 C CA . ARG A 1 745 ? 50.944 -59.999 24.992 1.00 66.06 745 ARG A CA 1
ATOM 5870 C C . ARG A 1 745 ? 52.218 -60.063 25.844 1.00 66.06 745 ARG A C 1
ATOM 5872 O O . ARG A 1 745 ? 53.183 -59.376 25.511 1.00 66.06 745 ARG A O 1
ATOM 5879 N N . PRO A 1 746 ? 52.250 -60.876 26.911 1.00 65.56 746 PRO A N 1
ATOM 5880 C CA . PRO A 1 746 ? 53.439 -60.984 27.746 1.00 65.56 746 PRO A CA 1
ATOM 5881 C C . PRO A 1 746 ? 54.638 -61.465 26.917 1.00 65.56 746 PRO A C 1
ATOM 5883 O O . PRO A 1 746 ? 54.551 -62.462 26.200 1.00 65.56 746 PRO A O 1
ATOM 5886 N N . MET A 1 747 ? 55.756 -60.744 27.017 1.00 54.53 747 MET A N 1
ATOM 5887 C CA . MET A 1 747 ? 57.043 -61.155 26.452 1.00 54.53 747 MET A CA 1
ATOM 5888 C C . MET A 1 747 ? 57.602 -62.326 27.280 1.00 54.53 747 MET A C 1
ATOM 5890 O O . MET A 1 747 ? 57.597 -62.232 28.510 1.00 54.53 747 MET A O 1
ATOM 5894 N N . PRO A 1 748 ? 58.104 -63.418 26.674 1.00 57.12 748 PRO A N 1
ATOM 5895 C CA . PRO A 1 748 ? 58.766 -64.476 27.430 1.00 57.12 748 PRO A CA 1
ATOM 5896 C C . PRO A 1 748 ? 60.086 -63.942 28.010 1.00 57.12 748 PRO A C 1
ATOM 5898 O O . PRO A 1 748 ? 61.060 -63.750 27.288 1.00 57.12 748 PRO A O 1
ATOM 5901 N N . SER A 1 749 ? 60.115 -63.685 29.317 1.00 51.53 749 SER A N 1
ATOM 5902 C CA . SER A 1 749 ? 61.307 -63.282 30.073 1.00 51.53 749 SER A CA 1
ATOM 5903 C C . SER A 1 749 ? 61.412 -64.128 31.350 1.00 51.53 749 SER A C 1
ATOM 5905 O O . SER A 1 749 ? 60.381 -64.385 31.975 1.00 51.53 749 SER A O 1
ATOM 5907 N N . PRO A 1 750 ? 62.612 -64.578 31.773 1.00 53.59 750 PRO A N 1
ATOM 5908 C CA . PRO A 1 750 ? 62.792 -65.449 32.938 1.00 53.59 750 PRO A CA 1
ATOM 5909 C C . PRO A 1 750 ? 62.815 -64.669 34.267 1.00 53.59 750 PRO A C 1
ATOM 5911 O O . PRO A 1 750 ? 63.613 -64.964 35.155 1.00 53.59 750 PRO A O 1
ATOM 5914 N N . VAL A 1 751 ? 61.947 -63.667 34.422 1.00 52.88 751 VAL A N 1
ATOM 5915 C CA . VAL A 1 751 ? 61.823 -62.880 35.658 1.00 52.88 751 VAL A CA 1
ATOM 5916 C C . VAL A 1 751 ? 60.455 -63.140 36.283 1.00 52.88 751 VAL A C 1
ATOM 5918 O O . VAL A 1 751 ? 59.431 -63.099 35.604 1.00 52.88 751 VAL A O 1
ATOM 5921 N N . ARG A 1 752 ? 60.468 -63.472 37.581 1.00 50.00 752 ARG A N 1
ATOM 5922 C CA . ARG A 1 752 ? 59.305 -63.852 38.395 1.00 50.00 752 ARG A CA 1
ATOM 5923 C C . ARG A 1 752 ? 58.160 -62.841 38.269 1.00 50.00 752 ARG A C 1
ATOM 5925 O O . ARG A 1 752 ? 58.371 -61.636 38.364 1.00 50.00 752 ARG A O 1
ATOM 5932 N N . ALA A 1 753 ? 56.957 -63.383 38.098 1.00 52.81 753 ALA A N 1
ATOM 5933 C CA . ALA A 1 753 ? 55.697 -62.663 38.123 1.00 52.81 753 ALA A CA 1
ATOM 5934 C C . ALA A 1 753 ? 55.399 -62.186 39.548 1.00 52.81 753 ALA A C 1
ATOM 5936 O O . ALA A 1 753 ? 54.962 -62.987 40.358 1.00 52.81 753 ALA A O 1
ATOM 5937 N N . ASP A 1 754 ? 55.664 -60.910 39.820 1.00 51.06 754 ASP A N 1
ATOM 5938 C CA . ASP A 1 754 ? 55.062 -60.125 40.905 1.00 51.06 754 ASP A CA 1
ATOM 5939 C C . ASP A 1 754 ? 55.207 -58.634 40.550 1.00 51.06 754 ASP A C 1
ATOM 5941 O O . ASP A 1 754 ? 55.982 -57.886 41.140 1.00 51.06 754 ASP A O 1
ATOM 5945 N N . SER A 1 755 ? 54.482 -58.187 39.525 1.00 48.97 755 SER A N 1
ATOM 5946 C CA . SER A 1 755 ? 54.251 -56.761 39.276 1.00 48.97 755 SER A CA 1
ATOM 5947 C C . SER A 1 755 ? 52.752 -56.490 39.294 1.00 48.97 755 SER A C 1
ATOM 5949 O O . SER A 1 755 ? 52.096 -56.319 38.268 1.00 48.97 755 SER A O 1
ATOM 5951 N N . VAL A 1 756 ? 52.188 -56.464 40.503 1.00 49.12 756 VAL A N 1
ATOM 5952 C CA . VAL A 1 756 ? 50.913 -55.781 40.739 1.00 49.12 756 VAL A CA 1
ATOM 5953 C C . VAL A 1 756 ? 51.130 -54.322 40.337 1.00 49.12 756 VAL A C 1
ATOM 5955 O O . VAL A 1 756 ? 52.031 -53.665 40.857 1.00 49.12 756 VAL A O 1
ATOM 5958 N N . VAL A 1 757 ? 50.356 -53.830 39.367 1.00 51.88 757 VAL A N 1
ATOM 5959 C CA . VAL A 1 757 ? 50.394 -52.425 38.941 1.00 51.88 757 VAL A CA 1
ATOM 5960 C C . VAL A 1 757 ? 50.078 -51.563 40.162 1.00 51.88 757 VAL A C 1
ATOM 5962 O O . VAL A 1 757 ? 48.935 -51.525 40.614 1.00 51.88 757 VAL A O 1
ATOM 5965 N N . ASN A 1 758 ? 51.090 -50.903 40.724 1.00 49.50 758 ASN A N 1
ATOM 5966 C CA . ASN A 1 758 ? 50.908 -50.017 41.865 1.00 49.50 758 ASN A CA 1
ATOM 5967 C C . ASN A 1 758 ? 50.144 -48.769 41.386 1.00 49.50 758 ASN A C 1
ATOM 5969 O O . ASN A 1 758 ? 50.660 -48.001 40.571 1.00 49.50 758 ASN A O 1
ATOM 5973 N N . GLN A 1 759 ? 48.892 -48.593 41.823 1.00 51.88 759 GLN A N 1
ATOM 5974 C CA . GLN A 1 759 ? 48.020 -47.511 41.338 1.00 51.88 759 GLN A CA 1
ATOM 5975 C C . GLN A 1 759 ? 48.554 -46.110 41.692 1.00 51.88 759 GLN A C 1
ATOM 5977 O O . GLN A 1 759 ? 48.274 -45.159 40.970 1.00 51.88 759 GLN A O 1
ATOM 5982 N N . GLU A 1 760 ? 49.377 -45.979 42.737 1.00 53.22 760 GLU A N 1
ATOM 5983 C CA . GLU A 1 760 ? 49.928 -44.694 43.203 1.00 53.22 760 GLU A CA 1
ATOM 5984 C C . GLU A 1 760 ? 51.050 -44.119 42.316 1.00 53.22 760 GLU A C 1
ATOM 5986 O O . GLU A 1 760 ? 51.505 -43.002 42.545 1.00 53.22 760 GLU A O 1
ATOM 5991 N N . SER A 1 761 ? 51.513 -44.853 41.297 1.00 55.16 761 SER A N 1
ATOM 5992 C CA . SER A 1 761 ? 52.641 -44.451 40.435 1.00 55.16 761 SER A CA 1
ATOM 5993 C C . SER A 1 761 ? 52.256 -44.241 38.963 1.00 55.16 761 SER A C 1
ATOM 5995 O O . SER A 1 761 ? 53.136 -44.172 38.104 1.00 55.16 761 SER A O 1
ATOM 5997 N N . GLN A 1 762 ? 50.958 -44.185 38.643 1.00 64.69 762 GLN A N 1
ATOM 5998 C CA . GLN A 1 762 ? 50.495 -44.041 37.260 1.00 64.69 762 GLN A CA 1
ATOM 5999 C C . GLN A 1 762 ? 50.767 -42.627 36.710 1.00 64.69 762 GLN A C 1
ATOM 6001 O O . GLN A 1 762 ? 50.549 -41.640 37.415 1.00 64.69 762 GLN A O 1
ATOM 6006 N N . PRO A 1 763 ? 51.224 -42.497 35.449 1.00 70.31 763 PRO A N 1
ATOM 6007 C CA . PRO A 1 763 ? 51.448 -41.193 34.837 1.00 70.31 763 PRO A CA 1
ATOM 6008 C C . PRO A 1 763 ? 50.119 -40.461 34.599 1.00 70.31 763 PRO A C 1
ATOM 6010 O O . PRO A 1 763 ? 49.166 -41.032 34.069 1.00 70.31 763 PRO A O 1
ATOM 6013 N N . LEU A 1 764 ? 50.072 -39.173 34.951 1.00 76.75 764 LEU A N 1
ATOM 6014 C CA . LEU A 1 764 ? 48.951 -38.291 34.622 1.00 76.75 764 LEU A CA 1
ATOM 6015 C C . LEU A 1 764 ? 49.004 -37.907 33.139 1.00 76.75 764 LEU A C 1
ATOM 6017 O O . LEU A 1 764 ? 50.039 -37.453 32.649 1.00 76.75 764 LEU A O 1
ATOM 6021 N N . ILE A 1 765 ? 47.878 -38.042 32.439 1.00 80.06 765 ILE A N 1
ATOM 6022 C CA . ILE A 1 765 ? 47.738 -37.704 31.016 1.00 80.06 765 ILE A CA 1
ATOM 6023 C C . ILE A 1 765 ? 46.654 -36.645 30.853 1.00 80.06 765 ILE A C 1
ATOM 6025 O O . ILE A 1 765 ? 45.615 -36.701 31.508 1.00 80.06 765 ILE A O 1
ATOM 6029 N N . GLN A 1 766 ? 46.900 -35.660 29.988 1.00 80.31 766 GLN A N 1
ATOM 6030 C CA . GLN A 1 766 ? 45.933 -34.601 29.709 1.00 80.31 766 GLN A CA 1
ATOM 6031 C C . GLN A 1 766 ? 44.932 -35.060 28.646 1.00 80.31 766 GLN A C 1
ATOM 6033 O O . GLN A 1 766 ? 45.277 -35.800 27.729 1.00 80.31 766 GLN A O 1
ATOM 6038 N N . LEU A 1 767 ? 43.698 -34.548 28.695 1.00 78.12 767 LEU A N 1
ATOM 6039 C CA . LEU A 1 767 ? 42.662 -34.866 27.700 1.00 78.12 767 LEU A CA 1
ATOM 6040 C C . LEU A 1 767 ? 43.115 -34.568 26.259 1.00 78.12 767 LEU A C 1
ATOM 6042 O O . LEU A 1 767 ? 42.788 -35.319 25.342 1.00 78.12 767 LEU A O 1
ATOM 6046 N N . ARG A 1 768 ? 43.920 -33.512 26.068 1.00 75.19 768 ARG A N 1
ATOM 6047 C CA . ARG A 1 768 ? 44.501 -33.152 24.764 1.00 75.19 768 ARG A CA 1
ATOM 6048 C C . ARG A 1 768 ? 45.440 -34.210 24.199 1.00 75.19 768 ARG A C 1
ATOM 6050 O O . ARG A 1 768 ? 45.697 -34.183 23.004 1.00 75.19 768 ARG A O 1
ATOM 6057 N N . ASP A 1 769 ? 45.954 -35.115 25.023 1.00 77.25 769 ASP A N 1
ATOM 6058 C CA . ASP A 1 769 ? 46.855 -36.191 24.611 1.00 77.25 769 ASP A CA 1
ATOM 6059 C C . ASP A 1 769 ? 46.069 -37.476 24.274 1.00 77.25 769 ASP A C 1
ATOM 6061 O O . ASP A 1 769 ? 46.641 -38.434 23.759 1.00 77.25 769 ASP A O 1
ATOM 6065 N N . LEU A 1 770 ? 44.742 -37.483 24.490 1.00 77.50 770 LEU A N 1
ATOM 6066 C CA . LEU A 1 770 ? 43.849 -38.596 24.169 1.00 77.50 770 LEU A CA 1
ATOM 6067 C C . LEU A 1 770 ? 43.269 -38.485 22.754 1.00 77.50 770 LEU A C 1
ATOM 6069 O O . LEU A 1 770 ? 42.741 -37.446 22.348 1.00 77.50 770 LEU A O 1
ATOM 6073 N N . GLY A 1 771 ? 43.267 -39.608 22.035 1.00 73.81 771 GLY A N 1
ATOM 6074 C CA . GLY A 1 771 ? 42.689 -39.732 20.696 1.00 73.81 771 GLY A CA 1
ATOM 6075 C C . GLY A 1 771 ? 43.629 -39.285 19.574 1.00 73.81 771 GLY A C 1
ATOM 6076 O O . GLY A 1 771 ? 44.596 -38.554 19.781 1.00 73.81 771 GLY A O 1
ATOM 6077 N N . ALA A 1 772 ? 43.332 -39.741 18.360 1.00 77.00 772 ALA A N 1
ATOM 6078 C CA . ALA A 1 772 ? 44.133 -39.462 17.175 1.00 77.00 772 ALA A CA 1
ATOM 6079 C C . ALA A 1 772 ? 43.447 -38.436 16.264 1.00 77.00 772 ALA A C 1
ATOM 6081 O O . ALA A 1 772 ? 42.214 -38.345 16.213 1.00 77.00 772 ALA A O 1
ATOM 6082 N N . VAL A 1 773 ? 44.277 -37.691 15.538 1.00 80.81 773 VAL A N 1
ATOM 6083 C CA . VAL A 1 773 ? 43.896 -36.984 14.315 1.00 80.81 773 VAL A CA 1
ATOM 6084 C C . VAL A 1 773 ? 44.515 -37.788 13.185 1.00 80.81 773 VAL A C 1
ATOM 6086 O O . VAL A 1 773 ? 45.737 -37.912 13.124 1.00 80.81 773 VAL A O 1
ATOM 6089 N N . HIS A 1 774 ? 43.685 -38.393 12.344 1.00 84.06 774 HIS A N 1
ATOM 6090 C CA . HIS A 1 774 ? 44.156 -39.134 11.181 1.00 84.06 774 HIS A CA 1
ATOM 6091 C C . HIS A 1 774 ? 43.806 -38.356 9.923 1.00 84.06 774 HIS A C 1
ATOM 6093 O O . HIS A 1 774 ? 42.643 -38.008 9.723 1.00 84.06 774 HIS A O 1
ATOM 6099 N N . VAL A 1 775 ? 44.810 -38.077 9.100 1.00 81.25 775 VAL A N 1
ATOM 6100 C CA . VAL A 1 775 ? 44.657 -37.364 7.834 1.00 81.25 775 VAL A CA 1
ATOM 6101 C C . VAL A 1 775 ? 45.096 -38.292 6.719 1.00 81.25 775 VAL A C 1
ATOM 6103 O O . VAL A 1 775 ? 46.220 -38.788 6.736 1.00 81.25 775 VAL A O 1
ATOM 6106 N N . GLU A 1 776 ? 44.214 -38.508 5.752 1.00 80.69 776 GLU A N 1
ATOM 6107 C CA . GLU A 1 776 ? 44.483 -39.327 4.577 1.00 80.69 776 GLU A CA 1
ATOM 6108 C C . GLU A 1 776 ? 43.938 -38.616 3.329 1.00 80.69 776 GLU A C 1
ATOM 6110 O O . GLU A 1 776 ? 42.727 -38.502 3.120 1.00 80.69 776 GLU A O 1
ATOM 6115 N N . GLY A 1 777 ? 44.848 -38.086 2.505 1.00 77.56 777 GLY A N 1
ATOM 6116 C CA . GLY A 1 777 ? 44.508 -37.319 1.303 1.00 77.56 777 GLY A CA 1
ATOM 6117 C C . GLY A 1 777 ? 43.656 -36.080 1.610 1.00 77.56 777 GLY A C 1
ATOM 6118 O O . GLY A 1 777 ? 44.104 -35.156 2.289 1.00 77.56 777 GLY A O 1
ATOM 6119 N N . GLY A 1 778 ? 42.426 -36.064 1.091 1.00 78.38 778 GLY A N 1
ATOM 6120 C CA . GLY A 1 778 ? 41.448 -34.992 1.310 1.00 78.38 778 GLY A CA 1
ATOM 6121 C C . GLY A 1 778 ? 40.557 -35.177 2.542 1.00 78.38 778 GLY A C 1
ATOM 6122 O O . GLY A 1 778 ? 39.651 -34.374 2.745 1.00 78.38 778 GLY A O 1
ATOM 6123 N N . ASN A 1 779 ? 40.777 -36.220 3.351 1.00 81.00 779 ASN A N 1
ATOM 6124 C CA . ASN A 1 779 ? 39.927 -36.562 4.491 1.00 81.00 779 ASN A CA 1
ATOM 6125 C C . ASN A 1 779 ? 40.681 -36.432 5.821 1.00 81.00 779 ASN A C 1
ATOM 6127 O O . ASN A 1 779 ? 41.828 -36.861 5.936 1.00 81.00 779 ASN A O 1
ATOM 6131 N N . ALA A 1 780 ? 40.000 -35.917 6.849 1.00 84.00 780 ALA A N 1
ATOM 6132 C CA . ALA A 1 780 ? 40.469 -35.949 8.233 1.00 84.00 780 ALA A CA 1
ATOM 6133 C C . ALA A 1 780 ? 39.430 -36.595 9.150 1.00 84.00 780 ALA A C 1
ATOM 6135 O O . ALA A 1 780 ? 38.245 -36.265 9.103 1.00 84.00 780 ALA A O 1
ATOM 6136 N N . SER A 1 781 ? 39.899 -37.479 10.027 1.00 84.44 781 SER A N 1
ATOM 6137 C CA . SER A 1 781 ? 39.139 -38.038 11.140 1.00 84.44 781 SER A CA 1
ATOM 6138 C C . SER A 1 781 ? 39.720 -37.517 12.450 1.00 84.44 781 SER A C 1
ATOM 6140 O O . SER A 1 781 ? 40.894 -37.741 12.754 1.00 84.44 781 SER A O 1
ATOM 6142 N N . ILE A 1 782 ? 38.901 -36.803 13.222 1.00 84.94 782 ILE A N 1
ATOM 6143 C CA . ILE A 1 782 ? 39.299 -36.168 14.480 1.00 84.94 782 ILE A CA 1
ATOM 6144 C C . ILE A 1 782 ? 38.502 -36.799 15.620 1.00 84.94 782 ILE A C 1
ATOM 6146 O O . ILE A 1 782 ? 37.272 -36.818 15.601 1.00 84.94 782 ILE A O 1
ATOM 6150 N N . SER A 1 783 ? 39.204 -37.287 16.640 1.00 83.25 783 SER A N 1
ATOM 6151 C CA . SER A 1 783 ? 38.567 -37.830 17.844 1.00 83.25 783 SER A CA 1
ATOM 6152 C C . SER A 1 783 ? 37.869 -36.729 18.659 1.00 83.25 783 SER A C 1
ATOM 6154 O O . SER A 1 783 ? 38.414 -35.639 18.829 1.00 83.25 783 SER A O 1
ATOM 6156 N N . PHE A 1 784 ? 36.705 -37.022 19.250 1.00 79.81 784 PHE A N 1
ATOM 6157 C CA . PHE A 1 784 ? 35.965 -36.055 20.080 1.00 79.81 784 PHE A CA 1
ATOM 6158 C C . PHE A 1 784 ? 36.767 -35.529 21.278 1.00 79.81 784 PHE A C 1
ATOM 6160 O O . PHE A 1 784 ? 36.648 -34.355 21.613 1.00 79.81 784 PHE A O 1
ATOM 6167 N N . SER A 1 785 ? 37.627 -36.353 21.886 1.00 80.75 785 SER A N 1
ATOM 6168 C CA . SER A 1 785 ? 38.527 -35.930 22.970 1.00 80.75 785 SER A CA 1
ATOM 6169 C C . SER A 1 785 ? 39.425 -34.759 22.560 1.00 80.75 785 SER A C 1
ATOM 6171 O O . SER A 1 785 ? 39.582 -33.812 23.329 1.00 80.75 785 SER A O 1
ATOM 6173 N N . LYS A 1 786 ? 39.941 -34.770 21.320 1.00 81.88 786 LYS A N 1
ATOM 6174 C CA . LYS A 1 786 ? 40.737 -33.666 20.764 1.00 81.88 786 LYS A CA 1
ATOM 6175 C C . LYS A 1 786 ? 39.887 -32.412 20.606 1.00 81.88 786 LYS A C 1
ATOM 6177 O O . LYS A 1 786 ? 40.292 -31.363 21.093 1.00 81.88 786 LYS A O 1
ATOM 6182 N N . LEU A 1 787 ? 38.692 -32.542 20.024 1.00 81.38 787 LEU A N 1
ATOM 6183 C CA . LEU A 1 787 ? 37.774 -31.416 19.812 1.00 81.38 787 LEU A CA 1
ATOM 6184 C C . LEU A 1 787 ? 37.288 -30.773 21.116 1.00 81.38 787 LEU A C 1
ATOM 6186 O O . LEU A 1 787 ? 37.147 -29.557 21.159 1.00 81.38 787 LEU A O 1
ATOM 6190 N N . LEU A 1 788 ? 37.056 -31.560 22.170 1.00 79.94 788 LEU A N 1
ATOM 6191 C CA . LEU A 1 788 ? 36.647 -31.056 23.487 1.00 79.94 788 LEU A CA 1
ATOM 6192 C C . LEU A 1 788 ? 37.800 -30.374 24.237 1.00 79.94 788 LEU A C 1
ATOM 6194 O O . LEU A 1 788 ? 37.573 -29.462 25.023 1.00 79.94 788 LEU A O 1
ATOM 6198 N N . SER A 1 789 ? 39.043 -30.800 23.992 1.00 75.94 789 SER A N 1
ATOM 6199 C CA . SER A 1 789 ? 40.232 -30.239 24.647 1.00 75.94 789 SER A CA 1
ATOM 6200 C C . SER A 1 789 ? 40.762 -28.943 24.020 1.00 75.94 789 SER A C 1
ATOM 6202 O O . SER A 1 789 ? 41.615 -28.284 24.613 1.00 75.94 789 SER A O 1
ATOM 6204 N N . SER A 1 790 ? 40.296 -28.583 22.819 1.00 66.88 790 SER A N 1
ATOM 6205 C CA . SER A 1 790 ? 40.806 -27.456 22.032 1.00 66.88 790 SER A CA 1
ATOM 6206 C C . SER A 1 790 ? 39.700 -26.456 21.702 1.00 66.88 790 SER A C 1
ATOM 6208 O O . SER A 1 790 ? 38.634 -26.848 21.240 1.00 66.88 790 SER A O 1
ATOM 6210 N N . SER A 1 791 ? 39.972 -25.154 21.821 1.00 65.62 791 SER A N 1
ATOM 6211 C CA . SER A 1 791 ? 39.072 -24.097 21.325 1.00 65.62 791 SER A CA 1
ATOM 6212 C C . SER A 1 791 ? 38.979 -24.049 19.788 1.00 65.62 791 SER A C 1
ATOM 6214 O O . SER A 1 791 ? 38.058 -23.444 19.236 1.00 65.62 791 SER A O 1
ATOM 6216 N N . GLY A 1 792 ? 39.911 -24.717 19.105 1.00 71.75 792 GLY A N 1
ATOM 6217 C CA . GLY A 1 792 ? 39.932 -25.000 17.676 1.00 71.75 792 GLY A CA 1
ATOM 6218 C C . GLY A 1 792 ? 41.149 -25.861 17.336 1.00 71.75 792 GLY A C 1
ATOM 6219 O O . GLY A 1 792 ? 42.212 -25.688 17.932 1.00 71.75 792 GLY A O 1
ATOM 6220 N N . LEU A 1 793 ? 40.982 -26.804 16.413 1.00 82.00 793 LEU A N 1
ATOM 6221 C CA . LEU A 1 793 ? 42.025 -27.700 15.924 1.00 82.00 793 LEU A CA 1
ATOM 6222 C C . LEU A 1 793 ? 42.271 -27.419 14.442 1.00 82.00 793 LEU A C 1
ATOM 6224 O O . LEU A 1 793 ? 41.340 -27.505 13.646 1.00 82.00 793 LEU A O 1
ATOM 6228 N N . GLU A 1 794 ? 43.509 -27.115 14.068 1.00 82.75 794 GLU A N 1
ATOM 6229 C CA . GLU A 1 794 ? 43.891 -26.956 12.665 1.00 82.75 794 GLU A CA 1
ATOM 6230 C C . GLU A 1 794 ? 44.352 -28.289 12.076 1.00 82.75 794 GLU A C 1
ATOM 6232 O O . GLU A 1 794 ? 45.149 -29.012 12.675 1.00 82.75 794 GLU A O 1
ATOM 6237 N N . VAL A 1 795 ? 43.825 -28.618 10.899 1.00 84.75 795 VAL A N 1
ATOM 6238 C CA . VAL A 1 795 ? 44.186 -29.811 10.137 1.00 84.75 795 VAL A CA 1
ATOM 6239 C C . VAL A 1 795 ? 44.431 -29.416 8.688 1.00 84.75 795 VAL A C 1
ATOM 6241 O O . VAL A 1 795 ? 43.591 -28.762 8.076 1.00 84.75 795 VAL A O 1
ATOM 6244 N N . GLU A 1 796 ? 45.565 -29.819 8.127 1.00 83.50 796 GLU A N 1
ATOM 6245 C CA . GLU A 1 796 ? 45.853 -29.624 6.706 1.00 83.50 796 GLU A CA 1
ATOM 6246 C C . GLU A 1 796 ? 45.335 -30.806 5.888 1.00 83.50 796 GLU A C 1
ATOM 6248 O O . GLU A 1 796 ? 45.624 -31.961 6.191 1.00 83.50 796 GLU A O 1
ATOM 6253 N N . LEU A 1 797 ? 44.561 -30.515 4.845 1.00 83.75 797 LEU A N 1
ATOM 6254 C CA . LEU A 1 797 ? 44.001 -31.487 3.909 1.00 83.75 797 LEU A CA 1
ATOM 6255 C C . LEU A 1 797 ? 44.561 -31.242 2.512 1.00 83.75 797 LEU A C 1
ATOM 6257 O O . LEU A 1 797 ? 44.757 -30.095 2.122 1.00 83.75 797 LEU A O 1
ATOM 6261 N N . THR A 1 798 ? 44.756 -32.300 1.723 1.00 78.06 798 THR A N 1
ATOM 6262 C CA . THR A 1 798 ? 45.113 -32.164 0.303 1.00 78.06 798 THR A CA 1
ATOM 6263 C C . THR A 1 798 ? 43.901 -32.473 -0.569 1.00 78.06 798 THR A C 1
ATOM 6265 O O . THR A 1 798 ? 43.518 -33.633 -0.714 1.00 78.06 798 THR A O 1
ATOM 6268 N N . VAL A 1 799 ? 43.301 -31.448 -1.177 1.00 75.00 799 VAL A N 1
ATOM 6269 C CA . VAL A 1 799 ? 42.146 -31.585 -2.082 1.00 75.00 799 VAL A CA 1
ATOM 6270 C C . VAL A 1 799 ? 42.588 -31.202 -3.491 1.00 75.00 799 VAL A C 1
ATOM 6272 O O . VAL A 1 799 ? 43.128 -30.119 -3.694 1.00 75.00 799 VAL A O 1
ATOM 6275 N N . GLU A 1 800 ? 42.431 -32.114 -4.457 1.00 75.19 800 GLU A N 1
ATOM 6276 C CA . GLU A 1 800 ? 42.865 -31.921 -5.857 1.00 75.19 800 GLU A CA 1
ATOM 6277 C C . GLU A 1 800 ? 44.335 -31.459 -6.003 1.00 75.19 800 GLU A C 1
ATOM 6279 O O . GLU A 1 800 ? 44.685 -30.671 -6.880 1.00 75.19 800 GLU A O 1
ATOM 6284 N N . GLY A 1 801 ? 45.218 -31.942 -5.120 1.00 69.88 801 GLY A N 1
ATOM 6285 C CA . GLY A 1 801 ? 46.648 -31.605 -5.130 1.00 69.88 801 GLY A CA 1
ATOM 6286 C C . GLY A 1 801 ? 47.003 -30.263 -4.481 1.00 69.88 801 GLY A C 1
ATOM 6287 O O . GLY A 1 801 ? 48.155 -29.844 -4.572 1.00 69.88 801 GLY A O 1
ATOM 6288 N N . ARG A 1 802 ? 46.051 -29.591 -3.817 1.00 70.88 802 ARG A N 1
ATOM 6289 C CA . ARG A 1 802 ? 46.280 -28.326 -3.104 1.00 70.88 802 ARG A CA 1
ATOM 6290 C C . ARG A 1 802 ? 46.125 -28.487 -1.591 1.00 70.88 802 ARG A C 1
ATOM 6292 O O . ARG A 1 802 ? 45.142 -29.097 -1.165 1.00 70.88 802 ARG A O 1
ATOM 6299 N N . PRO A 1 803 ? 47.041 -27.923 -0.783 1.00 74.75 803 PRO A N 1
ATOM 6300 C CA . PRO A 1 803 ? 46.889 -27.903 0.665 1.00 74.75 803 PRO A CA 1
ATOM 6301 C C . PRO A 1 803 ? 45.806 -26.892 1.070 1.00 74.75 803 PRO A C 1
ATOM 6303 O O . PRO A 1 803 ? 45.793 -25.755 0.599 1.00 74.75 803 PRO A O 1
ATOM 6306 N N . ILE A 1 804 ? 44.894 -27.308 1.944 1.00 80.56 804 ILE A N 1
ATOM 6307 C CA . ILE A 1 804 ? 43.864 -26.473 2.568 1.00 80.56 804 ILE A CA 1
ATOM 6308 C C . ILE A 1 804 ? 43.997 -26.637 4.077 1.00 80.56 804 ILE A C 1
ATOM 6310 O O . ILE A 1 804 ? 43.894 -27.754 4.584 1.00 80.56 804 ILE A O 1
ATOM 6314 N N . SER A 1 805 ? 44.175 -25.534 4.801 1.00 80.69 805 SER A N 1
ATOM 6315 C CA . SER A 1 805 ? 44.163 -25.549 6.265 1.00 80.69 805 SER A CA 1
ATOM 6316 C C . SER A 1 805 ? 42.723 -25.404 6.751 1.00 80.69 805 SER A C 1
ATOM 6318 O O . SER A 1 805 ? 42.015 -24.460 6.391 1.00 80.69 805 SER A O 1
ATOM 6320 N N . LEU A 1 806 ? 42.267 -26.356 7.557 1.00 84.38 806 LEU A N 1
ATOM 6321 C CA . LEU A 1 806 ? 40.918 -26.409 8.100 1.00 84.38 806 LEU A CA 1
ATOM 6322 C C . LEU A 1 806 ? 40.970 -26.268 9.619 1.00 84.38 806 LEU A C 1
ATOM 6324 O O . LEU A 1 806 ? 41.433 -27.169 10.312 1.00 84.38 806 LEU A O 1
ATOM 6328 N N . ALA A 1 807 ? 40.440 -25.169 10.145 1.00 84.69 807 ALA A N 1
ATOM 6329 C CA . ALA A 1 807 ? 40.188 -25.023 11.571 1.00 84.69 807 ALA A CA 1
ATOM 6330 C C . ALA A 1 807 ? 38.825 -25.639 11.925 1.00 84.69 807 ALA A C 1
ATOM 6332 O O . ALA A 1 807 ? 37.778 -25.217 11.421 1.00 84.69 807 ALA A O 1
ATOM 6333 N N . VAL A 1 808 ? 38.837 -26.635 12.806 1.00 86.25 808 VAL A N 1
ATOM 6334 C CA . VAL A 1 808 ? 37.672 -27.399 13.263 1.00 86.25 808 VAL A CA 1
ATOM 6335 C C . VAL A 1 808 ? 37.435 -27.132 14.745 1.00 86.25 808 VAL A C 1
ATOM 6337 O O . VAL A 1 808 ? 38.336 -27.292 15.561 1.00 86.25 808 VAL A O 1
ATOM 6340 N N . ALA A 1 809 ? 36.216 -26.747 15.116 1.00 82.44 809 ALA A N 1
ATOM 6341 C CA . ALA A 1 809 ? 35.828 -26.529 16.509 1.00 82.44 809 ALA A CA 1
ATOM 6342 C C . ALA A 1 809 ? 34.386 -26.982 16.765 1.00 82.44 809 ALA A C 1
ATOM 6344 O O . ALA A 1 809 ? 33.551 -26.944 15.861 1.00 82.44 809 ALA A O 1
ATOM 6345 N N . LEU A 1 810 ? 34.058 -27.353 18.003 1.00 79.81 810 LEU A N 1
ATOM 6346 C CA . LEU A 1 810 ? 32.665 -27.534 18.425 1.00 79.81 810 LEU A CA 1
ATOM 6347 C C . LEU A 1 810 ? 32.031 -26.164 18.712 1.00 79.81 810 LEU A C 1
ATOM 6349 O O . LEU A 1 810 ? 32.650 -25.300 19.332 1.00 79.81 810 LEU A O 1
ATOM 6353 N N . LYS A 1 811 ? 30.801 -25.934 18.237 1.00 76.00 811 LYS A N 1
ATOM 6354 C CA . LYS A 1 811 ? 30.045 -24.702 18.507 1.00 76.00 811 LYS A CA 1
ATOM 6355 C C . LYS A 1 811 ? 28.547 -24.989 18.604 1.00 76.00 811 LYS A C 1
ATOM 6357 O O . LYS A 1 811 ? 27.907 -25.285 17.595 1.00 76.00 811 LYS A O 1
ATOM 6362 N N . GLY A 1 812 ? 27.975 -24.815 19.797 1.00 70.62 812 GLY A N 1
ATOM 6363 C CA . GLY A 1 812 ? 26.601 -25.250 20.078 1.00 70.62 812 GLY A CA 1
ATOM 6364 C C . GLY A 1 812 ? 26.463 -26.755 19.828 1.00 70.62 812 GLY A C 1
ATOM 6365 O O . GLY A 1 812 ? 27.403 -27.493 20.094 1.00 70.62 812 GLY A O 1
ATOM 6366 N N . ALA A 1 813 ? 25.356 -27.191 19.222 1.00 63.38 813 ALA A N 1
ATOM 6367 C CA . ALA A 1 813 ? 25.106 -28.595 18.867 1.00 63.38 813 ALA A CA 1
ATOM 6368 C C . ALA A 1 813 ? 25.783 -29.070 17.555 1.00 63.38 813 ALA A C 1
ATOM 6370 O O . ALA A 1 813 ? 25.348 -30.050 16.951 1.00 63.38 813 ALA A O 1
ATOM 6371 N N . GLY A 1 814 ? 26.793 -28.354 17.043 1.00 71.19 814 GLY A N 1
ATOM 6372 C CA . GLY A 1 814 ? 27.379 -28.631 15.727 1.00 71.19 814 GLY A CA 1
ATOM 6373 C C . GLY A 1 814 ? 28.882 -28.386 15.624 1.00 71.19 814 GLY A C 1
ATOM 6374 O O . GLY A 1 814 ? 29.531 -27.888 16.543 1.00 71.19 814 GLY A O 1
ATOM 6375 N N . LEU A 1 815 ? 29.436 -28.730 14.459 1.00 80.62 815 LEU A N 1
ATOM 6376 C CA . LEU A 1 815 ? 30.834 -28.485 14.104 1.00 80.62 815 LEU A CA 1
ATOM 6377 C C . LEU A 1 815 ? 30.957 -27.167 13.335 1.00 80.62 815 LEU A C 1
ATOM 6379 O O . LEU A 1 815 ? 30.262 -26.933 12.345 1.00 80.62 815 LEU A O 1
ATOM 6383 N N . ARG A 1 816 ? 31.874 -26.308 13.773 1.00 80.88 816 ARG A N 1
ATOM 6384 C CA . ARG A 1 816 ? 32.331 -25.140 13.029 1.00 80.88 816 ARG A CA 1
ATOM 6385 C C . ARG A 1 816 ? 33.589 -25.521 12.261 1.00 80.88 816 ARG A C 1
ATOM 6387 O O . ARG A 1 816 ? 34.603 -25.852 12.864 1.00 80.88 816 ARG A O 1
ATOM 6394 N N . LEU A 1 817 ? 33.506 -25.412 10.942 1.00 84.56 817 LEU A N 1
ATOM 6395 C CA . LEU A 1 817 ? 34.610 -25.631 10.018 1.00 84.56 817 LEU A CA 1
ATOM 6396 C C . LEU A 1 817 ? 34.959 -24.293 9.366 1.00 84.56 817 LEU A C 1
ATOM 6398 O O . LEU A 1 817 ? 34.079 -23.623 8.822 1.00 84.56 817 LEU A O 1
ATOM 6402 N N . VAL A 1 818 ? 36.218 -23.880 9.455 1.00 79.94 818 VAL A N 1
ATOM 6403 C CA . VAL A 1 818 ? 36.735 -22.681 8.791 1.00 79.94 818 VAL A CA 1
ATOM 6404 C C . VAL A 1 818 ? 37.909 -23.109 7.929 1.00 79.94 818 VAL A C 1
ATOM 6406 O O . VAL A 1 818 ? 38.954 -23.475 8.451 1.00 79.94 818 VAL A O 1
ATOM 6409 N N . ALA A 1 819 ? 37.714 -23.095 6.613 1.00 77.50 819 ALA A N 1
ATOM 6410 C CA . ALA A 1 819 ? 38.780 -23.360 5.660 1.00 77.50 819 ALA A CA 1
ATOM 6411 C C . ALA A 1 819 ? 39.493 -22.049 5.313 1.00 77.50 819 ALA A C 1
ATOM 6413 O O . ALA A 1 819 ? 38.848 -21.067 4.937 1.00 77.50 819 ALA A O 1
ATOM 6414 N N . SER A 1 820 ? 40.815 -22.047 5.411 1.00 71.50 820 SER A N 1
ATOM 6415 C CA . SER A 1 820 ? 41.690 -21.032 4.834 1.00 71.50 820 SER A CA 1
ATOM 6416 C C . SER A 1 820 ? 42.481 -21.674 3.698 1.00 71.50 820 SER A C 1
ATOM 6418 O O . SER A 1 820 ? 43.087 -22.731 3.873 1.00 71.50 820 SER A O 1
ATOM 6420 N N . GLY A 1 821 ? 42.459 -21.046 2.519 1.00 59.00 821 GLY A N 1
ATOM 6421 C CA . GLY A 1 821 ? 43.399 -21.398 1.453 1.00 59.00 821 GLY A CA 1
ATOM 6422 C C . GLY A 1 821 ? 44.843 -21.106 1.888 1.00 59.00 821 GLY A C 1
ATOM 6423 O O . GLY A 1 821 ? 45.035 -20.414 2.894 1.00 59.00 821 GLY A O 1
ATOM 6424 N N . PRO A 1 822 ? 45.857 -21.591 1.149 1.00 54.44 822 PRO A N 1
ATOM 6425 C CA . PRO A 1 822 ? 47.239 -21.211 1.418 1.00 54.44 822 PRO A CA 1
ATOM 6426 C C . PRO A 1 822 ? 47.332 -19.681 1.436 1.00 54.44 822 PRO A C 1
ATOM 6428 O O . PRO A 1 822 ? 46.690 -19.017 0.614 1.00 54.44 822 PRO A O 1
ATOM 6431 N N . GLN A 1 823 ? 48.084 -19.112 2.386 1.00 47.41 823 GLN A N 1
ATOM 6432 C CA . GLN A 1 823 ? 48.408 -17.686 2.345 1.00 47.41 823 GLN A CA 1
ATOM 6433 C C . GLN A 1 823 ? 48.940 -17.380 0.944 1.00 47.41 823 GLN A C 1
ATOM 6435 O O . GLN A 1 823 ? 49.948 -17.951 0.527 1.00 47.41 823 GLN A O 1
ATOM 6440 N N . ARG A 1 824 ? 48.231 -16.523 0.198 1.00 45.06 824 ARG A N 1
ATOM 6441 C CA . ARG A 1 824 ? 48.736 -16.006 -1.073 1.00 45.06 824 ARG A CA 1
ATOM 6442 C C . ARG A 1 824 ? 50.094 -15.378 -0.779 1.00 45.06 824 ARG A C 1
ATOM 6444 O O . ARG A 1 824 ? 50.166 -14.468 0.045 1.00 45.06 824 ARG A O 1
ATOM 6451 N N . ALA A 1 825 ? 51.144 -15.844 -1.450 1.00 48.72 825 ALA A N 1
ATOM 6452 C CA . ALA A 1 825 ? 52.324 -15.010 -1.613 1.00 48.72 825 ALA A CA 1
ATOM 6453 C C . ALA A 1 825 ? 51.855 -13.699 -2.266 1.00 48.72 825 ALA A C 1
ATOM 6455 O O . ALA A 1 825 ? 51.005 -13.738 -3.159 1.00 48.72 825 ALA A O 1
ATOM 6456 N N . GLU A 1 826 ? 52.354 -12.553 -1.798 1.00 45.19 826 GLU A N 1
ATOM 6457 C CA . GLU A 1 826 ? 51.883 -11.214 -2.202 1.00 45.19 826 GLU A CA 1
ATOM 6458 C C . GLU A 1 826 ? 51.991 -10.939 -3.721 1.00 45.19 826 GLU A C 1
ATOM 6460 O O . GLU A 1 826 ? 51.424 -9.962 -4.204 1.00 45.19 826 GLU A O 1
ATOM 6465 N N . ASP A 1 827 ? 52.618 -11.840 -4.486 1.00 46.06 827 ASP A N 1
ATOM 6466 C CA . ASP A 1 827 ? 52.980 -11.657 -5.891 1.00 46.06 827 ASP A CA 1
ATOM 6467 C C . ASP A 1 827 ? 52.135 -12.445 -6.925 1.00 46.06 827 ASP A C 1
ATOM 6469 O O . ASP A 1 827 ? 52.450 -12.388 -8.116 1.00 46.06 827 ASP A O 1
ATOM 6473 N N . GLU A 1 828 ? 51.057 -13.158 -6.555 1.00 41.44 828 GLU A N 1
ATOM 6474 C CA . GLU A 1 828 ? 50.215 -13.867 -7.551 1.00 41.44 828 GLU A CA 1
ATOM 6475 C C . GLU A 1 828 ? 48.913 -13.125 -7.952 1.00 41.44 828 GLU A C 1
ATOM 6477 O O . GLU A 1 828 ? 48.122 -12.734 -7.086 1.00 41.44 828 GLU A O 1
ATOM 6482 N N . PRO A 1 829 ? 48.629 -12.965 -9.268 1.00 43.06 829 PRO A N 1
ATOM 6483 C CA . PRO A 1 829 ? 47.498 -12.185 -9.772 1.00 43.06 829 PRO A CA 1
ATOM 6484 C C . PRO A 1 829 ? 46.132 -12.864 -9.572 1.00 43.06 829 PRO A C 1
ATOM 6486 O O . PRO A 1 829 ? 45.997 -14.089 -9.572 1.00 43.06 829 PRO A O 1
ATOM 6489 N N . ASP A 1 830 ? 45.094 -12.028 -9.452 1.00 43.91 830 ASP A N 1
ATOM 6490 C CA . ASP A 1 830 ? 43.697 -12.404 -9.211 1.00 43.91 830 ASP A CA 1
ATOM 6491 C C . ASP A 1 830 ? 43.102 -13.316 -10.298 1.00 43.91 830 ASP A C 1
ATOM 6493 O O . ASP A 1 830 ? 42.448 -12.861 -11.236 1.00 43.91 830 ASP A O 1
ATOM 6497 N N . SER A 1 831 ? 43.273 -14.631 -10.148 1.00 41.00 831 SER A N 1
ATOM 6498 C CA . SER A 1 831 ? 42.470 -15.622 -10.865 1.00 41.00 831 SER A CA 1
ATOM 6499 C C . SER A 1 831 ? 41.366 -16.188 -9.967 1.00 41.00 831 SER A C 1
ATOM 6501 O O . SER A 1 831 ? 41.583 -16.595 -8.825 1.00 41.00 831 SER A O 1
ATOM 6503 N N . GLN A 1 832 ? 40.143 -16.150 -10.499 1.00 47.28 832 GLN A N 1
ATOM 6504 C CA . GLN A 1 832 ? 38.926 -16.682 -9.899 1.00 47.28 832 GLN A CA 1
ATOM 6505 C C . GLN A 1 832 ? 39.020 -18.206 -9.776 1.00 47.28 832 GLN A C 1
ATOM 6507 O O . GLN A 1 832 ? 39.010 -18.900 -10.791 1.00 47.28 832 GLN A O 1
ATOM 6512 N N . LEU A 1 833 ? 39.019 -18.737 -8.553 1.00 34.47 833 LEU A N 1
ATOM 6513 C CA . LEU A 1 833 ? 38.639 -20.128 -8.307 1.00 34.47 833 LEU A CA 1
ATOM 6514 C C . LEU A 1 833 ? 37.573 -20.195 -7.205 1.00 34.47 833 LEU A C 1
ATOM 6516 O O . LEU A 1 833 ? 37.607 -19.393 -6.267 1.00 34.47 833 LEU A O 1
ATOM 6520 N N . PRO A 1 834 ? 36.581 -21.091 -7.347 1.00 37.00 834 PRO A N 1
ATOM 6521 C CA . PRO A 1 834 ? 35.430 -21.153 -6.464 1.00 37.00 834 PRO A CA 1
ATOM 6522 C C . PRO A 1 834 ? 35.859 -21.709 -5.105 1.00 37.00 834 PRO A C 1
ATOM 6524 O O . PRO A 1 834 ? 36.405 -22.802 -5.015 1.00 37.00 834 PRO A O 1
ATOM 6527 N N . LEU A 1 835 ? 35.594 -20.960 -4.037 1.00 34.41 835 LEU A N 1
ATOM 6528 C CA . LEU A 1 835 ? 35.616 -21.488 -2.674 1.00 34.41 835 LEU A CA 1
ATOM 6529 C C . LEU A 1 835 ? 34.261 -22.147 -2.405 1.00 34.41 835 LEU A C 1
ATOM 6531 O O . LEU A 1 835 ? 33.380 -21.504 -1.839 1.00 34.41 835 LEU A O 1
ATOM 6535 N N . PHE A 1 836 ? 34.095 -23.371 -2.909 1.00 32.88 836 PHE A N 1
ATOM 6536 C CA . PHE A 1 836 ? 33.364 -24.482 -2.287 1.00 32.88 836 PHE A CA 1
ATOM 6537 C C . PHE A 1 836 ? 33.708 -25.787 -2.994 1.00 32.88 836 PHE A C 1
ATOM 6539 O O . PHE A 1 836 ? 33.500 -25.846 -4.228 1.00 32.88 836 PHE A O 1
#

InterPro domains:
  IPR038735 MSMEG_1276-like, nucleoside triphosphate pyrophosphohydrolase domain [cd11532] (642-735)

pLDDT: mean 83.83, std 14.07, range [27.27, 98.0]